Protein 7UUJ (pdb70)

Organism: Staphylococcus aureus (NCBI:txid1280)

Foldseek 3Di:
DAFPVLVLCVPAVVQAEEAEQDDDDPVRCVNCVVGHYDHHDQDDQVHYAYEYADPVSVVVLVPDPRCVVADPSNRYDYRPARFAADQQWDALCNAIEGHCGGEAPQVSVCSVLQQANHAEFAEAAYHQEHEFAAADDPDPDRDDCVCVVDDPVRNVVVVVVCQVDLQCGSVHPHHRAYHYALEYHAHHEYEYSSAERYAADLEYEDHNEHERYHHYHQFYWYDVDTDGPDGNDDPVLSVQCVVVVCSPDDPVVCVVCVVCVVDVVVVVVVGD/DDAFPVLVLCVPAVVPAEEAEQDDDDPVRVVNCVVGHYDHHDQDDQVHYAYEYADPVSVVVLVVDPRCVPPDPSNRYDYRQQRFAADQQWDALCNAIEGHCGGEADQVSVCSVLQQARYAEFAEAADHQEHEFAAADDPDPDRDDCVCVVPDPVRVVVVVVVLQVDLQCGSVHPHHRAYHYYCEYHEHHEYAYSSAERYAADLEYEYHNEDERHHHYHQFYWYDVDTDTPDGPDDPQLSVQCVVVVCSPDDPVVCVVCVVCVVDVVVVCVVRRD/DDDQFPVLVLCVPAVVQAEEAEQDDDDPVNCVNCVVGHYDHHDQDDQVHYAYEYADPVSVVVLVVDPRCVVADPSNRYYYRQARFAADQQWDQLQNEIEGHRGGEADQVSVCSVLQQARYAEFAEYADHQEHEFEAADDPDPDRDDCVCVVPDPVRVVVVVVVLQVDLLCGSPHPHHRAYHYYCEYAAHCEYEYSSAERYAAALEYEDHNEDERYYHYHQFYWDDVPTDGPDGPDDPLLSVQCVVVVCSPDDPVVCVVPVVCVVDVVVVCVVGSD

Sequence (821 aa):
MKTRLEQVLERYLNGREVAVWGVPTRRLLRALKPFKFHTADRVDPQYHYVVAVTDDDLTDFLSDEQSKSFQYANDYLTFDDDEGGELPFERMCFNNVPVGRQTYFGDGVVGACENGYIKSIGQFTSINGTAEIHHANHQLNMTFVSDDIQNFFNEESMAVFQEKLRKDPKHPYAYSKEPMTTIGSDVYIGAHAFINASTVTSIGDGAIIGSGAVVLENVPPFAVVVGVPARIKRYRFSKEMIETLLRVKWWDWSIEEINENVDALISPELFMKKYGGMKTRLEQVLERYLNGREVAVWGVPTRRLLRALKPFKFHTADRVDPQYHYVVAVTDDDLTDFLSDEQSKSFQYANDYLTFDDEGGELPFERMCFNVPVGRQTYFGDGVVGACENGYIKSIGQFTSINGTAEIHHANHQLNMTFVSDDIQNFFNEESMAVFQEKLRKDPKHPYAYSKEPMTIGSDVYIGAHAFINASTVTSIGDGAIIGSGAVVLENVPPFAVVVGVPARIKRYRFSKEMIETLLRVKWWDWSIEEINENVDALISPELFMKKYGSQGMKTRLEQVLERYLNGREVAVWGVPTRRLLRALKPFKFHTADRVDPQYHYVVAVTDDDLTDFLSDEQSKSFQYANDYLTFDDEGGELPFERMCFNVPVGRQTYFGDGVVGACENGYIKSIGQFTSINGTAEIHHANHQLNMTFVSDDIQNFFNEESMAVFQEKLRKDPKHPYAYSKEPMTIGSDVYIGAHAFINASTVTSIGDGAIIGSGAVVLENVPPFAVVVGVPARIKRYRFSKEMIETLLRVKWWDWSIEEINENVDALISPELFMKKYGS

B-factor: mean 34.21, std 11.35, range [15.88, 109.43]

Radius of gyration: 27.54 Å; Cα contacts (8 Å, |Δi|>4): 1903; chains: 3; bounding box: 63×73×77 Å

Secondary structure (DSSP, 8-state):
---HHHHHHHHH-TT-EEEEES---HHHHHHTTTS-EEE-SS--TTTEEEEESSHHHHHHHHTSGGGTTPPBTTTEEESS-TT---SS-EEETTEEE-TT-B--HHHHHHHHHT-EEEE-SS-EE-TT-EEEPPPPSSSS---SGGGGG--HHHHHHHHHHHHH-TT-GGGTTSPPEEE-SS-EE-TT-EEETTT--EE-TT-EE-TT-EE-SPBPTTEEEETTTTEEEEESS-HHHHHHHHHH-GGG--HHHHHHTHHHHH-HHHHHHHH-/-PPPHHHHHHHHH-TT-EEEEES---HHHHHHHTTS-EEE-SS--TTTEEEEESSHHHHHHHHHSGGGTTPPBTTTEEESS-TT---SS-EEETTEEE-TT-B--HHHHHHHHTT-EEEE-SS-EE-TT-EEEPPPPSSSS---SGGGGG--HHHHHHHHHHHHH-TT-GGGTTSPPEEE-SS-EE-TT-EEETTT--EE-TT-EE-TT-EE-SPBPTTEEEETTTTEEEEESS-HHHHHHHHHH-GGG--HHHHHHTHHHHH-HHHHHHHH--/-----HHHHHHHHH-TT-EEEEES---HHHHHHHTTS-EEE-SS--TTTEEEEESSHHHHHHHHHSGGGGGPPBTTTEEESS-TT---SS-EEETTEEE-TT-B--HHHHHHHHHT-EEEE-SS-EE-TT-EEEPPPPSSSS---SGGGGG--HHHHHHHHHHHHH-TT-GGGTTSPPEEE-SS-EE-TT-EEETTT--EE-TT-EE-TT-EE-S-B-TTEEEETTTTEEEEESS-HHHHHHHHHH-GGG--HHHHHHTHHHHH-HHHHHHHH--

Structure (mmCIF, N/CA/C/O backbone):
data_7UUJ
#
_entry.id   7UUJ
#
_cell.length_a   60.763
_cell.length_b   107.128
_cell.length_c   137.079
_cell.angle_alpha   90.000
_cell.angle_beta   90.000
_cell.angle_gamma   90.000
#
_symmetry.space_group_name_H-M   'P 21 21 21'
#
loop_
_entity.id
_entity.type
_entity.pdbx_description
1 polymer 'Aminocyclitol acetyltransferase ApmA'
2 non-polymer '(2R,3R,4R,5R)-2-((1S,2S,3R,4S,6R)-4,6-DIAMINO-3-((2R,3R,6S)-3-AMINO-6-(AMINOMETHYL)-TETRAHYDRO-2H-PYRAN-2-YLOXY)-2-HYDR OXYCYCLOHEXYLOXY)-5-METHYL-4-(METHYLAMINO)-TETRAHYDRO-2H-PYRAN-3,5-DIOL'
3 non-polymer 1,2-ETHANEDIOL
4 non-polymer 'MAGNESIUM ION'
5 non-polymer 'CHLORIDE ION'
6 water water
#
loop_
_atom_site.group_PDB
_atom_site.id
_atom_site.type_symbol
_atom_site.label_atom_id
_atom_site.label_alt_id
_atom_site.label_comp_id
_atom_site.label_asym_id
_atom_site.label_entity_id
_atom_site.label_seq_id
_atom_site.pdbx_PDB_ins_code
_atom_site.Cartn_x
_atom_site.Cartn_y
_atom_site.Cartn_z
_atom_site.occupancy
_atom_site.B_iso_or_equiv
_atom_site.auth_seq_id
_atom_site.auth_comp_id
_atom_site.auth_asym_id
_atom_site.auth_atom_id
_atom_site.pdbx_PDB_model_num
ATOM 1 N N . MET A 1 3 ? 6.30600 -8.96100 -37.70000 1.000 66.61802 1 MET A N 1
ATOM 2 C CA . MET A 1 3 ? 6.72300 -10.18400 -37.01900 1.000 64.99506 1 MET A CA 1
ATOM 3 C C . MET A 1 3 ? 5.56500 -10.79000 -36.26100 1.000 45.32891 1 MET A C 1
ATOM 4 O O . MET A 1 3 ? 4.50400 -10.18200 -36.14400 1.000 59.91228 1 MET A O 1
ATOM 9 N N . LYS A 1 4 ? 5.77500 -11.98900 -35.73000 1.000 35.41507 2 LYS A N 1
ATOM 10 C CA . LYS A 1 4 ? 4.71300 -12.74500 -35.07800 1.000 33.20983 2 LYS A CA 1
ATOM 11 C C . LYS A 1 4 ? 4.86400 -12.64800 -33.56800 1.000 26.68333 2 LYS A C 1
ATOM 12 O O . LYS A 1 4 ? 5.95000 -12.90000 -33.02600 1.000 29.23629 2 LYS A O 1
ATOM 18 N N . THR A 1 5 ? 3.79200 -12.25800 -32.90100 1.000 23.98499 3 THR A N 1
ATOM 19 C CA . THR A 1 5 ? 3.76300 -12.29300 -31.44700 1.000 25.94605 3 THR A CA 1
ATOM 20 C C . THR A 1 5 ? 3.95800 -13.72800 -30.94800 1.000 31.06091 3 THR A C 1
ATOM 21 O O . THR A 1 5 ? 3.74600 -14.71100 -31.68000 1.000 22.88732 3 THR A O 1
ATOM 25 N N . ARG A 1 6 ? 4.40900 -13.83000 -29.69100 1.000 21.81502 4 ARG A N 1
ATOM 26 C CA . ARG A 1 6 ? 4.42100 -15.12100 -29.01100 1.000 23.46477 4 ARG A CA 1
ATOM 27 C C . ARG A 1 6 ? 3.07900 -15.83700 -29.12800 1.000 22.62763 4 ARG A C 1
ATOM 28 O O . ARG A 1 6 ? 3.04200 -17.04300 -29.41000 1.000 22.28360 4 ARG A O 1
ATOM 36 N N . LEU A 1 7 ? 1.95600 -15.12000 -28.89400 1.000 20.58385 5 LEU A N 1
ATOM 37 C CA . LEU A 1 7 ? 0.66300 -15.78300 -28.97100 1.000 21.30601 5 LEU A CA 1
ATOM 38 C C . LEU A 1 7 ? 0.41700 -16.34800 -30.35300 1.000 20.77254 5 LEU A C 1
ATOM 39 O O . LEU A 1 7 ? -0.06700 -17.47400 -30.48000 1.000 21.68646 5 LEU A O 1
ATOM 44 N N . GLU A 1 8 ? 0.72600 -15.58300 -31.40800 1.000 22.51233 6 GLU A N 1
ATOM 45 C CA . GLU A 1 8 ? 0.44700 -16.09500 -32.74800 1.000 21.62118 6 GLU A CA 1
ATOM 46 C C . GLU A 1 8 ? 1.26600 -17.34900 -33.03400 1.000 28.54468 6 GLU A C 1
ATOM 47 O O . GLU A 1 8 ? 0.78200 -18.29600 -33.67600 1.000 24.29467 6 GLU A O 1
ATOM 53 N N . GLN A 1 9 ? 2.52500 -17.36800 -32.57800 1.000 21.83622 7 GLN A N 1
ATOM 54 C CA . GLN A 1 9 ? 3.33500 -18.57300 -32.73400 1.000 21.55856 7 GLN A CA 1
ATOM 55 C C . GLN A 1 9 ? 2.70300 -19.75200 -32.02800 1.000 22.47679 7 GLN A C 1
ATOM 56 O O . GLN A 1 9 ? 2.70000 -20.86400 -32.55900 1.000 24.51818 7 GLN A O 1
ATOM 62 N N . VAL A 1 10 ? 2.18000 -19.52800 -30.82100 1.000 22.39007 8 VAL A N 1
ATOM 63 C CA . VAL A 1 10 ? 1.56800 -20.59800 -30.04500 1.000 22.07345 8 VAL A CA 1
ATOM 64 C C . VAL A 1 10 ? 0.27400 -21.07700 -30.70600 1.000 21.88170 8 VAL A C 1
ATOM 65 O O . VAL A 1 10 ? 0.01900 -22.28700 -30.79900 1.000 22.90801 8 VAL A O 1
ATOM 69 N N . LEU A 1 11 ? -0.54900 -20.14300 -31.17900 1.000 19.71048 9 LEU A N 1
ATOM 70 C CA . LEU A 1 11 ? -1.79400 -20.52400 -31.85400 1.000 27.20805 9 LEU A CA 1
ATOM 71 C C . LEU A 1 11 ? -1.51400 -21.28500 -33.14200 1.000 26.91644 9 LEU A C 1
ATOM 72 O O . LEU A 1 11 ? -2.21200 -22.26600 -33.47400 1.000 26.14152 9 LEU A O 1
ATOM 77 N N . GLU A 1 12 ? -0.51800 -20.83800 -33.90900 1.000 24.73818 10 GLU A N 1
ATOM 78 C CA . GLU A 1 12 ? -0.17300 -21.59400 -35.11700 1.000 29.42924 10 GLU A CA 1
ATOM 79 C C . GLU A 1 12 ? 0.15500 -23.04800 -34.79900 1.000 29.91295 10 GLU A C 1
ATOM 80 O O . GLU A 1 12 ? -0.13200 -23.94500 -35.60100 1.000 31.64536 10 GLU A O 1
ATOM 86 N N . ARG A 1 13 ? 0.72200 -23.29500 -33.63300 1.000 25.70094 11 ARG A N 1
ATOM 87 C CA . ARG A 1 13 ? 1.11700 -24.62900 -33.21700 1.000 27.23525 11 ARG A CA 1
ATOM 88 C C . ARG A 1 13 ? -0.03500 -25.45200 -32.66300 1.000 25.91379 11 ARG A C 1
ATOM 89 O O . ARG A 1 13 ? -0.12600 -26.65500 -32.96200 1.000 28.87125 11 ARG A O 1
ATOM 97 N N . TYR A 1 14 ? -0.88600 -24.84000 -31.83100 1.000 27.96271 12 TYR A N 1
ATOM 98 C CA . TYR A 1 14 ? -1.77500 -25.60100 -30.96900 1.000 32.71117 12 TYR A CA 1
ATOM 99 C C . TYR A 1 14 ? -3.25500 -25.27700 -31.11000 1.000 28.09089 12 TYR A C 1
ATOM 100 O O . TYR A 1 14 ? -4.06200 -26.01300 -30.53200 1.000 27.02098 12 TYR A O 1
ATOM 109 N N . LEU A 1 15 ? -3.64200 -24.19500 -31.80500 1.000 26.19843 13 LEU A N 1
ATOM 110 C CA . LEU A 1 15 ? -5.06700 -23.84800 -31.82400 1.000 25.02291 13 LEU A CA 1
ATOM 111 C C . LEU A 1 15 ? -5.91500 -25.01200 -32.34200 1.000 25.94195 13 LEU A C 1
ATOM 112 O O . LEU A 1 15 ? -6.99700 -25.29100 -31.79200 1.000 27.92498 13 LEU A O 1
ATOM 117 N N . ASN A 1 16 ? -5.42400 -25.71800 -33.39000 1.000 25.49263 14 ASN A N 1
ATOM 118 C CA . ASN A 1 16 ? -6.04300 -26.96300 -33.88600 1.000 29.22230 14 ASN A CA 1
ATOM 119 C C . ASN A 1 16 ? -7.52800 -26.77300 -34.21300 1.000 38.23547 14 ASN A C 1
ATOM 120 O O . ASN A 1 16 ? -8.36100 -27.60800 -33.88100 1.000 33.27306 14 ASN A O 1
ATOM 125 N N . GLY A 1 17 ? -7.85400 -25.65500 -34.85100 1.000 37.44687 15 GLY A N 1
ATOM 126 C CA . GLY A 1 17 ? -9.19900 -25.44000 -35.34200 1.000 49.53291 15 GLY A CA 1
ATOM 127 C C . GLY A 1 17 ? -10.21500 -25.01100 -34.30500 1.000 42.35665 15 GLY A C 1
ATOM 128 O O . GLY A 1 17 ? -11.40600 -24.92600 -34.62800 1.000 48.08588 15 GLY A O 1
ATOM 129 N N . ARG A 1 18 ? -9.79500 -24.75400 -33.07100 1.000 30.44751 16 ARG A N 1
ATOM 130 C CA . ARG A 1 18 ? -10.71900 -24.23500 -32.07400 1.000 34.14653 16 ARG A CA 1
ATOM 131 C C . ARG A 1 18 ? -10.93500 -22.73600 -32.26800 1.000 34.02467 16 ARG A C 1
ATOM 132 O O . ARG A 1 18 ? -10.32200 -22.09300 -33.12100 1.000 29.87637 16 ARG A O 1
ATOM 140 N N . GLU A 1 19 ? -11.82700 -22.17600 -31.45400 1.000 27.86816 17 GLU A N 1
ATOM 141 C CA . GLU A 1 19 ? -12.08500 -20.75100 -31.41500 1.000 28.58835 17 GLU A CA 1
ATOM 142 C C . GLU A 1 19 ? -11.30500 -20.16500 -30.24800 1.000 28.90641 17 GLU A C 1
ATOM 143 O O . GLU A 1 19 ? -11.24900 -20.76600 -29.16800 1.000 26.83127 17 GLU A O 1
ATOM 149 N N . VAL A 1 20 ? -10.70300 -18.99500 -30.44700 1.000 23.76861 18 VAL A N 1
ATOM 150 C CA . VAL A 1 20 ? -10.01800 -18.34200 -29.33500 1.000 21.65289 18 VAL A CA 1
ATOM 151 C C . VAL A 1 20 ? -11.05700 -17.69500 -28.43700 1.000 25.72230 18 VAL A C 1
ATOM 152 O O . VAL A 1 20 ? -11.89200 -16.91700 -28.90400 1.000 26.44071 18 VAL A O 1
ATOM 156 N N . ALA A 1 21 ? -11.00300 -17.99400 -27.14700 1.000 22.45318 19 ALA A N 1
ATOM 157 C CA . ALA A 1 21 ? -11.92600 -17.38200 -26.19400 1.000 22.03879 19 ALA A CA 1
ATOM 158 C C . ALA A 1 21 ? -11.12400 -16.36600 -25.38900 1.000 24.34204 19 ALA A C 1
ATOM 159 O O . ALA A 1 21 ? -10.23600 -16.74200 -24.61400 1.000 24.82273 19 ALA A O 1
ATOM 161 N N . VAL A 1 22 ? -11.41500 -15.08500 -25.60500 1.000 25.90969 20 VAL A N 1
ATOM 162 C CA . VAL A 1 22 ? -10.63100 -14.00500 -25.01100 1.000 25.94429 20 VAL A CA 1
ATOM 163 C C . VAL A 1 22 ? -11.14200 -13.75200 -23.60400 1.000 22.85089 20 VAL A C 1
ATOM 164 O O . VAL A 1 22 ? -12.32400 -13.45700 -23.39700 1.000 27.25827 20 VAL A O 1
ATOM 168 N N . TRP A 1 23 ? -10.26400 -13.92700 -22.63300 1.000 24.08850 21 TRP A N 1
ATOM 169 C CA . TRP A 1 23 ? -10.58500 -13.75800 -21.22100 1.000 28.83246 21 TRP A CA 1
ATOM 170 C C . TRP A 1 23 ? -9.97800 -12.42600 -20.77500 1.000 26.86764 21 TRP A C 1
ATOM 171 O O . TRP A 1 23 ? -8.79800 -12.37700 -20.43500 1.000 27.03132 21 TRP A O 1
ATOM 182 N N . GLY A 1 24 ? -10.77900 -11.35200 -20.78400 1.000 25.80564 22 GLY A N 1
ATOM 183 C CA . GLY A 1 24 ? -10.29500 -10.03200 -20.44400 1.000 32.37297 22 GLY A CA 1
ATOM 184 C C . GLY A 1 24 ? -10.60800 -9.02000 -21.52800 1.000 38.27903 22 GLY A C 1
ATOM 185 O O . GLY A 1 24 ? -11.15600 -9.33700 -22.58100 1.000 34.04600 22 GLY A O 1
ATOM 186 N N . VAL A 1 25 ? -10.22100 -7.77300 -21.26200 1.000 39.18662 23 VAL A N 1
ATOM 187 C CA . VAL A 1 25 ? -10.49900 -6.67500 -22.18700 1.000 40.35011 23 VAL A CA 1
ATOM 188 C C . VAL A 1 25 ? -9.54900 -6.75500 -23.37800 1.000 38.12241 23 VAL A C 1
ATOM 189 O O . VAL A 1 25 ? -8.32100 -6.76300 -23.20400 1.000 38.72522 23 VAL A O 1
ATOM 193 N N . PRO A 1 26 ? -10.05800 -6.81000 -24.60000 1.000 33.97231 24 PRO A N 1
ATOM 194 C CA . PRO A 1 26 ? -9.17200 -6.91800 -25.76600 1.000 36.50754 24 PRO A CA 1
ATOM 195 C C . PRO A 1 26 ? -8.55200 -5.57700 -26.13200 1.000 32.62580 24 PRO A C 1
ATOM 196 O O . PRO A 1 26 ? -9.11500 -4.51800 -25.86900 1.000 38.31736 24 PRO A O 1
ATOM 200 N N . THR A 1 27 ? -7.35600 -5.65400 -26.71700 1.000 35.85619 25 THR A N 1
ATOM 201 C CA . THR A 1 27 ? -6.55200 -4.49900 -27.10100 1.000 35.80395 25 THR A CA 1
ATOM 202 C C . THR A 1 27 ? -6.33100 -4.52000 -28.61100 1.000 37.80608 25 THR A C 1
ATOM 203 O O . THR A 1 27 ? -6.48800 -5.55500 -29.27600 1.000 32.64873 25 THR A O 1
ATOM 207 N N . ARG A 1 28 ? -5.86700 -3.37900 -29.11800 1.000 31.13428 26 ARG A N 1
ATOM 208 C CA . ARG A 1 28 ? -5.50000 -3.26700 -30.52400 1.000 37.48678 26 ARG A CA 1
ATOM 209 C C . ARG A 1 28 ? -4.45400 -4.30300 -30.90300 1.000 32.83424 26 ARG A C 1
ATOM 210 O O . ARG A 1 28 ? -4.56600 -4.96100 -31.94400 1.000 35.48356 26 ARG A O 1
ATOM 218 N N . ARG A 1 29 ? -3.43900 -4.49200 -30.05500 1.000 30.07346 27 ARG A N 1
ATOM 219 C CA . ARG A 1 29 ? -2.39800 -5.45500 -30.38500 1.000 26.26107 27 ARG A CA 1
ATOM 220 C C . ARG A 1 29 ? -2.97100 -6.87000 -30.43700 1.000 31.73986 27 ARG A C 1
ATOM 221 O O . ARG A 1 29 ? -2.61800 -7.65600 -31.32200 1.000 28.00546 27 ARG A O 1
ATOM 229 N N . LEU A 1 30 ? -3.90700 -7.18000 -29.53600 1.000 28.42175 28 LEU A N 1
ATOM 230 C CA . LEU A 1 30 ? -4.47900 -8.52900 -29.48800 1.000 29.15683 28 LEU A CA 1
ATOM 231 C C . LEU A 1 30 ? -5.35000 -8.81000 -30.71000 1.000 30.85925 28 LEU A C 1
ATOM 232 O O . LEU A 1 30 ? -5.19600 -9.83800 -31.38400 1.000 27.43650 28 LEU A O 1
ATOM 237 N N . LEU A 1 31 ? -6.26700 -7.90100 -31.01100 1.000 28.84978 29 LEU A N 1
ATOM 238 C CA . LEU A 1 31 ? -7.11700 -8.04000 -32.18600 1.000 37.52050 29 LEU A CA 1
ATOM 239 C C . LEU A 1 31 ? -6.29100 -8.16200 -33.45800 1.000 41.14281 29 LEU A C 1
ATOM 240 O O . LEU A 1 31 ? -6.68600 -8.87600 -34.38300 1.000 37.84346 29 LEU A O 1
ATOM 245 N N . ARG A 1 32 ? -5.13800 -7.48600 -33.53000 1.000 33.61310 30 ARG A N 1
ATOM 246 C CA . ARG A 1 32 ? -4.31900 -7.66900 -34.72200 1.000 42.94488 30 ARG A CA 1
ATOM 247 C C . ARG A 1 32 ? -3.68300 -9.05700 -34.73000 1.000 35.31863 30 ARG A C 1
ATOM 248 O O . ARG A 1 32 ? -3.58200 -9.69500 -35.78300 1.000 43.19023 30 ARG A O 1
ATOM 256 N N . ALA A 1 33 ? -3.27200 -9.54700 -33.56300 1.000 27.77502 31 ALA A N 1
ATOM 257 C CA . ALA A 1 33 ? -2.67800 -10.88000 -33.49200 1.000 38.43152 31 ALA A CA 1
ATOM 258 C C . ALA A 1 33 ? -3.69800 -11.97000 -33.81100 1.000 42.57218 31 ALA A C 1
ATOM 259 O O . ALA A 1 33 ? -3.33200 -13.02200 -34.35400 1.000 35.81142 31 ALA A O 1
ATOM 261 N N . LEU A 1 34 ? -4.97900 -11.72500 -33.51900 1.000 34.74769 32 LEU A N 1
ATOM 262 C CA . LEU A 1 34 ? -6.02900 -12.71800 -33.69900 1.000 31.16070 32 LEU A CA 1
ATOM 263 C C . LEU A 1 34 ? -6.66500 -12.68000 -35.07300 1.000 36.84787 32 LEU A C 1
ATOM 264 O O . LEU A 1 34 ? -7.56500 -13.48300 -35.33500 1.000 40.68261 32 LEU A O 1
ATOM 269 N N . LYS A 1 35 ? -6.23700 -11.76400 -35.94300 1.000 40.51989 33 LYS A N 1
ATOM 270 C CA . LYS A 1 35 ? -6.91200 -11.58100 -37.22200 1.000 49.24365 33 LYS A CA 1
ATOM 271 C C . LYS A 1 35 ? -7.04700 -12.85500 -38.05000 1.000 42.32140 33 LYS A C 1
ATOM 272 O O . LYS A 1 35 ? -8.11200 -13.04500 -38.66000 1.000 45.43764 33 LYS A O 1
ATOM 278 N N . PRO A 1 36 ? -6.06200 -13.75300 -38.12500 1.000 45.97983 34 PRO A N 1
ATOM 279 C CA . PRO A 1 36 ? -6.25500 -14.96400 -38.93000 1.000 46.47750 34 PRO A CA 1
ATOM 280 C C . PRO A 1 36 ? -7.07200 -16.05100 -38.24700 1.000 47.23714 34 PRO A C 1
ATOM 281 O O . PRO A 1 36 ? -7.29800 -17.09800 -38.86000 1.000 59.60914 34 PRO A O 1
ATOM 285 N N . PHE A 1 37 ? -7.53300 -15.84600 -37.01700 1.000 41.01553 35 PHE A N 1
ATOM 286 C CA . PHE A 1 37 ? -8.18800 -16.89400 -36.24300 1.000 37.98729 35 PHE A CA 1
ATOM 287 C C . PHE A 1 37 ? -9.62000 -16.48700 -35.90500 1.000 43.47143 35 PHE A C 1
ATOM 288 O O . PHE A 1 37 ? -9.96800 -15.30700 -35.91700 1.000 43.07554 35 PHE A O 1
ATOM 296 N N . LYS A 1 38 ? -10.46100 -17.48000 -35.62100 1.000 36.31080 36 LYS A N 1
ATOM 297 C CA . LYS A 1 38 ? -11.78700 -17.21800 -35.07500 1.000 39.93101 36 LYS A CA 1
ATOM 298 C C . LYS A 1 38 ? -11.68000 -16.91600 -33.58400 1.000 35.80073 36 LYS A C 1
ATOM 299 O O . LYS A 1 38 ? -10.92300 -17.57900 -32.86500 1.000 30.24095 36 LYS A O 1
ATOM 305 N N . PHE A 1 39 ? -12.43300 -15.90900 -33.11400 1.000 33.35844 37 PHE A N 1
ATOM 306 C CA . PHE A 1 39 ? -12.35100 -15.58400 -31.69100 1.000 31.42255 37 PHE A CA 1
ATOM 307 C C . PHE A 1 39 ? -13.64500 -14.94700 -31.19300 1.000 34.20642 37 PHE A C 1
ATOM 308 O O . PHE A 1 39 ? -14.43900 -14.39700 -31.96400 1.000 35.20672 37 PHE A O 1
ATOM 316 N N . HIS A 1 40 ? -13.83100 -14.99800 -29.87500 1.000 29.46935 38 HIS A N 1
ATOM 317 C CA . HIS A 1 40 ? -14.98500 -14.36300 -29.24700 1.000 34.73792 38 HIS A CA 1
ATOM 318 C C . HIS A 1 40 ? -14.64700 -14.10700 -27.78700 1.000 34.81734 38 HIS A C 1
ATOM 319 O O . HIS A 1 40 ? -13.76000 -14.75200 -27.22600 1.000 31.24961 38 HIS A O 1
ATOM 326 N N . THR A 1 41 ? -15.36200 -13.16400 -27.16400 1.000 32.36040 39 THR A N 1
ATOM 327 C CA . THR A 1 41 ? -15.14400 -12.95900 -25.73700 1.000 35.76427 39 THR A CA 1
ATOM 328 C C . THR A 1 41 ? -15.59200 -14.20400 -24.98100 1.000 37.19934 39 THR A C 1
ATOM 329 O O . THR A 1 41 ? -16.59800 -14.84000 -25.32900 1.000 38.19220 39 THR A O 1
ATOM 333 N N . ALA A 1 42 ? -14.82700 -14.57600 -23.95600 1.000 29.75218 40 ALA A N 1
ATOM 334 C CA . ALA A 1 42 ? -15.06700 -15.83900 -23.27000 1.000 29.58615 40 ALA A CA 1
ATOM 335 C C . ALA A 1 42 ? -16.29400 -15.77100 -22.37000 1.000 36.52924 40 ALA A C 1
ATOM 336 O O . ALA A 1 42 ? -16.47300 -14.80900 -21.60900 1.000 33.41438 40 ALA A O 1
ATOM 338 N N . ASP A 1 43 ? -17.15300 -16.78500 -22.46100 1.000 37.11162 41 ASP A N 1
ATOM 339 C CA . ASP A 1 43 ? -18.20700 -16.93200 -21.46300 1.000 31.30391 41 ASP A CA 1
ATOM 340 C C . ASP A 1 43 ? -18.02200 -18.31100 -20.85300 1.000 37.13538 41 ASP A C 1
ATOM 341 O O . ASP A 1 43 ? -17.23000 -18.47200 -19.91900 1.000 34.69141 41 ASP A O 1
ATOM 346 N N . ARG A 1 44 ? -18.70100 -19.31400 -21.38400 1.000 35.14794 42 ARG A N 1
ATOM 347 C CA . ARG A 1 44 ? -18.42000 -20.69100 -21.01600 1.000 36.72402 42 ARG A CA 1
ATOM 348 C C . ARG A 1 44 ? -17.37100 -21.25300 -21.96800 1.000 35.27236 42 ARG A C 1
ATOM 349 O O . ARG A 1 44 ? -17.45100 -21.03600 -23.18300 1.000 36.34445 42 ARG A O 1
ATOM 357 N N . VAL A 1 45 ? -16.38000 -21.95600 -21.42200 1.000 29.71535 43 VAL A N 1
ATOM 358 C CA . VAL A 1 45 ? -15.27700 -22.44900 -22.23400 1.000 29.11329 43 VAL A CA 1
ATOM 359 C C . VAL A 1 45 ? -15.08200 -23.94000 -21.96700 1.000 33.19725 43 VAL A C 1
ATOM 360 O O . VAL A 1 45 ? -15.41200 -24.45200 -20.89200 1.000 31.95982 43 VAL A O 1
ATOM 364 N N . ASP A 1 46 ? -14.50600 -24.63000 -22.95500 1.000 27.13468 44 ASP A N 1
ATOM 365 C CA . ASP A 1 46 ? -14.27400 -26.08200 -22.88800 1.000 29.35810 44 ASP A CA 1
ATOM 366 C C . ASP A 1 46 ? -13.08000 -26.29200 -23.80800 1.000 30.83583 44 ASP A C 1
ATOM 367 O O . ASP A 1 46 ? -13.13500 -25.83300 -24.95100 1.000 30.02074 44 ASP A O 1
ATOM 372 N N . PRO A 1 47 ? -12.01400 -26.97400 -23.36000 1.000 30.41115 45 PRO A N 1
ATOM 373 C CA . PRO A 1 47 ? -10.81200 -27.11100 -24.20700 1.000 32.18494 45 PRO A CA 1
ATOM 374 C C . PRO A 1 47 ? -11.04600 -27.88700 -25.49700 1.000 33.19308 45 PRO A C 1
ATOM 375 O O . PRO A 1 47 ? -10.16800 -27.86300 -26.38200 1.000 32.86273 45 PRO A O 1
ATOM 379 N N . GLN A 1 48 ? -12.16100 -28.61300 -25.63200 1.000 33.49814 46 GLN A N 1
ATOM 380 C CA . GLN A 1 48 ? -12.43200 -29.26400 -26.90500 1.000 33.00490 46 GLN A CA 1
ATOM 381 C C . GLN A 1 48 ? -12.84800 -28.24300 -27.96600 1.000 33.69381 46 GLN A C 1
ATOM 382 O O . GLN A 1 48 ? -12.64000 -28.46900 -29.16200 1.000 37.49094 46 GLN A O 1
ATOM 388 N N . TYR A 1 49 ? -13.42500 -27.11500 -27.55100 1.000 30.65101 47 TYR A N 1
ATOM 389 C CA . TYR A 1 49 ? -13.91800 -26.09700 -28.47300 1.000 30.76243 47 TYR A CA 1
ATOM 390 C C . TYR A 1 49 ? -13.13900 -24.79700 -28.46300 1.000 33.77565 47 TYR A C 1
ATOM 391 O O . TYR A 1 49 ? -13.19600 -24.05800 -29.45300 1.000 28.49812 47 TYR A O 1
ATOM 400 N N . HIS A 1 50 ? -12.40500 -24.50500 -27.38600 1.000 24.26343 48 HIS A N 1
ATOM 401 C CA . HIS A 1 50 ? -11.87000 -23.19300 -27.13200 1.000 23.96758 48 HIS A CA 1
ATOM 402 C C . HIS A 1 50 ? -10.40500 -23.28400 -26.73400 1.000 26.10692 48 HIS A C 1
ATOM 403 O O . HIS A 1 50 ? -9.95400 -24.25100 -26.10700 1.000 24.83127 48 HIS A O 1
ATOM 410 N N . TYR A 1 51 ? -9.68400 -22.24000 -27.11800 1.000 22.91810 49 TYR A N 1
ATOM 411 C CA . TYR A 1 51 ? -8.33900 -21.93300 -26.66400 1.000 21.42834 49 TYR A CA 1
ATOM 412 C C . TYR A 1 51 ? -8.45600 -20.62500 -25.90500 1.000 23.46893 49 TYR A C 1
ATOM 413 O O . TYR A 1 51 ? -8.86800 -19.61500 -26.48600 1.000 23.93344 49 TYR A O 1
ATOM 422 N N . VAL A 1 52 ? -8.13100 -20.63200 -24.62400 1.000 20.96080 50 VAL A N 1
ATOM 423 C CA . VAL A 1 52 ? -8.34100 -19.43100 -23.81400 1.000 20.76845 50 VAL A CA 1
ATOM 424 C C . VAL A 1 52 ? -7.12400 -18.51300 -23.88700 1.000 20.74233 50 VAL A C 1
ATOM 425 O O . VAL A 1 52 ? -5.98000 -18.93400 -23.65200 1.000 20.78559 50 VAL A O 1
ATOM 429 N N . VAL A 1 53 ? -7.36900 -17.24200 -24.18200 1.000 17.49743 51 VAL A N 1
ATOM 430 C CA . VAL A 1 53 ? -6.30600 -16.22500 -24.17900 1.000 19.93780 51 VAL A CA 1
ATOM 431 C C . VAL A 1 53 ? -6.64200 -15.22500 -23.07700 1.000 21.16027 51 VAL A C 1
ATOM 432 O O . VAL A 1 53 ? -7.60400 -14.46000 -23.18200 1.000 21.91402 51 VAL A O 1
ATOM 436 N N . ALA A 1 54 ? -5.90500 -15.29200 -21.97800 1.000 21.75248 52 ALA A N 1
ATOM 437 C CA . ALA A 1 54 ? -6.02200 -14.26000 -20.97200 1.000 21.01008 52 ALA A CA 1
ATOM 438 C C . ALA A 1 54 ? -5.23000 -13.07300 -21.48300 1.000 19.91385 52 ALA A C 1
ATOM 439 O O . ALA A 1 54 ? -4.11400 -13.25100 -21.97100 1.000 25.89277 52 ALA A O 1
ATOM 441 N N . VAL A 1 55 ? -5.83100 -11.88200 -21.44500 1.000 22.08729 53 VAL A N 1
ATOM 442 C CA . VAL A 1 55 ? -5.13400 -10.74100 -22.03700 1.000 28.93485 53 VAL A CA 1
ATOM 443 C C . VAL A 1 55 ? -3.97500 -10.30500 -21.14800 1.000 27.61057 53 VAL A C 1
ATOM 444 O O . VAL A 1 55 ? -2.82800 -10.22200 -21.59700 1.000 28.70006 53 VAL A O 1
ATOM 448 N N . THR A 1 56 ? -4.24000 -10.06000 -19.87300 1.000 26.03988 54 THR A N 1
ATOM 449 C CA . THR A 1 56 ? -3.20700 -9.63800 -18.93300 1.000 30.13052 54 THR A CA 1
ATOM 450 C C . THR A 1 56 ? -2.90200 -10.75000 -17.94000 1.000 31.02267 54 THR A C 1
ATOM 451 O O . THR A 1 56 ? -3.65100 -11.71600 -17.79400 1.000 27.60152 54 THR A O 1
ATOM 455 N N . ASP A 1 57 ? -1.80700 -10.55400 -17.20400 1.000 32.85436 55 ASP A N 1
ATOM 456 C CA . ASP A 1 57 ? -1.46500 -11.47100 -16.12700 1.000 30.85458 55 ASP A CA 1
ATOM 457 C C . ASP A 1 57 ? -2.58100 -11.55400 -15.09600 1.000 37.57952 55 ASP A C 1
ATOM 458 O O . ASP A 1 57 ? -2.87500 -12.63900 -14.56500 1.000 32.08856 55 ASP A O 1
ATOM 463 N N . ASP A 1 58 ? -3.21400 -10.41900 -14.79400 1.000 29.01509 56 ASP A N 1
ATOM 464 C CA . ASP A 1 58 ? -4.36000 -10.45100 -13.88700 1.000 33.80417 56 ASP A CA 1
ATOM 465 C C . ASP A 1 58 ? -5.52100 -11.24900 -14.46200 1.000 31.87577 56 ASP A C 1
ATOM 466 O O . ASP A 1 58 ? -6.24000 -11.93100 -13.71600 1.000 34.88127 56 ASP A O 1
ATOM 471 N N . ASP A 1 59 ? -5.75800 -11.14300 -15.77200 1.000 28.99212 57 ASP A N 1
ATOM 472 C CA . ASP A 1 59 ? -6.78400 -11.97300 -16.40300 1.000 28.10349 57 ASP A CA 1
ATOM 473 C C . ASP A 1 59 ? -6.47700 -13.45200 -16.21700 1.000 31.81626 57 ASP A C 1
ATOM 474 O O . ASP A 1 59 ? -7.38500 -14.26800 -16.01400 1.000 25.77020 57 ASP A O 1
ATOM 479 N N . LEU A 1 60 ? -5.20500 -13.82600 -16.34900 1.000 28.52322 58 LEU A N 1
ATOM 480 C CA . LEU A 1 60 ? -4.82500 -15.22100 -16.18900 1.000 24.66663 58 LEU A CA 1
ATOM 481 C C . LEU A 1 60 ? -5.07900 -15.69700 -14.76500 1.000 24.11407 58 LEU A C 1
ATOM 482 O O . LEU A 1 60 ? -5.60900 -16.79200 -14.55500 1.000 28.23517 58 LEU A O 1
ATOM 487 N N . THR A 1 61 ? -4.67200 -14.90300 -13.78100 1.000 31.09825 59 THR A N 1
ATOM 488 C CA . THR A 1 61 ? -4.99300 -15.20900 -12.39800 1.000 34.09261 59 THR A CA 1
ATOM 489 C C . THR A 1 61 ? -6.48100 -15.48700 -12.24300 1.000 36.23873 59 THR A C 1
ATOM 490 O O . THR A 1 61 ? -6.86900 -16.48900 -11.62700 1.000 35.10439 59 THR A O 1
ATOM 494 N N . ASP A 1 62 ? -7.32800 -14.65900 -12.86600 1.000 27.98519 60 ASP A N 1
ATOM 495 C CA . ASP A 1 62 ? -8.75900 -14.86400 -12.71800 1.000 28.45657 60 ASP A CA 1
ATOM 496 C C . ASP A 1 62 ? -9.21700 -16.12600 -13.43700 1.000 27.72369 60 ASP A C 1
ATOM 497 O O . ASP A 1 62 ? -10.11400 -16.82500 -12.95700 1.000 30.37636 60 ASP A O 1
ATOM 502 N N . PHE A 1 63 ? -8.63500 -16.41200 -14.60100 1.000 29.30980 61 PHE A N 1
ATOM 503 C CA . PHE A 1 63 ? -8.95500 -17.64200 -15.31500 1.000 30.35531 61 PHE A CA 1
ATOM 504 C C . PHE A 1 63 ? -8.55100 -18.86700 -14.50300 1.000 33.36212 61 PHE A C 1
ATOM 505 O O . PHE A 1 63 ? -9.33500 -19.80200 -14.33700 1.000 29.30530 61 PHE A O 1
ATOM 513 N N . LEU A 1 64 ? -7.31000 -18.87900 -14.00000 1.000 30.95470 62 LEU A N 1
ATOM 514 C CA . LEU A 1 64 ? -6.78000 -20.06000 -13.32200 1.000 32.33785 62 LEU A CA 1
ATOM 515 C C . LEU A 1 64 ? -7.42800 -20.32100 -11.97700 1.000 33.92920 62 LEU A C 1
ATOM 516 O O . LEU A 1 64 ? -7.34300 -21.45400 -11.47900 1.000 38.96449 62 LEU A O 1
ATOM 521 N N . SER A 1 65 ? -8.07000 -19.31400 -11.39900 1.000 31.60136 63 SER A N 1
ATOM 522 C CA . SER A 1 65 ? -8.89400 -19.44200 -10.20400 1.000 47.75091 63 SER A CA 1
ATOM 523 C C . SER A 1 65 ? -10.30000 -19.92300 -10.51700 1.000 41.83034 63 SER A C 1
ATOM 524 O O . SER A 1 65 ? -11.04600 -20.24600 -9.59100 1.000 45.66090 63 SER A O 1
ATOM 527 N N . ASP A 1 66 ? -10.68500 -19.92400 -11.78400 1.000 36.43357 64 ASP A N 1
ATOM 528 C CA . ASP A 1 66 ? -12.04200 -20.26100 -12.16700 1.000 36.30660 64 ASP A CA 1
ATOM 529 C C . ASP A 1 66 ? -12.16400 -21.76700 -12.35500 1.000 35.09676 64 ASP A C 1
ATOM 530 O O . ASP A 1 66 ? -11.23500 -22.42000 -12.84000 1.000 32.65481 64 ASP A O 1
ATOM 535 N N . GLU A 1 67 ? -13.32500 -22.30800 -11.97000 1.000 36.32089 65 GLU A N 1
ATOM 536 C CA . GLU A 1 67 ? -13.56300 -23.74400 -12.10600 1.000 44.80966 65 GLU A CA 1
ATOM 537 C C . GLU A 1 67 ? -13.44900 -24.20500 -13.55200 1.000 38.93309 65 GLU A C 1
ATOM 538 O O . GLU A 1 67 ? -13.04800 -25.34300 -13.80000 1.000 40.32479 65 GLU A O 1
ATOM 544 N N . GLN A 1 68 ? -13.74800 -23.34100 -14.51500 1.000 34.95951 66 GLN A N 1
ATOM 545 C CA . GLN A 1 68 ? -13.63600 -23.73000 -15.91500 1.000 39.99021 66 GLN A CA 1
ATOM 546 C C . GLN A 1 68 ? -12.20700 -24.01800 -16.38500 1.000 33.38674 66 GLN A C 1
ATOM 547 O O . GLN A 1 68 ? -12.04600 -24.66100 -17.42200 1.000 31.64421 66 GLN A O 1
ATOM 553 N N . SER A 1 69 ? -11.16900 -23.54600 -15.69900 1.000 28.66288 67 SER A N 1
ATOM 554 C CA . SER A 1 69 ? -9.81300 -23.76500 -16.19400 1.000 26.24323 67 SER A CA 1
ATOM 555 C C . SER A 1 69 ? -9.25600 -25.16900 -15.90600 1.000 32.88129 67 SER A C 1
ATOM 556 O O . SER A 1 69 ? -8.16900 -25.48800 -16.40800 1.000 33.07555 67 SER A O 1
ATOM 559 N N . LYS A 1 70 ? -9.96600 -26.02300 -15.15000 1.000 40.58154 68 LYS A N 1
ATOM 560 C CA . LYS A 1 70 ? -9.33000 -27.25400 -14.66200 1.000 45.56589 68 LYS A CA 1
ATOM 561 C C . LYS A 1 70 ? -8.80200 -28.12800 -15.78900 1.000 48.66376 68 LYS A C 1
ATOM 562 O O . LYS A 1 70 ? -7.73800 -28.74700 -15.64900 1.000 45.52699 68 LYS A O 1
ATOM 568 N N . SER A 1 71 ? -9.50200 -28.19300 -16.91500 1.000 34.71029 69 SER A N 1
ATOM 569 C CA . SER A 1 71 ? -9.03500 -29.12200 -17.94600 1.000 43.67836 69 SER A CA 1
ATOM 570 C C . SER A 1 71 ? -8.09700 -28.47600 -18.96800 1.000 36.74189 69 SER A C 1
ATOM 571 O O . SER A 1 71 ? -7.67100 -29.15200 -19.91000 1.000 41.01960 69 SER A O 1
ATOM 574 N N . PHE A 1 72 ? -7.71100 -27.21700 -18.77700 1.000 28.89849 70 PHE A N 1
ATOM 575 C CA . PHE A 1 72 ? -6.89500 -26.49200 -19.74400 1.000 28.76049 70 PHE A CA 1
ATOM 576 C C . PHE A 1 72 ? -5.41900 -26.64500 -19.40500 1.000 33.20065 70 PHE A C 1
ATOM 577 O O . PHE A 1 72 ? -5.01300 -26.40900 -18.26600 1.000 34.11969 70 PHE A O 1
ATOM 585 N N . GLN A 1 73 ? -4.62000 -27.04100 -20.39300 1.000 29.40393 71 GLN A N 1
ATOM 586 C CA . GLN A 1 73 ? -3.18400 -27.22700 -20.21400 1.000 28.31703 71 GLN A CA 1
ATOM 587 C C . GLN A 1 73 ? -2.44100 -25.99500 -20.71800 1.000 26.98701 71 GLN A C 1
ATOM 588 O O . GLN A 1 73 ? -2.74300 -25.48900 -21.79500 1.000 26.02939 71 GLN A O 1
ATOM 594 N N . TYR A 1 74 ? -1.45900 -25.53200 -19.94000 1.000 28.40085 72 TYR A N 1
ATOM 595 C CA . TYR A 1 74 ? -0.61700 -24.39500 -20.34500 1.000 25.05845 72 TYR A CA 1
ATOM 596 C C . TYR A 1 74 ? -0.06300 -24.55800 -21.75200 1.000 23.48638 72 TYR A C 1
ATOM 597 O O . TYR A 1 74 ? 0.54900 -25.58800 -22.08500 1.000 24.85416 72 TYR A O 1
ATOM 606 N N . ALA A 1 75 ? -0.20500 -23.49700 -22.54000 1.000 22.82176 73 ALA A N 1
ATOM 607 C CA . ALA A 1 75 ? 0.30000 -23.38500 -23.91000 1.000 23.26446 73 ALA A CA 1
ATOM 608 C C . ALA A 1 75 ? -0.52000 -24.23000 -24.87800 1.000 26.57581 73 ALA A C 1
ATOM 609 O O . ALA A 1 75 ? -0.91700 -23.72700 -25.93500 1.000 25.36604 73 ALA A O 1
ATOM 611 N N . ASN A 1 76 ? -0.73800 -25.51600 -24.56900 1.000 22.59228 74 ASN A N 1
ATOM 612 C CA . ASN A 1 76 ? -1.60400 -26.34600 -25.42100 1.000 25.14634 74 ASN A CA 1
ATOM 613 C C . ASN A 1 76 ? -3.01100 -25.77700 -25.54900 1.000 26.29882 74 ASN A C 1
ATOM 614 O O . ASN A 1 76 ? -3.62100 -25.84300 -26.63400 1.000 25.99690 74 ASN A O 1
ATOM 619 N N . ASP A 1 77 ? -3.55500 -25.24200 -24.44300 1.000 25.12612 75 ASP A N 1
ATOM 620 C CA . ASP A 1 77 ? -4.95000 -24.77700 -24.39700 1.000 19.92762 75 ASP A CA 1
ATOM 621 C C . ASP A 1 77 ? -5.14700 -23.36500 -23.90200 1.000 23.64594 75 ASP A C 1
ATOM 622 O O . ASP A 1 77 ? -6.26100 -22.83800 -24.05300 1.000 21.51905 75 ASP A O 1
ATOM 627 N N . TYR A 1 78 ? -4.13800 -22.72500 -23.30200 1.000 21.18475 76 TYR A N 1
ATOM 628 C CA . TYR A 1 78 ? -4.32000 -21.34700 -22.86000 1.000 20.55100 76 TYR A CA 1
ATOM 629 C C . TYR A 1 78 ? -2.97700 -20.65100 -22.83000 1.000 21.09393 76 TYR A C 1
ATOM 630 O O . TYR A 1 78 ? -1.93500 -21.28200 -22.72400 1.000 20.14518 76 TYR A O 1
ATOM 639 N N . LEU A 1 79 ? -3.03000 -19.33300 -22.92300 1.000 21.76296 77 LEU A N 1
ATOM 640 C CA . LEU A 1 79 ? -1.84000 -18.49500 -22.92800 1.000 19.68128 77 LEU A CA 1
ATOM 641 C C . LEU A 1 79 ? -2.22500 -17.11400 -22.43800 1.000 21.74137 77 LEU A C 1
ATOM 642 O O . LEU A 1 79 ? -3.39900 -16.74100 -22.47700 1.000 23.52565 77 LEU A O 1
ATOM 647 N N . THR A 1 80 ? -1.21800 -16.35500 -21.97400 1.000 19.13974 78 THR A N 1
ATOM 648 C CA . THR A 1 80 ? -1.41300 -14.94200 -21.67700 1.000 20.39226 78 THR A CA 1
ATOM 649 C C . THR A 1 80 ? -0.89800 -14.13900 -22.85400 1.000 23.34649 78 THR A C 1
ATOM 650 O O . THR A 1 80 ? 0.22400 -14.37000 -23.33200 1.000 24.93632 78 THR A O 1
ATOM 654 N N . PHE A 1 81 ? -1.70800 -13.20800 -23.33500 1.000 30.84142 79 PHE A N 1
ATOM 655 C CA . PHE A 1 81 ? -1.23700 -12.40100 -24.46200 1.000 30.52355 79 PHE A CA 1
ATOM 656 C C . PHE A 1 81 ? -0.10800 -11.45900 -24.06400 1.000 34.44380 79 PHE A C 1
ATOM 657 O O . PHE A 1 81 ? 0.88200 -11.31700 -24.79200 1.000 30.92419 79 PHE A O 1
ATOM 665 N N . ASP A 1 82 ? -0.24700 -10.76400 -22.94300 1.000 28.91737 80 ASP A N 1
ATOM 666 C CA A ASP A 1 82 ? 0.77300 -9.80700 -22.52600 0.500 30.67241 80 ASP A CA 1
ATOM 667 C CA B ASP A 1 82 ? 0.78100 -9.80500 -22.53500 0.500 30.67751 80 ASP A CA 1
ATOM 668 C C . ASP A 1 82 ? 1.88000 -10.50600 -21.73400 1.000 35.32602 80 ASP A C 1
ATOM 669 O O . ASP A 1 82 ? 2.08600 -10.24700 -20.55200 1.000 47.93876 80 ASP A O 1
ATOM 678 N N . ASP A 1 83 ? 2.59800 -11.41000 -22.40200 1.000 32.61566 81 ASP A N 1
ATOM 679 C CA . ASP A 1 83 ? 3.62800 -12.18100 -21.72300 1.000 28.53084 81 ASP A CA 1
ATOM 680 C C . ASP A 1 83 ? 4.69000 -12.56100 -22.74000 1.000 24.27594 81 ASP A C 1
ATOM 681 O O . ASP A 1 83 ? 5.07700 -13.71700 -22.86700 1.000 25.84979 81 ASP A O 1
ATOM 686 N N . GLU A 1 84 ? 5.14700 -11.58700 -23.50200 1.000 26.83478 82 GLU A N 1
ATOM 687 C CA . GLU A 1 84 ? 6.07400 -11.86800 -24.58400 1.000 29.63103 82 GLU A CA 1
ATOM 688 C C . GLU A 1 84 ? 7.34900 -12.55800 -24.07800 1.000 31.52443 82 GLU A C 1
ATOM 689 O O . GLU A 1 84 ? 8.01800 -13.30200 -24.82100 1.000 26.24915 82 GLU A O 1
ATOM 695 N N . GLY A 1 85 ? 7.70500 -12.34700 -22.82100 1.000 22.32854 83 GLY A N 1
ATOM 696 C CA . GLY A 1 85 ? 8.90200 -13.01600 -22.33600 1.000 24.49141 83 GLY A CA 1
ATOM 697 C C . GLY A 1 85 ? 8.64900 -14.33900 -21.63200 1.000 27.70305 83 GLY A C 1
ATOM 698 O O . GLY A 1 85 ? 9.59200 -14.87700 -21.04000 1.000 23.82347 83 GLY A O 1
ATOM 699 N N . GLY A 1 86 ? 7.41800 -14.86400 -21.69100 1.000 21.98346 84 GLY A N 1
ATOM 700 C CA . GLY A 1 86 ? 7.05900 -16.03200 -20.92400 1.000 20.58274 84 GLY A CA 1
ATOM 701 C C . GLY A 1 86 ? 7.64900 -17.29200 -21.53900 1.000 22.95899 84 GLY A C 1
ATOM 702 O O . GLY A 1 86 ? 7.85100 -17.39200 -22.75000 1.000 22.11569 84 GLY A O 1
ATOM 703 N N . GLU A 1 87 ? 7.95800 -18.25200 -20.68200 1.000 20.66799 85 GLU A N 1
ATOM 704 C CA . GLU A 1 87 ? 8.51800 -19.52900 -21.13100 1.000 22.33432 85 GLU A CA 1
ATOM 705 C C . GLU A 1 87 ? 7.51700 -20.29900 -21.98800 1.000 25.99638 85 GLU A C 1
ATOM 706 O O . GLU A 1 87 ? 6.30600 -20.16500 -21.83200 1.000 23.44303 85 GLU A O 1
ATOM 712 N N . LEU A 1 88 ? 8.05100 -21.11500 -22.89700 1.000 21.33195 86 LEU A N 1
ATOM 713 C CA . LEU A 1 88 ? 7.25600 -22.03100 -23.71200 1.000 21.15282 86 LEU A CA 1
ATOM 714 C C . LEU A 1 88 ? 7.98600 -23.35300 -23.80400 1.000 23.79205 86 LEU A C 1
ATOM 715 O O . LEU A 1 88 ? 9.21100 -23.39800 -23.64400 1.000 21.50427 86 LEU A O 1
ATOM 720 N N . PRO A 1 89 ? 7.26800 -24.44900 -24.07500 1.000 22.68042 87 PRO A N 1
ATOM 721 C CA . PRO A 1 89 ? 7.91900 -25.73900 -24.26000 1.000 24.40856 87 PRO A CA 1
ATOM 722 C C . PRO A 1 89 ? 8.57800 -25.92300 -25.61600 1.000 22.36989 87 PRO A C 1
ATOM 723 O O . PRO A 1 89 ? 9.16400 -26.98700 -25.84600 1.000 23.40789 87 PRO A O 1
ATOM 727 N N . PHE A 1 90 ? 8.46600 -24.97000 -26.53000 1.000 21.61603 88 PHE A N 1
ATOM 728 C CA . PHE A 1 90 ? 9.12900 -25.04200 -27.82600 1.000 24.79236 88 PHE A CA 1
ATOM 729 C C . PHE A 1 90 ? 9.95300 -23.78600 -28.03600 1.000 25.30273 88 PHE A C 1
ATOM 730 O O . PHE A 1 90 ? 9.72400 -22.76200 -27.38700 1.000 23.24561 88 PHE A O 1
ATOM 738 N N . GLU A 1 91 ? 10.93500 -23.88200 -28.94400 1.000 24.34534 89 GLU A N 1
ATOM 739 C CA . GLU A 1 91 ? 11.79100 -22.73100 -29.26500 1.000 24.71174 89 GLU A CA 1
ATOM 740 C C . GLU A 1 91 ? 11.00400 -21.72200 -30.09700 1.000 24.75443 89 GLU A C 1
ATOM 741 O O . GLU A 1 91 ? 10.35200 -22.09600 -31.08000 1.000 26.26120 89 GLU A O 1
ATOM 747 N N . ARG A 1 92 ? 11.05100 -20.45500 -29.69400 1.000 24.91528 90 ARG A N 1
ATOM 748 C CA . ARG A 1 92 ? 10.19300 -19.41500 -30.23400 1.000 28.39324 90 ARG A CA 1
ATOM 749 C C . ARG A 1 92 ? 11.03800 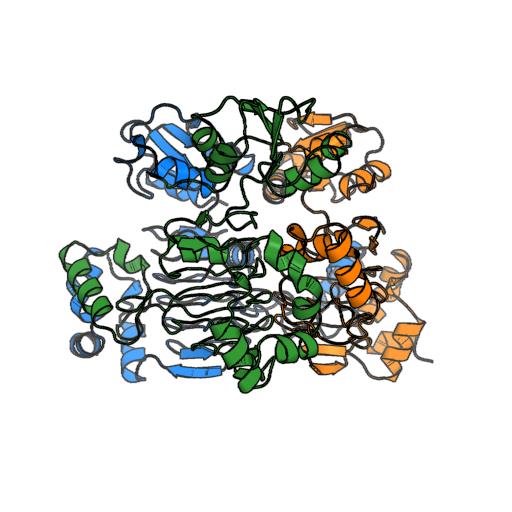-18.24200 -30.73800 1.000 28.89199 90 ARG A C 1
ATOM 750 O O . ARG A 1 92 ? 12.27500 -18.26500 -30.66700 1.000 24.19202 90 ARG A O 1
ATOM 758 N N . MET A 1 93 ? 10.35700 -17.20000 -31.24200 1.000 23.48234 91 MET A N 1
ATOM 759 C CA . MET A 1 93 ? 10.99400 -15.95900 -31.65000 1.000 23.41889 91 MET A CA 1
ATOM 760 C C . MET A 1 93 ? 10.43500 -14.83700 -30.77600 1.000 26.42375 91 MET A C 1
ATOM 761 O O . MET A 1 93 ? 9.24000 -14.81500 -30.46900 1.000 26.78853 91 MET A O 1
ATOM 766 N N . CYS A 1 94 ? 11.29600 -13.94100 -30.32600 1.000 21.30292 92 CYS A N 1
ATOM 767 C CA . CYS A 1 94 ? 10.85000 -12.72300 -29.65700 1.000 23.51082 92 CYS A CA 1
ATOM 768 C C . CYS A 1 94 ? 11.37500 -11.60300 -30.54100 1.000 23.95021 92 CYS A C 1
ATOM 769 O O . CYS A 1 94 ? 12.58600 -11.37300 -30.55800 1.000 20.57196 92 CYS A O 1
ATOM 772 N N . PHE A 1 95 ? 10.48700 -10.94700 -31.29900 1.000 27.31708 93 PHE A N 1
ATOM 773 C CA . PHE A 1 95 ? 10.89100 -9.95200 -32.30400 1.000 30.99684 93 PHE A CA 1
ATOM 774 C C . PHE A 1 95 ? 11.99200 -10.51200 -33.21400 1.000 34.01729 93 PHE A C 1
ATOM 775 O O . PHE A 1 95 ? 13.02200 -9.88100 -33.42100 1.000 34.49848 93 PHE A O 1
ATOM 783 N N . ASN A 1 96 ? 11.79900 -11.72900 -33.70900 1.000 31.56583 94 ASN A N 1
ATOM 784 C CA A ASN A 1 96 ? 12.82800 -12.42500 -34.50500 0.500 47.13031 94 ASN A CA 1
ATOM 785 C CA B ASN A 1 96 ? 12.83100 -12.43000 -34.50200 0.500 47.12963 94 ASN A CA 1
ATOM 786 C C . ASN A 1 96 ? 14.19200 -12.50500 -33.78400 1.000 41.35017 94 ASN A C 1
ATOM 787 O O . ASN A 1 96 ? 15.24900 -12.58200 -34.41600 1.000 42.50225 94 ASN A O 1
ATOM 796 N N . VAL A 1 97 ? 14.20000 -12.51600 -32.45600 1.000 27.36421 95 VAL A N 1
ATOM 797 C CA . VAL A 1 97 ? 15.32400 -13.04900 -31.68100 1.000 23.73161 95 VAL A CA 1
ATOM 798 C C . VAL A 1 97 ? 14.98200 -14.49600 -31.32600 1.000 19.62941 95 VAL A C 1
ATOM 799 O O . VAL A 1 97 ? 13.97600 -14.72100 -30.63300 1.000 19.79052 95 VAL A O 1
ATOM 803 N N . PRO A 1 98 ? 15.78900 -15.49800 -31.71300 1.000 22.31380 96 PRO A N 1
ATOM 804 C CA . PRO A 1 98 ? 15.49000 -16.87600 -31.27100 1.000 20.59612 96 PRO A CA 1
ATOM 805 C C . PRO A 1 98 ? 15.63200 -17.02300 -29.76800 1.000 21.10642 96 PRO A C 1
ATOM 806 O O . PRO A 1 98 ? 16.61000 -16.55700 -29.17700 1.000 20.43403 96 PRO A O 1
ATOM 810 N N . VAL A 1 99 ? 14.66800 -17.72700 -29.16000 1.000 20.95979 97 VAL A N 1
ATOM 811 C CA . VAL A 1 99 ? 14.61900 -17.95000 -27.71900 1.000 20.84845 97 VAL A CA 1
ATOM 812 C C . VAL A 1 99 ? 14.36600 -19.43800 -27.48100 1.000 22.71770 97 VAL A C 1
ATOM 813 O O . VAL A 1 99 ? 13.46400 -20.02300 -28.09700 1.000 20.82359 97 VAL A O 1
ATOM 817 N N . GLY A 1 100 ? 15.15800 -20.05200 -26.58300 1.000 21.51382 98 GLY A N 1
ATOM 818 C CA . GLY A 1 100 ? 15.09800 -21.48900 -26.38900 1.000 19.09223 98 GLY A CA 1
ATOM 819 C C . GLY A 1 100 ? 13.92800 -21.91000 -25.51800 1.000 19.45826 98 GLY A C 1
ATOM 820 O O . GLY A 1 100 ? 13.12800 -21.10300 -25.05300 1.000 20.12676 98 GLY A O 1
ATOM 821 N N . ARG A 1 101 ? 13.81000 -23.23100 -25.31900 1.000 18.38536 99 ARG A N 1
ATOM 822 C CA . ARG A 1 101 ? 12.72700 -23.78800 -24.52900 1.000 19.24133 99 ARG A CA 1
ATOM 823 C C . ARG A 1 101 ? 12.90100 -23.44600 -23.06900 1.000 19.16347 99 ARG A C 1
ATOM 824 O O . ARG A 1 101 ? 14.02800 -23.43300 -22.55600 1.000 18.63471 99 ARG A O 1
ATOM 832 N N . GLN A 1 102 ? 11.76600 -23.22500 -22.39400 1.000 18.39536 100 GLN A N 1
ATOM 833 C CA . GLN A 1 102 ? 11.70300 -23.02300 -20.94500 1.000 19.52621 100 GLN A CA 1
ATOM 834 C C . GLN A 1 102 ? 12.63500 -21.88600 -20.52400 1.000 24.59957 100 GLN A C 1
ATOM 835 O O . GLN A 1 102 ? 13.31400 -21.95800 -19.49300 1.000 21.32112 100 GLN A O 1
ATOM 841 N N . THR A 1 103 ? 12.64500 -20.82200 -21.34700 1.000 19.40856 101 THR A N 1
ATOM 842 C CA . THR A 1 103 ? 13.44500 -19.63600 -21.14000 1.000 20.19851 101 THR A CA 1
ATOM 843 C C . THR A 1 103 ? 12.50200 -18.46300 -20.93400 1.000 21.82049 101 THR A C 1
ATOM 844 O O . THR A 1 103 ? 11.53500 -18.29800 -21.69700 1.000 17.15130 101 THR A O 1
ATOM 848 N N . TYR A 1 104 ? 12.73000 -17.68600 -19.86700 1.000 17.91426 102 TYR A N 1
ATOM 849 C CA . TYR A 1 104 ? 11.82500 -16.56000 -19.58200 1.000 20.72150 102 TYR A CA 1
ATOM 850 C C . TYR A 1 104 ? 12.59400 -15.29100 -19.24300 1.000 22.08185 102 TYR A C 1
ATOM 851 O O . TYR A 1 104 ? 13.73600 -15.33400 -18.76800 1.000 20.60387 102 TYR A O 1
ATOM 860 N N . PHE A 1 105 ? 11.96400 -14.14500 -19.53100 1.000 18.69944 103 PHE A N 1
ATOM 861 C CA . PHE A 1 105 ? 12.56300 -12.87400 -19.18900 1.000 19.19362 103 PHE A CA 1
ATOM 862 C C . PHE A 1 105 ? 11.44700 -11.83900 -19.08800 1.000 24.25818 103 PHE A C 1
ATOM 863 O O . PHE A 1 105 ? 10.28300 -12.12500 -19.39900 1.000 23.08126 103 PHE A O 1
ATOM 871 N N . GLY A 1 106 ? 11.82000 -10.64200 -18.60700 1.000 21.31565 104 GLY A N 1
ATOM 872 C CA . GLY A 1 106 ? 10.87500 -9.56900 -18.36200 1.000 22.45215 104 GLY A CA 1
ATOM 873 C C . GLY A 1 106 ? 10.84900 -8.52900 -19.47500 1.000 24.75205 104 GLY A C 1
ATOM 874 O O . GLY A 1 106 ? 11.48800 -8.66800 -20.51700 1.000 21.70425 104 GLY A O 1
ATOM 875 N N . ASP A 1 107 ? 10.08000 -7.45100 -19.22400 1.000 24.61616 105 ASP A N 1
ATOM 876 C CA . ASP A 1 107 ? 9.78100 -6.47300 -20.27400 1.000 28.32562 105 ASP A CA 1
ATOM 877 C C . ASP A 1 107 ? 11.02300 -5.72000 -20.73300 1.000 26.87319 105 ASP A C 1
ATOM 878 O O . ASP A 1 107 ? 11.11200 -5.30200 -21.90300 1.000 29.05100 105 ASP A O 1
ATOM 883 N N . GLY A 1 108 ? 11.99600 -5.53200 -19.83800 1.000 28.60388 106 GLY A N 1
ATOM 884 C CA . GLY A 1 108 ? 13.24200 -4.90800 -20.24600 1.000 24.99581 106 GLY A CA 1
ATOM 885 C C . GLY A 1 108 ? 13.99000 -5.72500 -21.28900 1.000 30.36305 106 GLY A C 1
ATOM 886 O O . GLY A 1 108 ? 14.53500 -5.17400 -22.25200 1.000 30.33274 106 GLY A O 1
ATOM 887 N N . VAL A 1 109 ? 14.05000 -7.04700 -21.10600 1.000 21.54697 107 VAL A N 1
ATOM 888 C CA . VAL A 1 109 ? 14.73300 -7.86200 -22.09700 1.000 20.41959 107 VAL A CA 1
ATOM 889 C C . VAL A 1 109 ? 13.90400 -8.01700 -23.35300 1.000 19.27199 107 VAL A C 1
ATOM 890 O O . VAL A 1 109 ? 14.45900 -8.06800 -24.45700 1.000 21.07775 107 VAL A O 1
ATOM 894 N N . VAL A 1 110 ? 12.57200 -8.05200 -23.22800 1.000 20.34681 108 VAL A N 1
ATOM 895 C CA . VAL A 1 110 ? 11.73800 -7.98600 -24.43300 1.000 21.78407 108 VAL A CA 1
ATOM 896 C C . VAL A 1 110 ? 12.09700 -6.72700 -25.22900 1.000 21.72536 108 VAL A C 1
ATOM 897 O O . VAL A 1 110 ? 12.33100 -6.76400 -26.44800 1.000 20.31619 108 VAL A O 1
ATOM 901 N N . GLY A 1 111 ? 12.17000 -5.58800 -24.52800 1.000 20.01548 109 GLY A N 1
ATOM 902 C CA . GLY A 1 111 ? 12.57100 -4.33800 -25.17800 1.000 25.55281 109 GLY A CA 1
ATOM 903 C C . GLY A 1 111 ? 13.93600 -4.42600 -25.84300 1.000 22.99472 109 GLY A C 1
ATOM 904 O O . GLY A 1 111 ? 14.13300 -3.92100 -26.95600 1.000 21.34372 109 GLY A O 1
ATOM 905 N N . ALA A 1 112 ? 14.90200 -5.05200 -25.16100 1.000 21.80692 110 ALA A N 1
ATOM 906 C CA . ALA A 1 112 ? 16.23000 -5.23200 -25.74200 1.000 22.56322 110 ALA A CA 1
ATOM 907 C C . ALA A 1 112 ? 16.16600 -6.09200 -27.00200 1.000 23.18685 110 ALA A C 1
ATOM 908 O O . ALA A 1 112 ? 16.89100 -5.82800 -27.96800 1.000 21.44984 110 ALA A O 1
ATOM 910 N N . CYS A 1 113 ? 15.29800 -7.12100 -27.01900 1.000 21.79791 111 CYS A N 1
ATOM 911 C CA . CYS A 1 113 ? 15.10900 -7.87200 -28.25200 1.000 20.96026 111 CYS A CA 1
ATOM 912 C C . CYS A 1 113 ? 14.54900 -6.96600 -29.33200 1.000 17.85331 111 CYS A C 1
ATOM 913 O O . CYS A 1 113 ? 15.01300 -6.96300 -30.47900 1.000 23.68061 111 CYS A O 1
ATOM 916 N N . GLU A 1 114 ? 13.53000 -6.19900 -28.98800 1.000 17.70781 112 GLU A N 1
ATOM 917 C CA . GLU A 1 114 ? 12.93000 -5.29900 -29.97900 1.000 23.41786 112 GLU A CA 1
ATOM 918 C C . GLU A 1 114 ? 13.93300 -4.25900 -30.48500 1.000 27.15376 112 GLU A C 1
ATOM 919 O O . GLU A 1 114 ? 13.86900 -3.85200 -31.64900 1.000 26.62949 112 GLU A O 1
ATOM 925 N N . ASN A 1 115 ? 14.84300 -3.79500 -29.62100 1.000 20.13565 113 ASN A N 1
ATOM 926 C CA . ASN A 1 115 ? 15.81400 -2.76900 -29.98900 1.000 25.15816 113 ASN A CA 1
ATOM 927 C C . ASN A 1 115 ? 16.98600 -3.30400 -30.80600 1.000 31.08101 113 ASN A C 1
ATOM 928 O O . ASN A 1 115 ? 17.79600 -2.50600 -31.27400 1.000 27.39700 113 ASN A O 1
ATOM 933 N N . GLY A 1 116 ? 17.11000 -4.62500 -30.99600 1.000 25.50334 114 GLY A N 1
ATOM 934 C CA . GLY A 1 116 ? 18.21700 -5.16800 -31.76600 1.000 25.74638 114 GLY A CA 1
ATOM 935 C C . GLY A 1 116 ? 19.47300 -5.51400 -30.97300 1.000 24.37487 114 GLY A C 1
ATOM 936 O O . GLY A 1 116 ? 20.49200 -5.84300 -31.57700 1.000 25.79243 114 GLY A O 1
ATOM 937 N N . TYR A 1 117 ? 19.42700 -5.45300 -29.65200 1.000 19.30405 115 TYR A N 1
ATOM 938 C CA . TYR A 1 117 ? 20.58400 -5.63700 -28.79500 1.000 17.80352 115 TYR A CA 1
ATOM 939 C C . TYR A 1 117 ? 20.96600 -7.09500 -28.57400 1.000 22.51802 115 TYR A C 1
ATOM 940 O O . TYR A 1 117 ? 22.08300 -7.34800 -28.10200 1.000 22.24795 115 TYR A O 1
ATOM 949 N N . ILE A 1 118 ? 20.08500 -8.03700 -28.89000 1.000 22.57209 116 ILE A N 1
ATOM 950 C CA . ILE A 1 118 ? 20.27300 -9.45000 -28.54600 1.000 21.48925 116 ILE A CA 1
ATOM 951 C C . ILE A 1 118 ? 20.22300 -10.30600 -29.80700 1.000 23.99383 116 ILE A C 1
ATOM 952 O O . ILE A 1 118 ? 19.27300 -10.22100 -30.59100 1.000 22.34587 116 ILE A O 1
ATOM 957 N N . LYS A 1 119 ? 21.21900 -11.18200 -29.97500 1.000 19.06497 117 LYS A N 1
ATOM 958 C CA . LYS A 1 119 ? 21.22800 -12.06600 -31.12900 1.000 19.24236 117 LYS A CA 1
ATOM 959 C C . LYS A 1 119 ? 20.36500 -13.31100 -30.89300 1.000 21.05039 117 LYS A C 1
ATOM 960 O O . LYS A 1 119 ? 19.64600 -13.76200 -31.79200 1.000 22.14243 117 LYS A O 1
ATOM 966 N N . SER A 1 120 ? 20.43700 -13.89100 -29.70100 1.000 19.68803 118 SER A N 1
ATOM 967 C CA . SER A 1 120 ? 19.68600 -15.09600 -29.37100 1.000 19.94002 118 SER A CA 1
ATOM 968 C C . SER A 1 120 ? 19.77300 -15.29100 -27.87200 1.000 20.72959 118 SER A C 1
ATOM 969 O O . SER A 1 120 ? 20.70200 -14.80100 -27.21400 1.000 23.15150 118 SER A O 1
ATOM 972 N N . ILE A 1 121 ? 18.79100 -16.00300 -27.34300 1.000 15.87658 119 ILE A N 1
ATOM 973 C CA . ILE A 1 121 ? 18.75000 -16.41800 -25.95400 1.000 18.14920 119 ILE A CA 1
ATOM 974 C C . ILE A 1 121 ? 18.59700 -17.93900 -25.92700 1.000 20.85031 119 ILE A C 1
ATOM 975 O O . ILE A 1 121 ? 17.76100 -18.51100 -26.65600 1.000 19.99733 119 ILE A O 1
ATOM 980 N N . GLY A 1 122 ? 19.42200 -18.58900 -25.11200 1.000 18.82283 120 GLY A N 1
ATOM 981 C CA . GLY A 1 122 ? 19.50000 -20.03300 -25.12000 1.000 21.14189 120 GLY A CA 1
ATOM 982 C C . GLY A 1 122 ? 18.32400 -20.72700 -24.43700 1.000 18.05327 120 GLY A C 1
ATOM 983 O O . GLY A 1 122 ? 17.31000 -20.12500 -24.06900 1.000 21.29996 120 GLY A O 1
ATOM 984 N N . GLN A 1 123 ? 18.50800 -22.04500 -24.23800 1.000 17.64633 121 GLN A N 1
ATOM 985 C CA . GLN A 1 123 ? 17.52200 -22.93500 -23.63600 1.000 18.12475 121 GLN A CA 1
ATOM 986 C C . GLN A 1 123 ? 17.67800 -22.97200 -22.11600 1.000 21.39754 121 GLN A C 1
ATOM 987 O O . GLN A 1 123 ? 18.79700 -22.87500 -21.58300 1.000 20.15528 121 GLN A O 1
ATOM 993 N N . PHE A 1 124 ? 16.54300 -23.07900 -21.41600 1.000 16.14000 122 PHE A N 1
ATOM 994 C CA . PHE A 1 124 ? 16.52400 -23.24400 -19.95000 1.000 18.12765 122 PHE A CA 1
ATOM 995 C C . PHE A 1 124 ? 17.23800 -22.09200 -19.25800 1.000 19.62316 122 PHE A C 1
ATOM 996 O O . PHE A 1 124 ? 17.97500 -22.27600 -18.28900 1.000 19.77143 122 PHE A O 1
ATOM 1004 N N . THR A 1 125 ? 16.95900 -20.87800 -19.72100 1.000 20.76975 123 THR A N 1
ATOM 1005 C CA . THR A 1 125 ? 17.61300 -19.69900 -19.19300 1.000 17.87215 123 THR A CA 1
ATOM 1006 C C . THR A 1 125 ? 16.59800 -18.86700 -18.43800 1.000 20.19612 123 THR A C 1
ATOM 1007 O O . THR A 1 125 ? 15.45300 -18.74000 -18.88100 1.000 19.45057 123 THR A O 1
ATOM 1011 N N . SER A 1 126 ? 17.00000 -18.38000 -17.25800 1.000 18.94521 124 SER A N 1
ATOM 1012 C CA . SER A 1 126 ? 16.09600 -17.78100 -16.27100 1.000 19.89244 124 SER A CA 1
ATOM 1013 C C . SER A 1 126 ? 16.54900 -16.35400 -16.01700 1.000 23.11618 124 SER A C 1
ATOM 1014 O O . SER A 1 126 ? 17.58600 -16.13600 -15.38100 1.000 22.56678 124 SER A O 1
ATOM 1017 N N . ILE A 1 127 ? 15.78800 -15.37600 -16.49600 1.000 20.17937 125 ILE A N 1
ATOM 1018 C CA . ILE A 1 127 ? 16.17400 -13.98100 -16.36300 1.000 20.84619 125 ILE A CA 1
ATOM 1019 C C . ILE A 1 127 ? 15.09900 -13.27500 -15.56000 1.000 24.24255 125 ILE A C 1
ATOM 1020 O O . ILE A 1 127 ? 13.93900 -13.22900 -15.98600 1.000 24.10263 125 ILE A O 1
ATOM 1025 N N . ASN A 1 128 ? 15.47600 -12.74200 -14.39600 1.000 22.26686 126 ASN A N 1
ATOM 1026 C CA . ASN A 1 128 ? 14.50900 -12.05200 -13.53800 1.000 25.39017 126 ASN A CA 1
ATOM 1027 C C . ASN A 1 128 ? 13.87900 -10.86900 -14.27300 1.000 25.52002 126 ASN A C 1
ATOM 1028 O O . ASN A 1 128 ? 14.53100 -10.17800 -15.07700 1.000 22.34573 126 ASN A O 1
ATOM 1033 N N . GLY A 1 129 ? 12.60400 -10.62100 -13.95200 1.000 26.48921 127 GLY A N 1
ATOM 1034 C CA . GLY A 1 129 ? 11.79100 -9.66500 -14.70300 1.000 25.71318 127 GLY A CA 1
ATOM 1035 C C . GLY A 1 129 ? 12.27900 -8.23600 -14.63500 1.000 28.63895 127 GLY A C 1
ATOM 1036 O O . GLY A 1 129 ? 11.90600 -7.41600 -15.49100 1.000 29.78071 127 GLY A O 1
ATOM 1037 N N . THR A 1 130 ? 13.09900 -7.90200 -13.64400 1.000 26.17687 128 THR A N 1
ATOM 1038 C CA . THR A 1 130 ? 13.59400 -6.53100 -13.52400 1.000 27.84932 128 THR A CA 1
ATOM 1039 C C . THR A 1 130 ? 14.99200 -6.34000 -14.11800 1.000 27.76228 128 THR A C 1
ATOM 1040 O O . THR A 1 130 ? 15.53700 -5.24000 -14.00800 1.000 29.90005 128 THR A O 1
ATOM 1044 N N . ALA A 1 131 ? 15.60200 -7.37900 -14.70500 1.000 28.58959 129 ALA A N 1
ATOM 1045 C CA . ALA A 1 131 ? 16.89200 -7.20700 -15.38000 1.000 24.69960 129 ALA A CA 1
ATOM 1046 C C . ALA A 1 131 ? 16.76400 -6.23300 -16.54600 1.000 29.11492 129 ALA A C 1
ATOM 1047 O O . ALA A 1 131 ? 15.71800 -6.15200 -17.19000 1.000 29.93601 129 ALA A O 1
ATOM 1049 N N . GLU A 1 132 ? 17.84200 -5.49500 -16.83400 1.000 21.99766 130 GLU A N 1
ATOM 1050 C CA . GLU A 1 132 ? 17.83100 -4.48000 -17.88400 1.000 25.73182 130 GLU A CA 1
ATOM 1051 C C . GLU A 1 132 ? 19.02900 -4.62700 -18.80800 1.000 26.25193 130 GLU A C 1
ATOM 1052 O O . GLU A 1 132 ? 20.12700 -4.98200 -18.37000 1.000 26.66222 130 GLU A O 1
ATOM 1058 N N . ILE A 1 133 ? 18.80300 -4.37900 -20.09700 1.000 25.97138 131 ILE A N 1
ATOM 1059 C CA . ILE A 1 133 ? 19.86000 -4.40100 -21.09900 1.000 23.50631 131 ILE A CA 1
ATOM 1060 C C . ILE A 1 133 ? 19.69600 -3.11600 -21.90700 1.000 28.64626 131 ILE A C 1
ATOM 1061 O O . ILE A 1 133 ? 18.65700 -2.91300 -22.55000 1.000 24.74721 131 ILE A O 1
ATOM 1066 N N . HIS A 1 134 ? 20.69100 -2.23600 -21.83200 1.000 23.46153 132 HIS A N 1
ATOM 1067 C CA A HIS A 1 134 ? 20.68600 -0.92800 -22.48800 0.500 30.14342 132 HIS A CA 1
ATOM 1068 C CA B HIS A 1 134 ? 20.66800 -1.03100 -22.63600 0.500 30.05955 132 HIS A CA 1
ATOM 1069 C C . HIS A 1 134 ? 22.08300 -0.66900 -23.05000 1.000 28.93040 132 HIS A C 1
ATOM 1070 O O . HIS A 1 134 ? 23.07000 -1.19900 -22.53500 1.000 25.31259 132 HIS A O 1
ATOM 1083 N N . ALA A 1 135 ? 22.16800 0.18100 -24.07000 1.000 25.52468 133 ALA A N 1
ATOM 1084 C CA . ALA A 1 135 ? 23.44800 0.59800 -24.63000 1.000 25.62679 133 ALA A CA 1
ATOM 1085 C C . ALA A 1 135 ? 23.83400 1.98000 -24.10600 1.000 27.26035 133 ALA A C 1
ATOM 1086 O O . ALA A 1 135 ? 23.06100 2.64900 -23.41800 1.000 27.31012 133 ALA A O 1
ATOM 1088 N N . ASN A 1 136 ? 25.05500 2.40600 -24.43100 1.000 24.56699 134 ASN A N 1
ATOM 1089 C CA . ASN A 1 136 ? 25.49500 3.76000 -24.07500 1.000 24.82456 134 ASN A CA 1
ATOM 1090 C C . ASN A 1 136 ? 25.16800 4.74700 -25.19700 1.000 22.94959 134 ASN A C 1
ATOM 1091 O O . ASN A 1 136 ? 25.16100 4.38400 -26.38300 1.000 23.42908 134 ASN A O 1
ATOM 1096 N N . HIS A 1 137 ? 24.94400 6.00200 -24.81400 1.000 21.07361 135 HIS A N 1
ATOM 1097 C CA . HIS A 1 137 ? 24.96000 7.08900 -25.79100 1.000 20.01742 135 HIS A CA 1
ATOM 1098 C C . HIS A 1 137 ? 26.40200 7.34900 -26.24400 1.000 23.02348 135 HIS A C 1
ATOM 1099 O O . HIS A 1 137 ? 27.36300 6.84000 -25.65500 1.000 23.75077 135 HIS A O 1
ATOM 1106 N N . GLN A 1 138 ? 26.57400 8.21000 -27.24500 1.000 23.67854 136 GLN A N 1
ATOM 1107 C CA . GLN A 1 138 ? 27.93900 8.62900 -27.59200 1.000 23.46937 136 GLN A CA 1
ATOM 1108 C C . GLN A 1 138 ? 28.56000 9.41700 -26.45200 1.000 27.00405 136 GLN A C 1
ATOM 1109 O O . GLN A 1 138 ? 27.90600 10.24300 -25.81200 1.000 27.45605 136 GLN A O 1
ATOM 1115 N N . LEU A 1 139 ? 29.84700 9.16800 -26.21000 1.000 23.83082 137 LEU A N 1
ATOM 1116 C CA . LEU A 1 139 ? 30.57000 9.78600 -25.12700 1.000 28.82329 137 LEU A CA 1
ATOM 1117 C C . LEU A 1 139 ? 31.70500 10.66400 -25.63600 1.000 31.74643 137 LEU A C 1
ATOM 1118 O O . LEU A 1 139 ? 32.46700 11.18600 -24.82400 1.000 38.38388 137 LEU A O 1
ATOM 1123 N N . ASN A 1 140 ? 31.85600 10.82400 -26.95900 1.000 26.96870 138 ASN A N 1
ATOM 1124 C CA . ASN A 1 140 ? 32.98600 11.56000 -27.53300 1.000 31.10286 138 ASN A CA 1
ATOM 1125 C C . ASN A 1 140 ? 32.53500 12.78700 -28.31700 1.000 32.75963 138 ASN A C 1
ATOM 1126 O O . ASN A 1 140 ? 33.27900 13.28000 -29.17100 1.000 30.33900 138 ASN A O 1
ATOM 1131 N N . MET A 1 141 ? 31.30800 13.24600 -28.09500 1.000 23.90787 139 MET A N 1
ATOM 1132 C CA . MET A 1 141 ? 30.83700 14.43400 -28.75600 1.000 25.28780 139 MET A CA 1
ATOM 1133 C C . MET A 1 141 ? 30.65100 15.54200 -27.72300 1.000 25.07359 139 MET A C 1
ATOM 1134 O O . MET A 1 141 ? 30.84300 15.33900 -26.51300 1.000 26.34110 139 MET A O 1
ATOM 1139 N N . THR A 1 142 ? 30.29200 16.73500 -28.21100 1.000 22.44623 140 THR A N 1
ATOM 1140 C CA . THR A 1 142 ? 30.01500 17.84000 -27.29500 1.000 23.35223 140 THR A CA 1
ATOM 1141 C C . THR A 1 142 ? 28.71900 17.60000 -26.53200 1.000 23.96171 140 THR A C 1
ATOM 1142 O O . THR A 1 142 ? 28.60400 18.03700 -25.38100 1.000 26.41089 140 THR A O 1
ATOM 1146 N N . PHE A 1 143 ? 27.79100 16.84100 -27.12100 1.000 22.44419 141 PHE A N 1
ATOM 1147 C CA . PHE A 1 143 ? 26.51200 16.50400 -26.51900 1.000 23.30344 141 PHE A CA 1
ATOM 1148 C C . PHE A 1 143 ? 26.43400 14.99900 -26.27500 1.000 24.59534 141 PHE A C 1
ATOM 1149 O O . PHE A 1 143 ? 27.08400 14.18700 -26.95200 1.000 20.51892 141 PHE A O 1
ATOM 1157 N N . VAL A 1 144 ? 25.62000 14.63200 -25.28800 1.000 22.09227 142 VAL A N 1
ATOM 1158 C CA . VAL A 1 144 ? 25.34100 13.23100 -24.99700 1.000 20.55862 142 VAL A CA 1
ATOM 1159 C C . VAL A 1 144 ? 23.89300 12.85200 -25.32600 1.000 21.06821 142 VAL A C 1
ATOM 1160 O O . VAL A 1 144 ? 23.58900 11.65300 -25.42600 1.000 22.44767 142 VAL A O 1
ATOM 1164 N N . SER A 1 145 ? 23.02500 13.83600 -25.59800 1.000 24.37827 143 SER A N 1
ATOM 1165 C CA . SER A 1 145 ? 21.65000 13.60000 -26.03000 1.000 23.76793 143 SER A CA 1
ATOM 1166 C C . SER A 1 145 ? 21.58500 12.73500 -27.28800 1.000 24.99443 143 SER A C 1
ATOM 1167 O O . SER A 1 145 ? 22.41600 12.85000 -28.20200 1.000 22.16512 143 SER A O 1
ATOM 1170 N N . ASP A 1 146 ? 20.55400 11.87900 -27.35000 1.000 20.37959 144 ASP A N 1
ATOM 1171 C CA . ASP A 1 146 ? 20.22000 11.26900 -28.62700 1.000 21.95327 144 ASP A CA 1
ATOM 1172 C C . ASP A 1 146 ? 19.11300 12.01700 -29.35000 1.000 22.72522 144 ASP A C 1
ATOM 1173 O O . ASP A 1 146 ? 19.21500 12.21300 -30.56500 1.000 23.72206 144 ASP A O 1
ATOM 1178 N N . ASP A 1 147 ? 18.07900 12.50900 -28.64800 1.000 21.70977 145 ASP A N 1
ATOM 1179 C CA . ASP A 1 147 ? 16.94800 13.06300 -29.38400 1.000 23.71990 145 ASP A CA 1
ATOM 1180 C C . ASP A 1 147 ? 17.19200 14.47800 -29.89400 1.000 23.19094 145 ASP A C 1
ATOM 1181 O O . ASP A 1 147 ? 16.33700 15.02100 -30.59600 1.000 22.49548 145 ASP A O 1
ATOM 1186 N N . ILE A 1 148 ? 18.37500 15.05200 -29.65900 1.000 23.34893 146 ILE A N 1
ATOM 1187 C CA . ILE A 1 148 ? 18.75900 16.22400 -30.43300 1.000 20.41712 146 ILE A CA 1
ATOM 1188 C C . ILE A 1 148 ? 18.69000 15.90200 -31.91800 1.000 20.59312 146 ILE A C 1
ATOM 1189 O O . ILE A 1 148 ? 18.44000 16.79000 -32.74000 1.000 21.95639 146 ILE A O 1
ATOM 1194 N N . GLN A 1 149 ? 18.88500 14.62600 -32.28600 1.000 21.64869 147 GLN A N 1
ATOM 1195 C CA . GLN A 1 149 ? 18.88500 14.27300 -33.70900 1.000 26.32143 147 GLN A CA 1
ATOM 1196 C C . GLN A 1 149 ? 17.54000 14.53000 -34.36800 1.000 25.71875 147 GLN A C 1
ATOM 1197 O O . GLN A 1 149 ? 17.47900 14.63700 -35.59700 1.000 25.51131 147 GLN A O 1
ATOM 1203 N N . ASN A 1 150 ? 16.45700 14.59300 -33.58900 1.000 25.09082 148 ASN A N 1
ATOM 1204 C CA . ASN A 1 150 ? 15.17000 14.97700 -34.17800 1.000 29.07424 148 ASN A CA 1
ATOM 1205 C C . ASN A 1 150 ? 15.20300 16.36400 -34.80800 1.000 30.12523 148 ASN A C 1
ATOM 1206 O O . ASN A 1 150 ? 14.34700 16.67300 -35.64000 1.000 30.07778 148 ASN A O 1
ATOM 1211 N N . PHE A 1 151 ? 16.17500 17.21400 -34.44900 1.000 26.84153 149 PHE A N 1
ATOM 1212 C CA . PHE A 1 151 ? 16.31700 18.53400 -35.04700 1.000 22.69709 149 PHE A CA 1
ATOM 1213 C C . PHE A 1 151 ? 17.35500 18.59300 -36.17500 1.000 25.53752 149 PHE A C 1
ATOM 1214 O O . PHE A 1 151 ? 17.51300 19.65500 -36.79900 1.000 27.65150 149 PHE A O 1
ATOM 1222 N N . PHE A 1 152 ? 18.07000 17.50200 -36.43200 1.000 25.59934 150 PHE A N 1
ATOM 1223 C CA . PHE A 1 152 ? 19.06600 17.46800 -37.50500 1.000 26.51452 150 PHE A CA 1
ATOM 1224 C C . PHE A 1 152 ? 18.36300 17.36200 -38.85800 1.000 31.95383 150 PHE A C 1
ATOM 1225 O O . PHE A 1 152 ? 17.50000 16.50100 -39.04800 1.000 31.15714 150 PHE A O 1
ATOM 1233 N N . ASN A 1 153 ? 18.74500 18.22100 -39.79700 1.000 28.15216 151 ASN A N 1
ATOM 1234 C CA . ASN A 1 153 ? 18.33800 18.04700 -41.18000 1.000 29.00316 151 ASN A CA 1
ATOM 1235 C C . ASN A 1 153 ? 19.08300 16.84000 -41.75300 1.000 24.86620 151 ASN A C 1
ATOM 1236 O O . ASN A 1 153 ? 19.80600 16.14100 -41.05300 1.000 25.42041 151 ASN A O 1
ATOM 1241 N N . GLU A 1 154 ? 18.90500 16.59700 -43.04400 1.000 32.54618 152 GLU A N 1
ATOM 1242 C CA . GLU A 1 154 ? 19.38900 15.34200 -43.61500 1.000 40.41131 152 GLU A CA 1
ATOM 1243 C C . GLU A 1 154 ? 20.90600 15.29400 -43.60500 1.000 32.95880 152 GLU A C 1
ATOM 1244 O O . GLU A 1 154 ? 21.49600 14.25700 -43.29000 1.000 31.80427 152 GLU A O 1
ATOM 1250 N N . GLU A 1 155 ? 21.55200 16.42800 -43.88600 1.000 30.58337 153 GLU A N 1
ATOM 1251 C CA . GLU A 1 155 ? 23.01000 16.46500 -43.90900 1.000 29.36031 153 GLU A CA 1
ATOM 1252 C C . GLU A 1 155 ? 23.60400 16.34000 -42.50700 1.000 31.26160 153 GLU A C 1
ATOM 1253 O O . GLU A 1 155 ? 24.58100 15.60900 -42.30300 1.000 29.58500 153 GLU A O 1
ATOM 1259 N N . SER A 1 156 ? 23.02900 17.03300 -41.52300 1.000 25.83617 154 SER A N 1
ATOM 1260 C CA . SER A 1 156 ? 23.52800 16.91800 -40.16000 1.000 25.24809 154 SER A CA 1
ATOM 1261 C C . SER A 1 156 ? 23.36100 15.50200 -39.64800 1.000 26.56953 154 SER A C 1
ATOM 1262 O O . SER A 1 156 ? 24.23300 14.97400 -38.94700 1.000 24.26239 154 SER A O 1
ATOM 1265 N N . MET A 1 157 ? 22.21100 14.88700 -39.94800 1.000 24.73858 155 MET A N 1
ATOM 1266 C CA . MET A 1 157 ? 21.97400 13.52000 -39.52800 1.000 22.63177 155 MET A CA 1
ATOM 1267 C C . MET A 1 157 ? 23.00800 12.57900 -40.11200 1.000 23.64442 155 MET A C 1
ATOM 1268 O O . MET A 1 157 ? 23.49900 11.68800 -39.41900 1.000 26.19228 155 MET A O 1
ATOM 1273 N N . ALA A 1 158 ? 23.33700 12.74200 -41.39300 1.000 28.55939 156 ALA A N 1
ATOM 1274 C CA . ALA A 1 158 ? 24.28900 11.83100 -42.00300 1.000 27.95955 156 ALA A CA 1
ATOM 1275 C C . ALA A 1 158 ? 25.65500 11.96700 -41.34600 1.000 31.19580 156 ALA A C 1
ATOM 1276 O O . ALA A 1 158 ? 26.32100 10.96300 -41.08700 1.000 32.04785 156 ALA A O 1
ATOM 1278 N N . VAL A 1 159 ? 26.06200 13.19300 -41.01300 1.000 29.67161 157 VAL A N 1
ATOM 1279 C CA . VAL A 1 159 ? 27.34000 13.40200 -40.34100 1.000 27.71597 157 VAL A CA 1
ATOM 1280 C C . VAL A 1 159 ? 27.35100 12.75100 -38.96200 1.000 29.03075 157 VAL A C 1
ATOM 1281 O O . VAL A 1 159 ? 28.33800 12.12200 -38.56000 1.000 29.03676 157 VAL A O 1
ATOM 1285 N N . PHE A 1 160 ? 26.26000 12.90500 -38.21400 1.000 25.15888 158 PHE A N 1
ATOM 1286 C CA . PHE A 1 160 ? 26.12300 12.30100 -36.89500 1.000 22.71621 158 PHE A CA 1
ATOM 1287 C C . PHE A 1 160 ? 26.17300 10.78600 -36.99900 1.000 30.07613 158 PHE A C 1
ATOM 1288 O O . PHE A 1 160 ? 26.93100 10.11300 -36.28200 1.000 25.69223 158 PHE A O 1
ATOM 1296 N N . GLN A 1 161 ? 25.39200 10.23700 -37.93100 1.000 28.09162 159 GLN A N 1
ATOM 1297 C CA . GLN A 1 161 ? 25.34000 8.79100 -38.07400 1.000 31.24895 159 GLN A CA 1
ATOM 1298 C C . GLN A 1 161 ? 26.70900 8.23600 -38.48200 1.000 32.78614 159 GLN A C 1
ATOM 1299 O O . GLN A 1 161 ? 27.14000 7.20700 -37.94200 1.000 33.23582 159 GLN A O 1
ATOM 1305 N N . GLU A 1 162 ? 27.43600 8.92400 -39.38000 1.000 33.46843 160 GLU A N 1
ATOM 1306 C CA . GLU A 1 162 ? 28.74900 8.40000 -39.76600 1.000 32.41375 160 GLU A CA 1
ATOM 1307 C C . GLU A 1 162 ? 29.71900 8.36600 -38.58300 1.000 35.35196 160 GLU A C 1
ATOM 1308 O O . GLU A 1 162 ? 30.44300 7.37900 -38.41300 1.000 39.20281 160 GLU A O 1
ATOM 1314 N N . LYS A 1 163 ? 29.73600 9.40000 -37.72900 1.000 29.61132 161 LYS A N 1
ATOM 1315 C CA . LYS A 1 163 ? 30.66400 9.36600 -36.59700 1.000 34.59880 161 LYS A CA 1
ATOM 1316 C C . LYS A 1 163 ? 30.27700 8.28300 -35.58700 1.000 31.18128 161 LYS A C 1
ATOM 1317 O O . LYS A 1 163 ? 31.15600 7.63000 -35.00900 1.000 31.78428 161 LYS A O 1
ATOM 1323 N N . LEU A 1 164 ? 28.97700 8.08200 -35.35200 1.000 28.75708 162 LEU A N 1
ATOM 1324 C CA . LEU A 1 164 ? 28.55300 6.99900 -34.46600 1.000 27.55845 162 LEU A CA 1
ATOM 1325 C C . LEU A 1 164 ? 29.04500 5.65200 -34.98200 1.000 33.86993 162 LEU A C 1
ATOM 1326 O O . LEU A 1 164 ? 29.50400 4.80800 -34.20600 1.000 30.38121 162 LEU A O 1
ATOM 1331 N N . ARG A 1 165 ? 28.94700 5.43800 -36.29400 1.000 30.20295 163 ARG A N 1
ATOM 1332 C CA . ARG A 1 165 ? 29.39100 4.18300 -36.88800 1.000 36.79951 163 ARG A CA 1
ATOM 1333 C C . ARG A 1 165 ? 30.89000 3.94000 -36.71600 1.000 41.36890 163 ARG A C 1
ATOM 1334 O O . ARG A 1 165 ? 31.32200 2.78600 -36.67900 1.000 37.25180 163 ARG A O 1
ATOM 1342 N N . LYS A 1 166 ? 31.70200 4.98500 -36.64100 1.000 38.54239 164 LYS A N 1
ATOM 1343 C CA . LYS A 1 166 ? 33.14500 4.79400 -36.54300 1.000 41.23566 164 LYS A CA 1
ATOM 1344 C C . LYS A 1 166 ? 33.64100 4.73200 -35.10900 1.000 41.60802 164 LYS A C 1
ATOM 1345 O O . LYS A 1 166 ? 34.83700 4.52100 -34.89500 1.000 40.40385 164 LYS A O 1
ATOM 1351 N N . ASP A 1 167 ? 32.75500 4.90800 -34.14200 1.000 33.57388 165 ASP A N 1
ATOM 1352 C CA . ASP A 1 167 ? 33.12500 5.00500 -32.73500 1.000 34.76997 165 ASP A CA 1
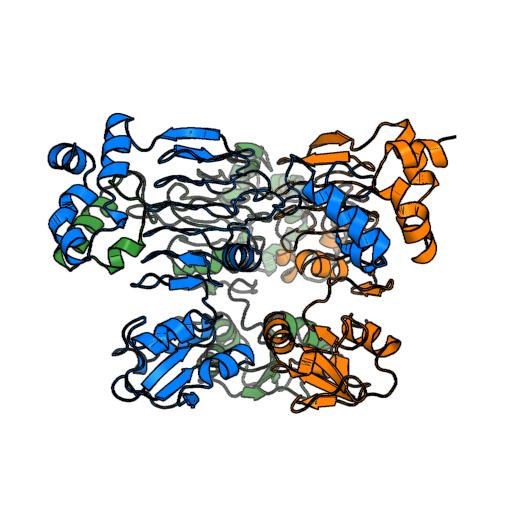ATOM 1353 C C . ASP A 1 167 ? 33.47700 3.62600 -32.18500 1.000 36.89221 165 ASP A C 1
ATOM 1354 O O . ASP A 1 167 ? 32.61100 2.73700 -32.15900 1.000 34.27489 165 ASP A O 1
ATOM 1359 N N . PRO A 1 168 ? 34.71700 3.39500 -31.73700 1.000 42.07472 166 PRO A N 1
ATOM 1360 C CA . PRO A 1 168 ? 35.07700 2.04700 -31.26300 1.000 43.89689 166 PRO A CA 1
ATOM 1361 C C . PRO A 1 168 ? 34.33100 1.63200 -30.00100 1.000 34.45140 166 PRO A C 1
ATOM 1362 O O . PRO A 1 168 ? 34.36200 0.45700 -29.64700 1.000 41.51334 166 PRO A O 1
ATOM 1366 N N . LYS A 1 169 ? 33.67600 2.55700 -29.30600 1.000 33.10158 167 LYS A N 1
ATOM 1367 C CA . LYS A 1 169 ? 32.96500 2.23600 -28.07800 1.000 34.37537 167 LYS A CA 1
ATOM 1368 C C . LYS A 1 169 ? 31.52100 1.83300 -28.33600 1.000 30.46428 167 LYS A C 1
ATOM 1369 O O . LYS A 1 169 ? 30.77000 1.62300 -27.37800 1.000 32.89194 167 LYS A O 1
ATOM 1375 N N . HIS A 1 170 ? 31.10900 1.74000 -29.60100 1.000 28.96442 168 HIS A N 1
ATOM 1376 C CA . HIS A 1 170 ? 29.81300 1.19200 -29.98600 1.000 29.19204 168 HIS A CA 1
ATOM 1377 C C . HIS A 1 170 ? 28.65200 1.91700 -29.31000 1.000 27.31569 168 HIS A C 1
ATOM 1378 O O . HIS A 1 170 ? 27.82900 1.27000 -28.64900 1.000 23.77636 168 HIS A O 1
ATOM 1385 N N . PRO A 1 171 ? 28.52500 3.23300 -29.45100 1.000 22.62739 169 PRO A N 1
ATOM 1386 C CA . PRO A 1 171 ? 27.31700 3.89500 -28.94200 1.000 21.86470 169 PRO A CA 1
ATOM 1387 C C . PRO A 1 171 ? 26.07400 3.31600 -29.60800 1.000 20.36013 169 PRO A C 1
ATOM 1388 O O . PRO A 1 171 ? 26.07700 3.02800 -30.80400 1.000 23.17129 169 PRO A O 1
ATOM 1392 N N . TYR A 1 172 ? 25.00100 3.14400 -28.81500 1.000 21.23499 170 TYR A N 1
ATOM 1393 C CA . TYR A 1 172 ? 23.73100 2.59500 -29.31100 1.000 26.03900 170 TYR A CA 1
ATOM 1394 C C . TYR A 1 172 ? 23.89400 1.18900 -29.90400 1.000 29.27308 170 TYR A C 1
ATOM 1395 O O . TYR A 1 172 ? 23.05400 0.73000 -30.70400 1.000 24.37053 170 TYR A O 1
ATOM 1404 N N . ALA A 1 173 ? 24.95200 0.48800 -29.47600 1.000 21.77771 171 ALA A N 1
ATOM 1405 C CA . ALA A 1 173 ? 25.33500 -0.84100 -29.97400 1.000 27.81453 171 ALA A CA 1
ATOM 1406 C C . ALA A 1 173 ? 25.64600 -0.82000 -31.46900 1.000 22.25112 171 ALA A C 1
ATOM 1407 O O . ALA A 1 173 ? 25.54900 -1.84100 -32.15100 1.000 26.35563 171 ALA A O 1
ATOM 1409 N N . TYR A 1 174 ? 26.06900 0.33400 -31.99300 1.000 26.19442 172 TYR A N 1
ATOM 1410 C CA . TYR A 1 174 ? 26.53000 0.39600 -33.37300 1.000 27.29045 172 TYR A CA 1
ATOM 1411 C C . TYR A 1 174 ? 27.82800 -0.38400 -33.55300 1.000 31.44217 172 TYR A C 1
ATOM 1412 O O . TYR A 1 174 ? 28.64600 -0.49900 -32.63600 1.000 29.65795 172 TYR A O 1
ATOM 1421 N N . SER A 1 175 ? 28.00400 -0.90500 -34.76600 1.000 30.86073 173 SER A N 1
ATOM 1422 C CA . SER A 1 175 ? 29.25800 -1.51100 -35.23700 1.000 28.71864 173 SER A CA 1
ATOM 1423 C C . SER A 1 175 ? 29.74100 -2.65200 -34.33200 1.000 30.10641 173 SER A C 1
ATOM 1424 O O . SER A 1 175 ? 30.95100 -2.89600 -34.20500 1.000 34.22788 173 SER A O 1
ATOM 1427 N N . LYS A 1 176 ? 28.80900 -3.39300 -33.72800 1.000 29.08149 174 LYS A N 1
ATOM 1428 C CA . LYS A 1 176 ? 29.16400 -4.57100 -32.94500 1.000 32.44412 174 LYS A CA 1
ATOM 1429 C C . LYS A 1 176 ? 28.09900 -5.63900 -33.15300 1.000 34.23430 174 LYS A C 1
ATOM 1430 O O . LYS A 1 176 ? 26.99600 -5.36400 -33.64300 1.000 30.16689 174 LYS A O 1
ATOM 1436 N N . GLU A 1 177 ? 28.45200 -6.89400 -32.77600 1.000 26.46657 175 GLU A N 1
ATOM 1437 C CA . GLU A 1 177 ? 27.47400 -7.97400 -32.85200 1.000 24.59703 175 GLU A CA 1
ATOM 1438 C C . GLU A 1 177 ? 26.43900 -7.82800 -31.74200 1.000 25.69538 175 GLU A C 1
ATOM 1439 O O . GLU A 1 177 ? 26.78900 -7.48400 -30.61200 1.000 27.40322 175 GLU A O 1
ATOM 1445 N N . PRO A 1 178 ? 25.15600 -8.10900 -32.01200 1.000 29.49847 176 PRO A N 1
ATOM 1446 C CA . PRO A 1 178 ? 24.18600 -8.20100 -30.90300 1.000 22.46815 176 PRO A CA 1
ATOM 1447 C C . PRO A 1 178 ? 24.58600 -9.34700 -29.98200 1.000 21.79447 176 PRO A C 1
ATOM 1448 O O . PRO A 1 178 ? 25.24000 -10.29800 -30.40900 1.000 26.45498 176 PRO A O 1
ATOM 1452 N N . MET A 1 179 ? 24.20400 -9.27000 -28.71000 1.000 22.20814 177 MET A N 1
ATOM 1453 C CA . MET A 1 179 ? 24.80300 -10.22700 -27.78700 1.000 22.98043 177 MET A CA 1
ATOM 1454 C C . MET A 1 179 ? 24.07500 -11.57600 -27.82400 1.000 24.27063 177 MET A C 1
ATOM 1455 O O . MET A 1 179 ? 22.84900 -11.66500 -28.00000 1.000 22.43033 177 MET A O 1
ATOM 1460 N N . THR A 1 180 ? 24.84800 -12.62000 -27.61900 1.000 27.08284 178 THR A N 1
ATOM 1461 C CA A THR A 1 180 ? 24.31600 -13.96200 -27.43800 0.500 24.42912 178 THR A CA 1
ATOM 1462 C CA B THR A 1 180 ? 24.31300 -13.96000 -27.43400 0.500 24.42979 178 THR A CA 1
ATOM 1463 C C . THR A 1 180 ? 24.20400 -14.20800 -25.94200 1.000 27.10224 178 THR A C 1
ATOM 1464 O O . THR A 1 180 ? 25.17200 -13.99600 -25.21300 1.000 29.67730 178 THR A O 1
ATOM 1471 N N . ILE A 1 181 ? 23.03000 -14.64700 -25.48600 1.000 21.24765 179 ILE A N 1
ATOM 1472 C CA . ILE A 1 181 ? 22.84700 -15.06200 -24.10700 1.000 17.27955 179 ILE A CA 1
ATOM 1473 C C . ILE A 1 181 ? 22.71300 -16.58100 -24.15100 1.000 21.89835 179 ILE A C 1
ATOM 1474 O O . ILE A 1 181 ? 21.86800 -17.10200 -24.89000 1.000 21.72930 179 ILE A O 1
ATOM 1479 N N . GLY A 1 182 ? 23.56400 -17.28600 -23.40600 1.000 19.24946 180 GLY A N 1
ATOM 1480 C CA . GLY A 1 182 ? 23.64500 -18.73900 -23.53100 1.000 21.12788 180 GLY A CA 1
ATOM 1481 C C . GLY A 1 182 ? 22.46500 -19.46800 -22.89200 1.000 17.40871 180 GLY A C 1
ATOM 1482 O O . GLY A 1 182 ? 21.43100 -18.89600 -22.52500 1.000 18.77909 180 GLY A O 1
ATOM 1483 N N . SER A 1 183 ? 22.65000 -20.78900 -22.77500 1.000 20.50118 181 SER A N 1
ATOM 1484 C CA . SER A 1 183 ? 21.69400 -21.70800 -22.16000 1.000 18.89320 181 SER A CA 1
ATOM 1485 C C . SER A 1 183 ? 22.09100 -21.96500 -20.71100 1.000 20.23165 181 SER A C 1
ATOM 1486 O O . SER A 1 183 ? 23.27100 -21.81400 -20.33800 1.000 18.97984 181 SER A O 1
ATOM 1489 N N . ASP A 1 184 ? 21.08800 -22.36200 -19.90600 1.000 18.70684 182 ASP A N 1
ATOM 1490 C CA . ASP A 1 184 ? 21.27700 -22.62400 -18.47000 1.000 19.08814 182 ASP A CA 1
ATOM 1491 C C . ASP A 1 184 ? 21.88900 -21.40900 -17.78900 1.000 19.90371 182 ASP A C 1
ATOM 1492 O O . ASP A 1 184 ? 22.73900 -21.51600 -16.89500 1.000 22.09798 182 ASP A O 1
ATOM 1497 N N . VAL A 1 185 ? 21.44700 -20.21800 -18.21700 1.000 19.13799 183 VAL A N 1
ATOM 1498 C CA . VAL A 1 185 ? 21.94100 -18.96100 -17.65900 1.000 20.45676 183 VAL A CA 1
ATOM 1499 C C . VAL A 1 185 ? 20.95200 -18.50800 -16.59000 1.000 20.28598 183 VAL A C 1
ATOM 1500 O O . VAL A 1 185 ? 19.73500 -18.70300 -16.73600 1.000 20.35485 183 VAL A O 1
ATOM 1504 N N . TYR A 1 186 ? 21.46600 -17.89500 -15.51300 1.000 22.06433 184 TYR A N 1
ATOM 1505 C CA . TYR A 1 186 ? 20.61500 -17.25900 -14.50100 1.000 23.12025 184 TYR A CA 1
ATOM 1506 C C . TYR A 1 186 ? 21.00800 -15.79300 -14.39900 1.000 23.09178 184 TYR A C 1
ATOM 1507 O O . TYR A 1 186 ? 22.20100 -15.47500 -14.32000 1.000 25.22358 184 TYR A O 1
ATOM 1516 N N . ILE A 1 187 ? 20.01700 -14.89600 -14.40700 1.000 22.28217 185 ILE A N 1
ATOM 1517 C CA . ILE A 1 187 ? 20.26300 -13.46400 -14.25300 1.000 23.92921 185 ILE A CA 1
ATOM 1518 C C . ILE A 1 187 ? 19.30300 -12.94000 -13.19800 1.000 31.77016 185 ILE A C 1
ATOM 1519 O O . ILE A 1 187 ? 18.08700 -13.12000 -13.32600 1.000 27.95044 185 ILE A O 1
ATOM 1524 N N . GLY A 1 188 ? 19.85000 -12.30500 -12.15200 1.000 30.84903 186 GLY A N 1
ATOM 1525 C CA . GLY A 1 188 ? 19.06600 -11.90500 -11.00500 1.000 31.72565 186 GLY A CA 1
ATOM 1526 C C . GLY A 1 188 ? 18.44400 -10.51500 -11.14700 1.000 31.09145 186 GLY A C 1
ATOM 1527 O O . GLY A 1 188 ? 18.61100 -9.81700 -12.14400 1.000 25.83592 186 GLY A O 1
ATOM 1528 N N . ALA A 1 189 ? 17.70100 -10.14200 -10.11100 1.000 32.73022 187 ALA A N 1
ATOM 1529 C CA . ALA A 1 189 ? 16.92100 -8.91300 -10.08700 1.000 34.75062 187 ALA A CA 1
ATOM 1530 C C . ALA A 1 189 ? 17.80100 -7.66800 -10.16800 1.000 30.33555 187 ALA A C 1
ATOM 1531 O O . ALA A 1 189 ? 18.90000 -7.60600 -9.60300 1.000 41.88394 187 ALA A O 1
ATOM 1533 N N . HIS A 1 190 ? 17.31100 -6.66700 -10.90000 1.000 31.10016 188 HIS A N 1
ATOM 1534 C CA . HIS A 1 190 ? 17.98700 -5.37700 -11.09200 1.000 39.24536 188 HIS A CA 1
ATOM 1535 C C . HIS A 1 190 ? 19.37000 -5.52400 -11.70000 1.000 42.99530 188 HIS A C 1
ATOM 1536 O O . HIS A 1 190 ? 20.17800 -4.59500 -11.61500 1.000 40.28905 188 HIS A O 1
ATOM 1543 N N . ALA A 1 191 ? 19.68200 -6.68000 -12.28200 1.000 31.33422 189 ALA A N 1
ATOM 1544 C CA . ALA A 1 191 ? 20.92400 -6.79200 -13.02100 1.000 30.24322 189 ALA A CA 1
ATOM 1545 C C . ALA A 1 191 ? 20.86300 -5.95500 -14.28900 1.000 32.13072 189 ALA A C 1
ATOM 1546 O O . ALA A 1 191 ? 19.79900 -5.74700 -14.88400 1.000 33.21509 189 ALA A O 1
ATOM 1548 N N . PHE A 1 192 ? 22.02700 -5.46800 -14.70000 1.000 31.24779 190 PHE A N 1
ATOM 1549 C CA . PHE A 1 192 ? 22.18000 -4.64600 -15.88800 1.000 33.80424 190 PHE A CA 1
ATOM 1550 C C . PHE A 1 192 ? 23.30200 -5.19400 -16.74600 1.000 30.51015 190 PHE A C 1
ATOM 1551 O O . PHE A 1 192 ? 24.36100 -5.54400 -16.22500 1.000 33.62421 190 PHE A O 1
ATOM 1559 N N . ILE A 1 193 ? 23.05700 -5.30600 -18.04700 1.000 28.11288 191 ILE A N 1
ATOM 1560 C CA . ILE A 1 193 ? 24.05600 -5.71600 -19.03500 1.000 24.57414 191 ILE A CA 1
ATOM 1561 C C . ILE A 1 193 ? 24.18800 -4.58700 -20.04200 1.000 30.58690 191 ILE A C 1
ATOM 1562 O O . ILE A 1 193 ? 23.18000 -4.12300 -20.58200 1.000 26.78702 191 ILE A O 1
ATOM 1567 N N . ASN A 1 194 ? 25.42600 -4.13200 -20.29000 1.000 27.79333 192 ASN A N 1
ATOM 1568 C CA . ASN A 1 194 ? 25.64600 -3.03800 -21.22000 1.000 28.10025 192 ASN A CA 1
ATOM 1569 C C . ASN A 1 194 ? 25.77600 -3.55700 -22.65900 1.000 30.24575 192 ASN A C 1
ATOM 1570 O O . ASN A 1 194 ? 26.73900 -4.25700 -22.99700 1.000 27.89598 192 ASN A O 1
ATOM 1575 N N . ALA A 1 195 ? 24.84600 -3.15900 -23.52300 1.000 30.94528 193 ALA A N 1
ATOM 1576 C CA . ALA A 1 195 ? 24.84400 -3.67200 -24.88800 1.000 26.33369 193 ALA A CA 1
ATOM 1577 C C . ALA A 1 195 ? 25.88800 -3.00100 -25.76700 1.000 33.28157 193 ALA A C 1
ATOM 1578 O O . ALA A 1 195 ? 26.14700 -3.49600 -26.86800 1.000 33.40644 193 ALA A O 1
ATOM 1580 N N . SER A 1 196 ? 26.49600 -1.89300 -25.32000 1.000 30.18510 194 SER A N 1
ATOM 1581 C CA . SER A 1 196 ? 27.57700 -1.31000 -26.10000 1.000 32.22317 194 SER A CA 1
ATOM 1582 C C . SER A 1 196 ? 28.84700 -2.15700 -26.01600 1.000 33.80266 194 SER A C 1
ATOM 1583 O O . SER A 1 196 ? 29.66800 -2.11700 -26.93300 1.000 38.59377 194 SER A O 1
ATOM 1586 N N . THR A 1 197 ? 29.05000 -2.85800 -24.91800 1.000 31.04868 195 THR A N 1
ATOM 1587 C CA . THR A 1 197 ? 30.34700 -3.46500 -24.62300 1.000 32.28051 195 THR A CA 1
ATOM 1588 C C . THR A 1 197 ? 30.29900 -4.96600 -24.35500 1.000 39.90696 195 THR A C 1
ATOM 1589 O O . THR A 1 197 ? 31.36700 -5.57600 -24.17000 1.000 34.88401 195 THR A O 1
ATOM 1593 N N . VAL A 1 198 ? 29.11600 -5.59100 -24.35700 1.000 28.92164 196 VAL A N 1
ATOM 1594 C CA . VAL A 1 198 ? 28.96700 -7.02300 -24.12400 1.000 26.59285 196 VAL A CA 1
ATOM 1595 C C . VAL A 1 198 ? 28.43900 -7.69200 -25.39300 1.000 30.21173 196 VAL A C 1
ATOM 1596 O O . VAL A 1 198 ? 27.44600 -7.24300 -25.98100 1.000 28.51017 196 VAL A O 1
ATOM 1600 N N . THR A 1 199 ? 29.09500 -8.77400 -25.81200 1.000 27.35167 197 THR A N 1
ATOM 1601 C CA . THR A 1 199 ? 28.61200 -9.55000 -26.93300 1.000 25.36349 197 THR A CA 1
ATOM 1602 C C . THR A 1 199 ? 28.25200 -10.97400 -26.55200 1.000 28.00796 197 THR A C 1
ATOM 1603 O O . THR A 1 199 ? 27.65700 -11.67600 -27.37500 1.000 24.40194 197 THR A O 1
ATOM 1607 N N . SER A 1 200 ? 28.58600 -11.41600 -25.34500 1.000 27.20405 198 SER A N 1
ATOM 1608 C CA . SER A 1 200 ? 28.42300 -12.82500 -25.00100 1.000 24.62857 198 SER A CA 1
ATOM 1609 C C . SER A 1 200 ? 28.18700 -12.96100 -23.50300 1.000 24.76853 198 SER A C 1
ATOM 1610 O O . SER A 1 200 ? 29.02100 -12.52000 -22.69600 1.000 28.76940 198 SER A O 1
ATOM 1613 N N . ILE A 1 201 ? 27.07100 -13.57400 -23.13200 1.000 20.79093 199 ILE A N 1
ATOM 1614 C CA . ILE A 1 201 ? 26.86600 -14.12800 -21.80000 1.000 21.73277 199 ILE A CA 1
ATOM 1615 C C . ILE A 1 201 ? 26.93900 -15.64300 -21.98200 1.000 23.05433 199 ILE A C 1
ATOM 1616 O O . ILE A 1 201 ? 26.02300 -16.22800 -22.58000 1.000 21.41556 199 ILE A O 1
ATOM 1621 N N . GLY A 1 202 ? 28.04600 -16.27100 -21.51500 1.000 22.02022 200 GLY A N 1
ATOM 1622 C CA . GLY A 1 202 ? 28.32700 -17.65600 -21.86800 1.000 24.07801 200 GLY A CA 1
ATOM 1623 C C . GLY A 1 202 ? 27.31600 -18.62500 -21.28000 1.000 22.89885 200 GLY A C 1
ATOM 1624 O O . GLY A 1 202 ? 26.58500 -18.32900 -20.32400 1.000 22.16685 200 GLY A O 1
ATOM 1625 N N . ASP A 1 203 ? 27.21900 -19.80300 -21.90700 1.000 23.39732 201 ASP A N 1
ATOM 1626 C CA . ASP A 1 203 ? 26.36300 -20.85400 -21.35400 1.000 16.64044 201 ASP A CA 1
ATOM 1627 C C . ASP A 1 203 ? 26.66300 -21.04300 -19.87500 1.000 20.99025 201 ASP A C 1
ATOM 1628 O O . ASP A 1 203 ? 27.83000 -21.06100 -19.46800 1.000 21.57102 201 ASP A O 1
ATOM 1633 N N . GLY A 1 204 ? 25.61300 -21.20100 -19.07900 1.000 19.78902 202 GLY A N 1
ATOM 1634 C CA . GLY A 1 204 ? 25.80000 -21.53800 -17.67900 1.000 22.20271 202 GLY A CA 1
ATOM 1635 C C . GLY A 1 204 ? 26.16900 -20.37900 -16.77300 1.000 21.87997 202 GLY A C 1
ATOM 1636 O O . GLY A 1 204 ? 26.27100 -20.58300 -15.55200 1.000 22.66783 202 GLY A O 1
ATOM 1637 N N . ALA A 1 205 ? 26.36800 -19.17400 -17.31700 1.000 21.13002 203 ALA A N 1
ATOM 1638 C CA . ALA A 1 205 ? 26.74000 -18.03600 -16.48400 1.000 23.26125 203 ALA A CA 1
ATOM 1639 C C . ALA A 1 205 ? 25.63200 -17.69200 -15.48500 1.000 24.78236 203 ALA A C 1
ATOM 1640 O O . ALA A 1 205 ? 24.42700 -17.85200 -15.74900 1.000 22.86470 203 ALA A O 1
ATOM 1642 N N . ILE A 1 206 ? 26.05500 -17.19600 -14.32700 1.000 22.78345 204 ILE A N 1
ATOM 1643 C CA . ILE A 1 206 ? 25.15500 -16.70100 -13.29000 1.000 26.70237 204 ILE A CA 1
ATOM 1644 C C . ILE A 1 206 ? 25.50000 -15.25000 -13.06200 1.000 30.01992 204 ILE A C 1
ATOM 1645 O O . ILE A 1 206 ? 26.66400 -14.93300 -12.79000 1.000 28.50474 204 ILE A O 1
ATOM 1650 N N . ILE A 1 207 ? 24.50100 -14.37100 -13.16300 1.000 21.45639 205 ILE A N 1
ATOM 1651 C CA . ILE A 1 207 ? 24.69400 -12.93000 -12.97400 1.000 24.76929 205 ILE A CA 1
ATOM 1652 C C . ILE A 1 207 ? 23.90200 -12.54200 -11.74100 1.000 32.03215 205 ILE A C 1
ATOM 1653 O O . ILE A 1 207 ? 22.67300 -12.70900 -11.70600 1.000 26.72704 205 ILE A O 1
ATOM 1658 N N . GLY A 1 208 ? 24.61500 -12.06400 -10.72200 1.000 30.67301 206 GLY A N 1
ATOM 1659 C CA . GLY A 1 208 ? 24.00900 -11.82400 -9.42700 1.000 39.15174 206 GLY A CA 1
ATOM 1660 C C . GLY A 1 208 ? 23.04200 -10.65800 -9.43000 1.000 35.05377 206 GLY A C 1
ATOM 1661 O O . GLY A 1 208 ? 23.04900 -9.80300 -10.31000 1.000 32.61974 206 GLY A O 1
ATOM 1662 N N . SER A 1 209 ? 22.17700 -10.64700 -8.41700 1.000 34.14692 207 SER A N 1
ATOM 1663 C CA . SER A 1 209 ? 21.25300 -9.54700 -8.24300 1.000 38.99942 207 SER A CA 1
ATOM 1664 C C . SER A 1 209 ? 22.03400 -8.24300 -8.12400 1.000 39.83517 207 SER A C 1
ATOM 1665 O O . SER A 1 209 ? 23.03700 -8.17300 -7.41100 1.000 36.65865 207 SER A O 1
ATOM 1668 N N . GLY A 1 210 ? 21.62000 -7.23200 -8.87700 1.000 35.36816 208 GLY A N 1
ATOM 1669 C CA . GLY A 1 210 ? 22.28600 -5.95000 -8.78500 1.000 41.33325 208 GLY A CA 1
ATOM 1670 C C . GLY A 1 210 ? 23.60300 -5.82100 -9.52900 1.000 36.34489 208 GLY A C 1
ATOM 1671 O O . GLY A 1 210 ? 24.18200 -4.72400 -9.51000 1.000 41.96621 208 GLY A O 1
ATOM 1672 N N . ALA A 1 211 ? 24.09600 -6.87900 -10.18800 1.000 35.79813 209 ALA A N 1
ATOM 1673 C CA . ALA A 1 211 ? 25.35800 -6.77600 -10.92500 1.000 36.85640 209 ALA A CA 1
ATOM 1674 C C . ALA A 1 211 ? 25.23200 -5.86800 -12.15200 1.000 39.40502 209 ALA A C 1
ATOM 1675 O O . ALA A 1 211 ? 24.19600 -5.82900 -12.82500 1.000 40.08314 209 ALA A O 1
ATOM 1677 N N . VAL A 1 212 ? 26.31000 -5.16000 -12.45600 1.000 36.60074 210 VAL A N 1
ATOM 1678 C CA . VAL A 1 212 ? 26.38500 -4.27300 -13.61000 1.000 34.59519 210 VAL A CA 1
ATOM 1679 C C . VAL A 1 212 ? 27.43500 -4.86200 -14.54400 1.000 34.69849 210 VAL A C 1
ATOM 1680 O O . VAL A 1 212 ? 28.63700 -4.70600 -14.31300 1.000 42.72402 210 VAL A O 1
ATOM 1684 N N . VAL A 1 213 ? 26.99600 -5.54200 -15.60300 1.000 31.79499 211 VAL A N 1
ATOM 1685 C CA . VAL A 1 213 ? 27.88700 -6.36500 -16.42300 1.000 32.86811 211 VAL A CA 1
ATOM 1686 C C . VAL A 1 213 ? 28.37200 -5.54500 -17.61000 1.000 32.13281 211 VAL A C 1
ATOM 1687 O O . VAL A 1 213 ? 27.59500 -5.20900 -18.50800 1.000 34.04799 211 VAL A O 1
ATOM 1691 N N . LEU A 1 214 ? 29.66800 -5.20600 -17.61400 1.000 35.56571 212 LEU A N 1
ATOM 1692 C CA . LEU A 1 214 ? 30.23000 -4.35100 -18.64700 1.000 33.23175 212 LEU A CA 1
ATOM 1693 C C . LEU A 1 214 ? 31.10800 -5.08700 -19.64800 1.000 34.10338 212 LEU A C 1
ATOM 1694 O O . LEU A 1 214 ? 31.52800 -4.46700 -20.63100 1.000 37.30351 212 LEU A O 1
ATOM 1699 N N . GLU A 1 215 ? 31.42500 -6.36200 -19.41900 1.000 30.21180 213 GLU A N 1
ATOM 1700 C CA . GLU A 1 215 ? 32.20700 -7.14400 -20.36400 1.000 30.37924 213 GLU A CA 1
ATOM 1701 C C . GLU A 1 215 ? 31.64100 -8.54900 -20.43700 1.000 29.51102 213 GLU A C 1
ATOM 1702 O O . GLU A 1 215 ? 30.80200 -8.94500 -19.62300 1.000 29.15385 213 GLU A O 1
ATOM 1708 N N . ASN A 1 216 ? 32.13500 -9.31200 -21.41300 1.000 26.17878 214 ASN A N 1
ATOM 1709 C CA . ASN A 1 216 ? 31.58600 -10.65000 -21.63500 1.000 26.48116 214 ASN A CA 1
ATOM 1710 C C . ASN A 1 216 ? 31.76000 -11.51700 -20.39700 1.000 28.98897 214 ASN A C 1
ATOM 1711 O O . ASN A 1 216 ? 32.75200 -11.40000 -19.67600 1.000 33.24343 214 ASN A O 1
ATOM 1716 N N . VAL A 1 217 ? 30.78100 -12.37600 -20.14400 1.000 25.46010 215 VAL A N 1
ATOM 1717 C CA . VAL A 1 217 ? 30.81900 -13.30700 -19.02100 1.000 30.06537 215 VAL A CA 1
ATOM 1718 C C . VAL A 1 217 ? 31.17500 -14.68700 -19.56800 1.000 30.40323 215 VAL A C 1
ATOM 1719 O O . VAL A 1 217 ? 30.42400 -15.22500 -20.40200 1.000 29.22435 215 VAL A O 1
ATOM 1723 N N . PRO A 1 218 ? 32.28900 -15.27700 -19.15800 1.000 23.90138 216 PRO A N 1
ATOM 1724 C CA . PRO A 1 218 ? 32.68100 -16.59700 -19.68100 1.000 25.76395 216 PRO A CA 1
ATOM 1725 C C . PRO A 1 218 ? 31.67700 -17.66400 -19.29600 1.000 25.30074 216 PRO A C 1
ATOM 1726 O O . PRO A 1 218 ? 30.92600 -17.50000 -18.31800 1.000 24.54510 216 PRO A O 1
ATOM 1730 N N . PRO A 1 219 ? 31.65900 -18.77900 -20.02500 1.000 24.63300 217 PRO A N 1
ATOM 1731 C CA . PRO A 1 219 ? 30.77200 -19.90200 -19.65300 1.000 22.90384 217 PRO A CA 1
ATOM 1732 C C . PRO A 1 219 ? 30.98100 -20.33600 -18.20800 1.000 22.19450 217 PRO A C 1
ATOM 1733 O O . PRO A 1 219 ? 32.11600 -20.48300 -17.74300 1.000 26.01861 217 PRO A O 1
ATOM 1737 N N . PHE A 1 220 ? 29.85600 -20.46000 -17.48400 1.000 23.24979 218 PHE A N 1
ATOM 1738 C CA . PHE A 1 220 ? 29.77700 -21.00600 -16.12400 1.000 22.56898 218 PHE A CA 1
ATOM 1739 C C . PHE A 1 220 ? 30.43900 -20.13000 -15.08000 1.000 24.68389 218 PHE A C 1
ATOM 1740 O O . PHE A 1 220 ? 30.60400 -20.56900 -13.93700 1.000 26.95768 218 PHE A O 1
ATOM 1748 N N . ALA A 1 221 ? 30.80300 -18.89100 -15.44500 1.000 25.82027 219 ALA A N 1
ATOM 1749 C CA . ALA A 1 221 ? 31.25600 -17.91200 -14.46100 1.000 27.89063 219 ALA A CA 1
ATOM 1750 C C . ALA A 1 221 ? 30.06800 -17.36300 -13.66300 1.000 29.69709 219 ALA A C 1
ATOM 1751 O O . ALA A 1 221 ? 28.96500 -17.16700 -14.19000 1.000 26.77418 219 ALA A O 1
ATOM 1753 N N . VAL A 1 222 ? 30.31300 -17.13600 -12.37600 1.000 26.63592 220 VAL A N 1
ATOM 1754 C CA . VAL A 1 222 ? 29.40900 -16.45500 -11.46300 1.000 24.57541 220 VAL A CA 1
ATOM 1755 C C . VAL A 1 222 ? 29.98400 -15.06700 -11.26600 1.000 27.92691 220 VAL A C 1
ATOM 1756 O O . VAL A 1 222 ? 31.10700 -14.93300 -10.76800 1.000 30.06803 220 VAL A O 1
ATOM 1760 N N . VAL A 1 223 ? 29.23900 -14.02400 -11.66400 1.000 32.42220 221 VAL A N 1
ATOM 1761 C CA . VAL A 1 223 ? 29.74600 -12.65500 -11.55900 1.000 32.22636 221 VAL A CA 1
ATOM 1762 C C . VAL A 1 223 ? 28.81400 -11.84000 -10.66600 1.000 36.51541 221 VAL A C 1
ATOM 1763 O O . VAL A 1 223 ? 27.58500 -11.97100 -10.75300 1.000 39.14543 221 VAL A O 1
ATOM 1767 N N . VAL A 1 224 ? 29.39500 -10.98000 -9.81900 1.000 31.09151 222 VAL A N 1
ATOM 1768 C CA . VAL A 1 224 ? 28.61800 -10.10000 -8.95000 1.000 32.67657 222 VAL A CA 1
ATOM 1769 C C . VAL A 1 224 ? 29.29900 -8.74200 -8.87200 1.000 46.74324 222 VAL A C 1
ATOM 1770 O O . VAL A 1 224 ? 30.49000 -8.59500 -9.17400 1.000 39.63988 222 VAL A O 1
ATOM 1774 N N . GLY A 1 225 ? 28.52000 -7.74300 -8.45000 1.000 43.29324 223 GLY A N 1
ATOM 1775 C CA . GLY A 1 225 ? 29.06100 -6.46500 -8.03700 1.000 40.25074 223 GLY A CA 1
ATOM 1776 C C . GLY A 1 225 ? 28.81800 -5.36500 -9.05500 1.000 45.33438 223 GLY A C 1
ATOM 1777 O O . GLY A 1 225 ? 28.34400 -5.58400 -10.17200 1.000 40.55120 223 GLY A O 1
ATOM 1778 N N . VAL A 1 226 ? 29.18100 -4.16100 -8.64200 1.000 45.54598 224 VAL A N 1
ATOM 1779 C CA . VAL A 1 226 ? 29.13700 -2.96900 -9.47600 1.000 59.56058 224 VAL A CA 1
ATOM 1780 C C . VAL A 1 226 ? 30.54300 -2.39000 -9.53900 1.000 58.94041 224 VAL A C 1
ATOM 1781 O O . VAL A 1 226 ? 31.00300 -1.74000 -8.59700 1.000 55.89247 224 VAL A O 1
ATOM 1785 N N . PRO A 1 227 ? 31.27600 -2.63600 -10.62300 1.000 48.13914 225 PRO A N 1
ATOM 1786 C CA . PRO A 1 227 ? 30.92400 -3.46600 -11.78400 1.000 55.47910 225 PRO A CA 1
ATOM 1787 C C . PRO A 1 227 ? 31.05700 -4.96300 -11.49300 1.000 52.56182 225 PRO A C 1
ATOM 1788 O O . PRO A 1 227 ? 31.62900 -5.35800 -10.47500 1.000 53.59893 225 PRO A O 1
ATOM 1792 N N . ALA A 1 228 ? 30.54800 -5.81500 -12.37300 1.000 41.05343 226 ALA A N 1
ATOM 1793 C CA . ALA A 1 228 ? 30.53900 -7.25500 -12.13400 1.000 38.16933 226 ALA A CA 1
ATOM 1794 C C . ALA A 1 228 ? 31.92500 -7.87600 -12.28700 1.000 41.30188 226 ALA A C 1
ATOM 1795 O O . ALA A 1 228 ? 32.62200 -7.63600 -13.27600 1.000 41.87541 226 ALA A O 1
ATOM 1797 N N . ARG A 1 229 ? 32.30100 -8.71900 -11.32100 1.000 39.69187 227 ARG A N 1
ATOM 1798 C CA . ARG A 1 229 ? 33.57200 -9.43200 -11.32900 1.000 38.75636 227 ARG A CA 1
ATOM 1799 C C . ARG A 1 229 ? 33.30300 -10.91400 -11.10600 1.000 38.27794 227 ARG A C 1
ATOM 1800 O O . ARG A 1 229 ? 32.32900 -11.28100 -10.44900 1.000 37.14825 227 ARG A O 1
ATOM 1808 N N . ILE A 1 230 ? 34.16800 -11.76300 -11.66700 1.000 36.15744 228 ILE A N 1
ATOM 1809 C CA . ILE A 1 230 ? 34.02800 -13.21000 -11.50100 1.000 37.75957 228 ILE A CA 1
ATOM 1810 C C . ILE A 1 230 ? 34.39400 -13.58900 -10.07200 1.000 44.84001 228 ILE A C 1
ATOM 1811 O O . ILE A 1 230 ? 35.52500 -13.35400 -9.62100 1.000 39.11186 228 ILE A O 1
ATOM 1816 N N . LYS A 1 231 ? 33.43200 -14.16400 -9.34400 1.000 33.76437 229 LYS A N 1
ATOM 1817 C CA . LYS A 1 231 ? 33.69300 -14.65900 -8.00100 1.000 39.79945 229 LYS A CA 1
ATOM 1818 C C . LYS A 1 231 ? 34.17400 -16.10400 -8.02000 1.000 41.23692 229 LYS A C 1
ATOM 1819 O O . LYS A 1 231 ? 35.02600 -16.48500 -7.20600 1.000 35.36304 229 LYS A O 1
ATOM 1825 N N . ARG A 1 232 ? 33.66100 -16.90100 -8.95100 1.000 36.84923 230 ARG A N 1
ATOM 1826 C CA . ARG A 1 232 ? 33.99100 -18.32000 -9.03900 1.000 35.00572 230 ARG A CA 1
ATOM 1827 C C . ARG A 1 232 ? 33.45700 -18.84600 -10.36500 1.000 32.68471 230 ARG A C 1
ATOM 1828 O O . ARG A 1 232 ? 32.69000 -18.17300 -11.06400 1.000 36.90433 230 ARG A O 1
ATOM 1836 N N . TYR A 1 233 ? 33.86300 -20.05600 -10.71200 1.000 28.05495 231 TYR A N 1
ATOM 1837 C CA . TYR A 1 233 ? 33.17900 -20.77600 -11.78100 1.000 29.43792 231 TYR A CA 1
ATOM 1838 C C . TYR A 1 233 ? 32.34200 -21.87800 -11.15500 1.000 25.20105 231 TYR A C 1
ATOM 1839 O O . TYR A 1 233 ? 32.68300 -22.38400 -10.08200 1.000 31.32139 231 TYR A O 1
ATOM 1848 N N . ARG A 1 234 ? 31.24600 -22.25300 -11.84400 1.000 24.93413 232 ARG A N 1
ATOM 1849 C CA . ARG A 1 234 ? 30.35200 -23.26400 -11.30200 1.000 24.42530 232 ARG A CA 1
ATOM 1850 C C . ARG A 1 234 ? 31.01800 -24.62600 -11.30800 1.000 28.30311 232 ARG A C 1
ATOM 1851 O O . ARG A 1 234 ? 30.73100 -25.45300 -10.43900 1.000 27.11426 232 ARG A O 1
ATOM 1859 N N . PHE A 1 235 ? 31.92000 -24.86600 -12.25700 1.000 26.41373 233 PHE A N 1
ATOM 1860 C CA . PHE A 1 235 ? 32.52500 -26.17500 -12.42700 1.000 27.79554 233 PHE A CA 1
ATOM 1861 C C . PHE A 1 235 ? 33.98800 -26.01200 -12.81900 1.000 33.82466 233 PHE A C 1
ATOM 1862 O O . PHE A 1 235 ? 34.42400 -24.93400 -13.24200 1.000 30.98941 233 PHE A O 1
ATOM 1870 N N . SER A 1 236 ? 34.72200 -27.11700 -12.71400 1.000 31.09209 234 SER A N 1
ATOM 1871 C CA . SER A 1 236 ? 36.11500 -27.19400 -13.12900 1.000 34.09017 234 SER A CA 1
ATOM 1872 C C . SER A 1 236 ? 36.24100 -26.94400 -14.62800 1.000 30.75316 234 SER A C 1
ATOM 1873 O O . SER A 1 236 ? 35.27500 -27.05200 -15.39300 1.000 30.60854 234 SER A O 1
ATOM 1876 N N . LYS A 1 237 ? 37.46300 -26.60400 -15.04700 1.000 36.16060 235 LYS A N 1
ATOM 1877 C CA . LYS A 1 237 ? 37.70900 -26.40100 -16.46900 1.000 36.27583 235 LYS A CA 1
ATOM 1878 C C . LYS A 1 237 ? 37.34600 -27.65400 -17.26400 1.000 31.95488 235 LYS A C 1
ATOM 1879 O O . LYS A 1 237 ? 36.79900 -27.56300 -18.36400 1.000 31.83471 235 LYS A O 1
ATOM 1885 N N . GLU A 1 238 ? 37.65400 -28.83200 -16.72100 1.000 27.50776 236 GLU A N 1
ATOM 1886 C CA . GLU A 1 238 ? 37.39100 -30.07800 -17.42800 1.000 30.96276 236 GLU A CA 1
ATOM 1887 C C . GLU A 1 238 ? 35.89800 -30.33100 -17.57100 1.000 32.51182 236 GLU A C 1
ATOM 1888 O O . GLU A 1 238 ? 35.42400 -30.76900 -18.63000 1.000 29.62439 236 GLU A O 1
ATOM 1894 N N . MET A 1 239 ? 35.13200 -30.04900 -16.53300 1.000 26.87238 237 MET A N 1
ATOM 1895 C CA . MET A 1 239 ? 33.70600 -30.27100 -16.71500 1.000 29.18126 237 MET A CA 1
ATOM 1896 C C . MET A 1 239 ? 33.04100 -29.21800 -17.59100 1.000 28.24016 237 MET A C 1
ATOM 1897 O O . MET A 1 239 ? 32.06500 -29.54300 -18.28400 1.000 25.00088 237 MET A O 1
ATOM 1902 N N . ILE A 1 240 ? 33.55300 -27.97900 -17.60800 1.000 25.10380 238 ILE A N 1
ATOM 1903 C CA . ILE A 1 240 ? 33.01600 -26.98000 -18.52200 1.000 23.79860 238 ILE A CA 1
ATOM 1904 C C . ILE A 1 240 ? 33.19200 -27.43000 -19.96600 1.000 27.34974 238 ILE A C 1
ATOM 1905 O O . ILE A 1 240 ? 32.26200 -27.30100 -20.79100 1.000 24.69331 238 ILE A O 1
ATOM 1910 N N . GLU A 1 241 ? 34.38000 -27.96200 -20.29800 1.000 26.98502 239 GLU A N 1
ATOM 1911 C CA . GLU A 1 241 ? 34.61700 -28.47300 -21.64800 1.000 30.61926 239 GLU A CA 1
ATOM 1912 C C . GLU A 1 241 ? 33.64600 -29.59800 -21.98900 1.000 31.98528 239 GLU A C 1
ATOM 1913 O O . GLU A 1 241 ? 33.07400 -29.62200 -23.08400 1.000 31.79218 239 GLU A O 1
ATOM 1919 N N . THR A 1 242 ? 33.44100 -30.53000 -21.06000 1.000 28.69692 240 THR A N 1
ATOM 1920 C CA . THR A 1 242 ? 32.45800 -31.58900 -21.28200 1.000 25.65708 240 THR A CA 1
ATOM 1921 C C . THR A 1 242 ? 31.06000 -31.01100 -21.49700 1.000 23.16345 240 THR A C 1
ATOM 1922 O O . THR A 1 242 ? 30.34000 -31.43700 -22.40000 1.000 23.37064 240 THR A O 1
ATOM 1926 N N . LEU A 1 243 ? 30.63800 -30.07300 -20.65500 1.000 21.73245 241 LEU A N 1
ATOM 1927 C CA . LEU A 1 243 ? 29.29500 -29.49100 -20.81100 1.000 21.53297 241 LEU A CA 1
ATOM 1928 C C . LEU A 1 243 ? 29.15300 -28.80300 -22.16400 1.000 28.00995 241 LEU A C 1
ATOM 1929 O O . LEU A 1 243 ? 28.10600 -28.91500 -22.83300 1.000 23.11244 241 LEU A O 1
ATOM 1934 N N . LEU A 1 244 ? 30.20500 -28.08000 -22.59800 1.000 22.53496 242 LEU A N 1
ATOM 1935 C CA . LEU A 1 244 ? 30.05500 -27.34400 -23.84300 1.000 27.78858 242 LEU A CA 1
ATOM 1936 C C . LEU A 1 244 ? 30.04700 -28.27900 -25.04100 1.000 25.59531 242 LEU A C 1
ATOM 1937 O O . LEU A 1 244 ? 29.52800 -27.89400 -26.09900 1.000 26.58492 242 LEU A O 1
ATOM 1942 N N . ARG A 1 245 ? 30.56700 -29.50300 -24.89200 1.000 25.05490 243 ARG A N 1
ATOM 1943 C CA . ARG A 1 245 ? 30.43600 -30.50300 -25.95300 1.000 25.35698 243 ARG A CA 1
ATOM 1944 C C . ARG A 1 245 ? 29.06400 -31.16100 -25.93200 1.000 26.37152 243 ARG A C 1
ATOM 1945 O O . ARG A 1 245 ? 28.42200 -31.28200 -26.98000 1.000 27.10794 243 ARG A O 1
ATOM 1953 N N . VAL A 1 246 ? 28.63200 -31.62400 -24.74800 1.000 22.40141 244 VAL A N 1
ATOM 1954 C CA . VAL A 1 246 ? 27.44700 -32.48000 -24.62000 1.000 24.33829 244 VAL A CA 1
ATOM 1955 C C . VAL A 1 246 ? 26.17800 -31.69800 -24.96300 1.000 23.79926 244 VAL A C 1
ATOM 1956 O O . VAL A 1 246 ? 25.26500 -32.22900 -25.61400 1.000 24.16568 244 VAL A O 1
ATOM 1960 N N . LYS A 1 247 ? 26.09500 -30.44100 -24.51300 1.000 20.96811 245 LYS A N 1
ATOM 1961 C CA . LYS A 1 247 ? 24.93800 -29.56400 -24.72500 1.000 25.61082 245 LYS A CA 1
ATOM 1962 C C . LYS A 1 247 ? 23.64200 -30.24600 -24.30700 1.000 20.95551 245 LYS A C 1
ATOM 1963 O O . LYS A 1 247 ? 22.74500 -30.48600 -25.12600 1.000 21.42918 245 LYS A O 1
ATOM 1969 N N . TRP A 1 248 ? 23.56500 -30.57700 -23.01600 1.000 19.30696 246 TRP A N 1
ATOM 1970 C CA . TRP A 1 248 ? 22.35100 -31.19800 -22.48000 1.000 20.56121 246 TRP A CA 1
ATOM 1971 C C . TRP A 1 248 ? 21.13700 -30.29900 -22.69600 1.000 23.91641 246 TRP A C 1
ATOM 1972 O O . TRP A 1 248 ? 19.99200 -30.79300 -22.78600 1.000 20.13169 246 TRP A O 1
ATOM 1983 N N . TRP A 1 249 ? 21.35800 -28.96300 -22.76600 1.000 19.05838 247 TRP A N 1
ATOM 1984 C CA . TRP A 1 249 ? 20.27000 -28.02600 -23.02200 1.000 22.47145 247 TRP A CA 1
ATOM 1985 C C . TRP A 1 249 ? 19.65600 -28.19900 -24.41000 1.000 20.06758 247 TRP A C 1
ATOM 1986 O O . TRP A 1 249 ? 18.57500 -27.64600 -24.66200 1.000 20.21415 247 TRP A O 1
ATOM 1997 N N . ASP A 1 250 ? 20.28600 -28.96700 -25.31300 1.000 18.72411 248 ASP A N 1
ATOM 1998 C CA . ASP A 1 250 ? 19.66700 -29.30300 -26.59300 1.000 18.96006 248 ASP A CA 1
ATOM 1999 C C . ASP A 1 250 ? 19.02500 -30.69500 -26.60900 1.000 20.01795 248 ASP A C 1
ATOM 2000 O O . ASP A 1 250 ? 18.55200 -31.12900 -27.66400 1.000 21.99336 248 ASP A O 1
ATOM 2005 N N . TRP A 1 251 ? 18.98700 -31.39000 -25.47900 1.000 21.45696 249 TRP A N 1
ATOM 2006 C CA . TRP A 1 251 ? 18.42400 -32.74700 -25.41300 1.000 22.20093 249 TRP A CA 1
ATOM 2007 C C . TRP A 1 251 ? 16.90300 -32.72800 -25.59700 1.000 20.05608 249 TRP A C 1
ATOM 2008 O O . TRP A 1 251 ? 16.21900 -31.75600 -25.22700 1.000 22.00085 249 TRP A O 1
ATOM 2019 N N . SER A 1 252 ? 16.36600 -33.85800 -26.07500 1.000 21.51558 250 SER A N 1
ATOM 2020 C CA . SER A 1 252 ? 14.91700 -34.02300 -26.14700 1.000 23.97058 250 SER A CA 1
ATOM 2021 C C . SER A 1 252 ? 14.36100 -34.21000 -24.74400 1.000 25.63773 250 SER A C 1
ATOM 2022 O O . SER A 1 252 ? 15.09800 -34.46600 -23.78100 1.000 22.50868 250 SER A O 1
ATOM 2025 N N . ILE A 1 253 ? 13.03200 -34.09400 -24.62700 1.000 25.07511 251 ILE A N 1
ATOM 2026 C CA . ILE A 1 253 ? 12.39300 -34.36600 -23.33900 1.000 22.91967 251 ILE A CA 1
ATOM 2027 C C . ILE A 1 253 ? 12.69100 -35.78500 -22.88400 1.000 22.80776 251 ILE A C 1
ATOM 2028 O O . ILE A 1 253 ? 12.93100 -36.03500 -21.69800 1.000 24.15987 251 ILE A O 1
ATOM 2033 N N . GLU A 1 254 ? 12.62900 -36.74400 -23.81000 1.000 23.52237 252 GLU A N 1
ATOM 2034 C CA . GLU A 1 254 ? 12.95100 -38.12600 -23.47200 1.000 25.51696 252 GLU A CA 1
ATOM 2035 C C . GLU A 1 254 ? 14.36400 -38.22400 -22.90500 1.000 26.05818 252 GLU A C 1
ATOM 2036 O O . GLU A 1 254 ? 14.59300 -38.87200 -21.88000 1.000 26.64761 252 GLU A O 1
ATOM 2042 N N . GLU A 1 255 ? 15.32000 -37.57100 -23.55200 1.000 27.08670 253 GLU A N 1
ATOM 2043 C CA . GLU A 1 255 ? 16.69300 -37.62400 -23.07200 1.000 25.62731 253 GLU A CA 1
ATOM 2044 C C . GLU A 1 255 ? 16.85800 -36.96100 -21.70800 1.000 23.99691 253 GLU A C 1
ATOM 2045 O O . GLU A 1 255 ? 17.62500 -37.46000 -20.87100 1.000 26.23768 253 GLU A O 1
ATOM 2051 N N . ILE A 1 256 ? 16.17200 -35.82400 -21.47200 1.000 20.70551 254 ILE A N 1
ATOM 2052 C CA . ILE A 1 256 ? 16.24500 -35.15500 -20.17300 1.000 22.33712 254 ILE A CA 1
ATOM 2053 C C . ILE A 1 256 ? 15.77400 -36.10200 -19.06600 1.000 25.46421 254 ILE A C 1
ATOM 2054 O O . ILE A 1 256 ? 16.38700 -36.19200 -17.99600 1.000 23.14102 254 ILE A O 1
ATOM 2059 N N . ASN A 1 257 ? 14.68700 -36.84200 -19.30600 1.000 21.17372 255 ASN A N 1
ATOM 2060 C CA . ASN A 1 257 ? 14.24500 -37.75800 -18.25400 1.000 21.85909 255 ASN A CA 1
ATOM 2061 C C . ASN A 1 257 ? 15.12900 -38.99000 -18.15200 1.000 26.08632 255 ASN A C 1
ATOM 2062 O O . ASN A 1 257 ? 15.35700 -39.49200 -17.04200 1.000 29.41258 255 ASN A O 1
ATOM 2067 N N . GLU A 1 258 ? 15.58800 -39.51000 -19.29000 1.000 27.02337 256 GLU A N 1
ATOM 2068 C CA . GLU A 1 258 ? 16.50900 -40.65200 -19.28100 1.000 32.38513 256 GLU A CA 1
ATOM 2069 C C . GLU A 1 258 ? 17.75000 -40.37300 -18.44500 1.000 30.05454 256 GLU A C 1
ATOM 2070 O O . GLU A 1 258 ? 18.24300 -41.26400 -17.72900 1.000 31.74726 256 GLU A O 1
ATOM 2076 N N . ASN A 1 259 ? 18.25500 -39.13900 -18.50600 1.000 28.29291 257 ASN A N 1
ATOM 2077 C CA . ASN A 1 259 ? 19.52000 -38.76700 -17.88300 1.000 35.04536 257 ASN A CA 1
ATOM 2078 C C . ASN A 1 259 ? 19.33800 -37.79700 -16.72000 1.000 29.59176 257 ASN A C 1
ATOM 2079 O O . ASN A 1 259 ? 20.28200 -37.09000 -16.35200 1.000 27.00532 257 ASN A O 1
ATOM 2084 N N . VAL A 1 260 ? 18.16700 -37.83100 -16.06900 1.000 27.04728 258 VAL A N 1
ATOM 2085 C CA . VAL A 1 260 ? 17.89900 -36.93400 -14.94200 1.000 26.28259 258 VAL A CA 1
ATOM 2086 C C . VAL A 1 260 ? 18.94000 -37.09000 -13.82900 1.000 23.18326 258 VAL A C 1
ATOM 2087 O O . VAL A 1 260 ? 19.28200 -36.11700 -13.15400 1.000 26.02271 258 VAL A O 1
ATOM 2091 N N . ASP A 1 261 ? 19.46300 -38.29700 -13.61500 1.000 27.30267 259 ASP A N 1
ATOM 2092 C CA . ASP A 1 261 ? 20.45900 -38.48100 -12.56000 1.000 27.70379 259 ASP A CA 1
ATOM 2093 C C . ASP A 1 261 ? 21.72700 -37.68000 -12.85500 1.000 27.84623 259 ASP A C 1
ATOM 2094 O O . ASP A 1 261 ? 22.31600 -37.07900 -11.95000 1.000 25.10348 259 ASP A O 1
ATOM 2099 N N . ALA A 1 262 ? 22.16700 -37.66200 -14.11700 1.000 26.41165 260 ALA A N 1
ATOM 2100 C CA . ALA A 1 262 ? 23.32600 -36.85500 -14.50200 1.000 29.20234 260 ALA A CA 1
ATOM 2101 C C . ALA A 1 262 ? 23.04200 -35.35900 -14.40300 1.000 24.10206 260 ALA A C 1
ATOM 2102 O O . ALA A 1 262 ? 23.93800 -34.57500 -14.10700 1.000 25.15525 260 ALA A O 1
ATOM 2104 N N . LEU A 1 263 ? 21.80100 -34.95400 -14.62900 1.000 21.23333 261 LEU A N 1
ATOM 2105 C CA . LEU A 1 263 ? 21.44400 -33.55700 -14.49800 1.000 21.90746 261 LEU A CA 1
ATOM 2106 C C . LEU A 1 263 ? 21.38100 -33.13200 -13.03800 1.000 21.01275 261 LEU A C 1
ATOM 2107 O O . LEU A 1 263 ? 21.76800 -31.99900 -12.72300 1.000 22.16069 261 LEU A O 1
ATOM 2112 N N . ILE A 1 264 ? 20.89600 -34.01700 -12.15500 1.000 22.19444 262 ILE A N 1
ATOM 2113 C CA . ILE A 1 264 ? 20.87800 -33.76300 -10.71900 1.000 23.64655 262 ILE A CA 1
ATOM 2114 C C . ILE A 1 264 ? 22.28700 -33.73200 -10.13200 1.000 27.53436 262 ILE A C 1
ATOM 2115 O O . ILE A 1 264 ? 22.58800 -32.91800 -9.24800 1.000 30.75695 262 ILE A O 1
ATOM 2120 N N . SER A 1 265 ? 23.14800 -34.63900 -10.56500 1.000 24.90804 263 SER A N 1
ATOM 2121 C CA . SER A 1 265 ? 24.43600 -34.82600 -9.91000 1.000 24.98115 263 SER A CA 1
ATOM 2122 C C . SER A 1 265 ? 25.56800 -34.50600 -10.87900 1.000 29.33596 263 SER A C 1
ATOM 2123 O O . SER A 1 265 ? 25.80800 -35.27100 -11.82900 1.000 24.80888 263 SER A O 1
ATOM 2126 N N . PRO A 1 266 ? 26.27900 -33.39900 -10.68300 1.000 25.66477 264 PRO A N 1
ATOM 2127 C CA . PRO A 1 266 ? 27.42400 -33.10000 -11.56300 1.000 22.61318 264 PRO A CA 1
ATOM 2128 C C . PRO A 1 266 ? 28.49800 -34.18200 -11.52600 1.000 29.33699 264 PRO A C 1
ATOM 2129 O O . PRO A 1 266 ? 29.15400 -34.41600 -12.54200 1.000 26.77439 264 PRO A O 1
ATOM 2133 N N . GLU A 1 267 ? 28.69200 -34.84300 -10.38300 1.000 27.61557 265 GLU A N 1
ATOM 2134 C CA . GLU A 1 267 ? 29.63500 -35.95600 -10.30800 1.000 28.92476 265 GLU A CA 1
ATOM 2135 C C . GLU A 1 267 ? 29.25700 -37.06700 -11.27000 1.000 32.33020 265 GLU A C 1
ATOM 2136 O O . GLU A 1 267 ? 30.11800 -37.61300 -11.97300 1.000 27.58770 265 GLU A O 1
ATOM 2142 N N . LEU A 1 268 ? 27.96600 -37.39400 -11.33500 1.000 28.28235 266 LEU A N 1
ATOM 2143 C CA . LEU A 1 268 ? 27.48300 -38.39400 -12.28200 1.000 27.55356 266 LEU A CA 1
ATOM 2144 C C . LEU A 1 268 ? 27.54800 -37.92500 -13.72700 1.000 30.74717 266 LEU A C 1
ATOM 2145 O O . LEU A 1 268 ? 27.82600 -38.73600 -14.61900 1.000 32.04275 266 LEU A O 1
ATOM 2150 N N . PHE A 1 269 ? 27.29100 -36.64100 -13.98600 1.000 24.48036 267 PHE A N 1
ATOM 2151 C CA . PHE A 1 269 ? 27.45700 -36.11900 -15.33900 1.000 24.44712 267 PHE A CA 1
ATOM 2152 C C . PHE A 1 269 ? 28.89300 -36.29300 -15.82300 1.000 23.74633 267 PHE A C 1
ATOM 2153 O O . PHE A 1 269 ? 29.12800 -36.73900 -16.95000 1.000 30.41849 267 PHE A O 1
ATOM 2161 N N . MET A 1 270 ? 29.86800 -35.90700 -14.99900 1.000 24.86431 268 MET A N 1
ATOM 2162 C CA . MET A 1 270 ? 31.27600 -36.09100 -15.38800 1.000 31.65678 268 MET A CA 1
ATOM 2163 C C . MET A 1 270 ? 31.61900 -37.55900 -15.58000 1.000 33.96179 268 MET A C 1
ATOM 2164 O O . MET A 1 270 ? 32.36900 -37.91800 -16.49800 1.000 29.74279 268 MET A O 1
ATOM 2169 N N . LYS A 1 271 ? 31.14200 -38.41800 -14.67900 1.000 27.26068 269 LYS A N 1
ATOM 2170 C CA . LYS A 1 271 ? 31.37000 -39.85100 -14.85100 1.000 32.79327 269 LYS A CA 1
ATOM 2171 C C . LYS A 1 271 ? 30.82600 -40.32700 -16.18900 1.000 35.33964 269 LYS A C 1
ATOM 2172 O O . LYS A 1 271 ? 31.49300 -41.06300 -16.92300 1.000 34.04538 269 LYS A O 1
ATOM 2178 N N . LYS A 1 272 ? 29.60400 -39.91300 -16.51600 1.000 29.90983 270 LYS A N 1
ATOM 2179 C CA . LYS A 1 272 ? 28.92200 -40.44500 -17.69200 1.000 37.57087 270 LYS A CA 1
ATOM 2180 C C . LYS A 1 272 ? 29.51400 -39.90500 -18.98500 1.000 37.57933 270 LYS A C 1
ATOM 2181 O O . LYS A 1 272 ? 29.74500 -40.66600 -19.93200 1.000 33.54170 270 LYS A O 1
ATOM 2187 N N . TYR A 1 273 ? 29.79400 -38.61500 -19.03400 1.000 30.81337 271 TYR A N 1
ATOM 2188 C CA . TYR A 1 273 ? 30.15500 -37.94100 -20.27600 1.000 31.23084 271 TYR A CA 1
ATOM 2189 C C . TYR A 1 273 ? 31.58700 -37.42400 -20.32500 1.000 32.62448 271 TYR A C 1
ATOM 2190 O O . TYR A 1 273 ? 32.04800 -37.04800 -21.40600 1.000 32.32150 271 TYR A O 1
ATOM 2199 N N . GLY A 1 274 ? 32.28900 -37.35200 -19.20400 1.000 33.33716 272 GLY A N 1
ATOM 2200 C CA . GLY A 1 274 ? 33.60600 -36.73100 -19.21000 1.000 35.30371 272 GLY A CA 1
ATOM 2201 C C . GLY A 1 274 ? 34.78200 -37.68200 -19.03500 1.000 41.40868 272 GLY A C 1
ATOM 2202 O O . GLY A 1 274 ? 34.61200 -38.89000 -19.17600 1.000 45.11275 272 GLY A O 1
ATOM 2203 N N . GLY B 1 2 ? -7.36900 23.19500 -13.82300 1.000 67.16364 0 GLY B N 1
ATOM 2204 C CA . GLY B 1 2 ? -6.45600 22.08500 -13.61900 1.000 67.08526 0 GLY B CA 1
ATOM 2205 C C . GLY B 1 2 ? -5.17700 22.19700 -14.42500 1.000 68.92311 0 GLY B C 1
ATOM 2206 O O . GLY B 1 2 ? -4.98400 23.15800 -15.17500 1.000 70.06017 0 GLY B O 1
ATOM 2207 N N . MET B 1 3 ? -4.29400 21.21200 -14.25100 1.000 66.18181 1 MET B N 1
ATOM 2208 C CA . MET B 1 3 ? -3.03800 21.12400 -14.98800 1.000 50.51063 1 MET B CA 1
ATOM 2209 C C . MET B 1 3 ? -3.26200 20.37400 -16.29200 1.000 43.52363 1 MET B C 1
ATOM 2210 O O . MET B 1 3 ? -4.06000 19.43700 -16.35300 1.000 49.42662 1 MET B O 1
ATOM 2215 N N . LYS B 1 4 ? -2.56700 20.79600 -17.33900 1.000 39.00469 2 LYS B N 1
ATOM 2216 C CA . LYS B 1 4 ? -2.78100 20.21700 -18.65700 1.000 36.33463 2 LYS B CA 1
ATOM 2217 C C . LYS B 1 4 ? -1.87600 19.01100 -18.83500 1.000 32.55631 2 LYS B C 1
ATOM 2218 O O . LYS B 1 4 ? -0.67800 19.07900 -18.55000 1.000 26.86339 2 LYS B O 1
ATOM 2224 N N . THR B 1 5 ? -2.45300 17.91500 -19.30700 1.000 26.47972 3 THR B N 1
ATOM 2225 C CA . THR B 1 5 ? -1.64200 16.78600 -19.73500 1.000 25.97686 3 THR B CA 1
ATOM 2226 C C . THR B 1 5 ? -0.73800 17.19600 -20.89500 1.000 26.18079 3 THR B C 1
ATOM 2227 O O . THR B 1 5 ? -0.97000 18.20700 -21.57700 1.000 25.02132 3 THR B O 1
ATOM 2231 N N . ARG B 1 6 ? 0.31100 16.39300 -21.09700 1.000 24.42748 4 ARG B N 1
ATOM 2232 C CA . ARG B 1 6 ? 1.12300 16.50800 -22.30000 1.000 25.14060 4 ARG B CA 1
ATOM 2233 C C . ARG B 1 6 ? 0.25500 16.49400 -23.55500 1.000 25.06936 4 ARG B C 1
ATOM 2234 O O . ARG B 1 6 ? 0.43300 17.31100 -24.44900 1.000 21.80698 4 ARG B O 1
ATOM 2242 N N . LEU B 1 7 ? -0.69900 15.56600 -23.63700 1.000 24.53089 5 LEU B N 1
ATOM 2243 C CA . LEU B 1 7 ? -1.53400 15.47600 -24.83500 1.000 21.40206 5 LEU B CA 1
ATOM 2244 C C . LEU B 1 7 ? -2.28200 16.77900 -25.09100 1.000 22.12718 5 LEU B C 1
ATOM 2245 O O . LEU B 1 7 ? -2.31600 17.28400 -26.22700 1.000 23.23423 5 LEU B O 1
ATOM 2250 N N . GLU B 1 8 ? -2.88400 17.35400 -24.04500 1.000 22.28140 6 GLU B N 1
ATOM 2251 C CA . GLU B 1 8 ? -3.66200 18.56900 -24.24000 1.000 25.89814 6 GLU B CA 1
ATOM 2252 C C . GLU B 1 8 ? -2.76300 19.68300 -24.76500 1.000 25.58563 6 GLU B C 1
ATOM 2253 O O . GLU B 1 8 ? -3.16400 20.44900 -25.64000 1.000 24.13991 6 GLU B O 1
ATOM 2259 N N . GLN B 1 9 ? -1.53300 19.77200 -24.24400 1.000 21.82612 7 GLN B N 1
ATOM 2260 C CA . GLN B 1 9 ? -0.63300 20.81900 -24.70600 1.000 22.86881 7 GLN B CA 1
ATOM 2261 C C . GLN B 1 9 ? -0.28200 20.62400 -26.16700 1.000 22.68738 7 GLN B C 1
ATOM 2262 O O . GLN B 1 9 ? -0.18100 21.60200 -26.92100 1.000 26.94042 7 GLN B O 1
ATOM 2268 N N . VAL B 1 10 ? -0.09700 19.36700 -26.58300 1.000 19.66453 8 VAL B N 1
ATOM 2269 C CA . VAL B 1 10 ? 0.26300 19.08300 -27.97000 1.000 22.60372 8 VAL B CA 1
ATOM 2270 C C . VAL B 1 10 ? -0.91900 19.35100 -28.89000 1.000 21.02368 8 VAL B C 1
ATOM 2271 O O . VAL B 1 10 ? -0.76100 19.90000 -29.98300 1.000 21.67877 8 VAL B O 1
ATOM 2275 N N . LEU B 1 11 ? -2.12400 18.94100 -28.47500 1.000 21.62702 9 LEU B N 1
ATOM 2276 C CA . LEU B 1 11 ? -3.29400 19.20100 -29.31700 1.000 21.49799 9 LEU B CA 1
ATOM 2277 C C . LEU B 1 11 ? -3.53200 20.68800 -29.47300 1.000 25.79820 9 LEU B C 1
ATOM 2278 O O . LEU B 1 11 ? -3.89200 21.15400 -30.55900 1.000 25.68617 9 LEU B O 1
ATOM 2283 N N . GLU B 1 12 ? -3.35200 21.45500 -28.39900 1.000 24.50687 10 GLU B N 1
ATOM 2284 C CA . GLU B 1 12 ? -3.54500 22.88900 -28.50100 1.000 30.91352 10 GLU B CA 1
ATOM 2285 C C . GLU B 1 12 ? -2.60900 23.49600 -29.53800 1.000 34.92646 10 GLU B C 1
ATOM 2286 O O . GLU B 1 12 ? -2.94800 24.49200 -30.18000 1.000 27.21262 10 GLU B O 1
ATOM 2292 N N . ARG B 1 13 ? -1.46900 22.87500 -29.75500 1.000 26.74357 11 ARG B N 1
ATOM 2293 C CA . ARG B 1 13 ? -0.46200 23.39300 -30.66900 1.000 28.96012 11 ARG B CA 1
ATOM 2294 C C . ARG B 1 13 ? -0.64300 22.90200 -32.09900 1.000 22.47625 11 ARG B C 1
ATOM 2295 O O . ARG B 1 13 ? -0.50800 23.69500 -33.02900 1.000 28.71203 11 ARG B O 1
ATOM 2303 N N . TYR B 1 14 ? -0.98900 21.62500 -32.28900 1.000 24.57957 12 TYR B N 1
ATOM 2304 C CA . TYR B 1 14 ? -0.89600 20.96500 -33.58500 1.000 30.71854 12 TYR B CA 1
ATOM 2305 C C . TYR B 1 14 ? -2.21500 20.42100 -34.14500 1.000 34.04547 12 TYR B C 1
ATOM 2306 O O . TYR B 1 14 ? -2.24400 20.05100 -35.32700 1.000 30.61143 12 TYR B O 1
ATOM 2315 N N . LEU B 1 15 ? -3.28800 20.34500 -33.34900 1.000 24.98581 13 LEU B N 1
ATOM 2316 C CA . LEU B 1 15 ? -4.50200 19.69700 -33.85000 1.000 25.99548 13 LEU B CA 1
ATOM 2317 C C . LEU B 1 15 ? -5.03500 20.39100 -35.10000 1.000 28.71646 13 LEU B C 1
ATOM 2318 O O . LEU B 1 15 ? -5.45200 19.71300 -36.05900 1.000 27.53941 13 LEU B O 1
ATOM 2323 N N . ASN B 1 16 ? -5.03700 21.73600 -35.11800 1.000 29.17891 14 ASN B N 1
ATOM 2324 C CA . ASN B 1 16 ? -5.24300 22.48000 -36.37600 1.000 33.56527 14 ASN B CA 1
ATOM 2325 C C . ASN B 1 16 ? -6.58800 22.12400 -37.01600 1.000 32.75580 14 ASN B C 1
ATOM 2326 O O . ASN B 1 16 ? -6.70100 21.97500 -38.23700 1.000 29.69603 14 ASN B O 1
ATOM 2331 N N . GLY B 1 17 ? -7.61800 21.96200 -36.18300 1.000 26.93357 15 GLY B N 1
ATOM 2332 C CA . GLY B 1 17 ? -8.97500 21.80200 -36.69900 1.000 29.26014 15 GLY B CA 1
ATOM 2333 C C . GLY B 1 17 ? -9.35200 20.37800 -37.09300 1.000 30.93338 15 GLY B C 1
ATOM 2334 O O . GLY B 1 17 ? -10.52300 20.13700 -37.42700 1.000 28.61653 15 GLY B O 1
ATOM 2335 N N . ARG B 1 18 ? -8.40600 19.44500 -37.09300 1.000 25.92063 16 ARG B N 1
ATOM 2336 C CA . ARG B 1 18 ? -8.70200 18.03800 -37.36200 1.000 25.13260 16 ARG B CA 1
ATOM 2337 C C . ARG B 1 18 ? -9.46400 17.40200 -36.20600 1.000 27.93481 16 ARG B C 1
ATOM 2338 O O . ARG B 1 18 ? -9.66300 17.98300 -35.13300 1.000 26.96417 16 ARG B O 1
ATOM 2346 N N . GLU B 1 19 ? -9.86800 16.16700 -36.42600 1.000 26.04241 17 GLU B N 1
ATOM 2347 C CA . GLU B 1 19 ? -10.57200 15.42200 -35.40300 1.000 27.71926 17 GLU B CA 1
ATOM 2348 C C . GLU B 1 19 ? -9.62100 14.38300 -34.81100 1.000 26.08876 17 GLU B C 1
ATOM 2349 O O . GLU B 1 19 ? -8.78500 13.82500 -35.53100 1.000 23.89154 17 GLU B O 1
ATOM 2355 N N . VAL B 1 20 ? -9.70100 14.17700 -33.49200 1.000 22.96825 18 VAL B N 1
ATOM 2356 C CA . VAL B 1 20 ? -8.86000 13.19400 -32.81900 1.000 22.40635 18 VAL B CA 1
ATOM 2357 C C . VAL B 1 20 ? -9.38600 11.79000 -33.09600 1.000 25.00971 18 VAL B C 1
ATOM 2358 O O . VAL B 1 20 ? -10.56000 11.50000 -32.85100 1.000 27.06851 18 VAL B O 1
ATOM 2362 N N . ALA B 1 21 ? -8.50000 10.90100 -33.56500 1.000 21.40943 19 ALA B N 1
ATOM 2363 C CA . ALA B 1 21 ? -8.85300 9.51200 -33.84500 1.000 23.53835 19 ALA B CA 1
ATOM 2364 C C . ALA B 1 21 ? -8.14600 8.66200 -32.79600 1.000 22.46763 19 ALA B C 1
ATOM 2365 O O . ALA B 1 21 ? -6.91900 8.52100 -32.83000 1.000 24.77109 19 ALA B O 1
ATOM 2367 N N . VAL B 1 22 ? -8.91800 8.11700 -31.86100 1.000 24.62305 20 VAL B N 1
ATOM 2368 C CA . VAL B 1 22 ? -8.36100 7.37300 -30.74000 1.000 23.74804 20 VAL B CA 1
ATOM 2369 C C . VAL B 1 22 ? -8.04600 5.95200 -31.18700 1.000 27.47129 20 VAL B C 1
ATOM 2370 O O . VAL B 1 22 ? -8.92200 5.23600 -31.68100 1.000 23.41025 20 VAL B O 1
ATOM 2374 N N . TRP B 1 23 ? -6.78200 5.54500 -31.01400 1.000 22.88841 21 TRP B N 1
ATOM 2375 C CA . TRP B 1 23 ? -6.28500 4.21600 -31.36000 1.000 25.36571 21 TRP B CA 1
ATOM 2376 C C . TRP B 1 23 ? -6.00200 3.47500 -30.04900 1.000 28.76661 21 TRP B C 1
ATOM 2377 O O . TRP B 1 23 ? -4.95200 3.68000 -29.43000 1.000 27.04248 21 TRP B O 1
ATOM 2388 N N . GLY B 1 24 ? -6.91100 2.59900 -29.63200 1.000 25.40739 22 GLY B N 1
ATOM 2389 C CA . GLY B 1 24 ? -6.75400 1.86500 -28.39300 1.000 26.98546 22 GLY B CA 1
ATOM 2390 C C . GLY B 1 24 ? -7.95200 2.05300 -27.48500 1.000 34.28910 22 GLY B C 1
ATOM 2391 O O . GLY B 1 24 ? -8.82600 2.88000 -27.72100 1.000 30.94175 22 GLY B O 1
ATOM 2392 N N . VAL B 1 25 ? -7.97900 1.23900 -26.43500 1.000 29.96907 23 VAL B N 1
ATOM 2393 C CA . VAL B 1 25 ? -9.06800 1.26800 -25.45300 1.000 31.61366 23 VAL B CA 1
ATOM 2394 C C . VAL B 1 25 ? -8.93200 2.54700 -24.63500 1.000 31.94886 23 VAL B C 1
ATOM 2395 O O . VAL B 1 25 ? -7.86300 2.78500 -24.06200 1.000 27.75226 23 VAL B O 1
ATOM 2399 N N . PRO B 1 26 ? -9.96300 3.38700 -24.53500 1.000 32.09531 24 PRO B N 1
ATOM 2400 C CA . PRO B 1 26 ? -9.79400 4.65700 -23.81400 1.000 34.94930 24 PRO B CA 1
ATOM 2401 C C . PRO B 1 26 ? -9.75800 4.46600 -22.30300 1.000 28.65182 24 PRO B C 1
ATOM 2402 O O . PRO B 1 26 ? -10.10700 3.41700 -21.75900 1.000 35.29984 24 PRO B O 1
ATOM 2406 N N . THR B 1 27 ? -9.24700 5.49100 -21.62400 1.000 28.84642 25 THR B N 1
ATOM 2407 C CA . THR B 1 27 ? -9.17400 5.51200 -20.17500 1.000 31.71125 25 THR B CA 1
ATOM 2408 C C . THR B 1 27 ? -9.89900 6.74600 -19.66300 1.000 29.14087 25 THR B C 1
ATOM 2409 O O . THR B 1 27 ? -10.16600 7.69000 -20.41100 1.000 28.14953 25 THR B O 1
ATOM 2413 N N . ARG B 1 28 ? -10.16600 6.74400 -18.36300 1.000 31.64735 26 ARG B N 1
ATOM 2414 C CA . ARG B 1 28 ? -10.82100 7.89700 -17.76000 1.000 33.00998 26 ARG B CA 1
ATOM 2415 C C . ARG B 1 28 ? -9.92500 9.13400 -17.84900 1.000 33.07867 26 ARG B C 1
ATOM 2416 O O . ARG B 1 28 ? -10.41800 10.24000 -18.10900 1.000 36.96618 26 ARG B O 1
ATOM 2424 N N . ARG B 1 29 ? -8.60000 8.95500 -17.71100 1.000 28.41266 27 ARG B N 1
ATOM 2425 C CA . ARG B 1 29 ? -7.65600 10.06000 -17.86700 1.000 33.35914 27 ARG B CA 1
ATOM 2426 C C . ARG B 1 29 ? -7.72000 10.64500 -19.27500 1.000 35.95777 27 ARG B C 1
ATOM 2427 O O . ARG B 1 29 ? -7.65700 11.87400 -19.46100 1.000 31.17484 27 ARG B O 1
ATOM 2435 N N . LEU B 1 30 ? -7.79900 9.77200 -20.28300 1.000 26.98604 28 LEU B N 1
ATOM 2436 C CA . LEU B 1 30 ? -7.80600 10.23100 -21.66800 1.000 24.52728 28 LEU B CA 1
ATOM 2437 C C . LEU B 1 30 ? -9.08400 10.99500 -21.99300 1.000 25.86448 28 LEU B C 1
ATOM 2438 O O . LEU B 1 30 ? -9.03800 12.03900 -22.65200 1.000 32.71668 28 LEU B O 1
ATOM 2443 N N . LEU B 1 31 ? -10.22700 10.46900 -21.57100 1.000 28.00112 29 LEU B N 1
ATOM 2444 C CA . LEU B 1 31 ? -11.51000 11.07300 -21.90200 1.000 31.74057 29 LEU B CA 1
ATOM 2445 C C . LEU B 1 31 ? -11.63300 12.45300 -21.28700 1.000 36.78852 29 LEU B C 1
ATOM 2446 O O . LEU B 1 31 ? -12.21200 13.35600 -21.90200 1.000 28.42837 29 LEU B O 1
ATOM 2451 N N . ARG B 1 32 ? -11.08400 12.63300 -20.08600 1.000 37.03770 30 ARG B N 1
ATOM 2452 C CA . ARG B 1 32 ? -11.06200 13.96600 -19.50400 1.000 36.27735 30 ARG B CA 1
ATOM 2453 C C . ARG B 1 32 ? -10.14900 14.89400 -20.29900 1.000 35.94872 30 ARG B C 1
ATOM 2454 O O . ARG B 1 32 ? -10.50700 16.04800 -20.55400 1.000 36.79516 30 ARG B O 1
ATOM 2462 N N . ALA B 1 33 ? -8.97200 14.41800 -20.70600 1.000 29.63558 31 ALA B N 1
ATOM 2463 C CA . ALA B 1 33 ? -8.08200 15.29500 -21.46100 1.000 35.61205 31 ALA B CA 1
ATOM 2464 C C . ALA B 1 33 ? -8.70100 15.70900 -22.79600 1.000 46.19736 31 ALA B C 1
ATOM 2465 O O . ALA B 1 33 ? -8.45500 16.83000 -23.28400 1.000 34.00105 31 ALA B O 1
ATOM 2467 N N . LEU B 1 34 ? -9.54700 14.85000 -23.37000 1.000 28.26883 32 LEU B N 1
ATOM 2468 C CA . LEU B 1 34 ? -10.08300 15.05700 -24.70600 1.000 33.14956 32 LEU B CA 1
ATOM 2469 C C . LEU B 1 34 ? -11.34500 15.90900 -24.71300 1.000 34.58895 32 LEU B C 1
ATOM 2470 O O . LEU B 1 34 ? -11.81600 16.27100 -25.80000 1.000 40.65189 32 LEU B O 1
ATOM 2475 N N . LYS B 1 35 ? -11.91200 16.20800 -23.54000 1.000 35.39577 33 LYS B N 1
ATOM 2476 C CA . LYS B 1 35 ? -13.15700 16.97400 -23.48100 1.000 41.91785 33 LYS B CA 1
ATOM 2477 C C . LYS B 1 35 ? -13.16000 18.24800 -24.32200 1.000 40.12048 33 LYS B C 1
ATOM 2478 O O . LYS B 1 35 ? -14.17600 18.49600 -24.99100 1.000 42.80007 33 LYS B O 1
ATOM 2484 N N . PRO B 1 36 ? -12.10400 19.07400 -24.36700 1.000 46.24128 34 PRO B N 1
ATOM 2485 C CA . PRO B 1 36 ? -12.16100 20.26100 -25.24300 1.000 46.62700 34 PRO B CA 1
ATOM 2486 C C . PRO B 1 36 ? -12.21100 19.94600 -26.74800 1.000 48.54112 34 PRO B C 1
ATOM 2487 O O . PRO B 1 36 ? -12.51100 20.85200 -27.53700 1.000 41.85767 34 PRO B O 1
ATOM 2491 N N . PHE B 1 37 ? -11.97100 18.70900 -27.17200 1.000 39.57243 35 PHE B N 1
ATOM 2492 C CA . PHE B 1 37 ? -11.72200 18.40300 -28.57200 1.000 34.78244 35 PHE B CA 1
ATOM 2493 C C . PHE B 1 37 ? -12.76100 17.42600 -29.12000 1.000 41.75217 35 PHE B C 1
ATOM 2494 O O . PHE B 1 37 ? -13.39500 16.67400 -28.38000 1.000 44.93928 35 PHE B O 1
ATOM 2502 N N . LYS B 1 38 ? -12.92600 17.45200 -30.44100 1.000 32.63320 36 LYS B N 1
ATOM 2503 C CA . LYS B 1 38 ? -13.78000 16.49600 -31.13400 1.000 36.78467 36 LYS B CA 1
ATOM 2504 C C . LYS B 1 38 ? -12.98100 15.20900 -31.33200 1.000 34.04082 36 LYS B C 1
ATOM 2505 O O . LYS B 1 38 ? -11.81600 15.26200 -31.74900 1.000 29.78229 36 LYS B O 1
ATOM 2511 N N . PHE B 1 39 ? -13.58900 14.05600 -31.01500 1.000 31.47868 37 PHE B N 1
ATOM 2512 C CA . PHE B 1 39 ? -12.85000 12.79800 -31.13900 1.000 32.30478 37 PHE B CA 1
ATOM 2513 C C . PHE B 1 39 ? -13.78500 11.63900 -31.45400 1.000 32.69531 37 PHE B C 1
ATOM 2514 O O . PHE B 1 39 ? -14.97900 11.68000 -31.16600 1.000 33.95630 37 PHE B O 1
ATOM 2522 N N . HIS B 1 40 ? -13.21100 10.58200 -32.02900 1.000 29.27847 38 HIS B N 1
ATOM 2523 C CA . HIS B 1 40 ? -13.96500 9.37600 -32.34700 1.000 30.96766 38 HIS B CA 1
ATOM 2524 C C . HIS B 1 40 ? -12.98700 8.20100 -32.28200 1.000 29.08572 38 HIS B C 1
ATOM 2525 O O . HIS B 1 40 ? -11.76300 8.38200 -32.31600 1.000 27.08434 38 HIS B O 1
ATOM 2532 N N . THR B 1 41 ? -13.52800 6.99300 -32.21000 1.000 26.77845 39 THR B N 1
ATOM 2533 C CA . THR B 1 41 ? -12.68600 5.78800 -32.31900 1.000 26.83691 39 THR B CA 1
ATOM 2534 C C . THR B 1 41 ? -12.07000 5.72900 -33.70400 1.000 32.76247 39 THR B C 1
ATOM 2535 O O . THR B 1 41 ? -12.76100 5.94700 -34.69800 1.000 30.60172 39 THR B O 1
ATOM 2539 N N . ALA B 1 42 ? -10.76200 5.47300 -33.77500 1.000 29.52767 40 ALA B N 1
ATOM 2540 C CA . ALA B 1 42 ? -10.08500 5.39900 -35.06200 1.000 25.50721 40 ALA B CA 1
ATOM 2541 C C . ALA B 1 42 ? -10.59800 4.22100 -35.87700 1.000 29.51408 40 ALA B C 1
ATOM 2542 O O . ALA B 1 42 ? -10.77400 3.12000 -35.35300 1.000 31.88519 40 ALA B O 1
ATOM 2544 N N . ASP B 1 43 ? -10.83700 4.45800 -37.16600 1.000 30.27478 41 ASP B N 1
ATOM 2545 C CA . ASP B 1 43 ? -11.07800 3.36100 -38.10000 1.000 35.73813 41 ASP B CA 1
ATOM 2546 C C . ASP B 1 43 ? -10.21000 3.59300 -39.34100 1.000 38.30773 41 ASP B C 1
ATOM 2547 O O . ASP B 1 43 ? -9.07600 3.11000 -39.39400 1.000 37.20812 41 ASP B O 1
ATOM 2552 N N . ARG B 1 44 ? -10.70700 4.33500 -40.33500 1.000 31.71980 42 ARG B N 1
ATOM 2553 C CA . ARG B 1 44 ? -9.86700 4.80700 -41.43100 1.000 30.68507 42 ARG B CA 1
ATOM 2554 C C . ARG B 1 44 ? -9.36000 6.20600 -41.08400 1.000 32.16302 42 ARG B C 1
ATOM 2555 O O . ARG B 1 44 ? -10.14600 7.06700 -40.66800 1.000 31.82708 42 ARG B O 1
ATOM 2563 N N . VAL B 1 45 ? -8.04800 6.42300 -41.20500 1.000 29.84404 43 VAL B N 1
ATOM 2564 C CA . VAL B 1 45 ? -7.46200 7.67800 -40.75800 1.000 28.79855 43 VAL B CA 1
ATOM 2565 C C . VAL B 1 45 ? -6.58900 8.26100 -41.86000 1.000 27.21278 43 VAL B C 1
ATOM 2566 O O . VAL B 1 45 ? -5.99300 7.53800 -42.66500 1.000 35.78910 43 VAL B O 1
ATOM 2570 N N . ASP B 1 46 ? -6.49300 9.59600 -41.86700 1.000 29.97399 44 ASP B N 1
ATOM 2571 C CA . ASP B 1 46 ? -5.76300 10.38100 -42.84800 1.000 29.54710 44 ASP B CA 1
ATOM 2572 C C . ASP B 1 46 ? -5.19100 11.56900 -42.09500 1.000 32.18007 44 ASP B C 1
ATOM 2573 O O . ASP B 1 46 ? -5.95900 12.24300 -41.38100 1.000 28.81885 44 ASP B O 1
ATOM 2578 N N . PRO B 1 47 ? -3.88400 11.87300 -42.22700 1.000 31.37898 45 PRO B N 1
ATOM 2579 C CA . PRO B 1 47 ? -3.32100 12.96400 -41.41800 1.000 26.31261 45 PRO B CA 1
ATOM 2580 C C . PRO B 1 47 ? -3.81300 14.33600 -41.84900 1.000 30.85834 45 PRO B C 1
ATOM 2581 O O . PRO B 1 47 ? -3.61700 15.30800 -41.10900 1.000 32.32404 45 PRO B O 1
ATOM 2585 N N . GLN B 1 48 ? -4.41600 14.44900 -43.03200 1.000 27.78891 46 GLN B N 1
ATOM 2586 C CA . GLN B 1 48 ? -5.10100 15.68500 -43.40600 1.000 33.40548 46 GLN B CA 1
ATOM 2587 C C . GLN B 1 48 ? -6.36200 15.89900 -42.58000 1.000 31.09341 46 GLN B C 1
ATOM 2588 O O . GLN B 1 48 ? -6.78000 17.04600 -42.35900 1.000 33.90599 46 GLN B O 1
ATOM 2594 N N . TYR B 1 49 ? -6.98300 14.81300 -42.13700 1.000 29.34195 47 TYR B N 1
ATOM 2595 C CA . TYR B 1 49 ? -8.28300 14.86400 -41.48400 1.000 26.62633 47 TYR B CA 1
ATOM 2596 C C . TYR B 1 49 ? -8.24100 14.55400 -40.00500 1.000 25.91164 47 TYR B C 1
ATOM 2597 O O . TYR B 1 49 ? -9.15300 14.97800 -39.27100 1.000 26.23499 47 TYR B O 1
ATOM 2606 N N . HIS B 1 50 ? -7.22900 13.82400 -39.55700 1.000 22.79798 48 HIS B N 1
ATOM 2607 C CA . HIS B 1 50 ? -7.23100 13.21200 -38.23400 1.000 24.36957 48 HIS B CA 1
ATOM 2608 C C . HIS B 1 50 ? -5.88200 13.40400 -37.56700 1.000 26.04236 48 HIS B C 1
ATOM 2609 O O . HIS B 1 50 ? -4.85000 13.44900 -38.23700 1.000 25.62333 48 HIS B O 1
ATOM 2616 N N . TYR B 1 51 ? -5.92500 13.48700 -36.23800 1.000 23.35345 49 TYR B N 1
ATOM 2617 C CA . TYR B 1 51 ? -4.78200 13.40200 -35.34000 1.000 21.54432 49 TYR B CA 1
ATOM 2618 C C . TYR B 1 51 ? -4.94000 12.10100 -34.55800 1.000 22.59060 49 TYR B C 1
ATOM 2619 O O . TYR B 1 51 ? -5.94500 11.92000 -33.85400 1.000 23.78381 49 TYR B O 1
ATOM 2628 N N . VAL B 1 52 ? -3.97600 11.18800 -34.66200 1.000 23.98414 50 VAL B N 1
ATOM 2629 C CA . VAL B 1 52 ? -4.15500 9.87200 -34.03800 1.000 22.34035 50 VAL B CA 1
ATOM 2630 C C . VAL B 1 52 ? -3.56100 9.90400 -32.64400 1.000 21.94355 50 VAL B C 1
ATOM 2631 O O . VAL B 1 52 ? -2.40600 10.30700 -32.46900 1.000 23.96975 50 VAL B O 1
ATOM 2635 N N . VAL B 1 53 ? -4.35600 9.52400 -31.65000 1.000 21.62637 51 VAL B N 1
ATOM 2636 C CA . VAL B 1 53 ? -3.88100 9.36300 -30.28000 1.000 22.03459 51 VAL B CA 1
ATOM 2637 C C . VAL B 1 53 ? -3.89400 7.87000 -29.95500 1.000 22.78073 51 VAL B C 1
ATOM 2638 O O . VAL B 1 53 ? -4.95500 7.24900 -29.80200 1.000 22.83743 51 VAL B O 1
ATOM 2642 N N . ALA B 1 54 ? -2.70700 7.29700 -29.88900 1.000 21.47305 52 ALA B N 1
ATOM 2643 C CA . ALA B 1 54 ? -2.48500 5.97000 -29.33600 1.000 23.72683 52 ALA B CA 1
ATOM 2644 C C . ALA B 1 54 ? -2.58500 6.05100 -27.81600 1.000 24.52112 52 ALA B C 1
ATOM 2645 O O . ALA B 1 54 ? -1.94600 6.90200 -27.20100 1.000 24.53258 52 ALA B O 1
ATOM 2647 N N . VAL B 1 55 ? -3.39800 5.19600 -27.19600 1.000 22.01324 53 VAL B N 1
ATOM 2648 C CA . VAL B 1 55 ? -3.56400 5.31900 -25.75200 1.000 25.58722 53 VA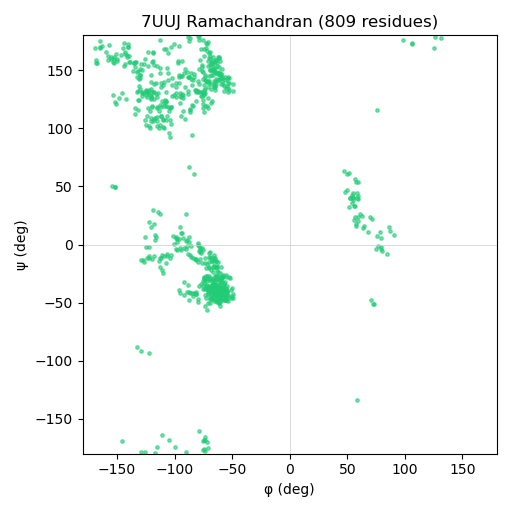L B CA 1
ATOM 2649 C C . VAL B 1 55 ? -2.30500 4.85200 -25.01700 1.000 30.94922 53 VAL B C 1
ATOM 2650 O O . VAL B 1 55 ? -1.73100 5.59200 -24.20400 1.000 26.35158 53 VAL B O 1
ATOM 2654 N N . THR B 1 56 ? -1.87400 3.60500 -25.26600 1.000 28.91788 54 THR B N 1
ATOM 2655 C CA . THR B 1 56 ? -0.68900 3.01700 -24.64900 1.000 32.48397 54 THR B CA 1
ATOM 2656 C C . THR B 1 56 ? 0.46600 2.95100 -25.64500 1.000 30.72359 54 THR B C 1
ATOM 2657 O O . THR B 1 56 ? 0.28600 3.06700 -26.85700 1.000 25.76156 54 THR B O 1
ATOM 2661 N N . ASP B 1 57 ? 1.66900 2.72900 -25.11300 1.000 31.29664 55 ASP B N 1
ATOM 2662 C CA . ASP B 1 57 ? 2.80800 2.42500 -25.97800 1.000 29.75318 55 ASP B CA 1
ATOM 2663 C C . ASP B 1 57 ? 2.51500 1.24100 -26.90200 1.000 28.60996 55 ASP B C 1
ATOM 2664 O O . ASP B 1 57 ? 2.91700 1.24400 -28.07000 1.000 31.81638 55 ASP B O 1
ATOM 2669 N N . ASP B 1 58 ? 1.84300 0.20200 -26.38700 1.000 28.91753 56 ASP B N 1
ATOM 2670 C CA . ASP B 1 58 ? 1.47000 -0.93100 -27.23600 1.000 30.88801 56 ASP B CA 1
ATOM 2671 C C . ASP B 1 58 ? 0.52900 -0.50800 -28.36800 1.000 30.31636 56 ASP B C 1
ATOM 2672 O O . ASP B 1 58 ? 0.62100 -1.02700 -29.49300 1.000 29.78505 56 ASP B O 1
ATOM 2677 N N . ASP B 1 59 ? -0.42500 0.38300 -28.07400 1.000 28.25370 57 ASP B N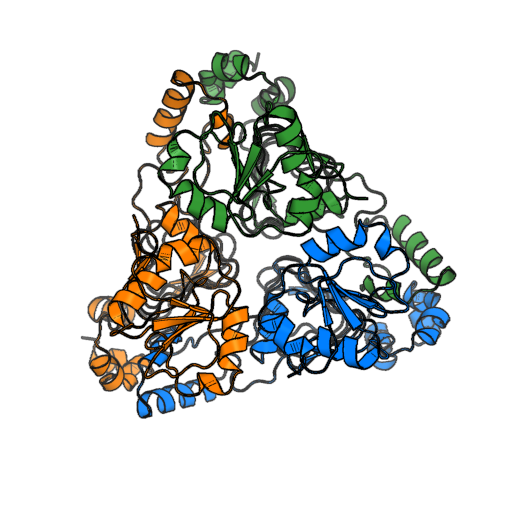 1
ATOM 2678 C CA . ASP B 1 59 ? -1.28500 0.92900 -29.12300 1.000 28.27499 57 ASP B CA 1
ATOM 2679 C C . ASP B 1 59 ? -0.47300 1.64700 -30.19300 1.000 25.41810 57 ASP B C 1
ATOM 2680 O O . ASP B 1 59 ? -0.77200 1.52500 -31.38500 1.000 27.57295 57 ASP B O 1
ATOM 2685 N N . LEU B 1 60 ? 0.55800 2.40100 -29.78900 1.000 26.01936 58 LEU B N 1
ATOM 2686 C CA . LEU B 1 60 ? 1.37700 3.10700 -30.77500 1.000 29.33063 58 LEU B CA 1
ATOM 2687 C C . LEU B 1 60 ? 2.11400 2.12900 -31.68400 1.000 28.34483 58 LEU B C 1
ATOM 2688 O O . LEU B 1 60 ? 2.13400 2.29800 -32.91500 1.000 31.57937 58 LEU B O 1
ATOM 2693 N N . THR B 1 61 ? 2.74200 1.10700 -31.09900 1.000 30.01013 59 THR B N 1
ATOM 2694 C CA . THR B 1 61 ? 3.37500 0.08300 -31.91500 1.000 34.05597 59 THR B CA 1
ATOM 2695 C C . THR B 1 61 ? 2.39000 -0.50000 -32.92100 1.000 33.92460 59 THR B C 1
ATOM 2696 O O . THR B 1 61 ? 2.71800 -0.65500 -34.10000 1.000 32.92449 59 THR B O 1
ATOM 2700 N N . ASP B 1 62 ? 1.16200 -0.78300 -32.49000 1.000 30.26724 60 ASP B N 1
ATOM 2701 C CA . ASP B 1 62 ? 0.16800 -1.28100 -33.44000 1.000 33.64058 60 ASP B CA 1
ATOM 2702 C C . ASP B 1 62 ? -0.10800 -0.26400 -34.54800 1.000 29.72159 60 ASP B C 1
ATOM 2703 O O . ASP B 1 62 ? -0.15400 -0.61900 -35.72900 1.000 34.54055 60 ASP B O 1
ATOM 2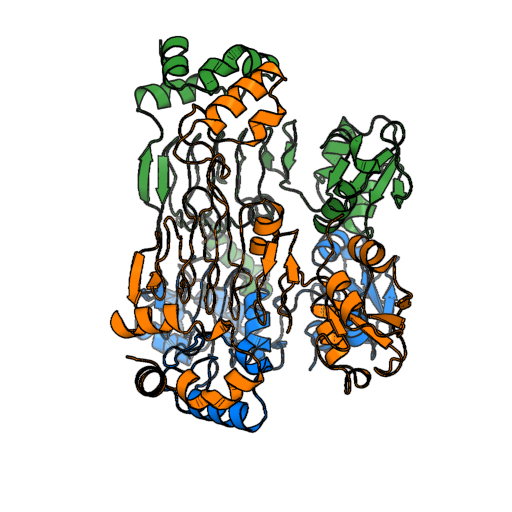708 N N . PHE B 1 63 ? -0.31900 0.99600 -34.17900 1.000 28.06630 61 PHE B N 1
ATOM 2709 C CA . PHE B 1 63 ? -0.59300 2.03400 -35.16800 1.000 32.41523 61 PHE B CA 1
ATOM 2710 C C . PHE B 1 63 ? 0.56800 2.19700 -36.14800 1.000 30.42863 61 PHE B C 1
ATOM 2711 O O . PHE B 1 63 ? 0.35800 2.25400 -37.36000 1.000 27.83282 61 PHE B O 1
ATOM 2719 N N . LEU B 1 64 ? 1.80800 2.23100 -35.64800 1.000 31.11703 62 LEU B N 1
ATOM 2720 C CA . LEU B 1 64 ? 2.93600 2.46700 -36.55200 1.000 33.88433 62 LEU B CA 1
ATOM 2721 C C . LEU B 1 64 ? 3.24000 1.27200 -37.44800 1.000 33.76173 62 LEU B C 1
ATOM 2722 O O . LEU B 1 64 ? 3.96300 1.41600 -38.44300 1.000 35.04026 62 LEU B O 1
ATOM 2727 N N . SER B 1 65 ? 2.73700 0.09300 -37.11000 1.000 31.56769 63 SER B N 1
ATOM 2728 C CA . SER B 1 65 ? 2.86300 -1.05900 -37.98700 1.000 35.29073 63 SER B CA 1
ATOM 2729 C C . SER B 1 65 ? 1.77700 -1.08800 -39.04500 1.000 40.59877 63 SER B C 1
ATOM 2730 O O . SER B 1 65 ? 1.87600 -1.87800 -39.99000 1.000 43.13169 63 SER B O 1
ATOM 2733 N N . ASP B 1 66 ? 0.74800 -0.24700 -38.89400 1.000 36.27341 64 ASP B N 1
ATOM 2734 C CA . ASP B 1 66 ? -0.38900 -0.22100 -39.79600 1.000 35.78312 64 ASP B CA 1
ATOM 2735 C C . ASP B 1 66 ? -0.07600 0.63300 -41.01500 1.000 36.28637 64 ASP B C 1
ATOM 2736 O O . ASP B 1 66 ? 0.55800 1.67800 -40.90300 1.000 34.70084 64 ASP B O 1
ATOM 2741 N N . GLU B 1 67 ? -0.54200 0.18900 -42.18500 1.000 40.60907 65 GLU B N 1
ATOM 2742 C CA . GLU B 1 67 ? -0.27000 0.93500 -43.41600 1.000 38.99073 65 GLU B CA 1
ATOM 2743 C C . GLU B 1 67 ? -0.82100 2.36600 -43.34200 1.000 39.26712 65 GLU B C 1
ATOM 2744 O O . GLU B 1 67 ? -0.26000 3.28400 -43.95000 1.000 41.11962 65 GLU B O 1
ATOM 2750 N N . GLN B 1 68 ? -1.87800 2.58700 -42.55900 1.000 35.18155 66 GLN B N 1
ATOM 2751 C CA . GLN B 1 68 ? -2.47800 3.91500 -42.46400 1.000 38.49041 66 GLN B CA 1
ATOM 2752 C C . GLN B 1 68 ? -1.58500 4.95200 -41.78700 1.000 41.36585 66 GLN B C 1
ATOM 2753 O O . GLN B 1 68 ? -1.90600 6.14000 -41.83700 1.000 33.32806 66 GLN B O 1
ATOM 2759 N N . SER B 1 69 ? -0.51100 4.53700 -41.10500 1.000 36.05485 67 SER B N 1
ATOM 2760 C CA . SER B 1 69 ? 0.30800 5.48700 -40.36800 1.000 31.55910 67 SER B CA 1
ATOM 2761 C C . SER B 1 69 ? 1.36700 6.12900 -41.23900 1.000 32.80826 67 SER B C 1
ATOM 2762 O O . SER B 1 69 ? 2.08900 7.00800 -40.75900 1.000 33.41604 67 SER B O 1
ATOM 2765 N N . LYS B 1 70 ? 1.42600 5.72300 -42.51200 1.000 37.02733 68 LYS B N 1
ATOM 2766 C CA . LYS B 1 70 ? 2.58200 5.99500 -43.36600 1.000 49.73865 68 LYS B CA 1
ATOM 2767 C C . LYS B 1 70 ? 2.93300 7.48000 -43.42100 1.000 45.28758 68 LYS B C 1
ATOM 2768 O O . LYS B 1 70 ? 4.11500 7.83800 -43.38900 1.000 49.01948 68 LYS B O 1
ATOM 2774 N N . SER B 1 71 ? 1.94100 8.36400 -43.49500 1.000 36.87796 69 SER B N 1
ATOM 2775 C CA . SER B 1 71 ? 2.24200 9.78600 -43.63800 1.000 39.30171 69 SER B CA 1
ATOM 2776 C C . SER B 1 71 ? 2.10800 10.56400 -42.34100 1.000 36.18799 69 SER B C 1
ATOM 2777 O O . SER B 1 71 ? 2.20400 11.79100 -42.36100 1.000 39.71657 69 SER B O 1
ATOM 2780 N N . PHE B 1 72 ? 1.89000 9.88600 -41.22200 1.000 29.22420 70 PHE B N 1
ATOM 2781 C CA . PHE B 1 72 ? 1.75800 10.56200 -39.94200 1.000 25.72271 70 PHE B CA 1
ATOM 2782 C C . PHE B 1 72 ? 3.12600 10.87800 -39.35600 1.000 33.85937 70 PHE B C 1
ATOM 2783 O O . PHE B 1 72 ? 4.00200 10.00600 -39.28900 1.000 31.56781 70 PHE B O 1
ATOM 2791 N N . GLN B 1 73 ? 3.30200 12.12300 -38.92700 1.000 26.41515 71 GLN B N 1
ATOM 2792 C CA . GLN B 1 73 ? 4.54600 12.59600 -38.33100 1.000 27.55299 71 GLN B CA 1
ATOM 2793 C C . GLN B 1 73 ? 4.39500 12.67300 -36.82000 1.000 28.67943 71 GLN B C 1
ATOM 2794 O O . GLN B 1 73 ? 3.36800 13.12800 -36.30600 1.000 26.43495 71 GLN B O 1
ATOM 2800 N N . TYR B 1 74 ? 5.41500 12.22300 -36.10900 1.000 22.14496 72 TYR B N 1
ATOM 2801 C CA . TYR B 1 74 ? 5.40000 12.29500 -34.64900 1.000 26.58744 72 TYR B CA 1
ATOM 2802 C C . TYR B 1 74 ? 5.13600 13.71300 -34.14100 1.000 28.21248 72 TYR B C 1
ATOM 2803 O O . TYR B 1 74 ? 5.73700 14.69000 -34.61800 1.000 26.41643 72 TYR B O 1
ATOM 2812 N N . ALA B 1 75 ? 4.26800 13.79600 -33.12300 1.000 25.75965 73 ALA B N 1
ATOM 2813 C CA . ALA B 1 75 ? 3.84400 15.02000 -32.44500 1.000 25.72420 73 ALA B CA 1
ATOM 2814 C C . ALA B 1 75 ? 2.95900 15.88100 -33.33800 1.000 24.14967 73 ALA B C 1
ATOM 2815 O O . ALA B 1 75 ? 1.88900 16.33200 -32.90600 1.000 24.83063 73 ALA B O 1
ATOM 2817 N N . ASN B 1 76 ? 3.37300 16.10200 -34.59200 1.000 24.11254 74 ASN B N 1
ATOM 2818 C CA . ASN B 1 76 ? 2.55900 16.95000 -35.46100 1.000 26.21496 74 ASN B CA 1
ATOM 2819 C C . ASN B 1 76 ? 1.21900 16.30000 -35.76300 1.000 27.25068 74 ASN B C 1
ATOM 2820 O O . ASN B 1 76 ? 0.20100 16.99500 -35.89100 1.000 25.69001 74 ASN B O 1
ATOM 2825 N N . ASP B 1 77 ? 1.20700 14.97200 -35.89400 1.000 23.22820 75 ASP B N 1
ATOM 2826 C CA . ASP B 1 77 ? 0.00500 14.23900 -36.31200 1.000 26.17287 75 ASP B CA 1
ATOM 2827 C C . ASP B 1 77 ? -0.37600 13.07700 -35.41400 1.000 24.80151 75 ASP B C 1
ATOM 2828 O O . ASP B 1 77 ? -1.47500 12.54300 -35.57800 1.000 21.91397 75 ASP B O 1
ATOM 2833 N N . TYR B 1 78 ? 0.49400 12.62600 -34.50600 1.000 25.82624 76 TYR B N 1
ATOM 2834 C CA . TYR B 1 78 ? 0.13100 11.53700 -33.60900 1.000 26.29916 76 TYR B CA 1
ATOM 2835 C C . TYR B 1 78 ? 0.92400 11.65100 -32.31700 1.000 29.80932 76 TYR B C 1
ATOM 2836 O O . TYR B 1 78 ? 2.00000 12.25500 -32.26100 1.000 24.08493 76 TYR B O 1
ATOM 2845 N N . LEU B 1 79 ? 0.36300 11.06200 -31.27100 1.000 24.51540 77 LEU B N 1
ATOM 2846 C CA . LEU B 1 79 ? 0.99900 11.06600 -29.96600 1.000 20.75500 77 LEU B CA 1
ATOM 2847 C C . LEU B 1 79 ? 0.48400 9.86200 -29.20000 1.000 24.67678 77 LEU B C 1
ATOM 2848 O O . LEU B 1 79 ? -0.57800 9.32200 -29.51700 1.000 25.57247 77 LEU B O 1
ATOM 2853 N N . THR B 1 80 ? 1.22600 9.47800 -28.16100 1.000 21.53362 78 THR B N 1
ATOM 2854 C CA . THR B 1 80 ? 0.78700 8.46300 -27.20100 1.000 21.94426 78 THR B CA 1
ATOM 2855 C C . THR B 1 80 ? 0.28100 9.18300 -25.97100 1.000 26.92385 78 THR B C 1
ATOM 2856 O O . THR B 1 80 ? 0.97600 10.06200 -25.44700 1.000 24.70228 78 THR B O 1
ATOM 2860 N N . PHE B 1 81 ? -0.93500 8.85100 -25.52000 1.000 21.66272 79 PHE B N 1
ATOM 2861 C CA . PHE B 1 81 ? -1.43600 9.52400 -24.32700 1.000 20.92486 79 PHE B CA 1
ATOM 2862 C C . PHE B 1 81 ? -0.64300 9.13600 -23.08700 1.000 25.57308 79 PHE B C 1
ATOM 2863 O O . PHE B 1 81 ? -0.26100 10.00000 -22.29300 1.000 25.14726 79 PHE B O 1
ATOM 2871 N N . ASP B 1 82 ? -0.40500 7.83800 -22.89000 1.000 18.39157 80 ASP B N 1
ATOM 2872 C CA . ASP B 1 82 ? 0.26000 7.34200 -21.68700 1.000 25.68105 80 ASP B CA 1
ATOM 2873 C C . ASP B 1 82 ? 1.78000 7.46100 -21.83700 1.000 36.06952 80 ASP B C 1
ATOM 2874 O O . ASP B 1 82 ? 2.52400 6.47800 -21.80200 1.000 40.91964 80 ASP B O 1
ATOM 2879 N N . ASP B 1 83 ? 2.22700 8.70100 -22.01800 1.000 30.47676 81 ASP B N 1
ATOM 2880 C CA . ASP B 1 83 ? 3.64100 8.99500 -22.28600 1.000 28.17568 81 ASP B CA 1
ATOM 2881 C C . ASP B 1 83 ? 3.94000 10.39300 -21.76000 1.000 27.52881 81 ASP B C 1
ATOM 2882 O O . ASP B 1 83 ? 4.49100 11.25100 -22.45900 1.000 23.48941 81 ASP B O 1
ATOM 2887 N N . GLU B 1 84 ? 3.54900 10.64000 -20.51500 1.000 24.35244 82 GLU B N 1
ATOM 2888 C CA . GLU B 1 84 ? 3.61400 11.98800 -19.98200 1.000 27.71443 82 GLU B CA 1
ATOM 2889 C C . GLU B 1 84 ? 5.05400 12.52800 -19.95800 1.000 24.63519 82 GLU B C 1
ATOM 2890 O O . GLU B 1 84 ? 5.26300 13.74600 -20.05500 1.000 30.48353 82 GLU B O 1
ATOM 2896 N N . GLY B 1 85 ? 6.04400 11.65400 -19.85400 1.000 25.32336 83 GLY B N 1
ATOM 2897 C CA . GLY B 1 85 ? 7.42500 12.12300 -19.87900 1.000 25.65430 83 GLY B CA 1
ATOM 2898 C C . GLY B 1 85 ? 8.06800 12.05200 -21.25200 1.000 28.27285 83 GLY B C 1
ATOM 2899 O O . GLY B 1 85 ? 9.30300 12.13900 -21.36100 1.000 25.71903 83 GLY B O 1
ATOM 2900 N N . GLY B 1 86 ? 7.26600 11.89100 -22.30900 1.000 22.14630 84 GLY B N 1
ATOM 2901 C CA . GLY B 1 86 ? 7.83600 11.67900 -23.63400 1.000 22.33302 84 GLY B CA 1
ATOM 2902 C C . GLY B 1 86 ? 8.37600 12.96100 -24.24700 1.000 22.92530 84 GLY B C 1
ATOM 2903 O O . GLY B 1 86 ? 7.94800 14.06500 -23.92600 1.000 26.93561 84 GLY B O 1
ATOM 2904 N N . GLU B 1 87 ? 9.33500 12.81100 -25.15600 1.000 24.18793 85 GLU B N 1
ATOM 2905 C CA . GLU B 1 87 ? 9.98300 13.98600 -25.73600 1.000 21.48624 85 GLU B CA 1
ATOM 2906 C C . GLU B 1 87 ? 9.02800 14.73500 -26.67400 1.000 25.41977 85 GLU B C 1
ATOM 2907 O O . GLU B 1 87 ? 8.09800 14.15800 -27.26200 1.000 22.05321 85 GLU B O 1
ATOM 2913 N N . LEU B 1 88 ? 9.27000 16.03300 -26.81400 1.000 22.01014 86 LEU B N 1
ATOM 2914 C CA . LEU B 1 88 ? 8.49600 16.89800 -27.70100 1.000 27.10607 86 LEU B CA 1
ATOM 2915 C C . LEU B 1 88 ? 9.45100 17.90400 -28.33200 1.000 23.81709 86 LEU B C 1
ATOM 2916 O O . LEU B 1 88 ? 10.52800 18.17500 -27.77000 1.000 24.25291 86 LEU B O 1
ATOM 2921 N N . PRO B 1 89 ? 9.10900 18.44100 -29.51100 1.000 22.82987 87 PRO B N 1
ATOM 2922 C CA . PRO B 1 89 ? 9.96800 19.44800 -30.14900 1.000 24.63488 87 PRO B CA 1
ATOM 2923 C C . PRO B 1 89 ? 9.80800 20.83000 -29.55500 1.000 25.47912 87 PRO B C 1
ATOM 2924 O O . PRO B 1 89 ? 10.52900 21.73600 -29.96500 1.000 28.08341 87 PRO B O 1
ATOM 2928 N N . PHE B 1 90 ? 8.92400 21.01700 -28.57600 1.000 26.50625 88 PHE B N 1
ATOM 2929 C CA . PHE B 1 90 ? 8.75600 22.31200 -27.93900 1.000 26.71910 88 PHE B CA 1
ATOM 2930 C C . PHE B 1 90 ? 8.72400 22.13600 -26.43100 1.000 24.02772 88 PHE B C 1
ATOM 2931 O O . PHE B 1 90 ? 8.45900 21.04600 -25.92200 1.000 25.69997 88 PHE B O 1
ATOM 2939 N N . GLU B 1 91 ? 9.05300 23.21700 -25.72900 1.000 27.08042 89 GLU B N 1
ATOM 2940 C CA . GLU B 1 91 ? 9.06400 23.19600 -24.27000 1.000 30.48899 89 GLU B CA 1
ATOM 2941 C C . GLU B 1 91 ? 7.64100 23.06900 -23.73700 1.000 30.23481 89 GLU B C 1
ATOM 2942 O O . GLU B 1 91 ? 6.73900 23.77700 -24.18400 1.000 28.12927 89 GLU B O 1
ATOM 2948 N N . ARG B 1 92 ? 7.43800 22.17600 -22.76900 1.000 30.39944 90 ARG B N 1
ATOM 2949 C CA . ARG B 1 92 ? 6.10700 21.88500 -22.22900 1.000 29.12685 90 ARG B CA 1
ATOM 2950 C C . ARG B 1 92 ? 6.13800 21.98200 -20.70800 1.000 32.70597 90 ARG B C 1
ATOM 2951 O O . ARG B 1 92 ? 7.18200 22.26900 -20.10700 1.000 33.23634 90 ARG B O 1
ATOM 2959 N N . MET B 1 93 ? 4.97400 21.71200 -20.09000 1.000 31.74159 91 MET B N 1
ATOM 2960 C CA . MET B 1 93 ? 4.82300 21.58200 -18.64100 1.000 28.41788 91 MET B CA 1
ATOM 2961 C C . MET B 1 93 ? 4.51100 20.12500 -18.31400 1.000 30.99239 91 MET B C 1
ATOM 2962 O O . MET B 1 93 ? 3.71900 19.48800 -19.00800 1.000 33.87585 91 MET B O 1
ATOM 2967 N N . CYS B 1 94 ? 5.10300 19.60000 -17.24400 1.000 27.32695 92 CYS B N 1
ATOM 2968 C CA . CYS B 1 94 ? 4.73200 18.28100 -16.70300 1.000 24.02748 92 CYS B CA 1
ATOM 2969 C C . CYS B 1 94 ? 4.28700 18.52800 -15.26800 1.000 29.76205 92 CYS B C 1
ATOM 2970 O O . CYS B 1 94 ? 5.12200 18.85700 -14.42200 1.000 26.97365 92 CYS B O 1
ATOM 2973 N N . PHE B 1 95 ? 2.96700 18.45000 -15.00400 1.000 27.44710 93 PHE B N 1
ATOM 2974 C CA . PHE B 1 95 ? 2.41800 18.81400 -13.69100 1.000 27.54045 93 PHE B CA 1
ATOM 2975 C C . PHE B 1 95 ? 2.97300 20.15500 -13.21700 1.000 36.86243 93 PHE B C 1
ATOM 2976 O O . PHE B 1 95 ? 3.43400 20.29300 -12.08400 1.000 38.56423 93 PHE B O 1
ATOM 2984 N N . ASN B 1 96 ? 2.99800 21.14000 -14.11100 1.000 32.57635 94 ASN B N 1
ATOM 2985 C CA . ASN B 1 96 ? 3.46000 22.49000 -13.75800 1.000 32.35197 94 ASN B CA 1
ATOM 2986 C C . ASN B 1 96 ? 4.99100 22.54100 -13.52700 1.000 41.48485 94 ASN B C 1
ATOM 2987 O O . ASN B 1 96 ? 5.51900 23.47300 -12.91500 1.000 41.37428 94 ASN B O 1
ATOM 2992 N N . VAL B 1 97 ? 5.73800 21.59200 -14.07200 1.000 29.67956 95 VAL B N 1
ATOM 2993 C CA . VAL B 1 97 ? 7.20000 21.65500 -14.13400 1.000 28.41299 95 VAL B CA 1
ATOM 2994 C C . VAL B 1 97 ? 7.60100 21.92900 -15.58100 1.000 27.77948 95 VAL B C 1
ATOM 2995 O O . VAL B 1 97 ? 7.26200 21.13100 -16.46300 1.000 27.67313 95 VAL B O 1
ATOM 2999 N N . PRO B 1 98 ? 8.36500 22.99200 -15.86200 1.000 25.84681 96 PRO B N 1
ATOM 3000 C CA . PRO B 1 98 ? 8.87400 23.20300 -17.22900 1.000 28.30609 96 PRO B CA 1
ATOM 3001 C C . PRO B 1 98 ? 9.84700 22.10800 -17.65200 1.000 25.75724 96 PRO B C 1
ATOM 3002 O O . PRO B 1 98 ? 10.73500 21.72300 -16.89500 1.000 29.11623 96 PRO B O 1
ATOM 3006 N N . VAL B 1 99 ? 9.67400 21.62200 -18.88000 1.000 23.92200 97 VAL B N 1
ATOM 3007 C CA . VAL B 1 99 ? 10.53800 20.60800 -19.48200 1.000 24.64202 97 VAL B CA 1
ATOM 3008 C C . VAL B 1 99 ? 11.01100 21.10000 -20.84800 1.000 29.45181 97 VAL B C 1
ATOM 3009 O O . VAL B 1 99 ? 10.18800 21.46100 -21.69700 1.000 25.94198 97 VAL B O 1
ATOM 3013 N N . GLY B 1 100 ? 12.31700 21.03500 -21.09300 1.000 25.13417 98 GLY B N 1
ATOM 3014 C CA . GLY B 1 100 ? 12.88500 21.51800 -22.34300 1.000 25.17394 98 GLY B CA 1
ATOM 3015 C C . GLY B 1 100 ? 12.56300 20.60700 -23.52400 1.000 27.10234 98 GLY B C 1
ATOM 3016 O O . GLY B 1 100 ? 12.01800 19.50800 -23.39100 1.000 22.25741 98 GLY B O 1
ATOM 3017 N N . ARG B 1 101 ? 12.95400 21.08400 -24.70900 1.000 27.84117 99 ARG B N 1
ATOM 3018 C CA . ARG B 1 101 ? 12.79300 20.33800 -25.95800 1.000 24.51637 99 ARG B CA 1
ATOM 3019 C C . ARG B 1 101 ? 13.63000 19.05600 -25.96300 1.000 20.57005 99 ARG B C 1
ATOM 3020 O O . ARG B 1 101 ? 14.75700 19.01600 -25.44400 1.000 22.91320 99 ARG B O 1
ATOM 3028 N N . GLN B 1 102 ? 13.09400 18.03300 -26.64100 1.000 21.66703 100 GLN B N 1
ATOM 3029 C CA . GLN B 1 102 ? 13.77600 16.75200 -26.86900 1.000 20.35537 100 GLN B CA 1
ATOM 3030 C C . GLN B 1 102 ? 14.29100 16.15100 -25.56700 1.000 23.50103 100 GLN B C 1
ATOM 3031 O O . GLN B 1 102 ? 15.36000 15.52400 -25.50300 1.000 23.57706 100 GLN B O 1
ATOM 3037 N N . THR B 1 103 ? 13.48100 16.26700 -24.52800 1.000 19.46985 101 THR B N 1
ATOM 3038 C CA . THR B 1 103 ? 13.82600 15.74400 -23.21700 1.000 19.19718 101 THR B CA 1
ATOM 3039 C C . THR B 1 103 ? 12.79100 14.70300 -22.82500 1.000 23.36093 101 THR B C 1
ATOM 3040 O O . THR B 1 103 ? 11.57800 14.94700 -22.97300 1.000 21.32007 101 THR B O 1
ATOM 3044 N N . TYR B 1 104 ? 13.25200 13.52500 -22.37200 1.000 17.62862 102 TYR B N 1
ATOM 3045 C CA . TYR B 1 104 ? 12.29700 12.46800 -22.02000 1.000 17.67225 102 TYR B CA 1
ATOM 3046 C C . TYR B 1 104 ? 12.64800 11.82500 -20.68700 1.000 20.10250 102 TYR B C 1
ATOM 3047 O O . TYR B 1 104 ? 13.79400 11.86700 -20.24100 1.000 19.55491 102 TYR B O 1
ATOM 3056 N N . PHE B 1 105 ? 11.63800 11.22900 -20.05400 1.000 20.52176 103 PHE B N 1
ATOM 3057 C CA . PHE B 1 105 ? 11.82200 10.57000 -18.77100 1.000 22.35880 103 PHE B CA 1
ATOM 3058 C C . PHE B 1 105 ? 10.60400 9.68400 -18.53200 1.000 21.25020 103 PHE B C 1
ATOM 3059 O O . PHE B 1 105 ? 9.63000 9.72400 -19.27600 1.000 20.96002 103 PHE B O 1
ATOM 3067 N N . GLY B 1 106 ? 10.70000 8.83400 -17.51900 1.000 24.11174 104 GLY B N 1
ATOM 3068 C CA . GLY B 1 106 ? 9.67900 7.84600 -17.25800 1.000 22.51768 104 GLY B CA 1
ATOM 3069 C C . GLY B 1 106 ? 8.80400 8.19700 -16.06600 1.000 25.57284 104 GLY B C 1
ATOM 3070 O O . GLY B 1 106 ? 8.83500 9.30200 -15.51700 1.000 22.50123 104 GLY B O 1
ATOM 3071 N N . ASP B 1 107 ? 8.01400 7.20100 -15.65000 1.000 23.42002 105 ASP B N 1
ATOM 3072 C CA . ASP B 1 107 ? 6.90900 7.46600 -14.73300 1.000 31.14015 105 ASP B CA 1
ATOM 3073 C C . ASP B 1 107 ? 7.39600 7.85200 -13.34400 1.000 26.26230 105 ASP B C 1
ATOM 3074 O O . ASP B 1 107 ? 6.69900 8.59000 -12.65100 1.000 25.04870 105 ASP B O 1
ATOM 3079 N N . GLY B 1 108 ? 8.56200 7.34400 -12.91600 1.000 28.44187 106 GLY B N 1
ATOM 3080 C CA . GLY B 1 108 ? 9.14300 7.78100 -11.65000 1.000 29.22122 106 GLY B CA 1
ATOM 3081 C C . GLY B 1 108 ? 9.40900 9.28100 -11.60100 1.000 26.83672 106 GLY B C 1
ATOM 3082 O O . GLY B 1 108 ? 9.11900 9.95100 -10.60500 1.000 26.08646 106 GLY B O 1
ATOM 3083 N N . VAL B 1 109 ? 9.91900 9.83300 -12.68600 1.000 21.18589 107 VAL B N 1
ATOM 3084 C CA . VAL B 1 109 ? 10.20200 11.27400 -12.72800 1.000 19.87633 107 VAL B CA 1
ATOM 3085 C C . VAL B 1 109 ? 8.92600 12.11400 -12.92400 1.000 22.45919 107 VAL B C 1
ATOM 3086 O O . VAL B 1 109 ? 8.82900 13.23100 -12.39700 1.000 23.07565 107 VAL B O 1
ATOM 3090 N N . VAL B 1 110 ? 7.94500 11.60800 -13.68000 1.000 21.34225 108 VAL B N 1
ATOM 3091 C CA . VAL B 1 110 ? 6.62700 12.24100 -13.71200 1.000 20.89559 108 VAL B CA 1
ATOM 3092 C C . VAL B 1 110 ? 6.08200 12.34400 -12.29600 1.000 22.34380 108 VAL B C 1
ATOM 3093 O O . VAL B 1 110 ? 5.57100 13.38500 -11.88100 1.000 25.61476 108 VAL B O 1
ATOM 3097 N N . GLY B 1 111 ? 6.15700 11.23900 -11.54900 1.000 23.82628 109 GLY B N 1
ATOM 3098 C CA . GLY B 1 111 ? 5.71500 11.24600 -10.16600 1.000 24.47081 109 GLY B CA 1
ATOM 3099 C C . GLY B 1 111 ? 6.42900 12.28300 -9.32900 1.000 26.34198 109 GLY B C 1
ATOM 3100 O O . GLY B 1 111 ? 5.80700 12.95300 -8.49800 1.000 26.71759 109 GLY B O 1
ATOM 3101 N N . ALA B 1 112 ? 7.74100 12.43100 -9.53100 1.000 21.91315 110 ALA B N 1
ATOM 3102 C CA . ALA B 1 112 ? 8.49600 13.42600 -8.79200 1.000 24.56876 110 ALA B CA 1
ATOM 3103 C C . ALA B 1 112 ? 8.05300 14.83500 -9.17500 1.000 23.85179 110 ALA B C 1
ATOM 3104 O O . ALA B 1 112 ? 8.00700 15.72100 -8.32000 1.000 25.59748 110 ALA B O 1
ATOM 3106 N N . CYS B 1 113 ? 7.68600 15.05300 -10.45100 1.000 21.35998 111 CYS B N 1
ATOM 3107 C CA . CYS B 1 113 ? 7.11900 16.34300 -10.84700 1.000 25.16272 111 CYS B CA 1
ATOM 3108 C C . CYS B 1 113 ? 5.82300 16.61600 -10.09600 1.000 27.43231 111 CYS B C 1
ATOM 3109 O O . CYS B 1 113 ? 5.62800 17.70800 -9.54400 1.000 26.15354 111 CYS B O 1
ATOM 3112 N N . GLU B 1 114 ? 4.90500 15.63000 -10.09700 1.000 23.51228 112 GLU B N 1
ATOM 3113 C CA . GLU B 1 114 ? 3.63000 15.76900 -9.38000 1.000 24.86547 112 GLU B CA 1
ATOM 3114 C C . GLU B 1 114 ? 3.82400 15.98200 -7.88300 1.000 23.94073 112 GLU B C 1
ATOM 3115 O O . GLU B 1 114 ? 3.03800 16.71100 -7.25500 1.000 26.82469 112 GLU B O 1
ATOM 3121 N N . ASN B 1 115 ? 4.85700 15.36900 -7.29100 1.000 26.74349 113 ASN B N 1
ATOM 3122 C CA . ASN B 1 115 ? 5.11700 15.50500 -5.85300 1.000 30.44952 113 ASN B CA 1
ATOM 3123 C C . ASN B 1 115 ? 5.76400 16.83700 -5.47900 1.000 34.24728 113 ASN B C 1
ATOM 3124 O O . ASN B 1 115 ? 5.97500 17.09400 -4.28100 1.000 31.83656 113 ASN B O 1
ATOM 3129 N N . GLY B 1 116 ? 6.15500 17.65000 -6.46200 1.000 28.62740 114 GLY B N 1
ATOM 3130 C CA . GLY B 1 116 ? 6.76900 18.92200 -6.16700 1.000 27.55278 114 GLY B CA 1
ATOM 3131 C C . GLY B 1 116 ? 8.26500 18.85300 -5.96200 1.000 26.92519 114 GLY B C 1
ATOM 3132 O O . GLY B 1 116 ? 8.84300 19.80600 -5.43400 1.000 29.26471 114 GLY B O 1
ATOM 3133 N N . TYR B 1 117 ? 8.91400 17.76400 -6.36200 1.000 26.26511 115 TYR B N 1
ATOM 3134 C CA . TYR B 1 117 ? 10.33700 17.59600 -6.07100 1.000 28.56946 115 TYR B CA 1
ATOM 3135 C C . TYR B 1 117 ? 11.23200 18.24600 -7.10700 1.000 29.28951 115 TYR B C 1
ATOM 3136 O O . TYR B 1 117 ? 12.43700 18.35200 -6.86500 1.000 26.52416 115 TYR B O 1
ATOM 3145 N N . ILE B 1 118 ? 10.68600 18.68100 -8.24000 1.000 29.60343 116 ILE B N 1
ATOM 3146 C CA . ILE B 1 118 ? 11.50100 19.09800 -9.37900 1.000 27.79896 116 ILE B CA 1
ATOM 3147 C C . ILE B 1 118 ? 11.08500 20.50400 -9.79800 1.000 25.47192 116 ILE B C 1
ATOM 3148 O O . ILE B 1 118 ? 9.88700 20.79500 -9.99000 1.000 25.56338 116 ILE B O 1
ATOM 3153 N N . LYS B 1 119 ? 12.08000 21.37200 -9.94200 1.000 25.31272 117 LYS B N 1
ATOM 3154 C CA . LYS B 1 119 ? 11.80800 22.74600 -10.32400 1.000 26.00652 117 LYS B CA 1
ATOM 3155 C C . LYS B 1 119 ? 11.69800 22.90000 -11.83400 1.000 28.13935 117 LYS B C 1
ATOM 3156 O O . LYS B 1 119 ? 10.83200 23.64000 -12.33600 1.000 27.48618 117 LYS B O 1
ATOM 3162 N N . SER B 1 120 ? 12.58700 22.23600 -12.55900 1.000 23.83201 118 SER B N 1
ATOM 3163 C CA . SER B 1 120 ? 12.61600 22.31400 -14.00800 1.000 27.25541 118 SER B CA 1
ATOM 3164 C C . SER B 1 120 ? 13.52300 21.21500 -14.51500 1.000 26.69870 118 SER B C 1
ATOM 3165 O O . SER B 1 120 ? 14.40700 20.72800 -13.79700 1.000 28.56650 118 SER B O 1
ATOM 3168 N N . ILE B 1 121 ? 13.29400 20.82500 -15.75900 1.000 24.05703 119 ILE B N 1
ATOM 3169 C CA . ILE B 1 121 ? 14.16600 19.87800 -16.43900 1.000 21.31502 119 ILE B CA 1
ATOM 3170 C C . ILE B 1 121 ? 14.56700 20.48700 -17.76200 1.000 25.26561 119 ILE B C 1
ATOM 3171 O O . ILE B 1 121 ? 13.70500 20.99600 -18.48500 1.000 24.14636 119 ILE B O 1
ATOM 3176 N N . GLY B 1 122 ? 15.87300 20.46600 -18.05000 1.000 22.49312 120 GLY B N 1
ATOM 3177 C CA . GLY B 1 122 ? 16.41000 21.20000 -19.17600 1.000 25.51463 120 GLY B CA 1
ATOM 3178 C C . GLY B 1 122 ? 16.11300 20.59900 -20.54600 1.000 27.25783 120 GLY B C 1
ATOM 3179 O O . GLY B 1 122 ? 15.23200 19.73700 -20.70500 1.000 24.03523 120 GLY B O 1
ATOM 3180 N N . GLN B 1 123 ? 16.85100 21.08600 -21.54100 1.000 23.22863 121 GLN B N 1
ATOM 3181 C CA . GLN B 1 123 ? 16.72600 20.69100 -22.93500 1.000 22.84083 121 GLN B CA 1
ATOM 3182 C C . GLN B 1 123 ? 17.68800 19.54600 -23.24500 1.000 22.07568 121 GLN B C 1
ATOM 3183 O O . GLN B 1 123 ? 18.79400 19.48100 -22.69600 1.000 23.01925 121 GLN B O 1
ATOM 3189 N N . PHE B 1 124 ? 17.26600 18.67200 -24.16600 1.000 20.92238 122 PHE B N 1
ATOM 3190 C CA . PHE B 1 124 ? 18.10200 17.60600 -24.69900 1.000 19.07522 122 PHE B CA 1
ATOM 3191 C C . PHE B 1 124 ? 18.59100 16.69600 -23.58300 1.000 21.41392 122 PHE B C 1
ATOM 3192 O O . PHE B 1 124 ? 19.75300 16.26000 -23.54900 1.000 20.49137 122 PHE B O 1
ATOM 3200 N N . THR B 1 125 ? 17.70400 16.41700 -22.63900 1.000 21.89288 123 THR B N 1
ATOM 3201 C CA . THR B 1 125 ? 18.06400 15.60500 -21.48600 1.000 18.27979 123 THR B CA 1
ATOM 3202 C C . THR B 1 125 ? 17.38700 14.25200 -21.60100 1.000 19.87682 123 THR B C 1
ATOM 3203 O O . THR B 1 125 ? 16.23000 14.17900 -22.01500 1.000 21.91985 123 THR B O 1
ATOM 3207 N N . SER B 1 126 ? 18.12800 13.19000 -21.24000 1.000 18.16493 124 SER B N 1
ATOM 3208 C CA . SER B 1 126 ? 17.78000 11.80500 -21.53800 1.000 18.95049 124 SER B CA 1
ATOM 3209 C C . SER B 1 126 ? 17.76800 11.03000 -20.23200 1.000 21.97527 124 SER B C 1
ATOM 3210 O O . SER B 1 126 ? 18.81600 10.77500 -19.63800 1.000 22.91125 124 SER B O 1
ATOM 3213 N N . ILE B 1 127 ? 16.58700 10.67500 -19.75500 1.000 20.54281 125 ILE B N 1
ATOM 3214 C CA . ILE B 1 127 ? 16.44900 10.03400 -18.45400 1.000 20.25263 125 ILE B CA 1
ATOM 3215 C C . ILE B 1 127 ? 15.80800 8.65900 -18.66600 1.000 24.61891 125 ILE B C 1
ATOM 3216 O O . ILE B 1 127 ? 14.67000 8.54500 -19.17200 1.000 21.95668 125 ILE B O 1
ATOM 3221 N N . ASN B 1 128 ? 16.53900 7.61600 -18.27800 1.000 19.96181 126 ASN B N 1
ATOM 3222 C CA . ASN B 1 128 ? 16.03600 6.25800 -18.43200 1.000 23.39416 126 ASN B CA 1
ATOM 3223 C C . ASN B 1 128 ? 14.71300 6.05800 -17.68200 1.000 17.51658 126 ASN B C 1
ATOM 3224 O O . ASN B 1 128 ? 14.51600 6.54700 -16.56600 1.000 23.03822 126 ASN B O 1
ATOM 3229 N N . GLY B 1 129 ? 13.83700 5.25300 -18.28600 1.000 22.70368 127 GLY B N 1
ATOM 3230 C CA . GLY B 1 129 ? 12.51100 5.00900 -17.74400 1.000 24.74663 127 GLY B CA 1
ATOM 3231 C C . GLY B 1 129 ? 12.49200 4.49100 -16.32400 1.000 36.25016 127 GLY B C 1
ATOM 3232 O O . GLY B 1 129 ? 11.49600 4.68900 -15.62600 1.000 30.21418 127 GLY B O 1
ATOM 3233 N N . THR B 1 130 ? 13.55400 3.81900 -15.86700 1.000 24.66824 128 THR B N 1
ATOM 3234 C CA . THR B 1 130 ? 13.51300 3.24900 -14.52800 1.000 26.81420 128 THR B CA 1
ATOM 3235 C C . THR B 1 130 ? 14.19800 4.12200 -13.47900 1.000 30.45979 128 THR B C 1
ATOM 3236 O O . THR B 1 130 ? 14.30800 3.69100 -12.31900 1.000 27.82847 128 THR B O 1
ATOM 3240 N N . ALA B 1 131 ? 14.66000 5.32900 -13.84400 1.000 22.48675 129 ALA B N 1
ATOM 3241 C CA . ALA B 1 131 ? 15.21300 6.24000 -12.84200 1.000 25.48235 129 ALA B CA 1
ATOM 3242 C C . ALA B 1 131 ? 14.14000 6.61500 -11.81400 1.000 28.28978 129 ALA B C 1
ATOM 3243 O O . ALA B 1 131 ? 12.94300 6.67000 -12.12000 1.000 27.99198 129 ALA B O 1
ATOM 3245 N N . GLU B 1 132 ? 14.57300 6.84000 -10.57600 1.000 25.59161 130 GLU B N 1
ATOM 3246 C CA . GLU B 1 132 ? 13.65900 7.19800 -9.49000 1.000 31.16758 130 GLU B CA 1
ATOM 3247 C C . GLU B 1 132 ? 14.16500 8.42500 -8.74600 1.000 28.79232 130 GLU B C 1
ATOM 3248 O O . GLU B 1 132 ? 15.36700 8.61200 -8.55400 1.000 27.81724 130 GLU B O 1
ATOM 3254 N N . ILE B 1 133 ? 13.22300 9.23500 -8.28700 1.000 24.02978 131 ILE B N 1
ATOM 3255 C CA . ILE B 1 133 ? 13.52600 10.43300 -7.50900 1.000 26.68914 131 ILE B CA 1
ATOM 3256 C C . ILE B 1 133 ? 12.57700 10.45500 -6.32500 1.000 29.91405 131 ILE B C 1
ATOM 3257 O O . ILE B 1 133 ? 11.35800 10.58200 -6.50900 1.000 31.67174 131 ILE B O 1
ATOM 3262 N N . HIS B 1 134 ? 13.11600 10.28800 -5.11900 1.000 24.51645 132 HIS B N 1
ATOM 3263 C CA A HIS B 1 134 ? 12.32700 10.27200 -3.89200 0.500 31.09365 132 HIS B CA 1
ATOM 3264 C CA B HIS B 1 134 ? 12.28500 10.36600 -3.93000 0.500 31.03678 132 HIS B CA 1
ATOM 3265 C C . HIS B 1 134 ? 13.07900 11.01600 -2.80200 1.000 25.35552 132 HIS B C 1
ATOM 3266 O O . HIS B 1 134 ? 14.30300 11.19500 -2.87800 1.000 25.93148 132 HIS B O 1
ATOM 3279 N N . ALA B 1 135 ? 12.33800 11.41300 -1.77100 1.000 27.15536 133 ALA B N 1
ATOM 3280 C CA . ALA B 1 135 ? 12.85600 12.07500 -0.58200 1.000 26.52202 133 ALA B CA 1
ATOM 3281 C C . ALA B 1 135 ? 13.10400 11.07300 0.54100 1.000 31.14713 133 ALA B C 1
ATOM 3282 O O . ALA B 1 135 ? 12.72700 9.90200 0.46800 1.000 29.62161 133 ALA B O 1
ATOM 3284 N N . ASN B 1 136 ? 13.74500 11.55500 1.59600 1.000 26.03608 134 ASN B N 1
ATOM 3285 C CA . ASN B 1 136 ? 13.95800 10.79400 2.82400 1.000 26.05593 134 ASN B CA 1
ATOM 3286 C C . ASN B 1 136 ? 12.79300 10.99700 3.76800 1.000 31.35773 134 ASN B C 1
ATOM 3287 O O . ASN B 1 136 ? 12.22600 12.07800 3.82700 1.000 25.86971 134 ASN B O 1
ATOM 3292 N N . HIS B 1 137 ? 12.48600 9.97300 4.56100 1.000 25.53064 135 HIS B N 1
ATOM 3293 C CA . HIS B 1 137 ? 11.63400 10.23200 5.71200 1.000 27.92412 135 HIS B CA 1
ATOM 3294 C C . HIS B 1 137 ? 12.46000 10.98700 6.74900 1.000 27.83869 135 HIS B C 1
ATOM 3295 O O . HIS B 1 137 ? 13.67900 11.10700 6.62400 1.000 28.30957 135 HIS B O 1
ATOM 3302 N N . GLN B 1 138 ? 11.78200 11.50100 7.76900 1.000 27.07041 136 GLN B N 1
ATOM 3303 C CA . GLN B 1 138 ? 12.47000 12.07900 8.91100 1.000 26.96383 136 GLN B CA 1
ATOM 3304 C C . GLN B 1 138 ? 13.35700 11.02000 9.56200 1.000 33.89116 136 GLN B C 1
ATOM 3305 O O . GLN B 1 138 ? 12.97100 9.85400 9.71400 1.000 28.34416 136 GLN B O 1
ATOM 3311 N N . LEU B 1 139 ? 14.55800 11.43800 9.94700 1.000 31.07984 137 LEU B N 1
ATOM 3312 C CA . LEU B 1 139 ? 15.55400 10.53900 10.50900 1.000 27.36238 137 LEU B CA 1
ATOM 3313 C C . LEU B 1 139 ? 15.88900 10.87700 11.95800 1.000 33.02557 137 LEU B C 1
ATOM 3314 O O . LEU B 1 139 ? 16.82200 10.28700 12.52100 1.000 43.76850 137 LEU B O 1
ATOM 3319 N N . ASN B 1 140 ? 15.17300 11.82100 12.56500 1.000 36.92823 138 ASN B N 1
ATOM 3320 C CA . ASN B 1 140 ? 15.50200 12.32100 13.89200 1.000 39.45396 138 ASN B CA 1
ATOM 3321 C C . ASN B 1 140 ? 14.38200 12.12400 14.90200 1.000 38.07813 138 ASN B C 1
ATOM 3322 O O . ASN B 1 140 ? 14.42400 12.73100 15.97200 1.000 42.24950 138 ASN B O 1
ATOM 3327 N N . MET B 1 141 ? 13.39500 11.29000 14.61700 1.000 35.54743 139 MET B N 1
ATOM 3328 C CA . MET B 1 141 ? 12.38400 11.02000 15.62200 1.000 38.85442 139 MET B CA 1
ATOM 3329 C C . MET B 1 141 ? 12.45500 9.55000 16.02400 1.000 36.78462 139 MET B C 1
ATOM 3330 O O . MET B 1 141 ? 13.38800 8.82600 15.65500 1.000 35.13029 139 MET B O 1
ATOM 3335 N N . THR B 1 142 ? 11.50900 9.12700 16.86300 1.000 34.18096 140 THR B N 1
ATOM 3336 C CA . THR B 1 142 ? 11.55900 7.74800 17.33400 1.000 35.24284 140 THR B CA 1
ATOM 3337 C C . THR B 1 142 ? 11.13200 6.77800 16.23900 1.000 40.76237 140 THR B C 1
ATOM 3338 O O . THR B 1 142 ? 11.63200 5.64500 16.17600 1.000 34.61243 140 THR B O 1
ATOM 3342 N N . PHE B 1 143 ? 10.27100 7.23000 15.34000 1.000 29.82945 141 PHE B N 1
ATOM 3343 C CA . PHE B 1 143 ? 9.76900 6.44900 14.22200 1.000 26.96665 141 PHE B CA 1
ATOM 3344 C C . PHE B 1 143 ? 10.29000 7.01800 12.91200 1.000 30.23397 141 PHE B C 1
ATOM 3345 O O . PHE B 1 143 ? 10.57000 8.21900 12.79900 1.000 29.88077 141 PHE B O 1
ATOM 3353 N N . VAL B 1 144 ? 10.42000 6.13700 11.91100 1.000 25.65614 142 VAL B N 1
ATOM 3354 C CA . VAL B 1 144 ? 10.72600 6.54400 10.54700 1.000 24.06349 142 VAL B CA 1
ATOM 3355 C C . VAL B 1 144 ? 9.48600 6.49000 9.64100 1.000 22.87469 142 VAL B C 1
ATOM 3356 O O . VAL B 1 144 ? 9.52500 7.00100 8.50700 1.000 24.90092 142 VAL B O 1
ATOM 3360 N N . SER B 1 145 ? 8.39900 5.88700 10.09600 1.000 22.79527 143 SER B N 1
ATOM 3361 C CA . SER B 1 145 ? 7.21600 5.77000 9.24300 1.000 27.51339 143 SER B CA 1
ATOM 3362 C C . SER B 1 145 ? 6.67600 7.15100 8.86000 1.000 27.82395 143 SER B C 1
ATOM 3363 O O . SER B 1 145 ? 6.72900 8.10200 9.65300 1.000 26.36481 143 SER B O 1
ATOM 3366 N N . ASP B 1 146 ? 6.12100 7.25700 7.64500 1.000 21.72712 144 ASP B N 1
ATOM 3367 C CA . ASP B 1 146 ? 5.27600 8.42400 7.35300 1.000 24.63425 144 ASP B CA 1
ATOM 3368 C C . ASP B 1 146 ? 3.79900 8.19500 7.64200 1.000 33.77485 144 ASP B C 1
ATOM 3369 O O . ASP B 1 146 ? 3.14200 9.07000 8.23300 1.000 27.34491 144 ASP B O 1
ATOM 3374 N N . ASP B 1 147 ? 3.25200 7.04900 7.25800 1.000 26.19365 145 ASP B N 1
ATOM 3375 C CA . ASP B 1 147 ? 1.79600 6.87200 7.30900 1.000 29.33309 145 ASP B CA 1
ATOM 3376 C C . ASP B 1 147 ? 1.24700 6.62900 8.71300 1.000 26.06987 145 ASP B C 1
ATOM 3377 O O . ASP B 1 147 ? 0.02000 6.59700 8.88600 1.000 24.73942 145 ASP B O 1
ATOM 3382 N N . ILE B 1 148 ? 2.10500 6.53600 9.73300 1.000 22.59454 146 ILE B N 1
ATOM 3383 C CA . ILE B 1 148 ? 1.64400 6.67400 11.10200 1.000 25.89949 146 ILE B CA 1
ATOM 3384 C C . ILE B 1 148 ? 0.85500 7.97600 11.27100 1.000 24.03609 146 ILE B C 1
ATOM 3385 O O . ILE B 1 148 ? -0.02300 8.07200 12.13100 1.000 25.54660 146 ILE B O 1
ATOM 3390 N N . GLN B 1 149 ? 1.16500 8.99900 10.46100 1.000 27.86287 147 GLN B N 1
ATOM 3391 C CA . GLN B 1 149 ? 0.47600 10.28600 10.59100 1.000 26.26155 147 GLN B CA 1
ATOM 3392 C C . GLN B 1 149 ? -1.01400 10.18200 10.25800 1.000 33.77299 147 GLN B C 1
ATOM 3393 O O . GLN B 1 149 ? -1.79000 11.05100 10.67300 1.000 29.63977 147 GLN B O 1
ATOM 3399 N N . ASN B 1 150 ? -1.43500 9.13100 9.53800 1.000 28.10405 148 ASN B N 1
ATOM 3400 C CA . ASN B 1 150 ? -2.86100 8.89500 9.31200 1.000 30.26746 148 ASN B CA 1
ATOM 3401 C C . ASN B 1 150 ? -3.61400 8.61800 10.60500 1.000 32.49736 148 ASN B C 1
ATOM 3402 O O . ASN B 1 150 ? -4.84700 8.75400 10.64600 1.000 27.01017 148 ASN B O 1
ATOM 3407 N N . PHE B 1 151 ? -2.90800 8.24700 11.67100 1.000 26.26033 149 PHE B N 1
ATOM 3408 C CA . PHE B 1 151 ? -3.53200 8.11100 12.98100 1.000 26.98327 149 PHE B CA 1
ATOM 3409 C C . PHE B 1 151 ? -3.39200 9.36300 13.84900 1.000 30.55126 149 PHE B C 1
ATOM 3410 O O . PHE B 1 151 ? -3.89000 9.37200 14.97400 1.000 32.97111 149 PHE B O 1
ATOM 3418 N N . PHE B 1 152 ? -2.70100 10.39000 13.38600 1.000 26.74186 150 PHE B N 1
ATOM 3419 C CA . PHE B 1 152 ? -2.52100 11.59800 14.19600 1.000 26.66897 150 PHE B CA 1
ATOM 3420 C C . PHE B 1 152 ? -3.80300 12.43000 14.19900 1.000 29.03600 150 PHE B C 1
ATOM 3421 O O . PHE B 1 152 ? -4.36900 12.68900 13.13900 1.000 34.04739 150 PHE B O 1
ATOM 3429 N N . ASN B 1 153 ? -4.25100 12.85400 15.38300 1.000 26.95956 151 ASN B N 1
ATOM 3430 C CA . ASN B 1 153 ? -5.32400 13.85700 15.43100 1.000 32.29182 151 ASN B CA 1
ATOM 3431 C C . ASN B 1 153 ? -4.76500 15.23400 15.04200 1.000 35.53218 151 ASN B C 1
ATOM 3432 O O . ASN B 1 153 ? -3.57700 15.39000 14.74600 1.000 30.31831 151 ASN B O 1
ATOM 3437 N N . GLU B 1 154 ? -5.61700 16.27300 15.08600 1.000 36.19181 152 GLU B N 1
ATOM 3438 C CA . GLU B 1 154 ? -5.17000 17.59300 14.65100 1.000 34.61009 152 GLU B CA 1
ATOM 3439 C C . GLU B 1 154 ? -3.97400 18.08500 15.47100 1.000 32.80098 152 GLU B C 1
ATOM 3440 O O . GLU B 1 154 ? -3.03100 18.66500 14.92400 1.000 33.62474 152 GLU B O 1
ATOM 3446 N N . GLU B 1 155 ? -4.00400 17.88400 16.78500 1.000 33.71310 153 GLU B N 1
ATOM 3447 C CA . GLU B 1 155 ? -2.90400 18.35200 17.60900 1.000 32.08775 153 GLU B CA 1
ATOM 3448 C C . GLU B 1 155 ? -1.61700 17.59200 17.27500 1.000 33.11947 153 GLU B C 1
ATOM 3449 O O . GLU B 1 155 ? -0.56100 18.19500 17.06200 1.000 32.43058 153 GLU B O 1
ATOM 3455 N N . SER B 1 156 ? -1.69900 16.26200 17.21200 1.000 31.87901 154 SER B N 1
ATOM 3456 C CA . SER B 1 156 ? -0.51300 15.45500 16.92800 1.000 29.57846 154 SER B CA 1
ATOM 3457 C C . SER B 1 156 ? 0.05500 15.77800 15.56000 1.000 32.89561 154 SER B C 1
ATOM 3458 O O . SER B 1 156 ? 1.28300 15.86300 15.38200 1.000 32.92891 154 SER B O 1
ATOM 3461 N N . MET B 1 157 ? -0.81800 15.94300 14.56600 1.000 29.05454 155 MET B N 1
ATOM 3462 C CA . MET B 1 157 ? -0.32000 16.24400 13.23400 1.000 27.32423 155 MET B CA 1
ATOM 3463 C C . MET B 1 157 ? 0.43000 17.57900 13.22800 1.000 29.30444 155 MET B C 1
ATOM 3464 O O . MET B 1 157 ? 1.45100 17.72200 12.54800 1.000 34.40126 155 MET B O 1
ATOM 3469 N N . ALA B 1 158 ? -0.06800 18.56900 13.97500 1.000 33.09004 156 ALA B N 1
ATOM 3470 C CA . ALA B 1 158 ? 0.59300 19.87600 13.99900 1.000 32.98618 156 ALA B CA 1
ATOM 3471 C C . ALA B 1 158 ? 1.97800 19.78500 14.62900 1.000 34.55671 156 ALA B C 1
ATOM 3472 O O . ALA B 1 158 ? 2.92700 20.44300 14.18200 1.000 37.76107 156 ALA B O 1
ATOM 3474 N N . VAL B 1 159 ? 2.11800 18.96800 15.66800 1.000 32.55140 157 VAL B N 1
ATOM 3475 C CA . VAL B 1 159 ? 3.41200 18.85000 16.32200 1.000 37.96260 157 VAL B CA 1
ATOM 3476 C C . VAL B 1 159 ? 4.40200 18.16200 15.39100 1.000 40.13754 157 VAL B C 1
ATOM 3477 O O . VAL B 1 159 ? 5.57100 18.55800 15.29700 1.000 38.08788 157 VAL B O 1
ATOM 3481 N N . PHE B 1 160 ? 3.93100 17.13100 14.68200 1.000 33.36235 158 PHE B N 1
ATOM 3482 C CA . PHE B 1 160 ? 4.73400 16.42000 13.69900 1.000 33.83471 158 PHE B CA 1
ATOM 3483 C C . PHE B 1 160 ? 5.16700 17.34700 12.57000 1.000 35.21940 158 PHE B C 1
ATOM 3484 O O . PHE B 1 160 ? 6.35400 17.40300 12.22200 1.000 30.10019 158 PHE B O 1
ATOM 3492 N N . GLN B 1 161 ? 4.21800 18.08500 11.97900 1.000 29.87617 159 GLN B N 1
ATOM 3493 C CA . GLN B 1 161 ? 4.56300 18.92900 10.83500 1.000 33.84159 159 GLN B CA 1
ATOM 3494 C C . GLN B 1 161 ? 5.51300 20.04000 11.24700 1.000 39.60016 159 GLN B C 1
ATOM 3495 O O . GLN B 1 161 ? 6.40700 20.41300 10.47100 1.000 34.88431 159 GLN B O 1
ATOM 3501 N N . GLU B 1 162 ? 5.35100 20.56100 12.46300 1.000 35.58395 160 GLU B N 1
ATOM 3502 C CA . GLU B 1 162 ? 6.22800 21.63200 12.90100 1.000 35.84691 160 GLU B CA 1
ATOM 3503 C C . GLU B 1 162 ? 7.67900 21.15600 12.95800 1.000 40.91989 160 GLU B C 1
ATOM 3504 O O . GLU B 1 162 ? 8.58500 21.86200 12.50000 1.000 37.11830 160 GLU B O 1
ATOM 3510 N N . LYS B 1 163 ? 7.91600 19.96100 13.50200 1.000 33.69426 161 LYS B N 1
ATOM 3511 C CA . LYS B 1 163 ? 9.28200 19.44900 13.55800 1.000 41.04914 161 LYS B CA 1
ATOM 3512 C C . LYS B 1 163 ? 9.84000 19.18400 12.16800 1.000 38.21034 161 LYS B C 1
ATOM 3513 O O . LYS B 1 163 ? 11.00200 19.49900 11.89900 1.000 34.92340 161 LYS B O 1
ATOM 3519 N N . LEU B 1 164 ? 9.03300 18.61200 11.27400 1.000 38.28457 162 LEU B N 1
ATOM 3520 C CA . LEU B 1 164 ? 9.46900 18.39700 9.89800 1.000 35.77751 162 LEU B CA 1
ATOM 3521 C C . LEU B 1 164 ? 9.91900 19.69700 9.25100 1.000 34.42098 162 LEU B C 1
ATOM 3522 O O . LEU B 1 164 ? 10.93500 19.73600 8.55100 1.000 33.73458 162 LEU B O 1
ATOM 3527 N N . ARG B 1 165 ? 9.15300 20.76800 9.45100 1.000 32.04325 163 ARG B N 1
ATOM 3528 C CA . ARG B 1 165 ? 9.48300 22.05000 8.84100 1.000 33.70166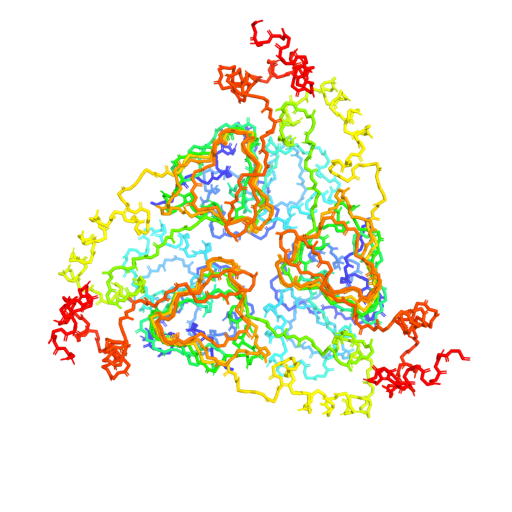 163 ARG B CA 1
ATOM 3529 C C . ARG B 1 165 ? 10.82700 22.57900 9.31700 1.000 38.53750 163 ARG B C 1
ATOM 3530 O O . ARG B 1 165 ? 11.52000 23.24200 8.54900 1.000 41.24080 163 ARG B O 1
ATOM 3538 N N . LYS B 1 166 ? 11.21400 22.29500 10.56200 1.000 32.82319 164 LYS B N 1
ATOM 3539 C CA . LYS B 1 166 ? 12.46000 22.80500 11.11900 1.000 37.39498 164 LYS B CA 1
ATOM 3540 C C . LYS B 1 166 ? 13.66300 21.89800 10.89900 1.000 46.38993 164 LYS B C 1
ATOM 3541 O O . LYS B 1 166 ? 14.77900 22.27500 11.28900 1.000 40.34339 164 LYS B O 1
ATOM 3547 N N . ASP B 1 167 ? 13.47100 20.73200 10.32100 1.000 38.56806 165 ASP B N 1
ATOM 3548 C CA . ASP B 1 167 ? 14.55800 19.76000 10.17100 1.000 38.10899 165 ASP B CA 1
ATOM 3549 C C . ASP B 1 167 ? 15.52800 20.19200 9.08800 1.000 36.85904 165 ASP B C 1
ATOM 3550 O O . ASP B 1 167 ? 15.12100 20.29200 7.92400 1.000 36.43781 165 ASP B O 1
ATOM 3555 N N . PRO B 1 168 ? 16.81400 20.42400 9.40400 1.000 38.66641 166 PRO B N 1
ATOM 3556 C CA . PRO B 1 168 ? 17.76100 20.87400 8.37400 1.000 36.21061 166 PRO B CA 1
ATOM 3557 C C . PRO B 1 168 ? 18.07200 19.81600 7.33700 1.000 43.16024 166 PRO B C 1
ATOM 3558 O O . PRO B 1 168 ? 18.67300 20.14800 6.30900 1.000 38.18951 166 PRO B O 1
ATOM 3562 N N . LYS B 1 169 ? 17.67500 18.56000 7.55200 1.000 31.98893 167 LYS B N 1
ATOM 3563 C CA . LYS B 1 169 ? 17.93800 17.53500 6.54700 1.000 37.75967 167 LYS B CA 1
ATOM 3564 C C . LYS B 1 169 ? 16.79500 17.40700 5.53700 1.000 37.47149 167 LYS B C 1
ATOM 3565 O O . LYS B 1 169 ? 16.85000 16.53500 4.66500 1.000 33.55468 167 LYS B O 1
ATOM 3571 N N . HIS B 1 170 ? 15.75100 18.24800 5.64600 1.000 33.16038 168 HIS B N 1
ATOM 3572 C CA . HIS B 1 170 ? 14.69600 18.35900 4.63400 1.000 26.83847 168 HIS B CA 1
ATOM 3573 C C . HIS B 1 170 ? 13.93500 17.05000 4.37500 1.000 29.08592 168 HIS B C 1
ATOM 3574 O O . HIS B 1 170 ? 13.77300 16.63600 3.21500 1.000 27.35075 168 HIS B O 1
ATOM 3581 N N . PRO B 1 171 ? 13.39100 16.40300 5.40300 1.000 32.08781 169 PRO B N 1
ATOM 3582 C CA . PRO B 1 171 ? 12.57300 15.21700 5.14900 1.000 31.04907 169 PRO B CA 1
ATOM 3583 C C . PRO B 1 171 ? 11.40700 15.57600 4.24300 1.000 29.20352 169 PRO B C 1
ATOM 3584 O O . PRO B 1 171 ? 10.87500 16.68700 4.30100 1.000 25.51156 169 PRO B O 1
ATOM 3588 N N . TYR B 1 172 ? 11.06000 14.65400 3.35000 1.000 26.76798 170 TYR B N 1
ATOM 3589 C CA . TYR B 1 172 ? 9.95600 14.88000 2.41600 1.000 25.73077 170 TYR B CA 1
ATOM 3590 C C . TYR B 1 172 ? 10.16300 16.12800 1.55900 1.000 29.61266 170 TYR B C 1
ATOM 3591 O O . TYR B 1 172 ? 9.20100 16.66700 1.01200 1.000 26.68153 170 TYR B O 1
ATOM 3600 N N . ALA B 1 173 ? 11.40500 16.61300 1.48300 1.000 30.71108 171 ALA B N 1
ATOM 3601 C CA . ALA B 1 173 ? 11.78500 17.77900 0.68700 1.000 29.07441 171 ALA B CA 1
ATOM 3602 C C . ALA B 1 173 ? 11.21400 19.05500 1.28400 1.000 32.45431 171 ALA B C 1
ATOM 3603 O O . ALA B 1 173 ? 11.04800 20.06900 0.59100 1.000 34.16657 171 ALA B O 1
ATOM 3605 N N . TYR B 1 174 ? 10.93000 19.02100 2.58400 1.000 29.68358 172 TYR B N 1
ATOM 3606 C CA . TYR B 1 174 ? 10.49300 20.22700 3.27300 1.000 34.55601 172 TYR B CA 1
ATOM 3607 C C . TYR B 1 174 ? 11.62300 21.25900 3.32100 1.000 38.98551 172 TYR B C 1
ATOM 3608 O O . TYR B 1 174 ? 12.80200 20.90500 3.39300 1.000 32.65719 172 TYR B O 1
ATOM 3617 N N . SER B 1 175 ? 11.24700 22.54200 3.25300 1.000 30.60019 173 SER B N 1
ATOM 3618 C CA . SER B 1 175 ? 12.14500 23.67200 3.53600 1.000 36.31641 173 SER B CA 1
ATOM 3619 C C . SER B 1 175 ? 13.40600 23.67200 2.66100 1.000 38.93177 173 SER B C 1
ATOM 3620 O O . SER B 1 175 ? 14.47700 24.11900 3.08000 1.000 41.27964 173 SER B O 1
ATOM 3623 N N . LYS B 1 176 ? 13.28000 23.20700 1.41900 1.000 33.01819 174 LYS B N 1
ATOM 3624 C CA . LYS B 1 176 ? 14.36800 23.29600 0.45700 1.000 38.15433 174 LYS B CA 1
ATOM 3625 C C . LYS B 1 176 ? 13.79300 23.61500 -0.92000 1.000 42.92230 174 LYS B C 1
ATOM 3626 O O . LYS B 1 176 ? 12.59600 23.45500 -1.16900 1.000 37.34907 174 LYS B O 1
ATOM 3632 N N . GLU B 1 177 ? 14.66400 24.06500 -1.81600 1.000 33.92374 175 GLU B N 1
ATOM 3633 C CA . GLU B 1 177 ? 14.24400 24.33800 -3.17900 1.000 31.67469 175 GLU B CA 1
ATOM 3634 C C . GLU B 1 177 ? 14.01700 23.01600 -3.90500 1.000 36.40083 175 GLU B C 1
ATOM 3635 O O . GLU B 1 177 ? 14.79100 22.06900 -3.71300 1.000 33.08421 175 GLU B O 1
ATOM 3641 N N . PRO B 1 178 ? 12.98400 22.91800 -4.73900 1.000 32.45329 176 PRO B N 1
ATOM 3642 C CA . PRO B 1 178 ? 12.90300 21.77800 -5.66200 1.000 30.14752 176 PRO B CA 1
ATOM 3643 C C . PRO B 1 178 ? 14.14500 21.77400 -6.54600 1.000 27.71486 176 PRO B C 1
ATOM 3644 O O . PRO B 1 178 ? 14.72800 22.81900 -6.82000 1.000 31.47525 176 PRO B O 1
ATOM 3648 N N . MET B 1 179 ? 14.54300 20.58200 -6.98400 1.000 30.01038 177 MET B N 1
ATOM 3649 C CA . MET B 1 179 ? 15.78700 20.39300 -7.71900 1.000 22.79847 177 MET B CA 1
ATOM 3650 C C . MET B 1 179 ? 15.65100 20.77400 -9.18600 1.000 24.82061 177 MET B C 1
ATOM 3651 O O . MET B 1 179 ? 14.61800 20.56600 -9.81900 1.000 26.09179 177 MET B O 1
ATOM 3656 N N . THR B 1 180 ? 16.69700 21.40900 -9.70400 1.000 28.63263 178 THR B N 1
ATOM 3657 C CA . THR B 1 180 ? 16.81000 21.70800 -11.12200 1.000 32.06906 178 THR B CA 1
ATOM 3658 C C . THR B 1 180 ? 17.62600 20.59300 -11.77600 1.000 29.63997 178 THR B C 1
ATOM 3659 O O . THR B 1 180 ? 18.69800 20.22800 -11.27100 1.000 30.62081 178 THR B O 1
ATOM 3663 N N . ILE B 1 181 ? 17.12000 20.04200 -12.88300 1.000 25.82128 179 ILE B N 1
ATOM 3664 C CA . ILE B 1 181 ? 17.86500 19.06900 -13.67700 1.000 25.15408 179 ILE B CA 1
ATOM 3665 C C . ILE B 1 181 ? 18.26000 19.76200 -14.97300 1.000 29.98577 179 ILE B C 1
ATOM 3666 O O . ILE B 1 181 ? 17.39500 20.25300 -15.70400 1.000 24.49975 179 ILE B O 1
ATOM 3671 N N . GLY B 1 182 ? 19.56300 19.82100 -15.24700 1.000 27.07159 180 GLY B N 1
ATOM 3672 C CA . GLY B 1 182 ? 20.07900 20.64500 -16.32000 1.000 28.88887 180 GLY B CA 1
ATOM 3673 C C . GLY B 1 182 ? 19.77500 20.12000 -17.72700 1.000 25.42994 180 GLY B C 1
ATOM 3674 O O . GLY B 1 182 ? 18.98000 19.19900 -17.94700 1.000 24.35874 180 GLY B O 1
ATOM 3675 N N . SER B 1 183 ? 20.42400 20.76200 -18.70200 1.000 23.06913 181 SER B N 1
ATOM 3676 C CA . SER B 1 183 ? 20.31700 20.39100 -20.10600 1.000 20.23751 181 SER B CA 1
ATOM 3677 C C . SER B 1 183 ? 21.45300 19.43300 -20.47000 1.000 19.50941 181 SER B C 1
ATOM 3678 O O . SER B 1 183 ? 22.49700 19.39100 -19.81300 1.000 22.77893 181 SER B O 1
ATOM 3681 N N . ASP B 1 184 ? 21.22900 18.66100 -21.55000 1.000 20.36930 182 ASP B N 1
ATOM 3682 C CA . ASP B 1 184 ? 22.18200 17.67800 -22.09500 1.000 20.36826 182 ASP B CA 1
ATOM 3683 C C . ASP B 1 184 ? 22.64500 16.73400 -20.96900 1.000 22.99485 182 ASP B C 1
ATOM 3684 O O . ASP B 1 184 ? 23.82300 16.36000 -20.85600 1.000 21.49605 182 ASP B O 1
ATOM 3689 N N . VAL B 1 185 ? 21.69800 16.34600 -20.11100 1.000 21.83240 183 VAL B N 1
ATOM 3690 C CA . VAL B 1 185 ? 21.95300 15.45000 -18.98200 1.000 24.17915 183 VAL B CA 1
ATOM 3691 C C . VAL B 1 185 ? 21.59100 14.02800 -19.40100 1.000 25.29945 183 VAL B C 1
ATOM 3692 O O . VAL B 1 185 ? 20.66900 13.81300 -20.20400 1.000 20.83477 183 VAL B O 1
ATOM 3696 N N . TYR B 1 186 ? 22.33900 13.04400 -18.89300 1.000 21.11297 184 TYR B N 1
ATOM 3697 C CA . TYR B 1 186 ? 21.97300 11.64000 -19.06300 1.000 21.11591 184 TYR B CA 1
ATOM 3698 C C . TYR B 1 186 ? 21.79000 10.99800 -17.69900 1.000 26.21279 184 TYR B C 1
ATOM 3699 O O . TYR B 1 186 ? 22.65400 11.15400 -16.82600 1.000 28.93507 184 TYR B O 1
ATOM 3708 N N . ILE B 1 187 ? 20.70300 10.23800 -17.52000 1.000 22.89702 185 ILE B N 1
ATOM 3709 C CA . ILE B 1 187 ? 20.46600 9.52000 -16.26200 1.000 27.15030 185 ILE B CA 1
ATOM 3710 C C . ILE B 1 187 ? 20.11700 8.08500 -16.60900 1.000 29.32627 185 ILE B C 1
ATOM 3711 O O . ILE B 1 187 ? 19.17900 7.85000 -17.37400 1.000 27.03025 185 ILE B O 1
ATOM 3716 N N . GLY B 1 188 ? 20.87200 7.12700 -16.05800 1.000 23.31869 186 GLY B N 1
ATOM 3717 C CA . GLY B 1 188 ? 20.81900 5.74700 -16.51000 1.000 25.73135 186 GLY B CA 1
ATOM 3718 C C . GLY B 1 188 ? 19.78300 4.91000 -15.77400 1.000 23.89878 186 GLY B C 1
ATOM 3719 O O . GLY B 1 188 ? 19.02900 5.39700 -14.92900 1.000 27.11992 186 GLY B O 1
ATOM 3720 N N . ALA B 1 189 ? 19.73700 3.63200 -16.13900 1.000 25.69116 187 ALA B N 1
ATOM 3721 C CA . ALA B 1 189 ? 18.74300 2.71600 -15.57800 1.000 28.65583 187 ALA B CA 1
ATOM 3722 C C . ALA B 1 189 ? 18.90600 2.56300 -14.06900 1.000 30.77002 187 ALA B C 1
ATOM 3723 O O . ALA B 1 189 ? 20.02400 2.47700 -13.56400 1.000 29.91586 187 ALA B O 1
ATOM 3725 N N . HIS B 1 190 ? 17.78000 2.48200 -13.36000 1.000 31.34671 188 HIS B N 1
ATOM 3726 C CA . HIS B 1 190 ? 17.73800 2.26400 -11.91200 1.000 35.50537 188 HIS B CA 1
ATOM 3727 C C . HIS B 1 190 ? 18.54100 3.30100 -11.14000 1.000 33.28534 188 HIS B C 1
ATOM 3728 O O . HIS B 1 190 ? 18.96900 3.03200 -10.00900 1.000 35.44853 188 HIS B O 1
ATOM 3735 N N . ALA B 1 191 ? 18.80700 4.45700 -11.74300 1.000 25.76229 189 ALA B N 1
ATOM 3736 C CA . ALA B 1 191 ? 19.43300 5.54900 -11.01100 1.000 33.22922 189 ALA B CA 1
ATOM 3737 C C . ALA B 1 191 ? 18.44600 6.09500 -9.99200 1.000 35.99786 189 ALA B C 1
ATOM 3738 O O . ALA B 1 191 ? 17.23000 5.98700 -10.15900 1.000 32.54282 189 ALA B O 1
ATOM 3740 N N . PHE B 1 192 ? 18.97800 6.61500 -8.89500 1.000 23.96658 190 PHE B N 1
ATOM 3741 C CA . PHE B 1 192 ? 18.16300 7.17400 -7.83200 1.000 30.39098 190 PHE B CA 1
ATOM 3742 C C . PHE B 1 192 ? 18.73900 8.52200 -7.46000 1.000 28.25318 190 PHE B C 1
ATOM 3743 O O . PHE B 1 192 ? 19.95300 8.63200 -7.24200 1.000 30.05324 190 PHE B O 1
ATOM 3751 N N . ILE B 1 193 ? 17.88700 9.54100 -7.38500 1.000 26.44551 191 ILE B N 1
ATOM 3752 C CA . ILE B 1 193 ? 18.30100 10.86400 -6.94200 1.000 25.00916 191 ILE B CA 1
ATOM 3753 C C . ILE B 1 193 ? 17.49600 11.24400 -5.71000 1.000 30.43650 191 ILE B C 1
ATOM 3754 O O . ILE B 1 193 ? 16.25400 11.19700 -5.71700 1.000 27.82696 191 ILE B O 1
ATOM 3759 N N . ASN B 1 194 ? 18.20000 11.63400 -4.66400 1.000 25.46816 192 ASN B N 1
ATOM 3760 C CA . ASN B 1 194 ? 17.56500 11.89500 -3.38900 1.000 27.20832 192 ASN B CA 1
ATOM 3761 C C . ASN B 1 194 ? 17.06600 13.34400 -3.32500 1.000 24.05494 192 ASN B C 1
ATOM 3762 O O . ASN B 1 194 ? 17.86700 14.28600 -3.31400 1.000 28.02843 192 ASN B O 1
ATOM 3767 N N . ALA B 1 195 ? 15.74400 13.51500 -3.22700 1.000 27.54365 193 ALA B N 1
ATOM 3768 C CA . ALA B 1 195 ? 15.12500 14.83700 -3.23500 1.000 29.18851 193 ALA B CA 1
ATOM 3769 C C . ALA B 1 195 ? 15.26300 15.59000 -1.91500 1.000 33.86507 193 ALA B C 1
ATOM 3770 O O . ALA B 1 195 ? 15.11500 16.82800 -1.91000 1.000 34.55153 193 ALA B O 1
ATOM 3772 N N . SER B 1 196 ? 15.61500 14.91700 -0.81700 1.000 26.93100 194 SER B N 1
ATOM 3773 C CA . SER B 1 196 ? 15.89000 15.65000 0.41300 1.000 26.73427 194 SER B CA 1
ATOM 3774 C C . SER B 1 196 ? 17.21100 16.41700 0.34400 1.000 32.32346 194 SER B C 1
ATOM 3775 O O . SER B 1 196 ? 17.35700 17.46800 0.97000 1.000 30.92144 194 SER B O 1
ATOM 3778 N N . THR B 1 197 ? 18.18600 15.91600 -0.38200 1.000 27.80839 195 THR B N 1
ATOM 3779 C CA . THR B 1 197 ? 19.52800 16.45600 -0.24100 1.000 34.98481 195 THR B CA 1
ATOM 3780 C C . THR B 1 197 ? 20.14400 16.90900 -1.55700 1.000 32.57552 195 THR B C 1
ATOM 3781 O O . THR B 1 197 ? 21.31500 17.29600 -1.56500 1.000 33.05036 195 THR B O 1
ATOM 3785 N N . VAL B 1 198 ? 19.39100 16.89700 -2.65200 1.000 29.22597 196 VAL B N 1
ATOM 3786 C CA . VAL B 1 198 ? 19.87200 17.31200 -3.96700 1.000 29.08450 196 VAL B CA 1
ATOM 3787 C C . VAL B 1 198 ? 19.02400 18.47400 -4.46300 1.000 30.09185 196 VAL B C 1
ATOM 3788 O O . VAL B 1 198 ? 17.79400 18.34800 -4.56900 1.000 27.53977 196 VAL B O 1
ATOM 3792 N N . THR B 1 199 ? 19.67600 19.58800 -4.81000 1.000 32.21252 197 THR B N 1
ATOM 3793 C CA . THR B 1 199 ? 18.96700 20.68000 -5.44700 1.000 27.40621 197 THR B CA 1
ATOM 3794 C C . THR B 1 199 ? 19.37700 20.93100 -6.88900 1.000 31.39165 197 THR B C 1
ATOM 3795 O O . THR B 1 199 ? 18.69000 21.69000 -7.57200 1.000 29.24902 197 THR B O 1
ATOM 3799 N N . SER B 1 200 ? 20.46300 20.32300 -7.37000 1.000 26.75690 198 SER B N 1
ATOM 3800 C CA . SER B 1 200 ? 20.94500 20.59300 -8.72200 1.000 26.26133 198 SER B CA 1
ATOM 3801 C C . SER B 1 200 ? 21.59800 19.35800 -9.30400 1.000 28.96041 198 SER B C 1
ATOM 3802 O O . SER B 1 200 ? 22.51800 18.79500 -8.69400 1.000 29.24070 198 SER B O 1
ATOM 3805 N N . ILE B 1 201 ? 21.12500 18.95400 -10.48300 1.000 28.18438 199 ILE B N 1
ATOM 3806 C CA . ILE B 1 201 ? 21.87200 18.10000 -11.40200 1.000 25.84633 199 ILE B CA 1
ATOM 3807 C C . ILE B 1 201 ? 22.37000 19.03100 -12.50400 1.000 28.73048 199 ILE B C 1
ATOM 3808 O O . ILE B 1 201 ? 21.57800 19.46400 -13.35100 1.000 26.09634 199 ILE B O 1
ATOM 3813 N N . GLY B 1 202 ? 23.68100 19.31300 -12.50700 1.000 24.97120 200 GLY B N 1
ATOM 3814 C CA . GLY B 1 202 ? 24.23400 20.34100 -13.37700 1.000 29.50015 200 GLY B CA 1
ATOM 3815 C C . GLY B 1 202 ? 24.07600 20.01100 -14.84600 1.000 25.19895 200 GLY B C 1
ATOM 3816 O O . GLY B 1 202 ? 23.85600 18.85400 -15.23400 1.000 24.12099 200 GLY B O 1
ATOM 3817 N N . ASP B 1 203 ? 24.13600 21.06500 -15.67800 1.000 24.35394 201 ASP B N 1
ATOM 3818 C CA . ASP B 1 203 ? 24.11000 20.85700 -17.12800 1.000 22.79482 201 ASP B CA 1
ATOM 3819 C C . ASP B 1 203 ? 25.19200 19.85300 -17.51500 1.000 22.54815 201 ASP B C 1
ATOM 3820 O O . ASP B 1 203 ? 26.31100 19.89600 -17.00900 1.000 26.54403 201 ASP B O 1
ATOM 3825 N N . GLY B 1 204 ? 24.87100 18.96500 -18.42600 1.000 22.16003 202 GLY B N 1
ATOM 3826 C CA . GLY B 1 204 ? 25.89200 18.04100 -18.90000 1.000 22.65807 202 GLY B CA 1
ATOM 3827 C C . GLY B 1 204 ? 26.16700 16.84400 -18.00900 1.000 25.15796 202 GLY B C 1
ATOM 3828 O O . GLY B 1 204 ? 26.94600 15.96400 -18.40400 1.000 23.56186 202 GLY B O 1
ATOM 3829 N N . ALA B 1 205 ? 25.56900 16.76600 -16.82900 1.000 24.42904 203 ALA B N 1
ATOM 3830 C CA . ALA B 1 205 ? 25.92400 15.67500 -15.92700 1.000 24.65992 203 ALA B CA 1
ATOM 3831 C C . ALA B 1 205 ? 25.47400 14.32500 -16.49100 1.000 26.10801 203 ALA B C 1
ATOM 3832 O O . ALA B 1 205 ? 24.45900 14.22000 -17.19200 1.000 24.32977 203 ALA B O 1
ATOM 3834 N N . ILE B 1 206 ? 26.22600 13.28400 -16.14700 1.000 23.84050 204 ILE B N 1
ATOM 3835 C CA . ILE B 1 206 ? 25.93200 11.90300 -16.52200 1.000 25.46593 204 ILE B CA 1
ATOM 3836 C C . ILE B 1 206 ? 25.83400 11.09100 -15.24200 1.000 24.75916 204 ILE B C 1
ATOM 3837 O O . ILE B 1 206 ? 26.82600 10.95200 -14.50400 1.000 27.66159 204 ILE B O 1
ATOM 3842 N N . ILE B 1 207 ? 24.65000 10.53700 -14.98800 1.000 24.07680 205 ILE B N 1
ATOM 3843 C CA . ILE B 1 207 ? 24.42500 9.68200 -13.82900 1.000 24.57415 205 ILE B CA 1
ATOM 3844 C C . ILE B 1 207 ? 24.36100 8.24100 -14.33500 1.000 29.93640 205 ILE B C 1
ATOM 3845 O O . ILE B 1 207 ? 23.46000 7.88500 -15.09900 1.000 29.93605 205 ILE B O 1
ATOM 3850 N N . GLY B 1 208 ? 25.32100 7.41300 -13.93000 1.000 27.21134 206 GLY B N 1
ATOM 3851 C CA . GLY B 1 208 ? 25.38000 6.05400 -14.43000 1.000 35.96121 206 GLY B CA 1
ATOM 3852 C C . GLY B 1 208 ? 24.24300 5.18300 -13.91200 1.000 24.19756 206 GLY B C 1
ATOM 3853 O O . GLY B 1 208 ? 23.56800 5.50400 -12.93800 1.000 30.88866 206 GLY B O 1
ATOM 3854 N N . SER B 1 209 ? 24.00400 4.09600 -14.63500 1.000 30.29948 207 SER B N 1
ATOM 3855 C CA . SER B 1 209 ? 22.97500 3.14200 -14.23100 1.000 31.39900 207 SER B CA 1
ATOM 3856 C C . SER B 1 209 ? 23.26900 2.61700 -12.83600 1.000 37.25928 207 SER B C 1
ATOM 3857 O O . SER B 1 209 ? 24.42100 2.35900 -12.48600 1.000 34.18978 207 SER B O 1
ATOM 3860 N N . GLY B 1 210 ? 22.21700 2.50500 -12.02200 1.000 36.99041 208 GLY B N 1
ATOM 3861 C CA . GLY B 1 210 ? 22.34500 2.05500 -10.65400 1.000 37.82847 208 GLY B CA 1
ATOM 3862 C C . GLY B 1 210 ? 22.88400 3.06600 -9.66000 1.000 32.46045 208 GLY B C 1
ATOM 3863 O O . GLY B 1 210 ? 22.99900 2.73400 -8.47800 1.000 35.12826 208 GLY B O 1
ATOM 3864 N N . ALA B 1 211 ? 23.22800 4.28300 -10.08900 1.000 29.63802 209 ALA B N 1
ATOM 3865 C CA . ALA B 1 211 ? 23.84800 5.24700 -9.18200 1.000 30.53944 209 ALA B CA 1
ATOM 3866 C C . ALA B 1 211 ? 22.85100 5.75700 -8.15200 1.000 36.24293 209 ALA B C 1
ATOM 3867 O O . ALA B 1 211 ? 21.70500 6.07400 -8.47800 1.000 32.44420 209 ALA B O 1
ATOM 3869 N N . VAL B 1 212 ? 23.30300 5.89200 -6.91200 1.000 35.09198 210 VAL B N 1
ATOM 3870 C CA . VAL B 1 212 ? 22.47100 6.43800 -5.84300 1.000 37.94691 210 VAL B CA 1
ATOM 3871 C C . VAL B 1 212 ? 23.04200 7.81100 -5.49400 1.000 30.30070 210 VAL B C 1
ATOM 3872 O O . VAL B 1 212 ? 24.04600 7.91400 -4.78300 1.000 37.34648 210 VAL B O 1
ATOM 3876 N N . VAL B 1 213 ? 22.39600 8.86000 -6.00600 1.000 27.54286 211 VAL B N 1
ATOM 3877 C CA . VAL B 1 213 ? 22.87700 10.24300 -5.97700 1.000 28.90022 211 VAL B CA 1
ATOM 3878 C C . VAL B 1 213 ? 22.35600 10.94800 -4.72600 1.000 32.45874 211 VAL B C 1
ATOM 3879 O O . VAL B 1 213 ? 21.17200 11.30700 -4.63700 1.000 32.77107 211 VAL B O 1
ATOM 3883 N N . LEU B 1 214 ? 23.25600 11.20000 -3.77700 1.000 29.45465 212 LEU B N 1
ATOM 3884 C CA . LEU B 1 214 ? 22.90200 11.81400 -2.51300 1.000 33.99260 212 LEU B CA 1
ATOM 3885 C C . LEU B 1 214 ? 23.27800 13.28800 -2.40200 1.000 33.56007 212 LEU B C 1
ATOM 3886 O O . LEU B 1 214 ? 22.87600 13.93200 -1.42600 1.000 38.92876 212 LEU B O 1
ATOM 3891 N N . GLU B 1 215 ? 24.03900 13.84900 -3.34300 1.000 33.15975 213 GLU B N 1
ATOM 3892 C CA . GLU B 1 215 ? 24.35000 15.27300 -3.28400 1.000 30.30803 213 GLU B CA 1
ATOM 3893 C C . GLU B 1 215 ? 24.41000 15.84000 -4.69500 1.000 31.72562 213 GLU B C 1
ATOM 3894 O O . GLU B 1 215 ? 24.39600 15.10400 -5.67700 1.000 29.02426 213 GLU B O 1
ATOM 3900 N N . ASN B 1 216 ? 24.47000 17.17100 -4.78300 1.000 29.53185 214 ASN B N 1
ATOM 3901 C CA . ASN B 1 216 ? 24.45800 17.82800 -6.08400 1.000 32.47464 214 ASN B CA 1
ATOM 3902 C C . ASN B 1 216 ? 25.53600 17.26400 -6.99100 1.000 32.21539 214 ASN B C 1
ATOM 3903 O O . ASN B 1 216 ? 26.63600 16.89900 -6.54200 1.000 28.35030 214 ASN B O 1
ATOM 3908 N N . VAL B 1 217 ? 25.19800 17.16400 -8.26900 1.000 31.78360 215 VAL B N 1
ATOM 3909 C CA . VAL B 1 217 ? 26.13000 16.71700 -9.30100 1.000 31.50099 215 VAL B CA 1
ATOM 3910 C C . VAL B 1 217 ? 26.60100 17.94800 -10.06100 1.000 33.91425 215 VAL B C 1
ATOM 3911 O O . VAL B 1 217 ? 25.76800 18.62700 -10.68300 1.000 30.91601 215 VAL B O 1
ATOM 3915 N N . PRO B 1 218 ? 27.89100 18.26400 -10.04300 1.000 29.21409 216 PRO B N 1
ATOM 3916 C CA . PRO B 1 218 ? 28.39100 19.44900 -10.76300 1.000 30.29966 216 PRO B CA 1
ATOM 3917 C C . PRO B 1 218 ? 28.20800 19.31500 -12.26700 1.000 31.08679 216 PRO B C 1
ATOM 3918 O O . PRO B 1 218 ? 28.09600 18.20100 -12.81100 1.000 28.69123 216 PRO B O 1
ATOM 3922 N N . PRO B 1 219 ? 28.16700 20.43800 -12.97900 1.000 28.81415 217 PRO B N 1
ATOM 3923 C CA . PRO B 1 219 ? 28.07400 20.39100 -14.44800 1.000 30.97992 217 PRO B CA 1
ATOM 3924 C C . PRO B 1 219 ? 29.15900 19.52200 -15.07800 1.000 25.17640 217 PRO B C 1
ATOM 3925 O O . PRO B 1 219 ? 30.34900 19.64500 -14.76000 1.000 27.66995 217 PRO B O 1
ATOM 3929 N N . PHE B 1 220 ? 28.72600 18.66500 -16.00400 1.000 25.41828 218 PHE B N 1
ATOM 3930 C CA . PHE B 1 220 ? 29.57500 17.80500 -16.82300 1.000 28.65455 218 PHE B CA 1
ATOM 3931 C C . PHE B 1 220 ? 30.33900 16.76500 -16.00800 1.000 26.73814 218 PHE B C 1
ATOM 3932 O O . PHE B 1 220 ? 31.23500 16.12100 -16.52500 1.000 29.00371 218 PHE B O 1
ATOM 3940 N N . ALA B 1 221 ? 29.93500 16.53100 -14.76000 1.000 24.11264 219 ALA B N 1
ATOM 3941 C CA . ALA B 1 221 ? 30.47900 15.43800 -13.97000 1.000 26.99263 219 ALA B CA 1
ATOM 3942 C C . ALA B 1 221 ? 29.74900 14.13700 -14.31700 1.000 28.05425 219 ALA B C 1
ATOM 3943 O O . ALA B 1 221 ? 28.53700 14.13300 -14.59100 1.000 28.81888 219 ALA B O 1
ATOM 3945 N N . VAL B 1 222 ? 30.50600 13.04700 -14.30100 1.000 28.83409 220 VAL B N 1
ATOM 3946 C CA . VAL B 1 222 ? 30.01300 11.68700 -14.49400 1.000 30.21702 220 VAL B CA 1
ATOM 3947 C C . VAL B 1 222 ? 30.07200 10.98500 -13.14300 1.000 36.19912 220 VAL B C 1
ATOM 3948 O O . VAL B 1 222 ? 31.16500 10.84300 -12.56300 1.000 31.76503 220 VAL B O 1
ATOM 3952 N N . VAL B 1 223 ? 28.91000 10.54000 -12.63100 1.000 29.18041 221 VAL B N 1
ATOM 3953 C CA . VAL B 1 223 ? 28.84900 9.92000 -11.30900 1.000 35.68418 221 VAL B CA 1
ATOM 3954 C C . VAL B 1 223 ? 28.30900 8.49600 -11.40800 1.000 33.23178 221 VAL B C 1
ATOM 3955 O O . VAL B 1 223 ? 27.45100 8.19900 -12.24500 1.000 30.98741 221 VAL B O 1
ATOM 3959 N N . VAL B 1 224 ? 28.82100 7.60900 -10.54400 1.000 31.37172 222 VAL B N 1
ATOM 3960 C CA . VAL B 1 224 ? 28.49300 6.18500 -10.54600 1.000 33.67304 222 VAL B CA 1
ATOM 3961 C C . VAL B 1 224 ? 28.51400 5.69100 -9.10600 1.000 40.08560 222 VAL B C 1
ATOM 3962 O O . VAL B 1 224 ? 29.06500 6.33800 -8.21900 1.000 40.32709 222 VAL B O 1
ATOM 3966 N N . GLY B 1 225 ? 27.89800 4.52600 -8.88100 1.000 38.12664 223 GLY B N 1
ATOM 3967 C CA . GLY B 1 225 ? 28.10400 3.75800 -7.66100 1.000 39.71116 223 GLY B CA 1
ATOM 3968 C C . GLY B 1 225 ? 27.02000 3.95700 -6.61400 1.000 40.31032 223 GLY B C 1
ATOM 3969 O O . GLY B 1 225 ? 26.08400 4.75700 -6.75200 1.000 37.51433 223 GLY B O 1
ATOM 3970 N N . VAL B 1 226 ? 27.16300 3.19300 -5.53200 1.000 38.77241 224 VAL B N 1
ATOM 3971 C CA . VAL B 1 226 ? 26.26900 3.31800 -4.37800 1.000 49.82463 224 VAL B CA 1
ATOM 3972 C C . VAL B 1 226 ? 27.10300 3.57500 -3.13100 1.000 48.59710 224 VAL B C 1
ATOM 3973 O O . VAL B 1 226 ? 27.68000 2.62400 -2.59300 1.000 49.77869 224 VAL B O 1
ATOM 3977 N N . PRO B 1 227 ? 27.18000 4.81000 -2.61000 1.000 47.05285 225 PRO B N 1
ATOM 3978 C CA . PRO B 1 227 ? 26.53400 6.04400 -3.06900 1.000 41.09180 225 PRO B CA 1
ATOM 3979 C C . PRO B 1 227 ? 27.24300 6.55600 -4.30200 1.000 51.06215 225 PRO B C 1
ATOM 3980 O O . PRO B 1 227 ? 28.25100 5.96600 -4.70500 1.000 44.13661 225 PRO B O 1
ATOM 3984 N N . ALA B 1 228 ? 26.75700 7.63100 -4.91100 1.000 41.50809 226 ALA B N 1
ATOM 3985 C CA . ALA B 1 228 ? 27.35400 8.11500 -6.14700 1.000 46.84346 226 ALA B CA 1
ATOM 3986 C C . ALA B 1 228 ? 28.54600 9.01400 -5.84400 1.000 39.21048 226 ALA B C 1
ATOM 3987 O O . ALA B 1 228 ? 28.50000 9.84300 -4.92300 1.000 39.66615 226 ALA B O 1
ATOM 3989 N N . ARG B 1 229 ? 29.62800 8.82600 -6.60600 1.000 38.49573 227 ARG B N 1
ATOM 3990 C CA . ARG B 1 229 ? 30.79900 9.67500 -6.51500 1.000 35.59320 227 ARG B CA 1
ATOM 3991 C C . ARG B 1 229 ? 31.24900 10.02000 -7.92600 1.000 38.54518 227 ARG B C 1
ATOM 3992 O O . ARG B 1 229 ? 30.97800 9.29000 -8.88700 1.000 36.31704 227 ARG B O 1
ATOM 4000 N N . ILE B 1 230 ? 31.95300 11.14400 -8.02800 1.000 35.10094 228 ILE B N 1
ATOM 4001 C CA . ILE B 1 230 ? 32.43300 11.63700 -9.31500 1.000 38.65061 228 ILE B CA 1
ATOM 4002 C C . ILE B 1 230 ? 33.50600 10.69900 -9.85000 1.000 33.02910 228 ILE B C 1
ATOM 4003 O O . ILE B 1 230 ? 34.52400 10.44900 -9.19700 1.000 34.85561 228 ILE B O 1
ATOM 4008 N N . LYS B 1 231 ? 33.26000 10.15600 -11.03600 1.000 36.63790 229 LYS B N 1
ATOM 4009 C CA . LYS B 1 231 ? 34.21800 9.31200 -11.73500 1.000 40.68477 229 LYS B CA 1
ATOM 4010 C C . LYS B 1 231 ? 35.16900 10.14800 -12.58100 1.000 39.10923 229 LYS B C 1
ATOM 4011 O O . LYS B 1 231 ? 36.38800 9.93500 -12.57100 1.000 38.06440 229 LYS B O 1
ATOM 4017 N N . ARG B 1 232 ? 34.62100 11.08200 -13.34500 1.000 35.06381 230 ARG B N 1
ATOM 4018 C CA . ARG B 1 232 ? 35.40500 11.92400 -14.23500 1.000 34.50052 230 ARG B CA 1
ATOM 4019 C C . ARG B 1 232 ? 34.52900 13.10400 -14.65300 1.000 32.51138 230 ARG B C 1
ATOM 4020 O O . ARG B 1 232 ? 33.32300 13.12700 -14.40700 1.000 30.78967 230 ARG B O 1
ATOM 4028 N N . TYR B 1 233 ? 35.15300 14.07700 -15.30200 1.000 29.48969 231 TYR B N 1
ATOM 4029 C CA . TYR B 1 233 ? 34.42200 15.12900 -15.98400 1.000 29.56451 231 TYR B CA 1
ATOM 4030 C C . TYR B 1 233 ? 34.49600 14.88000 -17.48200 1.000 31.32510 231 TYR B C 1
ATOM 4031 O O . TYR B 1 233 ? 35.50000 14.35000 -17.97900 1.000 29.46102 231 TYR B O 1
ATOM 4040 N N . ARG B 1 234 ? 33.42400 15.27400 -18.19400 1.000 26.98617 232 ARG B N 1
ATOM 4041 C CA . ARG B 1 234 ? 33.35200 15.04500 -19.62900 1.000 25.44767 232 ARG B CA 1
ATOM 4042 C C . ARG B 1 234 ? 34.37600 15.86100 -20.39600 1.000 29.75429 232 ARG B C 1
ATOM 4043 O O . ARG B 1 234 ? 34.85200 15.42200 -21.45800 1.000 25.98331 232 ARG B O 1
ATOM 4051 N N . PHE B 1 235 ? 34.68000 17.06900 -19.92200 1.000 28.07577 233 PHE B N 1
ATOM 4052 C CA . PHE B 1 235 ? 35.56300 17.99000 -20.63800 1.000 29.17041 233 PHE B CA 1
ATOM 4053 C C . PHE B 1 235 ? 36.46500 18.70100 -19.64600 1.000 31.13855 233 PHE B C 1
ATOM 4054 O O . PHE B 1 235 ? 36.24400 18.64600 -18.43100 1.000 30.36212 233 PHE B O 1
ATOM 4062 N N . SER B 1 236 ? 37.46300 19.40700 -20.18500 1.000 30.19905 234 SER B N 1
ATOM 4063 C CA . SER B 1 236 ? 38.35400 20.22900 -19.36600 1.000 34.68723 234 SER B CA 1
ATOM 4064 C C . SER B 1 236 ? 37.57300 21.32800 -18.64600 1.000 33.47749 234 SER B C 1
ATOM 4065 O O . SER B 1 236 ? 36.46100 21.68600 -19.02400 1.000 33.47031 234 SER B O 1
ATOM 4068 N N . LYS B 1 237 ? 38.19000 21.88100 -17.59400 1.000 35.05441 235 LYS B N 1
ATOM 4069 C CA . LYS B 1 237 ? 37.58500 23.01800 -16.89500 1.000 41.71391 235 LYS B CA 1
ATOM 4070 C C . LYS B 1 237 ? 37.29700 24.17000 -17.85300 1.000 32.11619 235 LYS B C 1
ATOM 4071 O O . LYS B 1 237 ? 36.22600 24.79100 -17.78800 1.000 36.94448 235 LYS B O 1
ATOM 4077 N N . GLU B 1 238 ? 38.23600 24.45700 -18.76000 1.000 31.95730 236 GLU B N 1
ATOM 4078 C CA . GLU B 1 238 ? 38.04600 25.56200 -19.68700 1.000 33.25866 236 GLU B CA 1
ATOM 4079 C C . GLU B 1 238 ? 36.87600 25.30200 -20.63100 1.000 31.47624 236 GLU B C 1
ATOM 4080 O O . GLU B 1 238 ? 36.09800 26.21700 -20.92200 1.000 33.00919 236 GLU B O 1
ATOM 4086 N N . MET B 1 239 ? 36.71800 24.06800 -21.12200 1.000 27.80733 237 MET B N 1
ATOM 4087 C CA . MET B 1 239 ? 35.57800 23.81900 -22.00400 1.000 27.65774 237 MET B CA 1
ATOM 4088 C C . MET B 1 239 ? 34.24600 23.82400 -21.25400 1.000 27.58669 237 MET B C 1
ATOM 4089 O O . MET B 1 239 ? 33.22500 24.29300 -21.78400 1.000 25.99585 237 MET B O 1
ATOM 4094 N N . ILE B 1 240 ? 34.21600 23.26500 -20.04600 1.000 28.00294 238 ILE B N 1
ATOM 4095 C CA . ILE B 1 240 ? 33.02600 23.37000 -19.21600 1.000 28.30588 238 ILE B CA 1
ATOM 4096 C C . ILE B 1 240 ? 32.61500 24.82700 -19.05800 1.000 28.41481 238 ILE B C 1
ATOM 4097 O O . ILE B 1 240 ? 31.43800 25.18200 -19.23200 1.000 28.67211 238 ILE B O 1
ATOM 4102 N N . GLU B 1 241 ? 33.57600 25.69700 -18.72200 1.000 30.73813 239 GLU B N 1
ATOM 4103 C CA . GLU B 1 241 ? 33.24200 27.10500 -18.58100 1.000 33.71994 239 GLU B CA 1
ATOM 4104 C C . GLU B 1 241 ? 32.70900 27.66600 -19.89700 1.000 38.26569 239 GLU B C 1
ATOM 4105 O O . GLU B 1 241 ? 31.73100 28.41900 -19.90500 1.000 36.29687 239 GLU B O 1
ATOM 4111 N N . THR B 1 242 ? 33.30000 27.26500 -21.02500 1.000 31.59604 240 THR B N 1
ATOM 4112 C CA . THR B 1 242 ? 32.79500 27.75100 -22.30900 1.000 31.83000 240 THR B CA 1
ATOM 4113 C C . THR B 1 242 ? 31.37700 27.24700 -22.57900 1.000 29.59843 240 THR B C 1
ATOM 4114 O O . THR B 1 242 ? 30.52300 28.02300 -23.02100 1.000 30.12138 240 THR B O 1
ATOM 4118 N N . LEU B 1 243 ? 31.09900 25.96400 -22.28300 1.000 27.58517 241 LEU B N 1
ATOM 4119 C CA . LEU B 1 243 ? 29.76900 25.39800 -22.51200 1.000 26.37399 241 LEU B CA 1
ATOM 4120 C C . LEU B 1 243 ? 28.70900 26.11600 -21.68500 1.000 27.36723 241 LEU B C 1
ATOM 4121 O O . LEU B 1 243 ? 27.61700 26.40600 -22.18500 1.000 25.22086 241 LEU B O 1
ATOM 4126 N N . LEU B 1 244 ? 29.01800 26.42800 -20.42000 1.000 28.72201 242 LEU B N 1
ATOM 4127 C CA . LEU B 1 244 ? 28.06200 27.12300 -19.57400 1.000 33.44587 242 LEU B CA 1
ATOM 4128 C C . LEU B 1 244 ? 27.79200 28.55000 -20.05100 1.000 28.51503 242 LEU B C 1
ATOM 4129 O O . LEU B 1 244 ? 26.70300 29.07900 -19.79300 1.000 32.81949 242 LEU B O 1
ATOM 4134 N N . ARG B 1 245 ? 28.72700 29.14600 -20.79000 1.000 29.43053 243 ARG B N 1
ATOM 4135 C CA . ARG B 1 245 ? 28.52600 30.45700 -21.40300 1.000 37.45300 243 ARG B CA 1
ATOM 4136 C C . ARG B 1 245 ? 27.70800 30.34400 -22.69000 1.000 27.75942 243 ARG B C 1
ATOM 4137 O O . ARG B 1 245 ? 26.77900 31.12100 -22.92700 1.000 32.68451 243 ARG B O 1
ATOM 4145 N N . VAL B 1 246 ? 28.06600 29.39700 -23.54700 1.000 28.69309 244 VAL B N 1
ATOM 4146 C CA . VAL B 1 246 ? 27.47900 29.32300 -24.88300 1.000 28.00575 244 VAL B CA 1
ATOM 4147 C C . VAL B 1 246 ? 26.02000 28.87300 -24.82700 1.000 30.05263 244 VAL B C 1
ATOM 4148 O O . VAL B 1 246 ? 25.17000 29.38800 -25.57900 1.000 24.97036 244 VAL B O 1
ATOM 4152 N N . LYS B 1 247 ? 25.71500 27.92100 -23.94900 1.000 23.95247 245 LYS B N 1
ATOM 4153 C CA . LYS B 1 247 ? 24.38800 27.30200 -23.82500 1.000 22.04979 245 LYS B CA 1
ATOM 4154 C C . LYS B 1 247 ? 23.82700 26.90400 -25.19100 1.000 24.51569 245 LYS B C 1
ATOM 4155 O O . LYS B 1 247 ? 22.79200 27.40300 -25.63900 1.000 24.00017 245 LYS B O 1
ATOM 4161 N N . TRP B 1 248 ? 24.52100 25.97300 -25.85800 1.000 21.51576 246 TRP B N 1
ATOM 4162 C CA . TRP B 1 248 ? 24.01700 25.51800 -27.15300 1.000 24.37961 246 TRP B CA 1
ATOM 4163 C C . TRP B 1 248 ? 22.63200 24.88400 -27.04700 1.000 23.26557 246 TRP B C 1
ATOM 4164 O O . TRP B 1 248 ? 21.90300 24.86200 -28.04300 1.000 22.97233 246 TRP B O 1
ATOM 4175 N N . TRP B 1 249 ? 22.26600 24.35900 -25.87600 1.000 23.40695 247 TRP B N 1
ATOM 4176 C CA . TRP B 1 249 ? 20.95900 23.73100 -25.68700 1.000 26.48986 247 TRP B CA 1
ATOM 4177 C C . TRP B 1 249 ? 19.80800 24.73300 -25.80300 1.000 26.04168 247 TRP B C 1
ATOM 4178 O O . TRP B 1 249 ? 18.63900 24.32900 -25.84700 1.000 24.95762 247 TRP B O 1
ATOM 4189 N N . ASP B 1 250 ? 20.10700 26.03200 -25.87000 1.000 21.95562 248 ASP B N 1
ATOM 4190 C CA . ASP B 1 250 ? 19.09400 27.04600 -26.09600 1.000 26.66283 248 ASP B CA 1
ATOM 4191 C C . ASP B 1 250 ? 19.05900 27.52200 -27.53900 1.000 22.74382 248 ASP B C 1
ATOM 4192 O O . ASP B 1 250 ? 18.26300 28.42100 -27.85900 1.000 25.39281 248 ASP B O 1
ATOM 4197 N N . TRP B 1 251 ? 19.92100 26.98100 -28.39700 1.000 21.80988 249 TRP B N 1
ATOM 4198 C CA . TRP B 1 251 ? 20.01500 27.39300 -29.78100 1.000 22.33217 249 TRP B CA 1
ATOM 4199 C C . TRP B 1 251 ? 18.74600 27.03500 -30.54500 1.000 24.93273 249 TRP B C 1
ATOM 4200 O O . TRP B 1 251 ? 18.02500 26.09700 -30.19600 1.000 28.01243 249 TRP B O 1
ATOM 4211 N N . SER B 1 252 ? 18.50300 27.78300 -31.61200 1.000 26.03936 250 SER B N 1
ATOM 4212 C CA . SER B 1 252 ? 17.44500 27.44600 -32.55300 1.000 28.30668 250 SER B CA 1
ATOM 4213 C C . SER B 1 252 ? 17.82200 26.17400 -33.33500 1.000 28.79159 250 SER B C 1
ATOM 4214 O O . SER B 1 252 ? 18.99700 25.76100 -33.39800 1.000 23.82516 250 SER B O 1
ATOM 4217 N N . ILE B 1 253 ? 16.82100 25.59000 -33.99900 1.000 25.11618 251 ILE B N 1
ATOM 4218 C CA . ILE B 1 253 ? 17.08500 24.45700 -34.88000 1.000 26.20033 251 ILE B CA 1
ATOM 4219 C C . ILE B 1 253 ? 18.04700 24.85800 -35.98800 1.000 27.48619 251 ILE B C 1
ATOM 4220 O O . ILE B 1 253 ? 18.93500 24.09300 -36.36800 1.000 25.62165 251 ILE B O 1
ATOM 4225 N N . GLU B 1 254 ? 17.91300 26.08100 -36.48600 1.000 24.66918 252 GLU B N 1
ATOM 4226 C CA . GLU B 1 254 ? 18.83300 26.58700 -37.49500 1.000 27.04345 252 GLU B CA 1
ATOM 4227 C C . GLU B 1 254 ? 20.26500 26.66200 -36.95800 1.000 24.81018 252 GLU B C 1
ATOM 4228 O O . GLU B 1 254 ? 21.21700 26.25900 -37.64700 1.000 23.93337 252 GLU B O 1
ATOM 4234 N N . GLU B 1 255 ? 20.43800 27.17100 -35.73800 1.000 23.47526 253 GLU B N 1
ATOM 4235 C CA . GLU B 1 255 ? 21.78900 27.26500 -35.17100 1.000 23.87276 253 GLU B CA 1
ATOM 4236 C C . GLU B 1 255 ? 22.38600 25.88600 -34.92400 1.000 25.31079 253 GLU B C 1
ATOM 4237 O O . GLU B 1 255 ? 23.59100 25.68500 -35.11200 1.000 21.63033 253 GLU B O 1
ATOM 4243 N N . ILE B 1 256 ? 21.56600 24.93500 -34.47900 1.000 21.02207 254 ILE B N 1
ATOM 4244 C CA . ILE B 1 256 ? 22.06100 23.58000 -34.24000 1.000 20.21942 254 ILE B CA 1
ATOM 4245 C C . ILE B 1 256 ? 22.63600 22.99100 -35.51900 1.000 26.36684 254 ILE B C 1
ATOM 4246 O O . ILE B 1 256 ? 23.74700 22.43300 -35.52400 1.000 27.49430 254 ILE B O 1
ATOM 4251 N N . ASN B 1 257 ? 21.91400 23.15500 -36.63600 1.000 20.66199 255 ASN B N 1
ATOM 4252 C CA . ASN B 1 257 ? 22.37000 22.59000 -37.90200 1.000 24.69047 255 ASN B CA 1
ATOM 4253 C C . ASN B 1 257 ? 23.54500 23.36400 -38.46800 1.000 31.52947 255 ASN B C 1
ATOM 4254 O O . ASN B 1 257 ? 24.46400 22.76700 -39.03500 1.000 27.23096 255 ASN B O 1
ATOM 4259 N N . GLU B 1 258 ? 23.54500 24.69500 -38.34000 1.000 24.55240 256 GLU B N 1
ATOM 4260 C CA . GLU B 1 258 ? 24.69600 25.44100 -38.82800 1.000 22.02842 256 GLU B CA 1
ATOM 4261 C C . GLU B 1 258 ? 25.97300 25.06700 -38.07500 1.000 24.79997 256 GLU B C 1
ATOM 4262 O O . GLU B 1 258 ? 27.07600 25.16500 -38.63100 1.000 26.12811 256 GLU B O 1
ATOM 4268 N N . ASN B 1 259 ? 25.85100 24.64900 -36.82900 1.000 23.62807 257 ASN B N 1
ATOM 4269 C CA . ASN B 1 259 ? 27.01400 24.34900 -35.99800 1.000 27.52773 257 ASN B CA 1
ATOM 4270 C C . ASN B 1 259 ? 27.13300 22.88500 -35.63100 1.000 28.19245 257 ASN B C 1
ATOM 4271 O O . ASN B 1 259 ? 27.72900 22.55100 -34.59700 1.000 25.02244 257 ASN B O 1
ATOM 4276 N N . VAL B 1 260 ? 26.61100 21.99700 -36.48100 1.000 21.87542 258 VAL B N 1
ATOM 4277 C CA . VAL B 1 260 ? 26.65500 20.59200 -36.14500 1.000 20.28044 258 VAL B CA 1
ATOM 4278 C C . VAL B 1 260 ? 28.09300 20.11700 -36.06800 1.000 21.92470 258 VAL B C 1
ATOM 4279 O O . VAL B 1 260 ? 28.39300 19.21600 -35.28000 1.000 23.60289 258 VAL B O 1
ATOM 4283 N N . ASP B 1 261 ? 29.02200 20.77300 -36.79500 1.000 24.63132 259 ASP B N 1
ATOM 4284 C CA . ASP B 1 261 ? 30.41600 20.32400 -36.71000 1.000 26.20034 259 ASP B CA 1
ATOM 4285 C C . ASP B 1 261 ? 30.97900 20.54000 -35.30400 1.000 24.49486 259 ASP B C 1
ATOM 4286 O O . ASP B 1 261 ? 31.66300 19.66000 -34.76600 1.000 24.01662 259 ASP B O 1
ATOM 4291 N N . ALA B 1 262 ? 30.65300 21.67700 -34.67500 1.000 22.93976 260 ALA B N 1
ATOM 4292 C CA . ALA B 1 262 ? 31.09700 21.93600 -33.30200 1.000 23.46073 260 ALA B CA 1
ATOM 4293 C C . ALA B 1 262 ? 30.34100 21.08700 -32.27600 1.000 25.51782 260 ALA B C 1
ATOM 4294 O O . ALA B 1 262 ? 30.87800 20.77500 -31.19900 1.000 23.40629 260 ALA B O 1
ATOM 4296 N N . LEU B 1 263 ? 29.09800 20.71300 -32.56700 1.000 23.16309 261 LEU B N 1
ATOM 4297 C CA . LEU B 1 263 ? 28.39900 19.81500 -31.65300 1.000 20.56658 261 LEU B CA 1
ATOM 4298 C C . LEU B 1 263 ? 28.97700 18.40400 -31.71100 1.000 19.93732 261 LEU B C 1
ATOM 4299 O O . LEU B 1 263 ? 29.04800 17.70500 -30.69100 1.000 22.79187 261 LEU B O 1
ATOM 4304 N N . ILE B 1 264 ? 29.39400 17.96300 -32.89200 1.000 21.02085 262 ILE B N 1
ATOM 4305 C CA . ILE B 1 264 ? 29.97300 16.62500 -33.00800 1.000 23.08853 262 ILE B CA 1
ATOM 4306 C C . ILE B 1 264 ? 31.39900 16.58700 -32.44900 1.000 21.59598 262 ILE B C 1
ATOM 4307 O O . ILE B 1 264 ? 31.80400 15.58500 -31.83500 1.000 24.37706 262 ILE B O 1
ATOM 4312 N N . SER B 1 265 ? 32.17200 17.66500 -32.62000 1.000 19.76487 263 SER B N 1
ATOM 4313 C CA . SER B 1 265 ? 33.60500 17.66800 -32.25700 1.000 22.40080 263 SER B CA 1
ATOM 4314 C C . SER B 1 265 ? 33.88300 18.69300 -31.16600 1.000 23.05160 263 SER B C 1
ATOM 4315 O O . SER B 1 265 ? 33.82900 19.90500 -31.42600 1.000 23.22542 263 SER B O 1
ATOM 4318 N N . PRO B 1 266 ? 34.15900 18.26100 -29.93700 1.000 24.84056 264 PRO B N 1
ATOM 4319 C CA . PRO B 1 266 ? 34.54700 19.21400 -28.88000 1.000 23.05571 264 PRO B CA 1
ATOM 4320 C C . PRO B 1 266 ? 35.72300 20.08200 -29.24500 1.000 25.51378 264 PRO B C 1
ATOM 4321 O O . PRO B 1 266 ? 35.75000 21.26400 -28.86200 1.000 26.11196 264 PRO B O 1
ATOM 4325 N N . GLU B 1 267 ? 36.70200 19.54700 -29.97900 1.000 23.48577 265 GLU B N 1
ATOM 4326 C CA . GLU B 1 267 ? 37.82800 20.38300 -30.39000 1.000 27.28180 265 GLU B CA 1
ATOM 4327 C C . GLU B 1 267 ? 37.34600 21.57900 -31.20500 1.000 27.74666 265 GLU B C 1
ATOM 4328 O O . GLU B 1 267 ? 37.81200 22.71100 -31.00500 1.000 29.56109 265 GLU B O 1
ATOM 4334 N N . LEU B 1 268 ? 36.39500 21.34800 -32.10900 1.000 24.61050 266 LEU B N 1
ATOM 4335 C CA . LEU B 1 268 ? 35.85500 22.41100 -32.94600 1.000 24.58808 266 LEU B CA 1
ATOM 4336 C C . LEU B 1 268 ? 34.97400 23.34800 -32.15600 1.000 28.78719 266 LEU B C 1
ATOM 4337 O O . LEU B 1 268 ? 34.97800 24.55300 -32.40900 1.000 27.44848 266 LEU B O 1
ATOM 4342 N N . PHE B 1 269 ? 34.23400 22.82400 -31.19400 1.000 25.84436 267 PHE B N 1
ATOM 4343 C CA . PHE B 1 269 ? 33.48800 23.68900 -30.28700 1.000 24.46254 267 PHE B CA 1
ATOM 4344 C C . PHE B 1 269 ? 34.42800 24.67000 -29.60400 1.000 26.75653 267 PHE B C 1
ATOM 4345 O O . PHE B 1 269 ? 34.18700 25.88100 -29.60400 1.000 27.89125 267 PHE B O 1
ATOM 4353 N N . MET B 1 270 ? 35.55600 24.17400 -29.08000 1.000 25.68834 268 MET B N 1
ATOM 4354 C CA . MET B 1 270 ? 36.48000 25.08000 -28.38900 1.000 29.33151 268 MET B CA 1
ATOM 4355 C C . MET B 1 270 ? 37.14700 26.05400 -29.34900 1.000 28.15817 268 MET B C 1
ATOM 4356 O O . MET B 1 270 ? 37.40900 27.20900 -28.97900 1.000 32.40700 268 MET B O 1
ATOM 4361 N N . LYS B 1 271 ? 37.42700 25.61800 -30.57900 1.000 26.50946 269 LYS B N 1
ATOM 4362 C CA . LYS B 1 271 ? 38.03300 26.51000 -31.55600 1.000 34.40650 269 LYS B CA 1
ATOM 4363 C C . LYS B 1 271 ? 37.11400 27.68900 -31.88900 1.000 32.18490 269 LYS B C 1
ATOM 4364 O O . LYS B 1 271 ? 37.58400 28.83100 -32.01600 1.000 30.15345 269 LYS B O 1
ATOM 4370 N N . LYS B 1 272 ? 35.81400 27.43800 -32.03400 1.000 33.57738 270 LYS B N 1
ATOM 4371 C CA . LYS B 1 272 ? 34.88500 28.51400 -32.38400 1.000 30.31758 270 LYS B CA 1
ATOM 4372 C C . LYS B 1 272 ? 34.48300 29.34300 -31.16600 1.000 29.02591 270 LYS B C 1
ATOM 4373 O O . LYS B 1 272 ? 34.44000 30.57600 -31.24800 1.000 29.54904 270 LYS B O 1
ATOM 4379 N N . TYR B 1 273 ? 34.20000 28.71000 -30.02500 1.000 25.66017 271 TYR B N 1
ATOM 4380 C CA . TYR B 1 273 ? 33.64000 29.45600 -28.89100 1.000 29.62348 271 TYR B CA 1
ATOM 4381 C C . TYR B 1 273 ? 34.60900 29.69100 -27.74300 1.000 35.79112 271 TYR B C 1
ATOM 4382 O O . TYR B 1 273 ? 34.28600 30.46700 -26.83900 1.000 33.29317 271 TYR B O 1
ATOM 4391 N N . GLY B 1 274 ? 35.77200 29.06100 -27.74300 1.000 32.72134 272 GLY B N 1
ATOM 4392 C CA . GLY B 1 274 ? 36.64700 29.17500 -26.59300 1.000 33.79753 272 GLY B CA 1
ATOM 4393 C C . GLY B 1 274 ? 37.53800 30.40300 -26.61200 1.000 50.96791 272 GLY B C 1
ATOM 4394 O O . GLY B 1 274 ? 38.62500 30.37600 -27.19700 1.000 63.71330 272 GLY B O 1
ATOM 4395 N N . SER B 1 275 ? 37.08000 31.47700 -25.97300 1.000 109.43123 273 SER B N 1
ATOM 4396 C CA . SER B 1 275 ? 37.85800 32.71500 -25.82000 1.000 96.42901 273 SER B CA 1
ATOM 4397 C C . SER B 1 275 ? 38.42500 33.23100 -27.14700 1.000 85.81201 273 SER B C 1
ATOM 4398 O O . SER B 1 275 ? 38.39600 34.43000 -27.42500 1.000 89.70640 273 SER B O 1
ATOM 4401 N N . GLN C 1 1 ? -8.78700 -21.26400 -5.00000 1.000 82.45190 -1 GLN C N 1
ATOM 4402 C CA . GLN C 1 1 ? -9.66100 -20.40900 -5.80200 1.000 74.13219 -1 GLN C CA 1
ATOM 4403 C C . GLN C 1 1 ? -9.54300 -18.93600 -5.39000 1.000 76.54960 -1 GLN C C 1
ATOM 4404 O O . GLN C 1 1 ? -10.54200 -18.22500 -5.26300 1.000 87.36925 -1 GLN C O 1
ATOM 4410 N N . GLY C 1 2 ? -8.31600 -18.47100 -5.18200 1.000 59.19779 0 GLY C N 1
ATOM 4411 C CA . GLY C 1 2 ? -8.10200 -17.04800 -5.00500 1.000 76.31751 0 GLY C CA 1
ATOM 4412 C C . GLY C 1 2 ? -8.50700 -16.47400 -3.66100 1.000 77.13822 0 GLY C C 1
ATOM 4413 O O . GLY C 1 2 ? -9.69000 -16.45200 -3.30400 1.000 57.88202 0 GLY C O 1
ATOM 4414 N N . MET C 1 3 ? -7.52500 -15.97900 -2.91500 1.000 72.39364 1 MET C N 1
ATOM 4415 C CA . MET C 1 3 ? -7.78700 -15.47900 -1.57800 1.000 72.13779 1 MET C CA 1
ATOM 4416 C C . MET C 1 3 ? -8.39900 -14.07600 -1.62500 1.000 44.54612 1 MET C C 1
ATOM 4417 O O . MET C 1 3 ? -8.69000 -13.50500 -2.68400 1.000 41.39244 1 MET C O 1
ATOM 4422 N N . LYS C 1 4 ? -8.69400 -13.56300 -0.44600 1.000 46.24261 2 LYS C N 1
ATOM 4423 C CA . LYS C 1 4 ? -9.38900 -12.30300 -0.34200 1.000 37.16623 2 LYS C CA 1
ATOM 4424 C C . LYS C 1 4 ? -8.49200 -11.17200 -0.83100 1.000 34.28123 2 LYS C C 1
ATOM 4425 O O . LYS C 1 4 ? -7.39100 -10.98500 -0.31200 1.000 35.50439 2 LYS C O 1
ATOM 4431 N N . THR C 1 5 ? -8.97400 -10.41900 -1.82200 1.000 31.71108 3 THR C N 1
ATOM 4432 C CA . THR C 1 5 ? -8.28500 -9.20300 -2.24400 1.000 32.56780 3 THR C CA 1
ATOM 4433 C C . THR C 1 5 ? -8.33500 -8.13500 -1.15600 1.000 29.38666 3 THR C C 1
ATOM 4434 O O . THR C 1 5 ? -9.21300 -8.11800 -0.28100 1.000 27.38626 3 THR C O 1
ATOM 4438 N N . ARG C 1 6 ? -7.37000 -7.21600 -1.23100 1.000 26.52496 4 ARG C N 1
ATOM 4439 C CA . ARG C 1 6 ? -7.35600 -6.07500 -0.31700 1.000 24.74524 4 ARG C CA 1
ATOM 4440 C C . ARG C 1 6 ? -8.66200 -5.29900 -0.39500 1.000 27.99425 4 ARG C C 1
ATOM 4441 O O . ARG C 1 6 ? -9.22100 -4.88900 0.63100 1.000 25.76651 4 ARG C O 1
ATOM 4449 N N . LEU C 1 7 ? -9.19000 -5.11300 -1.60800 1.000 24.66414 5 LEU C N 1
ATOM 4450 C CA . LEU C 1 7 ? -10.43700 -4.37700 -1.76100 1.000 26.99553 5 LEU C CA 1
ATOM 4451 C C . LEU C 1 7 ? -11.57700 -5.05600 -1.01100 1.000 28.22415 5 LEU C C 1
ATOM 4452 O O . LEU C 1 7 ? -12.37300 -4.38400 -0.33200 1.000 24.35492 5 LEU C O 1
ATOM 4457 N N . GLU C 1 8 ? -11.68200 -6.38900 -1.12300 1.000 25.59142 6 GLU C N 1
ATOM 4458 C CA . GLU C 1 8 ? -12.76100 -7.07300 -0.41800 1.000 29.01429 6 GLU C CA 1
ATOM 4459 C C . GLU C 1 8 ? -12.60600 -6.90300 1.07900 1.000 27.04291 6 GLU C C 1
ATOM 4460 O O . GLU C 1 8 ? -13.59200 -6.67300 1.78900 1.000 32.97763 6 GLU C O 1
ATOM 4466 N N . GLN C 1 9 ? -11.37300 -7.03700 1.59200 1.000 27.11382 7 GLN C N 1
ATOM 4467 C CA . GLN C 1 9 ? -11.16500 -6.84700 3.02700 1.000 27.77831 7 GLN C CA 1
ATOM 4468 C C . GLN C 1 9 ? -11.61300 -5.45700 3.46400 1.000 27.47367 7 GLN C C 1
ATOM 4469 O O . GLN C 1 9 ? -12.16800 -5.29900 4.55700 1.000 27.54614 7 GLN C O 1
ATOM 4475 N N . VAL C 1 10 ? -11.40100 -4.45200 2.61900 1.000 23.56428 8 VAL C N 1
ATOM 4476 C CA . VAL C 1 10 ? -11.82900 -3.10000 2.95800 1.000 26.39583 8 VAL C CA 1
ATOM 4477 C C . VAL C 1 10 ? -13.34900 -2.97300 2.87200 1.000 23.08041 8 VAL C C 1
ATOM 4478 O O . VAL C 1 10 ? -13.99600 -2.44000 3.77700 1.000 24.71500 8 VAL C O 1
ATOM 4482 N N . LEU C 1 11 ? -13.94600 -3.47900 1.80200 1.000 26.84242 9 LEU C N 1
ATOM 4483 C CA . LEU C 1 11 ? -15.39100 -3.30900 1.64500 1.000 27.70171 9 LEU C CA 1
ATOM 4484 C C . LEU C 1 11 ? -16.16000 -4.03800 2.74400 1.000 31.16569 9 LEU C C 1
ATOM 4485 O O . LEU C 1 11 ? -17.18300 -3.53600 3.21600 1.000 29.92754 9 LEU C O 1
ATOM 4490 N N . GLU C 1 12 ? -15.66400 -5.19200 3.20900 1.000 28.41077 10 GLU C N 1
ATOM 4491 C CA . GLU C 1 12 ? -16.30900 -5.86700 4.33600 1.000 31.87134 10 GLU C CA 1
ATOM 4492 C C . GLU C 1 12 ? -16.35300 -4.99700 5.58600 1.000 32.71259 10 GLU C C 1
ATOM 4493 O O . GLU C 1 12 ? -17.27000 -5.12500 6.39700 1.000 35.84747 10 GLU C O 1
ATOM 4499 N N . ARG C 1 13 ? -15.36300 -4.12400 5.77800 1.000 32.95248 11 ARG C N 1
ATOM 4500 C CA . ARG C 1 13 ? -15.35700 -3.27200 6.95600 1.000 32.38797 11 ARG C CA 1
ATOM 4501 C C . ARG C 1 13 ? -16.02600 -1.92600 6.73500 1.000 32.57139 11 ARG C C 1
ATOM 4502 O O . ARG C 1 13 ? -16.61700 -1.38900 7.67200 1.000 39.03470 11 ARG C O 1
ATOM 4510 N N . TYR C 1 14 ? -15.96300 -1.35800 5.53200 1.000 27.94339 12 TYR C N 1
ATOM 4511 C CA . TYR C 1 14 ? -16.30000 0.05700 5.38600 1.000 42.74687 12 TYR C CA 1
ATOM 4512 C C . TYR C 1 14 ? -17.43100 0.36600 4.41500 1.000 31.97095 12 TYR C C 1
ATOM 4513 O O . TYR C 1 14 ? -17.90200 1.51300 4.39200 1.000 37.74771 12 TYR C O 1
ATOM 4522 N N . LEU C 1 15 ? -17.90700 -0.60300 3.62600 1.000 27.87275 13 LEU C N 1
ATOM 4523 C CA . LEU C 1 15 ? -18.89500 -0.27100 2.59800 1.000 31.98115 13 LEU C CA 1
ATOM 4524 C C . LEU C 1 15 ? -20.15300 0.30300 3.22900 1.000 34.52591 13 LEU C C 1
ATOM 4525 O O . LEU C 1 15 ? -20.69700 1.31000 2.76000 1.000 30.65212 13 LEU C O 1
ATOM 4530 N N . ASN C 1 16 ? -20.59900 -0.30800 4.31900 1.000 32.09463 14 ASN C N 1
ATOM 4531 C CA . ASN C 1 16 ? -21.70900 0.19000 5.12800 1.000 46.91066 14 ASN C CA 1
ATOM 4532 C C . ASN C 1 16 ? -22.97400 0.41400 4.30200 1.000 42.04524 14 ASN C C 1
ATOM 4533 O O . ASN C 1 16 ? -23.66000 1.43200 4.43500 1.000 47.81850 14 ASN C O 1
ATOM 4538 N N . GLY C 1 17 ? -23.27900 -0.55600 3.45100 1.000 42.21350 15 GLY C N 1
ATOM 4539 C CA . GLY C 1 17 ? -24.54100 -0.54800 2.73900 1.000 50.00121 15 GLY C CA 1
ATOM 4540 C C . GLY C 1 17 ? -24.58600 0.39000 1.56000 1.000 41.53486 15 GLY C C 1
ATOM 4541 O O . GLY C 1 17 ? -25.67400 0.64600 1.02600 1.000 40.70283 15 GLY C O 1
ATOM 4542 N N . ARG C 1 18 ? -23.44300 0.92700 1.15500 1.000 35.98930 16 ARG C N 1
ATOM 4543 C CA . ARG C 1 18 ? -23.38900 1.79800 0.00300 1.000 36.41990 16 ARG C CA 1
ATOM 4544 C C . ARG C 1 18 ? -23.19000 0.93900 -1.24400 1.000 36.21873 16 ARG C C 1
ATOM 4545 O O . ARG C 1 18 ? -23.02700 -0.28500 -1.17000 1.000 34.83452 16 ARG C O 1
ATOM 4553 N N . GLU C 1 19 ? -23.21200 1.58500 -2.40900 1.000 31.24077 17 GLU C N 1
ATOM 4554 C CA . GLU C 1 19 ? -22.92500 0.93100 -3.67200 1.000 31.32261 17 GLU C CA 1
ATOM 4555 C C . GLU C 1 19 ? -21.50900 1.29800 -4.09500 1.000 29.09240 17 GLU C C 1
ATOM 4556 O O . GLU C 1 19 ? -21.07000 2.43000 -3.89000 1.000 27.65848 17 GLU C O 1
ATOM 4562 N N . VAL C 1 20 ? -20.80400 0.34400 -4.68800 1.000 24.92052 18 VAL C N 1
ATOM 4563 C CA . VAL C 1 20 ? -19.45800 0.59800 -5.18500 1.000 27.98296 18 VAL C CA 1
ATOM 4564 C C . VAL C 1 20 ? -19.56400 1.30400 -6.52400 1.000 31.83490 18 VAL C C 1
ATOM 4565 O O . VAL C 1 20 ? -20.32200 0.88500 -7.40900 1.000 33.39050 18 VAL C O 1
ATOM 4569 N N . ALA C 1 21 ? -18.81700 2.38600 -6.67900 1.000 24.34950 19 ALA C N 1
ATOM 4570 C CA . ALA C 1 21 ? -18.85200 3.15900 -7.91300 1.000 24.00367 19 ALA C CA 1
ATOM 4571 C C . ALA C 1 21 ? -17.49700 2.95600 -8.56000 1.000 27.33091 19 ALA C C 1
ATOM 4572 O O . ALA C 1 21 ? -16.48300 3.43900 -8.03800 1.000 24.66503 19 ALA C O 1
ATOM 4574 N N . VAL C 1 22 ? -17.47300 2.24200 -9.67700 1.000 24.36483 20 VAL C N 1
ATOM 4575 C CA . VAL C 1 22 ? -16.19200 1.87300 -10.27800 1.000 24.72697 20 VAL C CA 1
ATOM 4576 C C . VAL C 1 22 ? -15.70100 3.01300 -11.16300 1.000 20.23058 20 VAL C C 1
ATOM 4577 O O . VAL C 1 22 ? -16.35800 3.40700 -12.13900 1.000 23.99015 20 VAL C O 1
ATOM 4581 N N . TRP C 1 23 ? -14.52900 3.53700 -10.81700 1.000 21.73441 21 TRP C N 1
ATOM 4582 C CA . TRP C 1 23 ? -13.89900 4.65600 -11.52300 1.000 24.91162 21 TRP C CA 1
ATOM 4583 C C . TRP C 1 23 ? -12.77200 4.06200 -12.37300 1.000 24.37908 21 TRP C C 1
ATOM 4584 O O . TRP C 1 23 ? -11.65100 3.90200 -11.90700 1.000 23.11608 21 TRP C O 1
ATOM 4595 N N . GLY C 1 24 ? -13.06700 3.73400 -13.62200 1.000 24.64568 22 GLY C N 1
ATOM 4596 C CA . GLY C 1 24 ? -12.11200 3.13000 -14.53800 1.000 29.79691 22 GLY C CA 1
ATOM 4597 C C . GLY C 1 24 ? -12.69700 1.91500 -15.23600 1.000 34.49975 22 GLY C C 1
ATOM 4598 O O . GLY C 1 24 ? -13.83900 1.51800 -15.00800 1.000 29.71259 22 GLY C O 1
ATOM 4599 N N . VAL C 1 25 ? -11.89800 1.33600 -16.12900 1.000 36.66978 23 VAL C N 1
ATOM 4600 C CA . VAL C 1 25 ? -12.37900 0.20100 -16.92400 1.000 35.54303 23 VAL C CA 1
ATOM 4601 C C . VAL C 1 25 ? -12.39400 -1.03000 -16.02200 1.000 37.07298 23 VAL C C 1
ATOM 4602 O O . VAL C 1 25 ? -11.35400 -1.39500 -15.44300 1.000 40.55039 23 VAL C O 1
ATOM 4606 N N . PRO C 1 26 ? -13.54900 -1.66300 -15.82700 1.000 35.98625 24 PRO C N 1
ATOM 4607 C CA . PRO C 1 26 ? -13.59900 -2.84300 -14.95100 1.000 36.46593 24 PRO C CA 1
ATOM 4608 C C . PRO C 1 26 ? -12.90500 -4.04200 -15.58200 1.000 38.89891 24 PRO C C 1
ATOM 4609 O O . PRO C 1 26 ? -12.97000 -4.26200 -16.79000 1.000 40.26992 24 PRO C O 1
ATOM 4613 N N . THR C 1 27 ? -12.19600 -4.78900 -14.75500 1.000 30.00201 25 THR C N 1
ATOM 4614 C CA . THR C 1 27 ? -11.43900 -5.94700 -15.20500 1.000 29.49295 25 THR C CA 1
ATOM 4615 C C . THR C 1 27 ? -12.11200 -7.23100 -14.74600 1.000 29.98306 25 THR C C 1
ATOM 4616 O O . THR C 1 27 ? -13.02000 -7.21500 -13.91300 1.000 29.85109 25 THR C O 1
ATOM 4620 N N . ARG C 1 28 ? -11.64400 -8.34700 -15.31600 1.000 29.84405 26 ARG C N 1
ATOM 4621 C CA . ARG C 1 28 ? -12.14700 -9.65100 -14.88500 1.000 33.23744 26 ARG C CA 1
ATOM 4622 C C . ARG C 1 28 ? -11.90100 -9.85100 -13.38800 1.000 31.78982 26 ARG C C 1
ATOM 4623 O O . ARG C 1 28 ? -12.81800 -10.23900 -12.64800 1.000 32.59004 26 ARG C O 1
ATOM 4631 N N . ARG C 1 29 ? -10.68200 -9.53300 -12.90700 1.000 31.99888 27 ARG C N 1
ATOM 4632 C CA . ARG C 1 29 ? -10.39500 -9.74200 -11.49000 1.000 33.16601 27 ARG C CA 1
ATOM 4633 C C . ARG C 1 29 ? -11.25300 -8.83800 -10.60000 1.000 28.04781 27 ARG C C 1
ATOM 4634 O O . ARG C 1 29 ? -11.69900 -9.25800 -9.52400 1.000 29.84856 27 ARG C O 1
ATOM 4642 N N . LEU C 1 30 ? -11.46400 -7.58600 -11.01200 1.000 25.49366 28 LEU C N 1
ATOM 4643 C CA . LEU C 1 30 ? -12.30200 -6.67400 -10.23500 1.000 28.30930 28 LEU C CA 1
ATOM 4644 C C . LEU C 1 30 ? -13.75200 -7.15200 -10.16600 1.000 27.08506 28 LEU C C 1
ATOM 4645 O O . LEU C 1 30 ? -14.36700 -7.15800 -9.09200 1.000 25.69420 28 LEU C O 1
ATOM 4650 N N . LEU C 1 31 ? -14.32500 -7.51200 -11.30800 1.000 26.40554 29 LEU C N 1
ATOM 4651 C CA . LEU C 1 31 ? -15.71500 -7.97100 -11.32500 1.000 28.47504 29 LEU C CA 1
ATOM 4652 C C . LEU C 1 31 ? -15.91200 -9.20300 -10.43800 1.000 32.19663 29 LEU C C 1
ATOM 4653 O O . LEU C 1 31 ? -16.94000 -9.33400 -9.76200 1.000 33.51043 29 LEU C O 1
ATOM 4658 N N . ARG C 1 32 ? -14.94200 -10.12100 -10.43400 1.000 28.31690 30 ARG C N 1
ATOM 4659 C CA . ARG C 1 32 ? -15.05100 -11.27400 -9.54400 1.000 31.16847 30 ARG C CA 1
ATOM 4660 C C . ARG C 1 32 ? -15.04200 -10.84900 -8.08000 1.000 30.93662 30 ARG C C 1
ATOM 4661 O O . ARG C 1 32 ? -15.84300 -11.35800 -7.27700 1.000 32.27824 30 ARG C O 1
ATOM 4669 N N . ALA C 1 33 ? -14.14500 -9.92600 -7.71400 1.000 29.92698 31 ALA C N 1
ATOM 4670 C CA . ALA C 1 33 ? -14.06200 -9.46300 -6.33100 1.000 34.44850 31 ALA C CA 1
ATOM 4671 C C . ALA C 1 33 ? -15.32200 -8.70700 -5.90400 1.000 31.76730 31 ALA C C 1
ATOM 4672 O O . ALA C 1 33 ? -15.65000 -8.68200 -4.71300 1.000 28.27827 31 ALA C O 1
ATOM 4674 N N . LEU C 1 34 ? -16.01900 -8.08400 -6.84900 1.000 27.18611 32 LEU C N 1
ATOM 4675 C CA . LEU C 1 34 ? -17.21500 -7.28900 -6.56700 1.000 34.52109 32 LEU C CA 1
ATOM 4676 C C . LEU C 1 34 ? -18.50400 -8.09700 -6.56400 1.000 30.48413 32 LEU C C 1
ATOM 4677 O O . LEU C 1 34 ? -19.55400 -7.54700 -6.21800 1.000 33.00793 32 LEU C O 1
ATOM 4682 N N . LYS C 1 35 ? -18.46800 -9.36000 -6.97000 1.000 31.16481 33 LYS C N 1
ATOM 4683 C CA . LYS C 1 35 ? -19.67900 -10.17300 -7.02600 1.000 41.74213 33 LYS C CA 1
ATOM 4684 C C . LYS C 1 35 ? -20.52600 -10.15200 -5.75300 1.000 37.01357 33 LYS C C 1
ATOM 4685 O O . LYS C 1 35 ? -21.76200 -10.17100 -5.88000 1.000 40.30886 33 LYS C O 1
ATOM 4691 N N . PRO C 1 36 ? -19.97100 -10.13200 -4.53300 1.000 33.03380 34 PRO C N 1
ATOM 4692 C CA . PRO C 1 36 ? -20.83200 -10.04500 -3.33800 1.000 41.36499 34 PRO C CA 1
ATOM 4693 C C . PRO C 1 36 ? -21.52700 -8.69100 -3.14800 1.000 37.86240 34 PRO C C 1
ATOM 4694 O O . PRO C 1 36 ? -22.41000 -8.59300 -2.28900 1.000 37.07197 34 PRO C O 1
ATOM 4698 N N . PHE C 1 37 ? -21.16400 -7.66300 -3.90100 1.000 31.54077 35 PHE C N 1
ATOM 4699 C CA . PHE C 1 37 ? -21.54300 -6.28800 -3.57500 1.000 29.91770 35 PHE C CA 1
ATOM 4700 C C . PHE C 1 37 ? -22.30200 -5.63300 -4.72400 1.000 35.14970 35 PHE C C 1
ATOM 4701 O O . PHE C 1 37 ? -22.12900 -5.99600 -5.89400 1.000 34.38190 35 PHE C O 1
ATOM 4709 N N . LYS C 1 38 ? -23.14000 -4.64800 -4.38200 1.000 32.03716 36 LYS C N 1
ATOM 4710 C CA . LYS C 1 38 ? -23.78400 -3.81600 -5.40000 1.000 29.01225 36 LYS C CA 1
ATOM 4711 C C . LYS C 1 38 ? -22.76000 -2.84000 -5.98200 1.000 30.19589 36 LYS C C 1
ATOM 4712 O O . LYS C 1 38 ? -22.03300 -2.16700 -5.23500 1.000 30.44387 36 LYS C O 1
ATOM 4718 N N . PHE C 1 39 ? -22.68600 -2.77500 -7.31000 1.000 30.92945 37 PHE C N 1
ATOM 4719 C CA . PHE C 1 39 ? -21.71000 -1.90600 -7.95200 1.000 26.45323 37 PHE C CA 1
ATOM 4720 C C . PHE C 1 39 ? -22.23600 -1.43000 -9.29600 1.000 32.09106 37 PHE C C 1
ATOM 4721 O O . PHE C 1 39 ? -23.16300 -2.01200 -9.87400 1.000 33.52716 37 PHE C O 1
ATOM 4729 N N . HIS C 1 40 ? -21.64700 -0.33300 -9.77200 1.000 30.06916 38 HIS C N 1
ATOM 4730 C CA . HIS C 1 40 ? -21.93800 0.21500 -11.09100 1.000 33.18614 38 HIS C CA 1
ATOM 4731 C C . HIS C 1 40 ? -20.75500 1.08000 -11.50100 1.000 35.07029 38 HIS C C 1
ATOM 4732 O O . HIS C 1 40 ? -19.92500 1.45800 -10.67100 1.000 30.15442 38 HIS C O 1
ATOM 4739 N N . THR C 1 41 ? -20.66400 1.36200 -12.79400 1.000 39.36015 39 THR C N 1
ATOM 4740 C CA . THR C 1 41 ? -19.63000 2.27400 -13.25500 1.000 39.44114 39 THR C CA 1
ATOM 4741 C C . THR C 1 41 ? -19.94400 3.67400 -12.73700 1.000 41.05797 39 THR C C 1
ATOM 4742 O O . THR C 1 41 ? -21.09200 4.11000 -12.73600 1.000 38.71792 39 THR C O 1
ATOM 4746 N N . ALA C 1 42 ? -18.91500 4.37500 -12.27700 1.000 31.88255 40 ALA C N 1
ATOM 4747 C CA . ALA C 1 42 ? -19.07800 5.66200 -11.61000 1.000 30.09451 40 ALA C CA 1
ATOM 4748 C C . ALA C 1 42 ? -19.41100 6.78900 -12.58100 1.000 44.58594 40 ALA C C 1
ATOM 4749 O O . ALA C 1 42 ? -18.82200 6.89300 -13.65900 1.000 32.16890 40 ALA C O 1
ATOM 4751 N N . ASP C 1 43 ? -20.36400 7.64800 -12.19700 1.000 47.43214 41 ASP C N 1
ATOM 4752 C CA . ASP C 1 43 ? -20.45700 8.93500 -12.88100 1.000 45.26427 41 ASP C CA 1
ATOM 4753 C C . ASP C 1 43 ? -20.49500 10.04900 -11.83300 1.000 48.57637 41 ASP C C 1
ATOM 4754 O O . ASP C 1 43 ? -19.43800 10.54000 -11.43300 1.000 47.70159 41 ASP C O 1
ATOM 4759 N N . ARG C 1 44 ? -21.67600 10.47500 -11.38100 1.000 33.06968 42 ARG C N 1
ATOM 4760 C CA . ARG C 1 44 ? -21.75200 11.36400 -10.22900 1.000 31.32831 42 ARG C CA 1
ATOM 4761 C C . ARG C 1 44 ? -21.66600 10.52800 -8.96100 1.000 37.86661 42 ARG C C 1
ATOM 4762 O O . ARG C 1 44 ? -22.32100 9.48800 -8.85400 1.000 35.14660 42 ARG C O 1
ATOM 4770 N N . VAL C 1 45 ? -20.83300 10.94900 -8.01300 1.000 31.87213 43 VAL C N 1
ATOM 4771 C CA . VAL C 1 45 ? -20.58700 10.14900 -6.81900 1.000 29.86874 43 VAL C CA 1
ATOM 4772 C C . VAL C 1 45 ? -20.74700 11.03300 -5.58600 1.000 34.56567 43 VAL C C 1
ATOM 4773 O O . VAL C 1 45 ? -20.48900 12.24400 -5.61300 1.000 36.04669 43 VAL C O 1
ATOM 4777 N N . ASP C 1 46 ? -21.24700 10.42600 -4.52500 1.000 30.74280 44 ASP C N 1
ATOM 4778 C CA . ASP C 1 46 ? -21.59700 11.05200 -3.25500 1.000 31.79131 44 ASP C CA 1
ATOM 4779 C C . ASP C 1 46 ? -21.21100 10.05400 -2.17400 1.000 34.37104 44 ASP C C 1
ATOM 4780 O O . ASP C 1 46 ? -21.66400 8.90600 -2.21700 1.000 35.63721 44 ASP C O 1
ATOM 4785 N N . PRO C 1 47 ? -20.38700 10.43700 -1.19300 1.000 35.28128 45 PRO C N 1
ATOM 4786 C CA . PRO C 1 47 ? -19.94300 9.45400 -0.19100 1.000 33.66149 45 PRO C CA 1
ATOM 4787 C C . PRO C 1 47 ? -21.06800 8.93100 0.67800 1.000 42.37644 45 PRO C C 1
ATOM 4788 O O . PRO C 1 47 ? -20.89400 7.87700 1.29900 1.000 35.66848 45 PRO C O 1
ATOM 4792 N N . GLN C 1 48 ? -22.22200 9.61800 0.72700 1.000 38.75057 46 GLN C N 1
ATOM 4793 C CA . GLN C 1 48 ? -23.37800 9.06700 1.44000 1.000 40.98889 46 GLN C CA 1
ATOM 4794 C C . GLN C 1 48 ? -23.90600 7.80300 0.76700 1.000 43.22765 46 GLN C C 1
ATOM 4795 O O . GLN C 1 48 ? -24.39800 6.89500 1.44700 1.000 39.11501 46 GLN C O 1
ATOM 4801 N N . TYR C 1 49 ? -23.79700 7.71500 -0.56200 1.000 36.51433 47 TYR C N 1
ATOM 4802 C CA . TYR C 1 49 ? -24.38300 6.61500 -1.31700 1.000 33.14993 47 TYR C CA 1
ATOM 4803 C C . TYR C 1 49 ? -23.37900 5.68800 -1.95600 1.000 37.37461 47 TYR C C 1
ATOM 4804 O O . TYR C 1 49 ? -23.76100 4.57000 -2.32700 1.000 30.41136 47 TYR C O 1
ATOM 4813 N N . HIS C 1 50 ? -22.12800 6.14000 -2.13200 1.000 31.05376 48 HIS C N 1
ATOM 4814 C CA . HIS C 1 50 ? -21.15500 5.49100 -2.98700 1.000 24.63492 48 HIS C CA 1
ATOM 4815 C C . HIS C 1 50 ? -19.83500 5.28500 -2.26400 1.000 31.14877 48 HIS C C 1
ATOM 4816 O O . HIS C 1 50 ? -19.40400 6.14600 -1.48600 1.000 27.06922 48 HIS C O 1
ATOM 4823 N N . TYR C 1 51 ? -19.20300 4.14700 -2.55200 1.000 25.41887 49 TYR C N 1
ATOM 4824 C CA . TYR C 1 51 ? -17.80800 3.85900 -2.22800 1.000 23.47468 49 TYR C CA 1
ATOM 4825 C C . TYR C 1 51 ? -17.06600 3.82100 -3.55200 1.000 26.60153 49 TYR C C 1
ATOM 4826 O O . TYR C 1 51 ? -17.40500 3.01300 -4.42300 1.000 28.47743 49 TYR C O 1
ATOM 4835 N N . VAL C 1 52 ? -16.03400 4.63900 -3.70700 1.000 21.66673 50 VAL C N 1
ATOM 4836 C CA . VAL C 1 52 ? -15.40400 4.76700 -5.02200 1.000 21.07601 50 VAL C CA 1
ATOM 4837 C C . VAL C 1 52 ? -14.23000 3.80700 -5.08200 1.000 23.97070 50 VAL C C 1
ATOM 4838 O O . VAL C 1 52 ? -13.33700 3.85000 -4.22600 1.000 24.50511 50 VAL C O 1
ATOM 4842 N N . VAL C 1 53 ? -14.20300 2.97200 -6.11700 1.000 23.19467 51 VAL C N 1
ATOM 4843 C CA . VAL C 1 53 ? -13.05800 2.11000 -6.39600 1.000 22.24077 51 VAL C CA 1
ATOM 4844 C C . VAL C 1 53 ? -12.40000 2.59900 -7.68900 1.000 26.15720 51 VAL C C 1
ATOM 4845 O O . VAL C 1 53 ? -12.95700 2.43200 -8.78400 1.000 23.37773 51 VAL C O 1
ATOM 4849 N N . ALA C 1 54 ? -11.19900 3.16400 -7.58000 1.000 22.14884 52 ALA C N 1
ATOM 4850 C CA . ALA C 1 54 ? -10.39400 3.41900 -8.77200 1.000 19.87953 52 ALA C CA 1
ATOM 4851 C C . ALA C 1 54 ? -9.71700 2.11600 -9.15500 1.000 23.93360 52 ALA C C 1
ATOM 4852 O O . ALA C 1 54 ? -9.14300 1.43100 -8.29200 1.000 27.96600 52 ALA C O 1
ATOM 4854 N N . VAL C 1 55 ? -9.78900 1.75000 -10.43200 1.000 23.26988 53 VAL C N 1
ATOM 4855 C CA . VAL C 1 55 ? -9.27100 0.44500 -10.83100 1.000 25.16263 53 VAL C CA 1
ATOM 4856 C C . VAL C 1 55 ? -7.74200 0.44600 -10.76700 1.000 28.76530 53 VAL C C 1
ATOM 4857 O O . VAL C 1 55 ? -7.13400 -0.43200 -10.14400 1.000 29.49476 53 VAL C O 1
ATOM 4861 N N . THR C 1 56 ? -7.10700 1.44800 -11.38600 1.000 22.92409 54 THR C N 1
ATOM 4862 C CA . THR C 1 56 ? -5.66200 1.57400 -11.48900 1.000 25.95550 54 THR C CA 1
ATOM 4863 C C . THR C 1 56 ? -5.20700 2.85400 -10.81400 1.000 30.14156 54 THR C C 1
ATOM 4864 O O . THR C 1 56 ? -5.99900 3.75600 -10.54500 1.000 25.41986 54 THR C O 1
ATOM 4868 N N . ASP C 1 57 ? -3.89900 2.93100 -10.55700 1.000 30.72521 55 ASP C N 1
ATOM 4869 C CA . ASP C 1 57 ? -3.35000 4.16400 -10.01200 1.000 27.98847 55 ASP C CA 1
ATOM 4870 C C . ASP C 1 57 ? -3.63300 5.34400 -10.93200 1.000 29.88350 55 ASP C C 1
ATOM 4871 O O . ASP C 1 57 ? -3.84700 6.46000 -10.46000 1.000 28.19389 55 ASP C O 1
ATOM 4876 N N . ASP C 1 58 ? -3.56700 5.11200 -12.24300 1.000 29.66219 56 ASP C N 1
ATOM 4877 C CA . ASP C 1 58 ? -3.94600 6.09900 -13.24800 1.000 30.26915 56 ASP C CA 1
ATOM 4878 C C . ASP C 1 58 ? -5.38600 6.60800 -13.04000 1.000 28.48222 56 ASP C C 1
ATOM 4879 O O . ASP C 1 58 ? -5.65500 7.81900 -13.12300 1.000 27.84060 56 ASP C O 1
ATOM 4884 N N . ASP C 1 59 ? -6.32600 5.69200 -12.77300 1.000 23.49128 57 ASP C N 1
ATOM 4885 C CA . ASP C 1 59 ? -7.71200 6.10600 -12.53700 1.000 25.43492 57 ASP C CA 1
ATOM 4886 C C . ASP C 1 59 ? -7.83100 6.89400 -11.25000 1.000 27.05999 57 ASP C C 1
ATOM 4887 O O . ASP C 1 59 ? -8.62800 7.82700 -11.16300 1.000 22.72159 57 ASP C O 1
ATOM 4892 N N . LEU C 1 60 ? -7.05400 6.52200 -10.23200 1.000 26.29091 58 LEU C N 1
ATOM 4893 C CA . LEU C 1 60 ? -7.07900 7.27400 -8.97600 1.000 24.68173 58 LEU C CA 1
ATOM 4894 C C . LEU C 1 60 ? -6.55600 8.70200 -9.17200 1.000 22.56362 58 LEU C C 1
ATOM 4895 O O . LEU C 1 60 ? -7.08900 9.64400 -8.57800 1.000 30.11921 58 LEU C O 1
ATOM 4900 N N . THR C 1 61 ? -5.48600 8.87600 -9.96400 1.000 24.02661 59 THR C N 1
ATOM 4901 C CA . THR C 1 61 ? -5.04000 10.23200 -10.31000 1.000 30.47929 59 THR C CA 1
ATOM 4902 C C . THR C 1 61 ? -6.20100 11.04100 -10.88600 1.000 32.45476 59 THR C C 1
ATOM 4903 O O . THR C 1 61 ? -6.43700 12.19100 -10.48400 1.000 30.01443 59 THR C O 1
ATOM 4907 N N . ASP C 1 62 ? -6.96900 10.43100 -11.79000 1.000 25.26039 60 ASP C N 1
ATOM 4908 C CA . ASP C 1 62 ? -8.11300 11.12600 -12.37600 1.000 31.19215 60 ASP C CA 1
ATOM 4909 C C . ASP C 1 62 ? -9.18900 11.41400 -11.33300 1.000 24.63970 60 ASP C C 1
ATOM 4910 O O . ASP C 1 62 ? -9.73800 12.52300 -11.28800 1.000 28.43191 60 ASP C O 1
ATOM 4915 N N . PHE C 1 63 ? -9.50000 10.43800 -10.49300 1.000 25.31054 61 PHE C N 1
ATOM 4916 C CA . PHE C 1 63 ? -10.54500 10.64700 -9.49400 1.000 26.65103 61 PHE C CA 1
ATOM 4917 C C . PHE C 1 63 ? -10.17800 11.77000 -8.54200 1.000 29.04894 61 PHE C C 1
ATOM 4918 O O . PHE C 1 63 ? -10.99800 12.63600 -8.25700 1.000 28.18665 61 PHE C O 1
ATOM 4926 N N . LEU C 1 64 ? -8.96500 11.73100 -7.98000 1.000 25.80966 62 LEU C N 1
ATOM 4927 C CA . LEU C 1 64 ? -8.54500 12.76700 -7.04100 1.000 28.35047 62 LEU C CA 1
ATOM 4928 C C . LEU C 1 64 ? -8.36600 14.12100 -7.70900 1.000 33.86611 62 LEU C C 1
ATOM 4929 O O . LEU C 1 64 ? -8.27600 15.14200 -7.00800 1.000 33.69479 62 LEU C O 1
ATOM 4934 N N . SER C 1 65 ? -8.32100 14.17500 -9.04400 1.000 27.97109 63 SER C N 1
ATOM 4935 C CA . SER C 1 65 ? -8.31200 15.46100 -9.73500 1.000 29.42111 63 SER C CA 1
ATOM 4936 C C . SER C 1 65 ? -9.70800 16.04900 -9.87000 1.000 34.03871 63 SER C C 1
ATOM 4937 O O . SER C 1 65 ? -9.84200 17.23300 -10.20700 1.000 34.46979 63 SER C O 1
ATOM 4940 N N . ASP C 1 66 ? -10.72900 15.24000 -9.59000 1.000 32.67792 64 ASP C N 1
ATOM 4941 C CA . ASP C 1 66 ? -12.12500 15.62000 -9.75500 1.000 41.08379 64 ASP C CA 1
ATOM 4942 C C . ASP C 1 66 ? -12.63200 16.35000 -8.51800 1.000 31.77138 64 ASP C C 1
ATOM 4943 O O . ASP C 1 66 ? -12.32800 15.96300 -7.38100 1.000 36.59049 64 ASP C O 1
ATOM 4948 N N . GLU C 1 67 ? -13.46800 17.35300 -8.74000 1.000 34.29064 65 GLU C N 1
ATOM 4949 C CA . GLU C 1 67 ? -14.01700 18.10000 -7.61400 1.000 40.93906 65 GLU C CA 1
ATOM 4950 C C . GLU C 1 67 ? -14.82900 17.20500 -6.68800 1.000 41.96686 65 GLU C C 1
ATOM 4951 O O . GLU C 1 67 ? -14.85300 17.42500 -5.47500 1.000 40.62901 65 GLU C O 1
ATOM 4957 N N . GLN C 1 68 ? -15.45400 16.16100 -7.23900 1.000 42.12939 66 GLN C N 1
ATOM 4958 C CA . GLN C 1 68 ? -16.31300 15.28400 -6.44900 1.000 38.45138 66 GLN C CA 1
ATOM 4959 C C . GLN C 1 68 ? -15.53200 14.53400 -5.37600 1.000 38.23960 66 GLN C C 1
ATOM 4960 O O . GLN C 1 68 ? -16.10200 14.16000 -4.34400 1.000 35.06557 66 GLN C O 1
ATOM 4966 N N . SER C 1 69 ? -14.23600 14.29300 -5.59600 1.000 30.81431 67 SER C N 1
ATOM 4967 C CA . SER C 1 69 ? -13.46800 13.48900 -4.66100 1.000 31.23996 67 SER C CA 1
ATOM 4968 C C . SER C 1 69 ? -13.23400 14.18200 -3.32200 1.000 35.56768 67 SER C C 1
ATOM 4969 O O . SER C 1 69 ? -12.79700 13.50800 -2.38000 1.000 35.44653 67 SER C O 1
ATOM 4972 N N . LYS C 1 70 ? -13.51900 15.48600 -3.23200 1.000 43.10990 68 LYS C N 1
ATOM 4973 C CA . LYS C 1 70 ? -13.19400 16.28000 -2.04700 1.000 50.36888 68 LYS C CA 1
ATOM 4974 C C . LYS C 1 70 ? -13.78900 15.69000 -0.77700 1.000 46.39590 68 LYS C C 1
ATOM 4975 O O . LYS C 1 70 ? -13.16400 15.74400 0.28700 1.000 41.83349 68 LYS C O 1
ATOM 4981 N N . SER C 1 71 ? -15.02400 15.20200 -0.84000 1.000 41.63523 69 SER C N 1
ATOM 4982 C CA . SER C 1 71 ? -15.66600 14.71200 0.37200 1.000 44.68206 69 SER C CA 1
ATOM 4983 C C . SER C 1 71 ? -15.35500 13.24300 0.65200 1.000 41.36995 69 SER C C 1
ATOM 4984 O O . SER C 1 71 ? -15.91700 12.67900 1.59300 1.000 42.60700 69 SER C O 1
ATOM 4987 N N . PHE C 1 72 ? -14.46600 12.61200 -0.11700 1.000 33.54040 70 PHE C N 1
ATOM 4988 C CA . PHE C 1 72 ? -14.16300 11.19500 0.05400 1.000 29.74949 70 PHE C CA 1
ATOM 4989 C C . PHE C 1 72 ? -12.87900 11.00700 0.85700 1.000 39.99488 70 PHE C C 1
ATOM 4990 O O . PHE C 1 72 ? -11.83700 11.56500 0.50000 1.000 36.60309 70 PHE C O 1
ATOM 4998 N N . GLN C 1 73 ? -12.94900 10.20900 1.92900 1.000 29.59024 71 GLN C N 1
ATOM 4999 C CA . GLN C 1 73 ? -11.76800 9.88800 2.72600 1.000 29.19754 71 GLN C CA 1
ATOM 5000 C C . GLN C 1 73 ? -11.16000 8.55600 2.28600 1.000 33.23874 71 GLN C C 1
ATOM 5001 O O . GLN C 1 73 ? -11.88200 7.58800 2.01000 1.000 25.99060 71 GLN C O 1
ATOM 5007 N N . TYR C 1 74 ? -9.82000 8.52000 2.23600 1.000 27.65548 72 TYR C N 1
ATOM 5008 C CA . TYR C 1 74 ? -9.08100 7.31700 1.84800 1.000 24.05289 72 TYR C CA 1
ATOM 5009 C C . TYR C 1 74 ? -9.42500 6.13800 2.74900 1.000 27.49168 72 TYR C C 1
ATOM 5010 O O . TYR C 1 74 ? -9.53400 6.27900 3.97400 1.000 29.02469 72 TYR C O 1
ATOM 5019 N N . ALA C 1 75 ? -9.61800 4.97200 2.11200 1.000 26.93584 73 ALA C N 1
ATOM 5020 C CA . ALA C 1 75 ? -9.97800 3.68800 2.71700 1.000 29.74995 73 ALA C CA 1
ATOM 5021 C C . ALA C 1 75 ? -11.43800 3.68600 3.18500 1.000 30.05900 73 ALA C C 1
ATOM 5022 O O . ALA C 1 75 ? -12.20300 2.78800 2.80800 1.000 30.63466 73 ALA C O 1
ATOM 5024 N N . ASN C 1 76 ? -11.84800 4.69500 3.96800 1.000 25.09542 74 ASN C N 1
ATOM 5025 C CA . ASN C 1 76 ? -13.23000 4.74700 4.44300 1.000 30.69554 74 ASN C CA 1
ATOM 5026 C C . ASN C 1 76 ? -14.23200 4.84700 3.29800 1.000 25.71395 74 ASN C C 1
ATOM 5027 O O . ASN C 1 76 ? -15.31700 4.25500 3.37000 1.000 29.81765 74 ASN C O 1
ATOM 5032 N N . ASP C 1 77 ? -13.90800 5.63500 2.26100 1.000 27.04630 75 ASP C N 1
ATOM 5033 C CA . ASP C 1 77 ? -14.83500 5.94900 1.17000 1.000 25.86637 75 ASP C CA 1
ATOM 5034 C C . ASP C 1 77 ? -14.29200 5.65200 -0.21600 1.000 27.59949 75 ASP C C 1
ATOM 5035 O O . ASP C 1 77 ? -15.08000 5.65200 -1.16800 1.000 24.83321 75 ASP C O 1
ATOM 5040 N N . TYR C 1 78 ? -12.98100 5.43500 -0.37200 1.000 22.12076 76 TYR C N 1
ATOM 5041 C CA . TYR C 1 78 ? -12.42700 5.09500 -1.67700 1.000 23.30718 76 TYR C CA 1
ATOM 5042 C C . TYR C 1 78 ? -11.14700 4.27300 -1.52500 1.000 22.92802 76 TYR C C 1
ATOM 5043 O O . TYR C 1 78 ? -10.49300 4.28300 -0.48200 1.000 22.42511 76 TYR C O 1
ATOM 5052 N N . LEU C 1 79 ? -10.78500 3.60100 -2.61500 1.000 22.02113 77 LEU C N 1
ATOM 5053 C CA . LEU C 1 79 ? -9.60800 2.73800 -2.66900 1.000 17.28688 77 LEU C CA 1
ATOM 5054 C C . LEU C 1 79 ? -9.21700 2.54000 -4.12200 1.000 23.27899 77 LEU C C 1
ATOM 5055 O O . LEU C 1 79 ? -10.02500 2.74900 -5.03700 1.000 23.47435 77 LEU C O 1
ATOM 5060 N N . THR C 1 80 ? -8.00300 2.02800 -4.32200 1.000 21.76721 78 THR C N 1
ATOM 5061 C CA . THR C 1 80 ? -7.55600 1.58400 -5.63000 1.000 23.85747 78 THR C CA 1
ATOM 5062 C C . THR C 1 80 ? -7.52300 0.06500 -5.62800 1.000 23.95723 78 THR C C 1
ATOM 5063 O O . THR C 1 80 ? -6.96400 -0.53900 -4.70400 1.000 22.75706 78 THR C O 1
ATOM 5067 N N . PHE C 1 81 ? -8.10700 -0.54000 -6.66100 1.000 21.96290 79 PHE C N 1
ATOM 5068 C CA . PHE C 1 81 ? -8.18800 -1.99300 -6.72000 1.000 27.76825 79 PHE C CA 1
ATOM 5069 C C . PHE C 1 81 ? -6.82000 -2.62300 -6.94500 1.000 32.36635 79 PHE C C 1
ATOM 5070 O O . PHE C 1 81 ? -6.46700 -3.62300 -6.30200 1.000 25.93715 79 PHE C O 1
ATOM 5078 N N . ASP C 1 82 ? -6.06200 -2.08300 -7.90000 1.000 23.50394 80 ASP C N 1
ATOM 5079 C CA . ASP C 1 82 ? -4.74000 -2.61200 -8.24100 1.000 26.92968 80 ASP C CA 1
ATOM 5080 C C . ASP C 1 82 ? -3.70700 -1.94800 -7.33300 1.000 38.29599 80 ASP C C 1
ATOM 5081 O O . ASP C 1 82 ? -2.86000 -1.15700 -7.76500 1.000 37.61223 80 ASP C O 1
ATOM 5086 N N . ASP C 1 83 ? -3.80400 -2.27200 -6.03800 1.000 28.24144 81 ASP C N 1
ATOM 5087 C CA . ASP C 1 83 ? -2.92200 -1.67100 -5.03800 1.000 31.94404 81 ASP C CA 1
ATOM 5088 C C . ASP C 1 83 ? -2.82800 -2.65200 -3.86600 1.000 21.55788 81 ASP C C 1
ATOM 5089 O O . ASP C 1 83 ? -3.07300 -2.28300 -2.71900 1.000 22.12330 81 ASP C O 1
ATOM 5094 N N . GLU C 1 84 ? -2.53300 -3.92900 -4.13900 1.000 26.23608 82 GLU C N 1
ATOM 5095 C CA . GLU C 1 84 ? -2.63000 -4.93200 -3.08300 1.000 22.05587 82 GLU C CA 1
ATOM 5096 C C . GLU C 1 84 ? -1.67600 -4.66200 -1.92900 1.000 25.60086 82 GLU C C 1
ATOM 5097 O O . GLU C 1 84 ? -1.93100 -5.11500 -0.82000 1.000 25.44942 82 GLU C O 1
ATOM 5103 N N . GLY C 1 85 ? -0.58900 -3.93300 -2.15500 1.000 28.98811 83 GLY C N 1
ATOM 5104 C CA . GLY C 1 85 ? 0.26900 -3.57900 -1.04000 1.000 31.86740 83 GLY C CA 1
ATOM 5105 C C . GLY C 1 85 ? -0.00700 -2.23700 -0.38900 1.000 29.61703 83 GLY C C 1
ATOM 5106 O O . GLY C 1 85 ? 0.76600 -1.81400 0.48400 1.000 27.06357 83 GLY C O 1
ATOM 5107 N N . GLY C 1 86 ? -1.11100 -1.56800 -0.73700 1.000 25.08165 84 GLY C N 1
ATOM 5108 C CA . GLY C 1 86 ? -1.38600 -0.24900 -0.16700 1.000 21.99245 84 GLY C CA 1
ATOM 5109 C C . GLY C 1 86 ? -1.64500 -0.25500 1.33200 1.000 21.35338 84 GLY C C 1
ATOM 5110 O O . GLY C 1 86 ? -2.20600 -1.18900 1.90300 1.000 22.84478 84 GLY C O 1
ATOM 5111 N N . GLU C 1 87 ? -1.30800 0.86300 1.97600 1.000 22.08429 85 GLU C N 1
ATOM 5112 C CA . GLU C 1 87 ? -1.50600 0.97800 3.42300 1.000 21.91444 85 GLU C CA 1
ATOM 5113 C C . GLU C 1 87 ? -2.99900 1.00100 3.78100 1.000 28.68575 85 GLU C C 1
ATOM 5114 O O . GLU C 1 87 ? -3.84700 1.44900 3.00000 1.000 25.51341 85 GLU C O 1
ATOM 5120 N N . LEU C 1 88 ? -3.32300 0.49200 4.96300 1.000 27.49138 86 LEU C N 1
ATOM 5121 C CA . LEU C 1 88 ? -4.69500 0.49200 5.45800 1.000 27.25112 86 LEU C CA 1
ATOM 5122 C C . LEU C 1 88 ? -4.64500 0.82500 6.93800 1.000 22.87677 86 LEU C C 1
ATOM 5123 O O . LEU C 1 88 ? -3.60700 0.63400 7.58500 1.000 29.66178 86 LEU C O 1
ATOM 5128 N N . PRO C 1 89 ? -5.73800 1.33000 7.50000 1.000 25.71985 87 PRO C N 1
ATOM 5129 C CA . PRO C 1 89 ? -5.75600 1.61000 8.93500 1.000 27.51580 87 PRO C CA 1
ATOM 5130 C C . PRO C 1 89 ? -5.93800 0.37700 9.79700 1.000 26.56254 87 PRO C C 1
ATOM 5131 O O . PRO C 1 89 ? -5.95600 0.51600 11.02300 1.000 29.22538 87 PRO C O 1
ATOM 5135 N N . PHE C 1 90 ? -6.15300 -0.80600 9.21800 1.000 27.43613 88 PHE C N 1
ATOM 5136 C CA . PHE C 1 90 ? -6.32700 -2.00900 10.029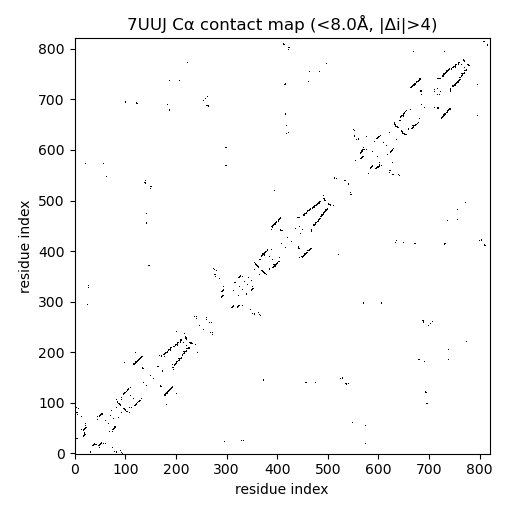00 1.000 26.80019 88 PHE C CA 1
ATOM 5137 C C . PHE C 1 90 ? -5.36900 -3.10400 9.58000 1.000 23.48668 88 PHE C C 1
ATOM 5138 O O . PHE C 1 90 ? -4.91100 -3.12500 8.43500 1.000 28.90319 88 PHE C O 1
ATOM 5146 N N . GLU C 1 91 ? -5.06200 -4.01300 10.50200 1.000 31.27557 89 GLU C N 1
ATOM 5147 C CA . GLU C 1 91 ? -4.22000 -5.15700 10.15600 1.000 33.63932 89 GLU C CA 1
ATOM 5148 C C . GLU C 1 91 ? -4.99400 -6.09600 9.24600 1.000 33.41080 89 GLU C C 1
ATOM 5149 O O . GLU C 1 91 ? -6.19900 -6.31600 9.42500 1.000 29.42620 89 GLU C O 1
ATOM 5155 N N . ARG C 1 92 ? -4.30700 -6.64300 8.25400 1.000 30.83286 90 ARG C N 1
ATOM 5156 C CA . ARG C 1 92 ? -4.99800 -7.41200 7.22400 1.000 33.41835 90 ARG C CA 1
ATOM 5157 C C . ARG C 1 92 ? -4.10300 -8.55900 6.77100 1.000 38.94490 90 ARG C C 1
ATOM 5158 O O . ARG C 1 92 ? -3.04600 -8.81600 7.36000 1.000 34.61267 90 ARG C O 1
ATOM 5166 N N . MET C 1 93 ? -4.51300 -9.21300 5.68100 1.000 36.12500 91 MET C N 1
ATOM 5167 C CA . MET C 1 93 ? -3.77500 -10.33800 5.11600 1.000 37.33038 91 MET C CA 1
ATOM 5168 C C . MET C 1 93 ? -3.47000 -10.04100 3.66000 1.000 34.69031 91 MET C C 1
ATOM 5169 O O . MET C 1 93 ? -4.35900 -9.61200 2.91900 1.000 37.08086 91 MET C O 1
ATOM 5174 N N . CYS C 1 94 ? -2.22600 -10.25000 3.25100 1.000 30.39779 92 CYS C N 1
ATOM 5175 C CA . CYS C 1 94 ? -1.87400 -10.22900 1.84100 1.000 29.63969 92 CYS C CA 1
ATOM 5176 C C . CYS C 1 94 ? -1.48700 -11.66100 1.49300 1.000 27.85232 92 CYS C C 1
ATOM 5177 O O . CYS C 1 94 ? -0.41300 -12.13300 1.87700 1.000 32.52049 92 CYS C O 1
ATOM 5180 N N . PHE C 1 95 ? -2.39200 -12.37800 0.82100 1.000 31.97118 93 PHE C N 1
ATOM 5181 C CA . PHE C 1 95 ? -2.29000 -13.84300 0.67800 1.000 34.98358 93 PHE C CA 1
ATOM 5182 C C . PHE C 1 95 ? -2.27400 -14.40400 2.09800 1.000 36.56211 93 PHE C C 1
ATOM 5183 O O . PHE C 1 95 ? -3.08700 -13.97500 2.92900 1.000 41.68868 93 PHE C O 1
ATOM 5191 N N . ASN C 1 96 ? -1.38100 -15.33400 2.44300 1.000 36.75986 94 ASN C N 1
ATOM 5192 C CA . ASN C 1 96 ? -1.34000 -15.82100 3.81700 1.000 42.73702 94 ASN C CA 1
ATOM 5193 C C . ASN C 1 96 ? -0.40800 -15.02800 4.71800 1.000 31.93926 94 ASN C C 1
ATOM 5194 O O . ASN C 1 96 ? 0.08600 -15.58300 5.71600 1.000 39.87457 94 ASN C O 1
ATOM 5199 N N . VAL C 1 97 ? -0.15000 -13.76200 4.41900 1.000 33.40005 95 VAL C N 1
ATOM 5200 C CA . VAL C 1 97 ? 0.87300 -13.00300 5.13400 1.000 33.62390 95 VAL C CA 1
ATOM 5201 C C . VAL C 1 97 ? 0.19100 -11.91900 5.96700 1.000 33.11118 95 VAL C C 1
ATOM 5202 O O . VAL C 1 97 ? -0.45900 -11.02700 5.40800 1.000 29.78199 95 VAL C O 1
ATOM 5206 N N . PRO C 1 98 ? 0.31800 -11.94400 7.29000 1.000 29.44704 96 PRO C N 1
ATOM 5207 C CA . PRO C 1 98 ? -0.16900 -10.81200 8.09800 1.000 27.76588 96 PRO C CA 1
ATOM 5208 C C . PRO C 1 98 ? 0.61700 -9.54200 7.82000 1.000 29.62401 96 PRO C C 1
ATOM 5209 O O . PRO C 1 98 ? 1.85000 -9.55000 7.74300 1.000 27.15357 96 PRO C O 1
ATOM 5213 N N . VAL C 1 99 ? -0.11600 -8.44300 7.67800 1.000 26.22698 97 VAL C N 1
ATOM 5214 C CA . VAL C 1 99 ? 0.45700 -7.11900 7.42700 1.000 25.31682 97 VAL C CA 1
ATOM 5215 C C . VAL C 1 99 ? -0.11700 -6.15500 8.46100 1.000 29.07720 97 VAL C C 1
ATOM 5216 O O . VAL C 1 99 ? -1.34100 -6.07900 8.62700 1.000 28.67164 97 VAL C O 1
ATOM 5220 N N . GLY C 1 100 ? 0.75300 -5.43200 9.16300 1.000 25.86357 98 GLY C N 1
ATOM 5221 C CA . GLY C 1 100 ? 0.29400 -4.49600 10.18600 1.000 25.73372 98 GLY C CA 1
ATOM 5222 C C . GLY C 1 100 ? -0.31800 -3.21100 9.60800 1.000 27.15338 98 GLY C C 1
ATOM 5223 O O . GLY C 1 100 ? -0.49000 -3.04200 8.40100 1.000 25.59893 98 GLY C O 1
ATOM 5224 N N . ARG C 1 101 ? -0.66400 -2.29200 10.52200 1.000 26.54903 99 ARG C N 1
ATOM 5225 C CA . ARG C 1 101 ? -1.34400 -1.05400 10.16000 1.000 27.83309 99 ARG C CA 1
ATOM 5226 C C . ARG C 1 101 ? -0.40000 -0.08000 9.47200 1.000 21.67330 99 ARG C C 1
ATOM 5227 O O . ARG C 1 101 ? 0.76900 0.01600 9.83600 1.000 26.67577 99 ARG C O 1
ATOM 5235 N N . GLN C 1 102 ? -0.94400 0.68500 8.51800 1.000 22.27226 100 GLN C N 1
ATOM 5236 C CA . GLN C 1 102 ? -0.23300 1.80300 7.89300 1.000 25.09134 100 GLN C CA 1
ATOM 5237 C C . GLN C 1 102 ? 1.11100 1.33400 7.32100 1.000 28.49418 100 GLN C C 1
ATOM 5238 O O . GLN C 1 102 ? 2.14200 2.00500 7.44300 1.000 23.76761 100 GLN C O 1
ATOM 5244 N N . THR C 1 103 ? 1.08900 0.14800 6.72600 1.000 21.83883 101 THR C N 1
ATOM 5245 C CA . THR C 1 103 ? 2.24500 -0.49400 6.12000 1.000 22.46614 101 THR C CA 1
ATOM 5246 C C . THR C 1 103 ? 1.99700 -0.67300 4.63400 1.000 24.55098 101 THR C C 1
ATOM 5247 O O . THR C 1 103 ? 0.93400 -1.17500 4.22600 1.000 23.62530 101 THR C O 1
ATOM 5251 N N . TYR C 1 104 ? 2.96700 -0.27900 3.82600 1.000 21.35585 102 TYR C N 1
ATOM 5252 C CA . TYR C 1 104 ? 2.74900 -0.34500 2.39000 1.000 24.31205 102 TYR C CA 1
ATOM 5253 C C . TYR C 1 104 ? 3.94600 -0.92600 1.67400 1.000 24.15210 102 TYR C C 1
ATOM 5254 O O . TYR C 1 104 ? 5.09600 -0.83200 2.13600 1.000 20.04511 102 TYR C O 1
ATOM 5263 N N . PHE C 1 105 ? 3.66900 -1.47800 0.49300 1.000 21.95801 103 PHE C N 1
ATOM 5264 C CA . PHE C 1 105 ? 4.71300 -2.08700 -0.32900 1.000 22.49885 103 PHE C CA 1
ATOM 5265 C C . PHE C 1 105 ? 4.15300 -2.21300 -1.74000 1.000 21.66683 103 PHE C C 1
ATOM 5266 O O . PHE C 1 105 ? 2.96000 -1.98200 -1.96900 1.000 26.18490 103 PHE C O 1
ATOM 5274 N N . GLY C 1 106 ? 5.02700 -2.57600 -2.68300 1.000 28.82966 104 GLY C N 1
ATOM 5275 C CA . GLY C 1 106 ? 4.66200 -2.66400 -4.07800 1.000 35.42096 104 GLY C CA 1
ATOM 5276 C C . GLY C 1 106 ? 4.64700 -4.09000 -4.61000 1.000 33.44838 104 GLY C C 1
ATOM 5277 O O . GLY C 1 106 ? 4.64000 -5.06100 -3.85400 1.000 28.92908 104 GLY C O 1
ATOM 5278 N N . ASP C 1 107 ? 4.64400 -4.19100 -5.94700 1.000 28.31372 105 ASP C N 1
ATOM 5279 C CA . ASP C 1 107 ? 4.27500 -5.44100 -6.62600 1.000 31.73442 105 ASP C CA 1
ATOM 5280 C C . ASP C 1 107 ? 5.28200 -6.55700 -6.40000 1.000 29.37775 105 ASP C C 1
ATOM 5281 O O . ASP C 1 107 ? 4.90600 -7.73600 -6.36600 1.000 31.59628 105 ASP C O 1
ATOM 5286 N N . GLY C 1 108 ? 6.57000 -6.22300 -6.31800 1.000 33.53770 106 GLY C N 1
ATOM 5287 C CA . GLY C 1 108 ? 7.55900 -7.24400 -6.03100 1.000 30.34466 106 GLY C CA 1
ATOM 5288 C C . GLY C 1 108 ? 7.31100 -7.90400 -4.69400 1.000 31.59286 106 GLY C C 1
ATOM 5289 O O . GLY C 1 108 ? 7.34700 -9.13400 -4.57300 1.000 29.59096 106 GLY C O 1
ATOM 5290 N N . VAL C 1 109 ? 7.03000 -7.10200 -3.67100 1.000 26.24291 107 VAL C N 1
ATOM 5291 C CA . VAL C 1 109 ? 6.79500 -7.66800 -2.35200 1.000 21.22441 107 VAL C CA 1
ATOM 5292 C C . VAL C 1 109 ? 5.42700 -8.35900 -2.29300 1.000 25.86691 107 VAL C C 1
ATOM 5293 O O . VAL C 1 109 ? 5.26900 -9.35800 -1.57500 1.000 25.15849 107 VAL C O 1
ATOM 5297 N N . VAL C 1 110 ? 4.43700 -7.88100 -3.06100 1.000 20.74317 108 VAL C N 1
ATOM 5298 C CA . VAL C 1 110 ? 3.17400 -8.62800 -3.14800 1.000 26.48330 108 VAL C CA 1
ATOM 5299 C C . VAL C 1 110 ? 3.44700 -10.02200 -3.71500 1.000 26.54481 108 VAL C C 1
ATOM 5300 O O . VAL C 1 110 ? 2.93000 -11.02900 -3.21700 1.000 25.58624 108 VAL C O 1
ATOM 5304 N N . GLY C 1 111 ? 4.25600 -10.09700 -4.78000 1.000 26.01348 109 GLY C N 1
ATOM 5305 C CA . GLY C 1 111 ? 4.61400 -11.38500 -5.34200 1.000 27.75280 109 GLY C CA 1
ATOM 5306 C C . GLY C 1 111 ? 5.35800 -12.26600 -4.36000 1.000 27.26886 109 GLY C C 1
ATOM 5307 O O . GLY C 1 111 ? 5.15500 -13.48400 -4.33000 1.000 26.04319 109 GLY C O 1
ATOM 5308 N N . ALA C 1 112 ? 6.25700 -11.67400 -3.57400 1.000 25.37576 110 ALA C N 1
ATOM 5309 C CA . ALA C 1 112 ? 6.97100 -12.43800 -2.55500 1.000 27.44142 110 ALA C CA 1
ATOM 5310 C C . ALA C 1 112 ? 6.01000 -12.99700 -1.50500 1.000 29.09353 110 ALA C C 1
ATOM 5311 O O . ALA C 1 112 ? 6.20400 -14.11900 -1.01100 1.000 25.24996 110 ALA C O 1
ATOM 5313 N N . CYS C 1 113 ? 4.97400 -12.22500 -1.14100 1.000 24.93245 111 CYS C N 1
ATOM 5314 C CA . CYS C 1 113 ? 3.91900 -12.76900 -0.27900 1.000 23.65402 111 CYS C CA 1
ATOM 5315 C C . CYS C 1 113 ? 3.24600 -13.95800 -0.94100 1.000 27.04437 111 CYS C C 1
ATOM 5316 O O . CYS C 1 113 ? 3.06800 -15.01200 -0.31400 1.000 27.29785 111 CYS C O 1
ATOM 5319 N N . GLU C 1 114 ? 2.90600 -13.82200 -2.22500 1.000 27.82253 112 GLU C N 1
ATOM 5320 C CA . GLU C 1 114 ? 2.26100 -14.91000 -2.94700 1.000 25.90002 112 GLU C CA 1
ATOM 5321 C C . GLU C 1 114 ? 3.14000 -16.15600 -2.99700 1.000 29.23348 112 GLU C C 1
ATOM 5322 O O . GLU C 1 114 ? 2.65100 -17.27600 -2.85300 1.000 30.49657 112 GLU C O 1
ATOM 5328 N N . ASN C 1 115 ? 4.44800 -15.97200 -3.17800 1.000 27.56621 113 ASN C N 1
ATOM 5329 C CA . ASN C 1 115 ? 5.42500 -17.03900 -3.30400 1.000 27.09733 113 ASN C CA 1
ATOM 5330 C C . ASN C 1 115 ? 5.74800 -17.75400 -1.99200 1.000 32.60088 113 ASN C C 1
ATOM 5331 O O . ASN C 1 115 ? 6.42900 -18.79400 -2.02800 1.000 28.18079 113 ASN C O 1
ATOM 5336 N N . GLY C 1 116 ? 5.31700 -17.22200 -0.84800 1.000 31.41749 114 GLY C N 1
ATOM 5337 C CA . GLY C 1 116 ? 5.60000 -17.83900 0.43200 1.000 28.16313 114 GLY C CA 1
ATOM 5338 C C . GLY C 1 116 ? 6.91100 -17.43100 1.05800 1.000 32.46966 114 GLY C C 1
ATOM 5339 O O . GLY C 1 116 ? 7.35800 -18.09800 1.99600 1.000 32.01641 114 GLY C O 1
ATOM 5340 N N . TYR C 1 117 ? 7.57600 -16.38700 0.53500 1.000 23.30045 115 TYR C N 1
ATOM 5341 C CA . TYR C 1 117 ? 8.88900 -15.99900 1.05100 1.000 28.53907 115 TYR C CA 1
ATOM 5342 C C . TYR C 1 117 ? 8.80500 -15.15400 2.32200 1.000 30.01991 115 TYR C C 1
ATOM 5343 O O . TYR C 1 117 ? 9.83700 -14.95100 2.98200 1.000 31.86882 115 TYR C O 1
ATOM 5352 N N . ILE C 1 118 ? 7.62700 -14.64200 2.67700 1.000 27.68812 116 ILE C N 1
ATOM 5353 C CA . ILE C 1 118 ? 7.47100 -13.69400 3.77100 1.000 21.66393 116 ILE C CA 1
ATOM 5354 C C . ILE C 1 118 ? 6.54400 -14.28300 4.82600 1.000 27.69568 116 ILE C C 1
ATOM 5355 O O . ILE C 1 118 ? 5.45100 -14.77600 4.50600 1.000 28.04851 116 ILE C O 1
ATOM 5360 N N . LYS C 1 119 ? 6.97200 -14.22100 6.08600 1.000 26.49920 117 LYS C N 1
ATOM 5361 C CA . LYS C 1 119 ? 6.12800 -14.72400 7.16800 1.000 23.04857 117 LYS C CA 1
ATOM 5362 C C . LYS C 1 119 ? 5.12600 -13.66100 7.59600 1.000 23.39207 117 LYS C C 1
ATOM 5363 O O . LYS C 1 119 ? 3.95400 -13.96100 7.82400 1.000 31.09809 117 LYS C O 1
ATOM 5369 N N . SER C 1 120 ? 5.59000 -12.41800 7.73500 1.000 24.90468 118 SER C N 1
ATOM 5370 C CA . SER C 1 120 ? 4.73500 -11.31900 8.14600 1.000 21.69558 118 SER C CA 1
ATOM 5371 C C . SER C 1 120 ? 5.49300 -10.02100 7.91500 1.000 29.85022 118 SER C C 1
ATOM 5372 O O . SER C 1 120 ? 6.72300 -10.01000 7.79500 1.000 27.18356 118 SER C O 1
ATOM 5375 N N . ILE C 1 121 ? 4.73600 -8.93100 7.81000 1.000 24.58054 119 ILE C N 1
ATOM 5376 C CA . ILE C 1 121 ? 5.28100 -7.58400 7.69200 1.000 25.22444 119 ILE C CA 1
ATOM 5377 C C . ILE C 1 121 ? 4.67000 -6.76000 8.80800 1.000 27.21769 119 ILE C C 1
ATOM 5378 O O . ILE C 1 121 ? 3.45800 -6.83000 9.02400 1.000 24.41425 119 ILE C O 1
ATOM 5383 N N . GLY C 1 122 ? 5.50200 -5.99600 9.52400 1.000 25.28953 120 GLY C N 1
ATOM 5384 C CA . GLY C 1 122 ? 5.04700 -5.38000 10.76200 1.000 22.79979 120 GLY C CA 1
ATOM 5385 C C . GLY C 1 122 ? 4.19400 -4.13100 10.57200 1.000 25.02909 120 GLY C C 1
ATOM 5386 O O . GLY C 1 122 ? 3.65300 -3.89300 9.48700 1.000 26.84959 120 GLY C O 1
ATOM 5387 N N . GLN C 1 123 ? 4.10400 -3.32400 11.61500 1.000 21.76687 121 GLN C N 1
ATOM 5388 C CA . GLN C 1 123 ? 3.28700 -2.11800 11.61200 1.000 26.12776 121 GLN C CA 1
ATOM 5389 C C . GLN C 1 123 ? 4.13300 -0.91700 11.20500 1.000 26.76268 121 GLN C C 1
ATOM 5390 O O . GLN C 1 123 ? 5.31200 -0.81600 11.57900 1.000 24.93523 121 GLN C O 1
ATOM 5396 N N . PHE C 1 124 ? 3.50500 0.02400 10.48100 1.000 23.54734 122 PHE C N 1
ATOM 5397 C CA . PHE C 1 124 ? 4.12200 1.32000 10.19100 1.000 24.71819 122 PHE C CA 1
ATOM 5398 C C . PHE C 1 124 ? 5.43000 1.13100 9.42600 1.000 21.70782 122 PHE C C 1
ATOM 5399 O O . PHE C 1 124 ? 6.44100 1.80200 9.67000 1.000 26.08843 122 PHE C O 1
ATOM 5407 N N . THR C 1 125 ? 5.40200 0.21000 8.47500 1.000 22.70847 123 THR C N 1
ATOM 5408 C CA . THR C 1 125 ? 6.57200 -0.14200 7.68700 1.000 20.26219 123 THR C CA 1
ATOM 5409 C C . THR C 1 125 ? 6.37900 0.34000 6.26400 1.000 23.54020 123 THR C C 1
ATOM 5410 O O . THR C 1 125 ? 5.28700 0.23300 5.71100 1.000 24.83662 123 THR C O 1
ATOM 5414 N N . SER C 1 126 ? 7.43500 0.90700 5.69500 1.000 24.11884 124 SER C N 1
ATOM 5415 C CA . SER C 1 126 ? 7.35700 1.69400 4.46800 1.000 25.28485 124 SER C CA 1
ATOM 5416 C C . SER C 1 126 ? 8.33400 1.05400 3.48600 1.000 24.52918 124 SER C C 1
ATOM 5417 O O . SER C 1 126 ? 9.54600 1.13300 3.68300 1.000 22.90300 124 SER C O 1
ATOM 5420 N N . ILE C 1 127 ? 7.81100 0.42800 2.43300 1.000 22.57454 125 ILE C N 1
ATOM 5421 C CA . ILE C 1 127 ? 8.63600 -0.31700 1.48200 1.000 20.94711 125 ILE C CA 1
ATOM 5422 C C . ILE C 1 127 ? 8.43200 0.29600 0.11100 1.000 22.91413 125 ILE C C 1
ATOM 5423 O O . ILE C 1 127 ? 7.32600 0.26200 -0.42600 1.000 22.32699 125 ILE C O 1
ATOM 5428 N N . ASN C 1 128 ? 9.49600 0.87200 -0.43600 1.000 24.19326 126 ASN C N 1
ATOM 5429 C CA . ASN C 1 128 ? 9.43800 1.47700 -1.75700 1.000 27.01000 126 ASN C CA 1
ATOM 5430 C C . ASN C 1 128 ? 8.92100 0.47100 -2.77100 1.000 25.86967 126 ASN C C 1
ATOM 5431 O O . ASN C 1 128 ? 9.26400 -0.71700 -2.72600 1.000 22.84223 126 ASN C O 1
ATOM 5436 N N . GLY C 1 129 ? 8.12100 0.96700 -3.71700 1.000 26.17802 127 GLY C N 1
ATOM 5437 C CA . GLY C 1 129 ? 7.46600 0.08100 -4.65100 1.000 27.51857 127 GLY C CA 1
ATOM 5438 C C . GLY C 1 129 ? 8.40800 -0.70700 -5.54500 1.000 35.31146 127 GLY C C 1
ATOM 5439 O O . GLY C 1 129 ? 7.98300 -1.71200 -6.11600 1.000 30.98200 127 GLY C O 1
ATOM 5440 N N . THR C 1 130 ? 9.66900 -0.28100 -5.69900 1.000 26.96361 128 THR C N 1
ATOM 5441 C CA . THR C 1 130 ? 10.57100 -1.03600 -6.56300 1.000 27.05356 128 THR C CA 1
ATOM 5442 C C . THR C 1 130 ? 11.46100 -2.02700 -5.80900 1.000 24.60645 128 THR C C 1
ATOM 5443 O O . THR C 1 130 ? 12.35900 -2.61900 -6.42300 1.000 27.56733 128 THR C O 1
ATOM 5447 N N . ALA C 1 131 ? 11.27400 -2.18900 -4.51200 1.000 23.30692 129 ALA C N 1
ATOM 5448 C CA . ALA C 1 131 ? 12.01400 -3.19800 -3.76500 1.000 31.70914 129 ALA C CA 1
ATOM 5449 C C . ALA C 1 131 ? 11.61500 -4.59300 -4.23400 1.000 36.86737 129 ALA C C 1
ATOM 5450 O O . ALA C 1 131 ? 10.46400 -4.84300 -4.62000 1.000 24.46161 129 ALA C O 1
ATOM 5452 N N . GLU C 1 132 ? 12.57300 -5.51800 -4.17800 1.000 25.08851 130 GLU C N 1
ATOM 5453 C CA . GLU C 1 132 ? 12.34600 -6.85500 -4.68900 1.000 28.43209 130 GLU C CA 1
ATOM 5454 C C . GLU C 1 132 ? 12.81900 -7.87800 -3.67100 1.000 30.10237 130 GLU C C 1
ATOM 5455 O O . GLU C 1 132 ? 13.82400 -7.67700 -2.99000 1.000 26.83933 130 GLU C O 1
ATOM 5461 N N . ILE C 1 133 ? 12.10200 -8.99000 -3.58800 1.000 28.94718 131 ILE C N 1
ATOM 5462 C CA . ILE C 1 133 ? 12.47100 -10.08900 -2.71200 1.000 28.20049 131 ILE C CA 1
ATOM 5463 C C . ILE C 1 133 ? 12.33100 -11.37800 -3.50900 1.000 32.30690 131 ILE C C 1
ATOM 5464 O O . ILE C 1 133 ? 11.22200 -11.72400 -3.92600 1.000 27.70091 131 ILE C O 1
ATOM 5469 N N . HIS C 1 134 ? 13.43400 -12.08900 -3.71100 1.000 28.31400 132 HIS C N 1
ATOM 5470 C CA A HIS C 1 134 ? 13.43000 -13.33600 -4.46200 0.500 27.25485 132 HIS C CA 1
ATOM 5471 C CA B HIS C 1 134 ? 13.39000 -13.35300 -4.42200 0.500 27.18264 132 HIS C CA 1
ATOM 5472 C C . HIS C 1 134 ? 14.41300 -14.30400 -3.82100 1.000 31.97236 132 HIS C C 1
ATOM 5473 O O . HIS C 1 134 ? 15.28000 -13.91200 -3.03400 1.000 33.30634 132 HIS C O 1
ATOM 5486 N N . ALA C 1 135 ? 14.29300 -15.56700 -4.20700 1.000 26.36188 133 ALA C N 1
ATOM 5487 C CA . ALA C 1 135 ? 15.14300 -16.64100 -3.69800 1.000 24.90026 133 ALA C CA 1
ATOM 5488 C C . ALA C 1 135 ? 16.19500 -17.00200 -4.73700 1.000 31.06664 133 ALA C C 1
ATOM 5489 O O . ALA C 1 135 ? 16.14100 -16.56100 -5.89000 1.000 28.94506 133 ALA C O 1
ATOM 5491 N N . ASN C 1 136 ? 17.14700 -17.82100 -4.31200 1.000 24.38451 134 ASN C N 1
ATOM 5492 C CA . ASN C 1 136 ? 18.16000 -18.39700 -5.19500 1.000 31.10703 134 ASN C CA 1
ATOM 5493 C C . ASN C 1 136 ? 17.64300 -19.68500 -5.84700 1.000 26.59162 134 ASN C C 1
ATOM 5494 O O . ASN C 1 136 ? 16.87900 -20.44800 -5.24400 1.000 24.40273 134 ASN C O 1
ATOM 5499 N N . HIS C 1 137 ? 18.08800 -19.93200 -7.08500 1.000 25.51518 135 HIS C N 1
ATOM 5500 C CA . HIS C 1 137 ? 17.94300 -21.27000 -7.66500 1.000 26.33725 135 HIS C CA 1
ATOM 5501 C C . HIS C 1 137 ? 18.96200 -22.21300 -7.03000 1.000 25.28422 135 HIS C C 1
ATOM 5502 O O . HIS C 1 137 ? 19.91000 -21.78300 -6.34800 1.000 29.12921 135 HIS C O 1
ATOM 5509 N N . GLN C 1 138 ? 18.79900 -23.51800 -7.28100 1.000 24.36863 136 GLN C N 1
ATOM 5510 C CA . GLN C 1 138 ? 19.80300 -24.46900 -6.79800 1.000 25.90599 136 GLN C CA 1
ATOM 5511 C C . GLN C 1 138 ? 21.16200 -24.19100 -7.43600 1.000 27.49050 136 GLN C C 1
ATOM 5512 O O . GLN C 1 138 ? 21.26200 -23.88600 -8.62600 1.000 28.25862 136 GLN C O 1
ATOM 5518 N N . LEU C 1 139 ? 22.22000 -24.33700 -6.64600 1.000 25.91252 137 LEU C N 1
ATOM 5519 C CA . LEU C 1 139 ? 23.57500 -24.12000 -7.12900 1.000 31.49550 137 LEU C CA 1
ATOM 5520 C C . LEU C 1 139 ? 24.42200 -25.39200 -7.07400 1.000 31.71993 137 LEU C C 1
ATOM 5521 O O . LEU C 1 139 ? 25.63000 -25.34100 -7.34400 1.000 35.59419 137 LEU C O 1
ATOM 5526 N N . ASN C 1 140 ? 23.81900 -26.54500 -6.77000 1.000 29.52035 138 ASN C N 1
ATOM 5527 C CA . ASN C 1 140 ? 24.57700 -27.76800 -6.53000 1.000 32.53999 138 ASN C CA 1
ATOM 5528 C C . ASN C 1 140 ? 24.17400 -28.89600 -7.47200 1.000 29.76554 138 ASN C C 1
ATOM 5529 O O . ASN C 1 140 ? 24.44100 -30.06800 -7.18500 1.000 32.66791 138 ASN C O 1
ATOM 5534 N N . MET C 1 141 ? 23.54400 -28.57900 -8.58500 1.000 25.38502 139 MET C N 1
ATOM 5535 C CA . MET C 1 141 ? 23.24300 -29.54800 -9.62400 1.000 27.73238 139 MET C CA 1
ATOM 5536 C C . MET C 1 141 ? 23.96500 -29.17000 -10.90500 1.000 26.22031 139 MET C C 1
ATOM 5537 O O . MET C 1 141 ? 24.71300 -28.18900 -10.95800 1.000 26.24760 139 MET C O 1
ATOM 5542 N N . THR C 1 142 ? 23.75700 -29.97800 -11.93900 1.000 20.73726 140 THR C N 1
ATOM 5543 C CA . THR C 1 142 ? 24.40200 -29.68700 -13.22800 1.000 22.84355 140 THR C CA 1
ATOM 5544 C C . THR C 1 142 ? 23.75900 -28.47400 -13.89900 1.000 22.91768 140 THR C C 1
ATOM 5545 O O . THR C 1 142 ? 24.42700 -27.75300 -14.64700 1.000 25.57543 140 THR C O 1
ATOM 5549 N N . PHE C 1 143 ? 22.49900 -28.22800 -13.60800 1.000 20.61098 141 PHE C N 1
ATOM 5550 C CA . PHE C 1 143 ? 21.74800 -27.11500 -14.18300 1.000 19.04483 141 PHE C CA 1
ATOM 5551 C C . PHE C 1 143 ? 21.30200 -26.15700 -13.09000 1.000 23.88928 141 PHE C C 1
ATOM 5552 O O . PHE C 1 143 ? 21.18600 -26.53000 -11.91600 1.000 21.76455 141 PHE C O 1
ATOM 5560 N N . VAL C 1 144 ? 21.09400 -24.90100 -13.48300 1.000 21.13906 142 VAL C N 1
ATOM 5561 C CA . VAL C 1 144 ? 20.59200 -23.87500 -12.57800 1.000 21.43339 142 VAL C CA 1
ATOM 5562 C C . VAL C 1 144 ? 19.14000 -23.49500 -12.88500 1.000 24.24970 142 VAL C C 1
ATOM 5563 O O . VAL C 1 144 ? 18.46600 -22.90400 -12.02400 1.000 23.15098 142 VAL C O 1
ATOM 5567 N N . SER C 1 145 ? 18.64000 -23.85200 -14.06400 1.000 20.13810 143 SER C N 1
ATOM 5568 C CA . SER C 1 145 ? 17.25800 -23.61900 -14.46100 1.000 20.72894 143 SER C CA 1
ATOM 5569 C C . SER C 1 145 ? 16.23800 -24.16700 -13.46200 1.000 23.65162 143 SER C C 1
ATOM 5570 O O . SER C 1 145 ? 16.40700 -25.23000 -12.85600 1.000 22.34166 143 SER C O 1
ATOM 5573 N N . ASP C 1 146 ? 15.12900 -23.43300 -13.31300 1.000 21.81159 144 ASP C N 1
ATOM 5574 C CA . ASP C 1 146 ? 13.96800 -24.04400 -12.68000 1.000 23.83204 144 ASP C CA 1
ATOM 5575 C C . ASP C 1 146 ? 12.97100 -24.62400 -13.68700 1.000 25.52483 144 ASP C C 1
ATOM 5576 O O . ASP C 1 146 ? 12.46400 -25.72500 -13.47700 1.000 27.90614 144 ASP C O 1
ATOM 5581 N N . ASP C 1 147 ? 12.67200 -23.94300 -14.79400 1.000 24.94831 145 ASP C N 1
ATOM 5582 C CA . ASP C 1 147 ? 11.57700 -24.38600 -15.65500 1.000 22.02970 145 ASP C CA 1
ATOM 5583 C C . ASP C 1 147 ? 11.92500 -25.62400 -16.51100 1.000 22.74981 145 ASP C C 1
ATOM 5584 O O . ASP C 1 147 ? 11.03400 -26.16300 -17.18300 1.000 23.01030 145 ASP C O 1
ATOM 5589 N N . ILE C 1 148 ? 13.17100 -26.10200 -16.47100 1.000 19.04491 146 ILE C N 1
ATOM 5590 C CA . ILE C 1 148 ? 13.46200 -27.45900 -16.96300 1.000 19.65723 146 ILE C CA 1
ATOM 5591 C C . ILE C 1 148 ? 12.51800 -28.46500 -16.31100 1.000 23.16740 146 ILE C C 1
ATOM 5592 O O . ILE C 1 148 ? 12.17200 -29.47800 -16.91200 1.000 24.06149 146 ILE C O 1
ATOM 5597 N N . GLN C 1 149 ? 12.05600 -28.18900 -15.08300 1.000 23.50833 147 GLN C N 1
ATOM 5598 C CA . GLN C 1 149 ? 11.19100 -29.15500 -14.40600 1.000 25.30095 147 GLN C CA 1
ATOM 5599 C C . GLN C 1 149 ? 9.84900 -29.30600 -15.11100 1.000 25.71264 147 GLN C C 1
ATOM 5600 O O . GLN C 1 149 ? 9.13800 -30.29500 -14.88200 1.000 29.31010 147 GLN C O 1
ATOM 5606 N N . ASN C 1 150 ? 9.45600 -28.33600 -15.94300 1.000 27.06631 148 ASN C N 1
ATOM 5607 C CA . ASN C 1 150 ? 8.23400 -28.51900 -16.71700 1.000 23.60730 148 ASN C CA 1
ATOM 5608 C C . ASN C 1 150 ? 8.34100 -29.69500 -17.66900 1.000 32.05064 148 ASN C C 1
ATOM 5609 O O . ASN C 1 150 ? 7.31500 -30.13200 -18.20600 1.000 26.85075 148 ASN C O 1
ATOM 5614 N N . PHE C 1 151 ? 9.56300 -30.19000 -17.90700 1.000 25.97600 149 PHE C N 1
ATOM 5615 C CA . PHE C 1 151 ? 9.82300 -31.36200 -18.73400 1.000 26.03773 149 PHE C CA 1
ATOM 5616 C C . PHE C 1 151 ? 10.03900 -32.63600 -17.91800 1.000 26.15109 149 PHE C C 1
ATOM 5617 O O . PHE C 1 151 ? 10.25400 -33.69300 -18.51800 1.000 27.88604 149 PHE C O 1
ATOM 5625 N N . PHE C 1 152 ? 10.05700 -32.55700 -16.58300 1.000 29.57191 150 PHE C N 1
ATOM 5626 C CA . PHE C 1 152 ? 10.28300 -33.73500 -15.74000 1.000 28.75991 150 PHE C CA 1
ATOM 5627 C C . PHE C 1 152 ? 9.00400 -34.56300 -15.60200 1.000 28.09745 150 PHE C C 1
ATOM 5628 O O . PHE C 1 152 ? 7.94100 -34.02700 -15.26600 1.000 30.69374 150 PHE C O 1
ATOM 5636 N N . ASN C 1 153 ? 9.12200 -35.87900 -15.80200 1.000 28.33766 151 ASN C N 1
ATOM 5637 C CA . ASN C 1 153 ? 8.01700 -36.76800 -15.50000 1.000 29.10850 151 ASN C CA 1
ATOM 5638 C C . ASN C 1 153 ? 7.92300 -36.93200 -13.97800 1.000 36.76950 151 ASN C C 1
ATOM 5639 O O . ASN C 1 153 ? 8.67200 -36.31000 -13.21200 1.000 29.96400 151 ASN C O 1
ATOM 5644 N N . GLU C 1 154 ? 6.99000 -37.78200 -13.53200 1.000 35.41683 152 GLU C N 1
ATOM 5645 C CA . GLU C 1 154 ? 6.76700 -37.96700 -12.10200 1.000 39.47734 152 GLU C CA 1
ATOM 5646 C C . GLU C 1 154 ? 8.04800 -38.40700 -11.38800 1.000 32.96085 152 GLU C C 1
ATOM 5647 O O . GLU C 1 154 ? 8.39700 -37.86100 -10.33700 1.000 37.47094 152 GLU C O 1
ATOM 5653 N N . GLU C 1 155 ? 8.77000 -39.36600 -11.95900 1.000 34.40383 153 GLU C N 1
ATOM 5654 C CA . GLU C 1 155 ? 9.96800 -39.90600 -11.31500 1.000 38.68532 153 GLU C CA 1
ATOM 5655 C C . GLU C 1 155 ? 11.08600 -38.87400 -11.25500 1.000 34.05694 153 GLU C C 1
ATOM 5656 O O . GLU C 1 155 ? 11.72900 -38.71300 -10.21300 1.000 32.82637 153 GLU C O 1
ATOM 5662 N N . SER C 1 156 ? 11.34100 -38.19400 -12.37300 1.000 28.78386 154 SER C N 1
ATOM 5663 C CA . SER C 1 156 ? 12.33400 -37.12200 -12.42000 1.000 25.85525 154 SER C CA 1
ATOM 5664 C C . SER C 1 156 ? 12.01700 -35.99700 -11.44900 1.000 32.60621 154 SER C C 1
ATOM 5665 O O . SER C 1 156 ? 12.92000 -35.49300 -10.77000 1.000 32.27202 154 SER C O 1
ATOM 5668 N N . MET C 1 157 ? 10.75600 -35.53100 -11.41900 1.000 28.03031 155 MET C N 1
ATOM 5669 C CA . MET C 1 157 ? 10.37100 -34.48700 -10.46600 1.000 30.91056 155 MET C CA 1
ATOM 5670 C C . MET C 1 157 ? 10.66800 -34.90100 -9.03300 1.000 31.69091 155 MET C C 1
ATOM 5671 O O . MET C 1 157 ? 11.11300 -34.07100 -8.21900 1.000 31.24877 155 MET C O 1
ATOM 5676 N N . ALA C 1 158 ? 10.40900 -36.17400 -8.69900 1.000 34.21935 156 ALA C N 1
ATOM 5677 C CA . ALA C 1 158 ? 10.58400 -36.62800 -7.32300 1.000 31.73286 156 ALA C CA 1
ATOM 5678 C C . ALA C 1 158 ? 12.04200 -36.49800 -6.89200 1.000 37.18561 156 ALA C C 1
ATOM 5679 O O . ALA C 1 158 ? 12.33500 -36.04200 -5.77500 1.000 34.90776 156 ALA C O 1
ATOM 5681 N N . VAL C 1 159 ? 12.96400 -36.90200 -7.76500 1.000 34.08678 157 VAL C N 1
ATOM 5682 C CA . VAL C 1 159 ? 14.38300 -36.83000 -7.45400 1.000 37.64489 157 VAL C CA 1
ATOM 5683 C C . VAL C 1 159 ? 14.84000 -35.38600 -7.31600 1.000 33.90073 157 VAL C C 1
ATOM 5684 O O . VAL C 1 159 ? 15.63900 -35.06400 -6.42800 1.000 31.69968 157 VAL C O 1
ATOM 5688 N N . PHE C 1 160 ? 14.36800 -34.51200 -8.21300 1.000 25.97931 158 PHE C N 1
ATOM 5689 C CA . PHE C 1 160 ? 14.70300 -33.09000 -8.17900 1.000 25.75350 158 PHE C CA 1
ATOM 5690 C C . PHE C 1 160 ? 14.24000 -32.44300 -6.88100 1.000 30.46211 158 PHE C C 1
ATOM 5691 O O . PHE C 1 160 ? 15.02500 -31.80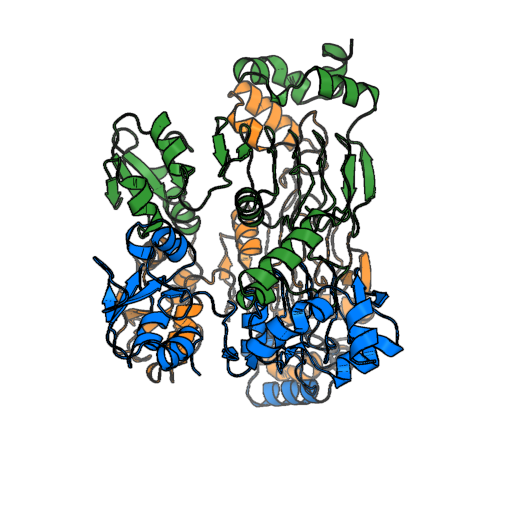400 -6.16800 1.000 29.71663 158 PHE C O 1
ATOM 5699 N N . GLN C 1 161 ? 12.95900 -32.61300 -6.55200 1.000 30.84006 159 GLN C N 1
ATOM 5700 C CA . GLN C 1 161 ? 12.40100 -32.03200 -5.34300 1.000 32.66888 159 GLN C CA 1
ATOM 5701 C C . GLN C 1 161 ? 13.06000 -32.59400 -4.08700 1.000 33.93939 159 GLN C C 1
ATOM 5702 O O . GLN C 1 161 ? 13.31300 -31.84500 -3.14000 1.000 36.28829 159 GLN C O 1
ATOM 5708 N N . GLU C 1 162 ? 13.34600 -33.89600 -4.05700 1.000 33.57236 160 GLU C N 1
ATOM 5709 C CA . GLU C 1 162 ? 14.01900 -34.48500 -2.90600 1.000 37.23172 160 GLU C CA 1
ATOM 5710 C C . GLU C 1 162 ? 15.35600 -33.79600 -2.63400 1.000 36.37750 160 GLU C C 1
ATOM 5711 O O . GLU C 1 162 ? 15.62400 -33.37100 -1.50400 1.000 42.08611 160 GLU C O 1
ATOM 5717 N N . LYS C 1 163 ? 16.17400 -33.61300 -3.67300 1.000 29.15168 161 LYS C N 1
ATOM 5718 C CA . LYS C 1 163 ? 17.46700 -32.95400 -3.50500 1.000 37.52893 161 LYS C CA 1
ATOM 5719 C C . LYS C 1 163 ? 17.30800 -31.50400 -3.04800 1.000 31.66003 161 LYS C C 1
ATOM 5720 O O . LYS C 1 163 ? 18.02700 -31.05900 -2.14900 1.000 34.35394 161 LYS C O 1
ATOM 5726 N N . LEU C 1 164 ? 16.36300 -30.76500 -3.65000 1.000 27.29617 162 LEU C N 1
ATOM 5727 C CA . LEU C 1 164 ? 16.11500 -29.37700 -3.25300 1.000 32.04161 162 LEU C CA 1
ATOM 5728 C C . LEU C 1 164 ? 15.81700 -29.28200 -1.75800 1.000 31.87289 162 LEU C C 1
ATOM 5729 O O . LEU C 1 164 ? 16.33400 -28.39600 -1.06500 1.000 33.04363 162 LEU C O 1
ATOM 5734 N N . ARG C 1 165 ? 15.01100 -30.20900 -1.23600 1.000 34.75427 163 ARG C N 1
ATOM 5735 C CA . ARG C 1 165 ? 14.60800 -30.14400 0.16300 1.000 37.02200 163 ARG C CA 1
ATOM 5736 C C . ARG C 1 165 ? 15.76300 -30.40900 1.12100 1.000 36.37260 163 ARG C C 1
ATOM 5737 O O . ARG C 1 165 ? 15.68900 -29.99500 2.28500 1.000 41.49291 163 ARG C O 1
ATOM 5745 N N . LYS C 1 166 ? 16.82500 -31.07400 0.66200 1.000 33.92197 164 LYS C N 1
ATOM 5746 C CA . LYS C 1 166 ? 17.97800 -31.40000 1.49900 1.000 38.77836 164 LYS C CA 1
ATOM 5747 C C . LYS C 1 166 ? 19.10200 -30.37500 1.39000 1.000 39.55126 164 LYS C C 1
ATOM 5748 O O . LYS C 1 166 ? 20.08700 -30.46800 2.12800 1.000 42.37117 164 LYS C O 1
ATOM 5754 N N . ASP C 1 167 ? 18.96100 -29.39800 0.50400 1.000 39.87945 165 ASP C N 1
ATOM 5755 C CA . ASP C 1 167 ? 19.99400 -28.39700 0.24200 1.000 34.95763 165 ASP C CA 1
ATOM 5756 C C . ASP C 1 167 ? 20.06700 -27.38400 1.38400 1.000 34.27033 165 ASP C C 1
ATOM 5757 O O . ASP C 1 167 ? 19.11600 -26.62500 1.58400 1.000 35.14853 165 ASP C O 1
ATOM 5762 N N . PRO C 1 168 ? 21.16300 -27.33300 2.14900 1.000 40.29192 166 PRO C N 1
ATOM 5763 C CA . PRO C 1 168 ? 21.24700 -26.33800 3.23500 1.000 39.85889 166 PRO C CA 1
ATOM 5764 C C . PRO C 1 168 ? 21.36300 -24.89500 2.74900 1.000 37.14521 166 PRO C C 1
ATOM 5765 O O . PRO C 1 168 ? 21.28400 -23.97600 3.58400 1.000 41.84761 166 PRO C O 1
ATOM 5769 N N . LYS C 1 169 ? 21.51900 -24.64200 1.44300 1.000 34.68458 167 LYS C N 1
ATOM 5770 C CA . LYS C 1 169 ? 21.48500 -23.25800 0.96700 1.000 35.85224 167 LYS C CA 1
ATOM 5771 C C . LYS C 1 169 ? 20.08000 -22.75700 0.63800 1.000 37.20654 167 LYS C C 1
ATOM 5772 O O . LYS C 1 169 ? 19.93400 -21.59400 0.23300 1.000 34.01649 167 LYS C O 1
ATOM 5778 N N . HIS C 1 170 ? 19.04000 -23.58300 0.84200 1.000 28.11231 168 HIS C N 1
ATOM 5779 C CA . HIS C 1 170 ? 17.63700 -23.19500 0.74900 1.000 30.84454 168 HIS C CA 1
ATOM 5780 C C . HIS C 1 170 ? 17.28900 -22.62200 -0.61900 1.000 28.31887 168 HIS C C 1
ATOM 5781 O O . HIS C 1 170 ? 16.75500 -21.51300 -0.70200 1.000 25.10307 168 HIS C O 1
ATOM 5788 N N . PRO C 1 171 ? 17.56300 -23.32800 -1.70800 1.000 26.53157 169 PRO C N 1
ATOM 5789 C CA . PRO C 1 171 ? 17.04800 -22.88100 -3.00800 1.000 26.20370 169 PRO C CA 1
ATOM 5790 C C . PRO C 1 171 ? 15.54000 -22.74000 -2.95100 1.000 29.79401 169 PRO C C 1
ATOM 5791 O O . PRO C 1 171 ? 14.85500 -23.53100 -2.29200 1.000 25.53117 169 PRO C O 1
ATOM 5795 N N . TYR C 1 172 ? 15.02800 -21.69400 -3.62800 1.000 26.10267 170 TYR C N 1
ATOM 5796 C CA . TYR C 1 172 ? 13.59600 -21.39800 -3.67500 1.000 26.74795 170 TYR C CA 1
ATOM 5797 C C . TYR C 1 172 ? 13.01100 -21.21500 -2.28000 1.000 23.76297 170 TYR C C 1
ATOM 5798 O O . TYR C 1 172 ? 11.81800 -21.39900 -2.08600 1.000 24.87113 170 TYR C O 1
ATOM 5807 N N . ALA C 1 173 ? 13.86100 -20.85700 -1.30900 1.000 27.92037 171 ALA C N 1
ATOM 5808 C CA . ALA C 1 173 ? 13.47400 -20.75000 0.10800 1.000 26.75565 171 ALA C CA 1
ATOM 5809 C C . ALA C 1 173 ? 13.03100 -22.08500 0.70600 1.000 33.28149 171 ALA C C 1
ATOM 5810 O O . ALA C 1 173 ? 12.33700 -22.12700 1.73000 1.000 29.69211 171 ALA C O 1
ATOM 5812 N N . TYR C 1 174 ? 13.46700 -23.21700 0.15400 1.000 27.94907 172 TYR C N 1
ATOM 5813 C CA . TYR C 1 174 ? 13.09000 -24.47300 0.80400 1.000 29.11995 172 TYR C CA 1
ATOM 5814 C C . TYR C 1 174 ? 13.78500 -24.61100 2.15800 1.000 34.56904 172 TYR C C 1
ATOM 5815 O O . TYR C 1 174 ? 14.85500 -24.04200 2.39400 1.000 33.49197 172 TYR C O 1
ATOM 5824 N N . SER C 1 175 ? 13.16600 -25.41300 3.03100 1.000 34.66825 173 SER C N 1
ATOM 5825 C CA . SER C 1 175 ? 13.69900 -25.83100 4.34400 1.000 33.93781 173 SER C CA 1
ATOM 5826 C C . SER C 1 175 ? 14.17800 -24.65000 5.19400 1.000 42.29249 173 SER C C 1
ATOM 5827 O O . SER C 1 175 ? 15.08300 -24.77700 6.01500 1.000 35.67608 173 SER C O 1
ATOM 5830 N N . LYS C 1 176 ? 13.54100 -23.48800 5.06000 1.000 36.83293 174 LYS C N 1
ATOM 5831 C CA . LYS C 1 176 ? 13.86500 -22.36400 5.93300 1.000 35.18864 174 LYS C CA 1
ATOM 5832 C C . LYS C 1 176 ? 12.57300 -21.67000 6.32100 1.000 38.74814 174 LYS C C 1
ATOM 5833 O O . LYS C 1 176 ? 11.53500 -21.86200 5.69100 1.000 35.13985 174 LYS C O 1
ATOM 5839 N N . GLU C 1 177 ? 12.64800 -20.88400 7.38000 1.000 36.39988 175 GLU C N 1
ATOM 5840 C CA . GLU C 1 177 ? 11.49800 -20.10000 7.78400 1.000 38.70281 175 GLU C CA 1
ATOM 5841 C C . GLU C 1 177 ? 11.28400 -18.96500 6.78400 1.000 33.95320 175 GLU C C 1
ATOM 5842 O O . GLU C 1 177 ? 12.25200 -18.36900 6.30000 1.000 33.78535 175 GLU C O 1
ATOM 5848 N N . PRO C 1 178 ? 10.04100 -18.65600 6.42200 1.000 32.48788 176 PRO C N 1
ATOM 5849 C CA . PRO C 1 178 ? 9.82300 -17.44200 5.64100 1.000 32.04248 176 PRO C CA 1
ATOM 5850 C C . PRO C 1 178 ? 10.28700 -16.26000 6.48000 1.000 32.81949 176 PRO C C 1
ATOM 5851 O O . PRO C 1 178 ? 10.27700 -16.30300 7.70600 1.000 29.71092 176 PRO C O 1
ATOM 5855 N N . MET C 1 179 ? 10.69300 -15.21200 5.79600 1.000 28.57016 177 MET C N 1
ATOM 5856 C CA . MET C 1 179 ? 11.22200 -14.00300 6.40200 1.000 29.71400 177 MET C CA 1
ATOM 5857 C C . MET C 1 179 ? 10.18600 -13.14500 7.13100 1.000 30.66850 177 MET C C 1
ATOM 5858 O O . MET C 1 179 ? 9.06800 -12.92800 6.65100 1.000 31.80406 177 MET C O 1
ATOM 5863 N N . THR C 1 180 ? 10.55800 -12.68400 8.33200 1.000 31.07821 178 THR C N 1
ATOM 5864 C CA . THR C 1 180 ? 9.77000 -11.69600 9.07300 1.000 28.58437 178 THR C CA 1
ATOM 5865 C C . THR C 1 180 ? 10.34400 -10.31500 8.77800 1.000 29.80339 178 THR C C 1
ATOM 5866 O O . THR C 1 180 ? 11.55800 -10.10800 8.90700 1.000 28.12484 178 THR C O 1
ATOM 5870 N N . ILE C 1 181 ? 9.48200 -9.37700 8.36700 1.000 25.67221 179 ILE C N 1
ATOM 5871 C CA . ILE C 1 181 ? 9.86400 -7.98300 8.18100 1.000 29.47903 179 ILE C CA 1
ATOM 5872 C C . ILE C 1 181 ? 9.24100 -7.19600 9.32800 1.000 28.04256 179 ILE C C 1
ATOM 5873 O O . ILE C 1 181 ? 8.02600 -7.28200 9.55100 1.000 27.25208 179 ILE C O 1
ATOM 5878 N N . GLY C 1 182 ? 10.07500 -6.49900 10.10300 1.000 27.22158 180 GLY C N 1
ATOM 5879 C CA . GLY C 1 182 ? 9.61400 -5.91100 11.34900 1.000 24.91579 180 GLY C CA 1
ATOM 5880 C C . GLY C 1 182 ? 8.73300 -4.68500 11.16100 1.000 24.48263 180 GLY C C 1
ATOM 5881 O O . GLY C 1 182 ? 8.28800 -4.35000 10.06400 1.000 25.15297 180 GLY C O 1
ATOM 5882 N N . SER C 1 183 ? 8.50700 -3.99200 12.26800 1.000 25.24454 181 SER C N 1
ATOM 5883 C CA . SER C 1 183 ? 7.71200 -2.76500 12.31400 1.000 25.11014 181 SER C CA 1
ATOM 5884 C C . SER C 1 183 ? 8.64900 -1.56400 12.25500 1.000 29.69856 181 SER C C 1
ATOM 5885 O O . SER C 1 183 ? 9.84100 -1.66900 12.57200 1.000 27.63198 181 SER C O 1
ATOM 5888 N N . ASP C 1 184 ? 8.10100 -0.41700 11.83300 1.000 23.97615 182 ASP C N 1
ATOM 5889 C CA . ASP C 1 184 ? 8.88000 0.81900 11.72300 1.000 24.89024 182 ASP C CA 1
ATOM 5890 C C . ASP C 1 184 ? 10.12300 0.61800 10.87800 1.000 28.02482 182 ASP C C 1
ATOM 5891 O O . ASP C 1 184 ? 11.17800 1.19200 11.14400 1.000 27.12373 182 ASP C O 1
ATOM 5896 N N . VAL C 1 185 ? 9.99100 -0.21200 9.85700 1.000 29.73948 183 VAL C N 1
ATOM 5897 C CA . VAL C 1 185 ? 11.05900 -0.52200 8.91100 1.000 27.02260 183 VAL C CA 1
ATOM 5898 C C . VAL C 1 185 ? 10.93600 0.39600 7.70000 1.000 27.07004 183 VAL C C 1
ATOM 5899 O O . VAL C 1 185 ? 9.82300 0.71500 7.26400 1.000 22.18154 183 VAL C O 1
ATOM 5903 N N . TYR C 1 186 ? 12.07400 0.80100 7.12200 1.000 28.67282 184 TYR C N 1
ATOM 5904 C CA . TYR C 1 186 ? 12.06700 1.54000 5.85700 1.000 24.52105 184 TYR C CA 1
ATOM 5905 C C . TYR C 1 186 ? 12.95400 0.80300 4.85500 1.000 25.70185 184 TYR C C 1
ATOM 5906 O O . TYR C 1 186 ? 14.10200 0.48200 5.16400 1.000 29.61124 184 TYR C O 1
ATOM 5915 N N . ILE C 1 187 ? 12.42700 0.52500 3.65800 1.000 24.54818 185 ILE C N 1
ATOM 5916 C CA . ILE C 1 187 ? 13.19100 -0.11600 2.59400 1.000 23.14504 185 ILE C CA 1
ATOM 5917 C C . ILE C 1 187 ? 13.14300 0.77100 1.35400 1.000 29.69689 185 ILE C C 1
ATOM 5918 O O . ILE C 1 187 ? 12.05900 1.14200 0.89000 1.000 24.17420 185 ILE C O 1
ATOM 5923 N N . GLY C 1 188 ? 14.32300 1.08800 0.81000 1.000 30.27106 186 GLY C N 1
ATOM 5924 C CA . GLY C 1 188 ? 14.45600 2.08500 -0.23600 1.000 33.66126 186 GLY C CA 1
ATOM 5925 C C . GLY C 1 188 ? 14.24700 1.53400 -1.63400 1.000 25.40001 186 GLY C C 1
ATOM 5926 O O . GLY C 1 188 ? 14.07400 0.34500 -1.84800 1.000 25.95763 186 GLY C O 1
ATOM 5927 N N . ALA C 1 189 ? 14.30700 2.43600 -2.60900 1.000 27.12108 187 ALA C N 1
ATOM 5928 C CA . ALA C 1 189 ? 14.14000 2.06900 -4.01600 1.000 30.26156 187 ALA C CA 1
ATOM 5929 C C . ALA C 1 189 ? 15.20500 1.07700 -4.47100 1.000 36.22418 187 ALA C C 1
ATOM 5930 O O . ALA C 1 189 ? 16.37200 1.15500 -4.07200 1.000 34.74247 187 ALA C O 1
ATOM 5932 N N . HIS C 1 190 ? 14.78400 0.13600 -5.32300 1.000 30.89531 188 HIS C N 1
ATOM 5933 C CA . HIS C 1 190 ? 15.64900 -0.83900 -5.98700 1.000 30.68089 188 HIS C CA 1
ATOM 5934 C C . HIS C 1 190 ? 16.40400 -1.70300 -5.00400 1.000 31.98094 188 HIS C C 1
ATOM 5935 O O . HIS C 1 190 ? 17.44300 -2.26400 -5.35500 1.000 31.51016 188 HIS C O 1
ATOM 5942 N N . ALA C 1 191 ? 15.93700 -1.78800 -3.76600 1.000 27.00843 189 ALA C N 1
ATOM 5943 C CA . ALA C 1 191 ? 16.58700 -2.66000 -2.80600 1.000 27.83894 189 ALA C CA 1
ATOM 5944 C C . ALA C 1 191 ? 16.20000 -4.10600 -3.10700 1.000 26.20106 189 ALA C C 1
ATOM 5945 O O . ALA C 1 191 ? 15.16700 -4.38500 -3.71700 1.000 27.89920 189 ALA C O 1
ATOM 5947 N N . PHE C 1 192 ? 17.07900 -5.03100 -2.74400 1.000 24.32785 190 PHE C N 1
ATOM 5948 C CA . PHE C 1 192 ? 16.82600 -6.44900 -2.92900 1.000 29.26019 190 PHE C CA 1
ATOM 5949 C C . PHE C 1 192 ? 17.11500 -7.19500 -1.63600 1.000 26.72861 190 PHE C C 1
ATOM 5950 O O . PHE C 1 192 ? 18.13000 -6.93500 -0.98400 1.000 28.16688 190 PHE C O 1
ATOM 5958 N N . ILE C 1 193 ? 16.23400 -8.12300 -1.26300 1.000 23.04022 191 ILE C N 1
ATOM 5959 C CA . ILE C 1 193 ? 16.48600 -8.98300 -0.11000 1.000 23.62941 191 ILE C CA 1
ATOM 5960 C C . ILE C 1 193 ? 16.42000 -10.43000 -0.57400 1.000 25.65700 191 ILE C C 1
ATOM 5961 O O . ILE C 1 193 ? 15.46100 -10.82900 -1.25100 1.000 23.84966 191 ILE C O 1
ATOM 5966 N N . ASN C 1 194 ? 17.44600 -11.21200 -0.21700 1.000 23.83289 192 ASN C N 1
ATOM 5967 C CA . ASN C 1 194 ? 17.54300 -12.57900 -0.71200 1.000 25.66195 192 ASN C CA 1
ATOM 5968 C C . ASN C 1 194 ? 16.75200 -13.50700 0.19700 1.000 26.94540 192 ASN C C 1
ATOM 5969 O O . ASN C 1 194 ? 17.14100 -13.74500 1.34500 1.000 28.82245 192 ASN C O 1
ATOM 5974 N N . ALA C 1 195 ? 15.68800 -14.08800 -0.34100 1.000 26.52775 193 ALA C N 1
ATOM 5975 C CA . ALA C 1 195 ? 14.82400 -14.95100 0.44200 1.000 27.72433 193 ALA C CA 1
ATOM 5976 C C . ALA C 1 195 ? 15.44900 -16.31300 0.73900 1.000 28.70229 193 ALA C C 1
ATOM 5977 O O . ALA C 1 195 ? 14.94000 -17.01300 1.62200 1.000 30.67821 193 ALA C O 1
ATOM 5979 N N . SER C 1 196 ? 16.51900 -16.72300 0.04400 1.000 27.50214 194 SER C N 1
ATOM 5980 C CA . SER C 1 196 ? 17.16900 -17.97200 0.44600 1.000 25.46037 194 SER C CA 1
ATOM 5981 C C . SER C 1 196 ? 17.99300 -17.81900 1.72200 1.000 32.38512 194 SER C C 1
ATOM 5982 O O . SER C 1 196 ? 18.20500 -18.79700 2.45500 1.000 34.26167 194 SER C O 1
ATOM 5985 N N . THR C 1 197 ? 18.50300 -16.62100 1.99500 1.000 31.11508 195 THR C N 1
ATOM 5986 C CA . THR C 1 197 ? 19.47800 -16.44800 3.05000 1.000 31.72274 195 THR C CA 1
ATOM 5987 C C . THR C 1 197 ? 19.06000 -15.45500 4.13600 1.000 31.67198 195 THR C C 1
ATOM 5988 O O . THR C 1 197 ? 19.77100 -15.33700 5.14300 1.000 34.65671 195 THR C O 1
ATOM 5992 N N . VAL C 1 198 ? 17.90400 -14.81000 4.02600 1.000 29.63484 196 VAL C N 1
ATOM 5993 C CA . VAL C 1 198 ? 17.44900 -13.85400 5.03000 1.000 28.11871 196 VAL C CA 1
ATOM 5994 C C . VAL C 1 198 ? 16.18400 -14.39800 5.67400 1.000 30.79405 196 VAL C C 1
ATOM 5995 O O . VAL C 1 198 ? 15.22000 -14.72900 4.97100 1.000 30.14576 196 VAL C O 1
ATOM 5999 N N . THR C 1 199 ? 16.17700 -14.48200 7.00500 1.000 30.16251 197 THR C N 1
ATOM 6000 C CA . THR C 1 199 ? 14.95100 -14.79100 7.72200 1.000 31.95654 197 THR C CA 1
ATOM 6001 C C . THR C 1 199 ? 14.41200 -13.62200 8.52700 1.000 30.90232 197 THR C C 1
ATOM 6002 O O . THR C 1 199 ? 13.28700 -13.72600 9.03700 1.000 29.49104 197 THR C O 1
ATOM 6006 N N . SER C 1 200 ? 15.16900 -12.52200 8.66700 1.000 28.34031 198 SER C N 1
ATOM 6007 C CA . SER C 1 200 ? 14.73500 -11.45200 9.56600 1.000 31.58276 198 SER C CA 1
ATOM 6008 C C . SER C 1 200 ? 15.24200 -10.09700 9.09400 1.000 33.50459 198 SER C C 1
ATOM 6009 O O . SER C 1 200 ? 16.45300 -9.89500 8.96500 1.000 31.24377 198 SER C O 1
ATOM 6012 N N . ILE C 1 201 ? 14.30900 -9.18600 8.84300 1.000 27.48781 199 ILE C N 1
ATOM 6013 C CA . ILE C 1 201 ? 14.55900 -7.75200 8.78300 1.000 27.28156 199 ILE C CA 1
ATOM 6014 C C . ILE C 1 201 ? 14.02300 -7.21700 10.09900 1.000 29.94630 199 ILE C C 1
ATOM 6015 O O . ILE C 1 201 ? 12.80600 -7.10900 10.27400 1.000 27.96583 199 ILE C O 1
ATOM 6020 N N . GLY C 1 202 ? 14.92700 -6.89800 11.03500 1.000 29.04238 200 GLY C N 1
ATOM 6021 C CA . GLY C 1 202 ? 14.50700 -6.54200 12.37900 1.000 28.30040 200 GLY C CA 1
ATOM 6022 C C . GLY C 1 202 ? 13.72900 -5.23900 12.43700 1.000 29.01142 200 GLY C C 1
ATOM 6023 O O . GLY C 1 202 ? 13.73800 -4.41600 11.50800 1.000 26.21471 200 GLY C O 1
ATOM 6024 N N . ASP C 1 203 ? 12.99600 -5.07300 13.54700 1.000 30.02536 201 ASP C N 1
ATOM 6025 C CA . ASP C 1 203 ? 12.24000 -3.85100 13.79600 1.000 27.75206 201 ASP C CA 1
ATOM 6026 C C . ASP C 1 203 ? 13.13700 -2.62300 13.68200 1.000 33.91592 201 ASP C C 1
ATOM 6027 O O . ASP C 1 203 ? 14.28100 -2.62200 14.16100 1.000 30.44562 201 ASP C O 1
ATOM 6032 N N . GLY C 1 204 ? 12.61100 -1.56700 13.06400 1.000 27.57766 202 GLY C N 1
ATOM 6033 C CA . GLY C 1 204 ? 13.33700 -0.32000 12.94100 1.000 29.87957 202 GLY C CA 1
ATOM 6034 C C . GLY C 1 204 ? 14.44600 -0.31500 11.91400 1.000 28.99149 202 GLY C C 1
ATOM 6035 O O . GLY C 1 204 ? 15.06700 0.73000 11.71500 1.000 31.80242 202 GLY C O 1
ATOM 6036 N N . ALA C 1 205 ? 14.73500 -1.43900 11.27300 1.000 28.51596 203 ALA C N 1
ATOM 6037 C CA . ALA C 1 205 ? 15.83400 -1.47300 10.31800 1.000 28.41039 203 ALA C CA 1
ATOM 6038 C C . ALA C 1 205 ? 15.55500 -0.52200 9.16500 1.000 27.19441 203 ALA C C 1
ATOM 6039 O O . ALA C 1 205 ? 14.40500 -0.33700 8.75400 1.000 25.70928 203 ALA C O 1
ATOM 6041 N N . ILE C 1 206 ? 16.62300 0.07000 8.63800 1.000 28.79318 204 ILE C N 1
ATOM 6042 C CA . ILE C 1 206 ? 16.56200 0.89300 7.43700 1.000 29.56513 204 ILE C CA 1
ATOM 6043 C C . ILE C 1 206 ? 17.43400 0.22800 6.38100 1.000 30.69498 204 ILE C C 1
ATOM 6044 O O . ILE C 1 206 ? 18.61200 -0.06600 6.63000 1.000 31.33456 204 ILE C O 1
ATOM 6049 N N . ILE C 1 207 ? 16.85400 -0.03500 5.21500 1.000 25.42722 205 ILE C N 1
ATOM 6050 C CA . ILE C 1 207 ? 17.55800 -0.60900 4.07100 1.000 25.10408 205 ILE C CA 1
ATOM 6051 C C . ILE C 1 207 ? 17.68300 0.47700 3.00600 1.000 38.79003 205 ILE C C 1
ATOM 6052 O O . ILE C 1 207 ? 16.66500 0.99000 2.50300 1.000 30.58949 205 ILE C O 1
ATOM 6057 N N . GLY C 1 208 ? 18.93000 0.82500 2.65800 1.000 29.82146 206 GLY C N 1
ATOM 6058 C CA . GLY C 1 208 ? 19.15800 1.94000 1.76300 1.000 38.03862 206 GLY C CA 1
ATOM 6059 C C . GLY C 1 208 ? 18.74800 1.63500 0.33200 1.000 31.98255 206 GLY C C 1
ATOM 6060 O O . GLY C 1 208 ? 18.61900 0.48600 -0.06900 1.000 30.03793 206 GLY C O 1
ATOM 6061 N N . SER C 1 209 ? 18.49000 2.70400 -0.44100 1.000 35.49809 207 SER C N 1
ATOM 6062 C CA . SER C 1 209 ? 18.23600 2.51900 -1.87100 1.000 26.54569 207 SER C CA 1
ATOM 6063 C C . SER C 1 209 ? 19.38000 1.74000 -2.50300 1.000 38.79856 207 SER C C 1
ATOM 6064 O O . SER C 1 209 ? 20.55800 2.01400 -2.23400 1.000 36.26247 207 SER C O 1
ATOM 6067 N N . GLY C 1 210 ? 19.02400 0.75400 -3.32900 1.000 34.92709 208 GLY C N 1
ATOM 6068 C CA . GLY C 1 210 ? 20.00600 -0.02000 -4.05700 1.000 34.40889 208 GLY C CA 1
ATOM 6069 C C . GLY C 1 210 ? 20.75100 -1.04400 -3.23700 1.000 31.89997 208 GLY C C 1
ATOM 6070 O O . GLY C 1 210 ? 21.69100 -1.65500 -3.75100 1.000 36.97302 208 GLY C O 1
ATOM 6071 N N . ALA C 1 211 ? 20.37300 -1.26100 -1.98400 1.000 32.08283 209 ALA C N 1
ATOM 6072 C CA . ALA C 1 211 ? 21.07600 -2.23900 -1.16400 1.000 31.45708 209 ALA C CA 1
ATOM 6073 C C . ALA C 1 211 ? 20.73500 -3.66200 -1.58400 1.000 37.32656 209 ALA C C 1
ATOM 6074 O O . ALA C 1 211 ? 19.60200 -3.96900 -1.96000 1.000 32.89139 209 ALA C O 1
ATOM 6076 N N . VAL C 1 212 ? 21.72500 -4.53700 -1.50700 1.000 33.54362 210 VAL C N 1
ATOM 6077 C CA . VAL C 1 212 ? 21.54400 -5.95900 -1.78800 1.000 30.97403 210 VAL C CA 1
ATOM 6078 C C . VAL C 1 212 ? 21.76200 -6.70700 -0.48400 1.000 30.15377 210 VAL C C 1
ATOM 6079 O O . VAL C 1 212 ? 22.90000 -6.95500 -0.06500 1.000 31.45119 210 VAL C O 1
ATOM 6083 N N . VAL C 1 213 ? 20.65900 -7.07900 0.15000 1.000 28.76332 211 VAL C N 1
ATOM 6084 C CA . VAL C 1 213 ? 20.68000 -7.62700 1.49700 1.000 28.68990 211 VAL C CA 1
ATOM 6085 C C . VAL C 1 213 ? 20.74800 -9.14300 1.40000 1.000 28.18697 211 VAL C C 1
ATOM 6086 O O . VAL C 1 213 ? 19.79800 -9.77300 0.91700 1.000 34.39998 211 VAL C O 1
ATOM 6090 N N . LEU C 1 214 ? 21.86800 -9.72700 1.86800 1.000 28.73714 212 LEU C N 1
ATOM 6091 C CA . LEU C 1 214 ? 22.11800 -11.15800 1.79500 1.000 30.31468 212 LEU C CA 1
ATOM 6092 C C . LEU C 1 214 ? 22.04700 -11.87000 3.13900 1.000 33.34015 212 LEU C C 1
ATOM 6093 O O . LEU C 1 214 ? 22.15900 -13.10800 3.16800 1.000 34.13414 212 LEU C O 1
ATOM 6098 N N . GLU C 1 215 ? 21.96500 -11.14100 4.25200 1.000 32.01049 213 GLU C N 1
ATOM 6099 C CA . GLU C 1 215 ? 21.80400 -11.77500 5.55500 1.000 35.64027 213 GLU C CA 1
ATOM 6100 C C . GLU C 1 215 ? 20.89300 -10.91200 6.41800 1.000 31.59182 213 GLU C C 1
ATOM 6101 O O . GLU C 1 215 ? 20.53500 -9.79100 6.05700 1.000 33.24417 213 GLU C O 1
ATOM 6107 N N . ASN C 1 216 ? 20.55800 -11.43900 7.59000 1.000 34.88325 214 ASN C N 1
ATOM 6108 C CA . ASN C 1 216 ? 19.60100 -10.76300 8.45800 1.000 31.58135 214 ASN C CA 1
ATOM 6109 C C . ASN C 1 216 ? 20.09200 -9.37600 8.84200 1.000 33.22045 214 ASN C C 1
ATOM 6110 O O . ASN C 1 216 ? 21.29000 -9.15200 9.06600 1.000 36.48696 214 ASN C O 1
ATOM 6115 N N . VAL C 1 217 ? 19.14100 -8.47000 8.99300 1.000 34.37339 215 VAL C N 1
ATOM 6116 C CA . VAL C 1 217 ? 19.41900 -7.09200 9.38200 1.000 39.10160 215 VAL C CA 1
ATOM 6117 C C . VAL C 1 217 ? 18.99900 -6.93400 10.83700 1.000 32.89962 215 VAL C C 1
ATOM 6118 O O . VAL C 1 217 ? 17.81300 -7.10300 11.13900 1.000 34.67141 215 VAL C O 1
ATOM 6122 N N . PRO C 1 218 ? 19.91500 -6.61500 11.74900 1.000 35.00095 216 PRO C N 1
ATOM 6123 C CA . PRO C 1 218 ? 19.55100 -6.47600 13.16700 1.000 33.62624 216 PRO C CA 1
ATOM 6124 C C . PRO C 1 218 ? 18.56100 -5.34200 13.35600 1.000 35.24551 216 PRO C C 1
ATOM 6125 O O . PRO C 1 218 ? 18.49000 -4.42600 12.52300 1.000 33.95333 216 PRO C O 1
ATOM 6129 N N . PRO C 1 219 ? 17.77400 -5.36700 14.43100 1.000 32.65417 217 PRO C N 1
ATOM 6130 C CA . PRO C 1 219 ? 16.84600 -4.25700 14.68400 1.000 31.70302 217 PRO C CA 1
ATOM 6131 C C . PRO C 1 219 ? 17.57400 -2.91800 14.71900 1.000 34.52534 217 PRO C C 1
ATOM 6132 O O . PRO C 1 219 ? 18.65800 -2.78900 15.30700 1.000 34.25270 217 PRO C O 1
ATOM 6136 N N . PHE C 1 220 ? 16.98200 -1.93300 14.04100 1.000 30.71422 218 PHE C N 1
ATOM 6137 C CA . PHE C 1 220 ? 17.40900 -0.53100 14.00700 1.000 34.76016 218 PHE C CA 1
ATOM 6138 C C . PHE C 1 220 ? 18.78500 -0.32600 13.37800 1.000 32.26714 218 PHE C C 1
ATOM 6139 O O . PHE C 1 220 ? 19.36400 0.76200 13.48800 1.000 36.89722 218 PHE C O 1
ATOM 6147 N N . ALA C 1 221 ? 19.30400 -1.34000 12.69600 1.000 31.67176 219 ALA C N 1
ATOM 6148 C CA . ALA C 1 221 ? 20.47900 -1.17600 11.86100 1.000 32.19887 219 ALA C CA 1
ATOM 6149 C C . ALA C 1 221 ? 20.11300 -0.46800 10.56600 1.000 30.96073 219 ALA C C 1
ATOM 6150 O O . ALA C 1 221 ? 18.99500 -0.59100 10.05100 1.000 34.54587 219 ALA C O 1
ATOM 6152 N N . VAL C 1 222 ? 21.06500 0.28700 10.04500 1.000 36.93641 220 VAL C N 1
ATOM 6153 C CA . VAL C 1 222 ? 20.93200 0.96900 8.76300 1.000 32.30682 220 VAL C CA 1
ATOM 6154 C C . VAL C 1 222 ? 21.94000 0.31200 7.82300 1.000 33.67328 220 VAL C C 1
ATOM 6155 O O . VAL C 1 222 ? 23.15300 0.38800 8.05800 1.000 32.52762 220 VAL C O 1
ATOM 6159 N N . VAL C 1 223 ? 21.46500 -0.35900 6.77600 1.000 32.96123 221 VAL C N 1
ATOM 6160 C CA . VAL C 1 223 ? 22.35000 -1.11100 5.89000 1.000 31.31732 221 VAL C CA 1
ATOM 6161 C C . VAL C 1 223 ? 22.31100 -0.51700 4.49100 1.000 29.48304 221 VAL C C 1
ATOM 6162 O O . VAL C 1 223 ? 21.24800 -0.13900 3.98700 1.000 33.08369 221 VAL C O 1
ATOM 6166 N N . VAL C 1 224 ? 23.49100 -0.43500 3.86500 1.000 34.29110 222 VAL C N 1
ATOM 6167 C CA . VAL C 1 224 ? 23.65400 0.14000 2.53800 1.000 39.75243 222 VAL C CA 1
ATOM 6168 C C . VAL C 1 224 ? 24.72200 -0.64800 1.79500 1.000 38.14259 222 VAL C C 1
ATOM 6169 O O . VAL C 1 224 ? 25.61200 -1.25300 2.39600 1.000 39.80364 222 VAL C O 1
ATOM 6173 N N . GLY C 1 225 ? 24.62300 -0.63800 0.47300 1.000 39.80343 223 GLY C N 1
ATOM 6174 C CA . GLY C 1 225 ? 25.67600 -1.13800 -0.38600 1.000 39.56171 223 GLY C CA 1
ATOM 6175 C C . GLY C 1 225 ? 25.34000 -2.47400 -1.03100 1.000 41.33705 223 GLY C C 1
ATOM 6176 O O . GLY C 1 225 ? 24.33100 -3.12200 -0.73500 1.000 39.16562 223 GLY C O 1
ATOM 6177 N N . VAL C 1 226 ? 26.21500 -2.87600 -1.94500 1.000 38.80071 224 VAL C N 1
ATOM 6178 C CA . VAL C 1 226 ? 26.10800 -4.14400 -2.65600 1.000 37.81560 224 VAL C CA 1
ATOM 6179 C C . VAL C 1 226 ? 27.38300 -4.93500 -2.40500 1.000 42.31585 224 VAL C C 1
ATOM 6180 O O . VAL C 1 226 ? 28.41800 -4.66900 -3.01800 1.000 47.16825 224 VAL C O 1
ATOM 6184 N N . PRO C 1 227 ? 27.35400 -5.93000 -1.50000 1.000 41.90456 225 PRO C N 1
ATOM 6185 C CA . PRO C 1 227 ? 26.24400 -6.38600 -0.65700 1.000 44.89063 225 PRO C CA 1
ATOM 6186 C C . PRO C 1 227 ? 26.06300 -5.45300 0.52100 1.000 43.30820 225 PRO C C 1
ATOM 6187 O O . PRO C 1 227 ? 26.99600 -4.75900 0.91100 1.000 40.73321 225 PRO C O 1
ATOM 6191 N N . ALA C 1 228 ? 24.88100 -5.46400 1.12100 1.000 34.25524 226 ALA C N 1
ATOM 6192 C CA . ALA C 1 228 ? 24.57800 -4.55100 2.20800 1.000 36.85515 226 ALA C CA 1
ATOM 6193 C C . ALA C 1 228 ? 25.47100 -4.81500 3.40400 1.000 37.75443 226 ALA C C 1
ATOM 6194 O O . ALA C 1 228 ? 25.70400 -5.97200 3.77000 1.000 36.44346 226 ALA C O 1
ATOM 6196 N N . ARG C 1 229 ? 25.93700 -3.73200 4.02000 1.000 39.58823 227 ARG C N 1
ATOM 6197 C CA . ARG C 1 229 ? 26.71800 -3.74100 5.25500 1.000 41.40937 227 ARG C CA 1
ATOM 6198 C C . ARG C 1 229 ? 26.12500 -2.72400 6.23100 1.000 42.49506 227 ARG C C 1
ATOM 6199 O O . ARG C 1 229 ? 25.57700 -1.69700 5.82200 1.000 36.14904 227 ARG C O 1
ATOM 6207 N N . ILE C 1 230 ? 26.25600 -3.00400 7.52700 1.000 39.14969 228 ILE C N 1
ATOM 6208 C CA . ILE C 1 230 ? 25.71300 -2.11200 8.54400 1.000 41.60072 228 ILE C CA 1
ATOM 6209 C C . ILE C 1 230 ? 26.54200 -0.83400 8.59600 1.000 44.76178 228 ILE C C 1
ATOM 6210 O O . ILE C 1 230 ? 27.72800 -0.86100 8.94600 1.000 40.58930 228 ILE C O 1
ATOM 6215 N N . LYS C 1 231 ? 25.90700 0.29900 8.29000 1.000 39.51878 229 LYS C N 1
ATOM 6216 C CA . LYS C 1 231 ? 26.55600 1.60400 8.28400 1.000 51.21886 229 LYS C CA 1
ATOM 6217 C C . LYS C 1 231 ? 26.53300 2.26200 9.66200 1.000 44.41816 229 LYS C C 1
ATOM 6218 O O . LYS C 1 231 ? 27.53700 2.83600 10.10500 1.000 44.08478 229 LYS C O 1
ATOM 6224 N N . ARG C 1 232 ? 25.40500 2.15700 10.34800 1.000 45.13824 230 ARG C N 1
ATOM 6225 C CA . ARG C 1 232 ? 25.19500 2.71100 11.67600 1.000 39.17695 230 ARG C CA 1
ATOM 6226 C C . ARG C 1 232 ? 23.95100 2.06000 12.25000 1.000 39.25395 230 ARG C C 1
ATOM 6227 O O . ARG C 1 232 ? 23.24100 1.31900 11.56300 1.000 38.11197 230 ARG C O 1
ATOM 6235 N N . TYR C 1 233 ? 23.66800 2.37900 13.50700 1.000 41.54548 231 TYR C N 1
ATOM 6236 C CA . TYR C 1 233 ? 22.39500 2.06000 14.12700 1.000 36.90803 231 TYR C CA 1
ATOM 6237 C C . TYR C 1 233 ? 21.64500 3.35100 14.39800 1.000 36.42482 231 TYR C C 1
ATOM 6238 O O . TYR C 1 233 ? 22.25800 4.37100 14.71300 1.000 42.02939 231 TYR C O 1
ATOM 6247 N N . ARG C 1 234 ? 20.31300 3.28100 14.32100 1.000 34.75993 232 ARG C N 1
ATOM 6248 C CA . ARG C 1 234 ? 19.48700 4.46000 14.55800 1.000 38.22673 232 ARG C CA 1
ATOM 6249 C C . ARG C 1 234 ? 19.58200 4.96400 15.98700 1.000 42.03140 232 ARG C C 1
ATOM 6250 O O . ARG C 1 234 ? 19.44800 6.17000 16.21900 1.000 39.12508 232 ARG C O 1
ATOM 6258 N N . PHE C 1 235 ? 19.74200 4.07300 16.95600 1.000 41.83123 233 PHE C N 1
ATOM 6259 C CA . PHE C 1 235 ? 19.76100 4.45400 18.36000 1.000 39.04199 233 PHE C CA 1
ATOM 6260 C C . PHE C 1 235 ? 20.82200 3.64000 19.08700 1.000 48.39525 233 PHE C C 1
ATOM 6261 O O . PHE C 1 235 ? 21.38800 2.68600 18.54800 1.000 40.98486 233 PHE C O 1
ATOM 6269 N N . SER C 1 236 ? 21.04200 4.00900 20.34800 1.000 44.62365 234 SER C N 1
ATOM 6270 C CA . SER C 1 236 ? 21.95200 3.28900 21.22200 1.000 56.85767 234 SER C CA 1
ATOM 6271 C C . SER C 1 236 ? 21.37900 1.91900 21.56600 1.000 48.12037 234 SER C C 1
ATOM 6272 O O . SER C 1 236 ? 20.18000 1.66700 21.44000 1.000 45.06650 234 SER C O 1
ATOM 6275 N N . LYS C 1 237 ? 22.26100 1.03800 22.04900 1.000 51.33045 235 LYS C N 1
ATOM 6276 C CA . LYS C 1 237 ? 21.83100 -0.29600 22.45500 1.000 49.41321 235 LYS C CA 1
ATOM 6277 C C . LYS C 1 237 ? 20.76900 -0.23800 23.54800 1.000 46.42110 235 LYS C C 1
ATOM 6278 O O . LYS C 1 237 ? 19.83600 -1.04900 23.54300 1.000 45.52189 235 LYS C O 1
ATOM 6284 N N . GLU C 1 238 ? 20.91600 0.69200 24.50700 1.000 47.90834 236 GLU C N 1
ATOM 6285 C CA . GLU C 1 238 ? 19.93300 0.83300 25.58500 1.000 50.34500 236 GLU C CA 1
ATOM 6286 C C . GLU C 1 238 ? 18.57200 1.25200 25.04500 1.000 46.48705 236 GLU C C 1
ATOM 6287 O O . GLU C 1 238 ? 17.52800 0.79600 25.52600 1.000 46.31257 236 GLU C O 1
ATOM 6293 N N . MET C 1 239 ? 18.56100 2.14300 24.06100 1.000 45.10677 237 MET C N 1
ATOM 6294 C CA . MET C 1 239 ? 17.28700 2.53900 23.47600 1.000 43.22704 237 MET C CA 1
ATOM 6295 C C . MET C 1 239 ? 16.71000 1.47900 22.55500 1.000 43.05097 237 MET C C 1
ATOM 6296 O O . MET C 1 239 ? 15.48500 1.34100 22.48100 1.000 40.25828 237 MET C O 1
ATOM 6301 N N . ILE C 1 240 ? 17.55600 0.70200 21.87300 1.000 41.02048 238 ILE C N 1
ATOM 6302 C CA . ILE C 1 240 ? 17.03800 -0.40100 21.07300 1.000 42.25545 238 ILE C CA 1
ATOM 6303 C C . ILE C 1 240 ? 16.33200 -1.41500 21.96700 1.000 40.54199 238 ILE C C 1
ATOM 6304 O O . ILE C 1 240 ? 15.19800 -1.82800 21.68700 1.000 41.32987 238 ILE C O 1
ATOM 6309 N N . GLU C 1 241 ? 16.97900 -1.82600 23.06400 1.000 42.31100 239 GLU C N 1
ATOM 6310 C CA . GLU C 1 241 ? 16.31900 -2.76100 23.97000 1.000 49.89150 239 GLU C CA 1
ATOM 6311 C C . GLU C 1 241 ? 15.00600 -2.18200 24.49100 1.000 50.48518 239 GLU C C 1
ATOM 6312 O O . GLU C 1 241 ? 14.00100 -2.89500 24.57600 1.000 44.13000 239 GLU C O 1
ATOM 6318 N N . THR C 1 242 ? 14.99500 -0.88600 24.82100 1.000 43.35842 240 THR C N 1
ATOM 6319 C CA . THR C 1 242 ? 13.76600 -0.23600 25.27900 1.000 44.24132 240 THR C CA 1
ATOM 6320 C C . THR C 1 242 ? 12.67600 -0.29000 24.20500 1.000 40.96368 240 THR C C 1
ATOM 6321 O O . THR C 1 242 ? 11.51700 -0.61000 24.50100 1.000 44.26683 240 THR C O 1
ATOM 6325 N N . LEU C 1 243 ? 13.02600 0.02400 22.95600 1.000 39.25722 241 LEU C N 1
ATOM 6326 C CA . LEU C 1 243 ? 12.03800 -0.02500 21.87500 1.000 39.96989 241 LEU C CA 1
ATOM 6327 C C . LEU C 1 243 ? 11.47600 -1.43100 21.70100 1.000 41.35928 241 LEU C C 1
ATOM 6328 O O . LEU C 1 243 ? 10.27500 -1.60600 21.46600 1.000 38.31284 241 LEU C O 1
ATOM 6333 N N . LEU C 1 244 ? 12.33400 -2.45400 21.80200 1.000 37.23385 242 LEU C N 1
ATOM 6334 C CA . LEU C 1 244 ? 11.86100 -3.81600 21.59300 1.000 37.34593 242 LEU C CA 1
ATOM 6335 C C . LEU C 1 244 ? 10.96100 -4.30200 22.72100 1.000 44.00501 242 LEU C C 1
ATOM 6336 O O . LEU C 1 244 ? 10.18600 -5.24600 22.52100 1.000 42.79902 242 LEU C O 1
ATOM 6341 N N . ARG C 1 245 ? 11.02700 -3.67200 23.88900 1.000 40.90767 243 ARG C N 1
ATOM 6342 C CA . ARG C 1 245 ? 10.11700 -4.01800 24.97400 1.000 44.78868 243 ARG C CA 1
ATOM 6343 C C . ARG C 1 245 ? 8.81300 -3.23100 24.90700 1.000 44.69777 243 ARG C C 1
ATOM 6344 O O . ARG C 1 245 ? 7.74000 -3.79500 25.14200 1.000 43.51157 243 ARG C O 1
ATOM 6352 N N . VAL C 1 246 ? 8.89500 -1.93500 24.59000 1.000 44.48511 244 VAL C N 1
ATOM 6353 C CA . VAL C 1 246 ? 7.70600 -1.07800 24.59400 1.000 46.80094 244 VAL C CA 1
ATOM 6354 C C . VAL C 1 246 ? 6.78900 -1.42100 23.42500 1.000 42.10778 244 VAL C C 1
ATOM 6355 O O . VAL C 1 246 ? 5.56000 -1.43500 23.57000 1.000 43.73478 244 VAL C O 1
ATOM 6359 N N . LYS C 1 247 ? 7.36200 -1.68800 22.25300 1.000 36.39355 245 LYS C N 1
ATOM 6360 C CA . LYS C 1 247 ? 6.59500 -1.99100 21.04000 1.000 34.30893 245 LYS C CA 1
ATOM 6361 C C . LYS C 1 247 ? 5.49400 -0.94700 20.79700 1.000 34.45072 245 LYS C C 1
ATOM 6362 O O . LYS C 1 247 ? 4.30300 -1.25400 20.71200 1.000 35.59101 245 LYS C O 1
ATOM 6368 N N . TRP C 1 248 ? 5.92400 0.30500 20.62800 1.000 38.39047 246 TRP C N 1
ATOM 6369 C CA . TRP C 1 248 ? 4.95500 1.37000 20.37200 1.000 35.12918 246 TRP C CA 1
ATOM 6370 C C . TRP C 1 248 ? 4.14300 1.08400 19.11300 1.000 41.17889 246 TRP C C 1
ATOM 6371 O O . TRP C 1 248 ? 2.98800 1.52000 19.00100 1.000 36.12108 246 TRP C O 1
ATOM 6382 N N . TRP C 1 249 ? 4.71400 0.32800 18.16800 1.000 32.58215 247 TRP C N 1
ATOM 6383 C CA . TRP C 1 249 ? 4.02300 0.03400 16.92000 1.000 30.79452 247 TRP C CA 1
ATOM 6384 C C . TRP C 1 249 ? 2.75900 -0.79500 17.11000 1.000 29.33978 247 TRP C C 1
ATOM 6385 O O . TRP C 1 249 ? 1.96900 -0.90900 16.17200 1.000 28.61510 247 TRP C O 1
ATOM 6396 N N . ASP C 1 250 ? 2.57100 -1.38600 18.27700 1.000 32.00183 248 ASP C N 1
ATOM 6397 C CA . ASP C 1 250 ? 1.34500 -2.08000 18.62000 1.000 38.30814 248 ASP C CA 1
ATOM 6398 C C . ASP C 1 250 ? 0.40300 -1.22600 19.46500 1.000 37.58795 248 ASP C C 1
ATOM 6399 O O . ASP C 1 250 ? -0.61700 -1.73400 19.91900 1.000 34.27293 248 ASP C O 1
ATOM 6404 N N . TRP C 1 251 ? 0.72000 0.05100 19.68200 1.000 30.98994 249 TRP C N 1
ATOM 6405 C CA . TRP C 1 251 ? -0.16000 0.90500 20.48200 1.000 36.44247 249 TRP C CA 1
ATOM 6406 C C . TRP C 1 251 ? -1.48300 1.16000 19.76800 1.000 35.07938 249 TRP C C 1
ATOM 6407 O O . TRP C 1 251 ? -1.55800 1.16800 18.53500 1.000 32.71349 249 TRP C O 1
ATOM 6418 N N . SER C 1 252 ? -2.51800 1.43400 20.55900 1.000 34.63856 250 SER C N 1
ATOM 6419 C CA . SER C 1 252 ? -3.77300 1.89100 19.98400 1.000 37.11502 250 SER C CA 1
ATOM 6420 C C . SER C 1 252 ? -3.62400 3.31100 19.42800 1.000 34.46666 250 SER C C 1
ATOM 6421 O O . SER C 1 252 ? -2.67000 4.04300 19.73500 1.000 35.23621 250 SER C O 1
ATOM 6424 N N . ILE C 1 253 ? -4.59600 3.70300 18.60200 1.000 31.96926 251 ILE C N 1
ATOM 6425 C CA . ILE C 1 253 ? -4.64000 5.07300 18.10500 1.000 35.37046 251 ILE C CA 1
ATOM 6426 C C . ILE C 1 253 ? -4.63900 6.06200 19.26900 1.000 39.12811 251 ILE C C 1
ATOM 6427 O O . ILE C 1 253 ? -3.91700 7.06800 19.25200 1.000 33.67514 251 ILE C O 1
ATOM 6432 N N . GLU C 1 254 ? -5.43200 5.78400 20.30400 1.000 35.43957 252 GLU C N 1
ATOM 6433 C CA . GLU C 1 254 ? -5.47300 6.67000 21.46000 1.000 38.47552 252 GLU C CA 1
ATOM 6434 C C . GLU C 1 254 ? -4.08800 6.83600 22.07300 1.000 44.58590 252 GLU C C 1
ATOM 6435 O O . GLU C 1 254 ? -3.65800 7.96000 22.37400 1.000 39.39061 252 GLU C O 1
ATOM 6441 N N . GLU C 1 255 ? -3.36400 5.72600 22.23900 1.000 38.67615 253 GLU C N 1
ATOM 6442 C CA . GLU C 1 255 ? -2.04100 5.78900 22.85900 1.000 43.75240 253 GLU C CA 1
ATOM 6443 C C . GLU C 1 255 ? -1.03400 6.51400 21.97600 1.000 37.01960 253 GLU C C 1
ATOM 6444 O O . GLU C 1 255 ? -0.19800 7.27200 22.48100 1.000 39.94890 253 GLU C O 1
ATOM 6450 N N . ILE C 1 256 ? -1.06300 6.26400 20.66400 1.000 39.21239 254 ILE C N 1
ATOM 6451 C CA . ILE C 1 256 ? -0.16700 6.97900 19.75800 1.000 33.40520 254 ILE C CA 1
ATOM 6452 C C . ILE C 1 256 ? -0.33400 8.49500 19.92100 1.000 40.72574 254 ILE C C 1
ATOM 6453 O O . ILE C 1 256 ? 0.64800 9.23600 20.06500 1.000 35.52309 254 ILE C O 1
ATOM 6458 N N . ASN C 1 257 ? -1.58200 8.97600 19.94600 1.000 37.09997 255 ASN C N 1
ATOM 6459 C CA . ASN C 1 257 ? -1.79800 10.41400 20.12300 1.000 37.96629 255 ASN C CA 1
ATOM 6460 C C . ASN C 1 257 ? -1.46700 10.86400 21.54300 1.000 40.96565 255 ASN C C 1
ATOM 6461 O O . ASN C 1 257 ? -0.93000 11.96800 21.73600 1.000 41.04558 255 ASN C O 1
ATOM 6466 N N . GLU C 1 258 ? -1.79500 10.02900 22.53400 1.000 43.63235 256 GLU C N 1
ATOM 6467 C CA . GLU C 1 258 ? -1.42900 10.27700 23.92900 1.000 45.30345 256 GLU C CA 1
ATOM 6468 C C . GLU C 1 258 ? 0.05800 10.59100 24.07800 1.000 54.97750 256 GLU C C 1
ATOM 6469 O O . GLU C 1 258 ? 0.45100 11.42600 24.90100 1.000 46.79699 256 GLU C O 1
ATOM 6475 N N . ASN C 1 259 ? 0.90000 9.89400 23.31300 1.000 46.68684 257 ASN C N 1
ATOM 6476 C CA . ASN C 1 259 ? 2.35000 9.90100 23.48400 1.000 49.33433 257 ASN C CA 1
ATOM 6477 C C . ASN C 1 259 ? 3.06800 10.43200 22.25200 1.000 43.64648 257 ASN C C 1
ATOM 6478 O O . ASN C 1 259 ? 4.20400 10.03500 21.97000 1.000 40.81054 257 ASN C O 1
ATOM 6483 N N . VAL C 1 260 ? 2.42400 11.33400 21.50700 1.000 38.63949 258 VAL C N 1
ATOM 6484 C CA . VAL C 1 260 ? 3.06100 11.83500 20.29900 1.000 39.57348 258 VAL C CA 1
ATOM 6485 C C . VAL C 1 260 ? 4.37800 12.53000 20.62400 1.000 38.98049 258 VAL C C 1
ATOM 6486 O O . VAL C 1 260 ? 5.31800 12.51700 19.81500 1.000 40.71409 258 VAL C O 1
ATOM 6490 N N . ASP C 1 261 ? 4.50200 13.10200 21.81700 1.000 40.47141 259 ASP C N 1
ATOM 6491 C CA . ASP C 1 261 ? 5.74100 13.80900 22.12600 1.000 44.39186 259 ASP C CA 1
ATOM 6492 C C . ASP C 1 261 ? 6.92400 12.85500 22.23900 1.000 46.60030 259 ASP C C 1
ATOM 6493 O O . ASP C 1 261 ? 8.02900 13.17900 21.78300 1.000 40.92966 259 ASP C O 1
ATOM 6498 N N . ALA C 1 262 ? 6.71000 11.67000 22.81800 1.000 42.82652 260 ALA C N 1
ATOM 6499 C CA . ALA C 1 262 ? 7.78200 10.68100 22.90600 1.000 40.76625 260 ALA C CA 1
ATOM 6500 C C . ALA C 1 262 ? 8.08800 10.05600 21.55800 1.000 39.22442 260 ALA C C 1
ATOM 6501 O O . ALA C 1 262 ? 9.24200 9.68400 21.29000 1.000 40.12060 260 ALA C O 1
ATOM 6503 N N . LEU C 1 263 ? 7.06800 9.87400 20.72300 1.000 36.71872 261 LEU C N 1
ATOM 6504 C CA . LEU C 1 263 ? 7.31200 9.38700 19.37300 1.000 34.64704 261 LEU C CA 1
ATOM 6505 C C . LEU C 1 263 ? 8.12600 10.38000 18.56200 1.000 37.96587 261 LEU C C 1
ATOM 6506 O O . LEU C 1 263 ? 8.93300 9.98200 17.71600 1.000 33.59468 261 LEU C O 1
ATOM 6511 N N . ILE C 1 264 ? 7.91200 11.66600 18.78500 1.000 35.30261 262 ILE C N 1
ATOM 6512 C CA . ILE C 1 264 ? 8.63700 12.67800 18.03600 1.000 40.81163 262 ILE C CA 1
ATOM 6513 C C . ILE C 1 264 ? 10.05900 12.88600 18.55000 1.000 40.75294 262 ILE C C 1
ATOM 6514 O O . ILE C 1 264 ? 10.97500 13.05900 17.74400 1.000 41.76924 262 ILE C O 1
ATOM 6519 N N . SER C 1 265 ? 10.27800 12.78600 19.85500 1.000 38.71751 263 SER C N 1
ATOM 6520 C CA . SER C 1 265 ? 11.59600 13.04600 20.43300 1.000 44.82051 263 SER C CA 1
ATOM 6521 C C . SER C 1 265 ? 12.18400 11.79300 21.05200 1.000 41.94093 263 SER C C 1
ATOM 6522 O O . SER C 1 265 ? 11.73800 11.38400 22.13800 1.000 43.10686 263 SER C O 1
ATOM 6525 N N . PRO C 1 266 ? 13.22800 11.20600 20.45400 1.000 45.14684 264 PRO C N 1
ATOM 6526 C CA . PRO C 1 266 ? 13.87200 10.03400 21.08000 1.000 40.12517 264 PRO C CA 1
ATOM 6527 C C . PRO C 1 266 ? 14.35200 10.26400 22.49600 1.000 42.57903 264 PRO C C 1
ATOM 6528 O O . PRO C 1 266 ? 14.29700 9.33700 23.31500 1.000 43.21401 264 PRO C O 1
ATOM 6532 N N . GLU C 1 267 ? 14.87300 11.45500 22.79900 1.000 44.09485 265 GLU C N 1
ATOM 6533 C CA . GLU C 1 267 ? 15.29000 11.73800 24.16500 1.000 48.73740 265 GLU C CA 1
ATOM 6534 C C . GLU C 1 267 ? 14.11700 11.62300 25.12500 1.000 51.80137 265 GLU C C 1
ATOM 6535 O O . GLU C 1 267 ? 14.24300 11.01600 26.19400 1.000 51.09395 265 GLU C O 1
ATOM 6541 N N . LEU C 1 268 ? 12.96800 12.20800 24.76400 1.000 46.51758 266 LEU C N 1
ATOM 6542 C CA . LEU C 1 268 ? 11.78000 12.09500 25.60600 1.000 47.24770 266 LEU C CA 1
ATOM 6543 C C . LEU C 1 268 ? 11.31000 10.64300 25.69700 1.000 46.22782 266 LEU C C 1
ATOM 6544 O O . LEU C 1 268 ? 10.88100 10.18800 26.76100 1.000 47.53264 266 LEU C O 1
ATOM 6549 N N . PHE C 1 269 ? 11.39100 9.89400 24.59500 1.000 44.03873 267 PHE C N 1
ATOM 6550 C CA . PHE C 1 269 ? 11.02500 8.48200 24.64700 1.000 43.72336 267 PHE C CA 1
ATOM 6551 C C . PHE C 1 269 ? 11.86900 7.73000 25.67800 1.000 47.47404 267 PHE C C 1
ATOM 6552 O O . PHE C 1 269 ? 11.35000 6.89200 26.42500 1.000 48.71949 267 PHE C O 1
ATOM 6560 N N . MET C 1 270 ? 13.17300 8.01600 25.72500 1.000 48.77413 268 MET C N 1
ATOM 6561 C CA . MET C 1 270 ? 14.06700 7.34000 26.66900 1.000 47.28700 268 MET C CA 1
ATOM 6562 C C . MET C 1 270 ? 13.77000 7.73500 28.11200 1.000 54.42980 268 MET C C 1
ATOM 6563 O O . MET C 1 270 ? 13.79500 6.88500 29.01200 1.000 56.06750 268 MET C O 1
ATOM 6568 N N . LYS C 1 271 ? 13.49100 9.02300 28.35200 1.000 50.56314 269 LYS C N 1
ATOM 6569 C CA . LYS C 1 271 ? 13.12700 9.48800 29.68800 1.000 52.92381 269 LYS C CA 1
ATOM 6570 C C . LYS C 1 271 ? 11.86200 8.79800 30.18500 1.000 64.40502 269 LYS C C 1
ATOM 6571 O O . LYS C 1 271 ? 11.73700 8.49400 31.38200 1.000 59.90998 269 LYS C O 1
ATOM 6577 N N . LYS C 1 272 ? 10.91300 8.54500 29.27600 1.000 50.90131 270 LYS C N 1
ATOM 6578 C CA . LYS C 1 272 ? 9.61400 8.00800 29.66100 1.000 55.46095 270 LYS C CA 1
ATOM 6579 C C . LYS C 1 272 ? 9.65000 6.49800 29.86400 1.000 52.89109 270 LYS C C 1
ATOM 6580 O O . LYS C 1 272 ? 9.04600 5.98500 30.81400 1.000 52.05660 270 LYS C O 1
ATOM 6586 N N . TYR C 1 273 ? 10.35700 5.76800 28.99900 1.000 49.03049 271 TYR C N 1
ATOM 6587 C CA . TYR C 1 273 ? 10.25100 4.32000 28.97300 1.000 48.48913 271 TYR C CA 1
ATOM 6588 C C . TYR C 1 273 ? 11.57200 3.59900 29.18000 1.000 52.50724 271 TYR C C 1
ATOM 6589 O O . TYR C 1 273 ? 11.56500 2.37500 29.34600 1.000 55.33469 271 TYR C O 1
ATOM 6598 N N . GLY C 1 274 ? 12.69700 4.29800 29.12600 1.000 52.03721 272 GLY C N 1
ATOM 6599 C CA . GLY C 1 274 ? 13.97000 3.62600 29.29200 1.000 50.38504 272 GLY C CA 1
ATOM 6600 C C . GLY C 1 274 ? 14.23900 3.11900 30.68900 1.000 55.62739 272 GLY C C 1
ATOM 6601 O O . GLY C 1 274 ? 15.22800 2.40400 30.87600 1.000 58.41327 272 GLY C O 1
ATOM 6602 N N . SER C 1 275 ? 13.37400 3.45900 31.65000 1.000 93.58503 273 SER C N 1
ATOM 6603 C CA . SER C 1 275 ? 13.49100 3.12200 33.07500 1.000 70.55728 273 SER C CA 1
ATOM 6604 C C . SER C 1 275 ? 14.75400 3.70100 33.68900 1.000 66.54617 273 SER C C 1
ATOM 6605 O O . SER C 1 275 ? 14.85800 4.91200 33.88700 1.000 71.16782 273 SER C O 1
#

InterPro domains:
  IPR011004 Trimeric LpxA-like superfamily [SSF51161] (93-264)
  IPR050179 Transferase hexapeptide repeat [PTHR43300] (95-242)

Nearest PDB structures (foldseek):
  7jm0-assembly1_B  TM=9.986E-01  e=3.981E-50  Staphylococcus aureus
  7uuo-assembly1_A  TM=9.982E-01  e=2.393E-48  Staphylococcus aureus
  8j40-assembly1_A  TM=7.631E-01  e=8.567E-09  Acinetobacter baumannii
  6pu9-assembly1_B  TM=7.838E-01  e=7.030E-08  Vibrio vulnificus CMCP6
  6pu9-assembly1_A  TM=7.011E-01  e=8.827E-08  Vibrio vulnificus CMCP6

Solvent-accessible surface area: 34778 Å² total; per-residue (Å²): 148,104,14,4,1,30,23,0,3,96,145,50,11,140,66,29,56,0,4,2,3,10,55,42,40,59,55,0,71,99,5,0,170,93,39,128,85,104,79,10,97,203,16,62,31,140,133,31,0,0,0,0,1,54,92,55,6,30,71,5,0,72,16,17,117,52,7,132,76,14,110,73,0,50,21,22,0,8,13,67,47,29,4,5,43,0,40,19,114,5,82,0,38,99,8,58,3,2,29,5,0,47,13,13,122,23,1,15,22,2,4,91,94,44,31,6,93,29,5,15,13,0,0,1,1,24,45,40,3,13,3,48,12,45,20,0,85,60,4,0,1,2,0,29,19,0,41,80,14,18,66,151,141,4,60,60,56,1,32,72,49,2,145,158,8,106,142,47,2,47,21,66,75,33,105,43,0,53,1,7,7,0,0,32,1,0,1,19,0,12,1,9,0,0,63,0,48,40,1,7,34,0,0,14,0,12,22,13,0,17,2,76,111,73,4,45,46,0,0,10,5,53,16,64,61,15,159,78,156,102,97,35,29,65,156,107,8,22,106,12,0,61,149,25,92,0,9,85,24,51,85,121,71,0,25,119,20,15,80,2,0,11,24,18,131,70,0,57,164,112,52,66,132,126,97,15,2,1,31,24,0,3,96,140,49,17,138,82,34,48,0,0,8,4,9,56,57,35,59,42,0,75,80,7,0,143,92,34,133,70,51,103,5,101,158,15,51,28,142,145,24,0,0,0,0,1,54,92,73,6,36,55,5,0,81,78,26,126,19,9,174,68,15,111,73,0,54,19,22,0,5,16,96,44,25,3,3,40,0,38,21,111,8,69,0,33,107,7,62,1,2,30,5,0,45,11,15,120,19,0,15,23,1,4,93,94,44,33,6,89,31,4,16,15,0,0,1,1,25,48,43,3,22,3,51,11,43,20,0,69,56,4,0,1,3,0,27,19,0,41,82,14,18,61,151,127,1,55,58,52,1,27,77,46,2,131,141,8,112,115,47,2,45,21,66,76,34,104,47,0,52,1,8,7,0,0,35,1,0,0,20,0,8,2,7,0,0,61,0,51,42,1,7,37,0,0,12,0,14,27,22,0,10,2,73,121,73,3,47,45,0,0,9,5,55,15,38,61,19,126,78,133,83,98,33,30,58,167,114,7,20,106,13,0,50,203,34,104,0,10,88,28,52,83,118,72,0,25,118,14,19,78,2,0,11,25,31,137,66,0,53,171,132,54,21,163,154,64,106,113,17,2,0,31,19,0,3,102,143,57,15,139,84,32,64,0,0,2,5,6,62,42,42,63,35,0,76,100,6,0,169,100,38,156,82,68,90,7,110,180,15,59,34,138,134,30,0,0,0,0,4,52,101,60,8,31,36,1,0,82,72,23,130,31,11,164,72,14,111,63,1,52,22,22,0,8,4,81,48,29,2,3,38,3,34,18,98,13,90,5,59,108,4,62,2,5,27,5,1,47,10,16,118,13,1,18,24,1,4,109,88,41,29,5,90,29,3,15,12,0,0,1,2,23,45,41,2,19,1,44,11,41,20,0,58,58,3,0,1,2,0,28,19,0,43,84,14,19,79,163,134,2,59,53,48,2,33,90,49,2,144,153,8,110,111,47,2,40,17,64,76,33,99,40,0,52,1,7,7,0,0,37,0,0,1,15,0,7,1,11,0,0,67,0,50,40,1,7,34,0,0,17,0,14,17,13,0,12,2,79,128,72,3,47,45,0,0,7,5,46,12,44,58,16,169,78,132,92,96,33,32,65,137,105,6,20,92,4,0,53,146,35,94,0,7,81,28,40,79,123,69,0,26,131,16,7,75,2,0,13,33,31,151,76,0,57,172,104,50,22,150